Protein AF-0000000085131152 (afdb_homodimer)

Structure (mmCIF, N/CA/C/O backbone):
data_AF-0000000085131152-model_v1
#
loop_
_entity.id
_entity.type
_entity.pdbx_description
1 polymer '3-phosphoshikimate 1-carboxyvinyltransferase'
#
loop_
_atom_site.group_PDB
_atom_site.id
_atom_site.type_symbol
_atom_site.label_atom_id
_atom_site.label_alt_id
_atom_site.label_comp_id
_atom_site.label_asym_id
_atom_site.label_entity_id
_atom_site.label_seq_id
_atom_site.pdbx_PDB_ins_code
_atom_site.Cartn_x
_atom_site.Cartn_y
_atom_site.Cartn_z
_atom_site.occupancy
_atom_site.B_iso_or_equiv
_atom_site.auth_seq_id
_atom_site.auth_comp_id
_atom_site.auth_asym_id
_atom_site.auth_atom_id
_atom_site.pdbx_PDB_model_num
ATOM 1 N N . MET A 1 1 ? 19.672 11.367 6.215 1 89.12 1 MET A N 1
ATOM 2 C CA . MET A 1 1 ? 20.594 12.43 5.832 1 89.12 1 MET A CA 1
ATOM 3 C C . MET A 1 1 ? 20.703 13.477 6.934 1 89.12 1 MET A C 1
ATOM 5 O O . MET A 1 1 ? 19.703 13.859 7.535 1 89.12 1 MET A O 1
ATOM 9 N N . ASP A 1 2 ? 21.938 13.938 7.211 1 95.75 2 ASP A N 1
ATOM 10 C CA . ASP A 1 2 ? 22.172 14.938 8.25 1 95.75 2 ASP A CA 1
ATOM 11 C C . ASP A 1 2 ? 22.453 16.312 7.637 1 95.75 2 ASP A C 1
ATOM 13 O O . ASP A 1 2 ? 23 16.406 6.539 1 95.75 2 ASP A O 1
ATOM 17 N N . LEU A 1 3 ? 21.969 17.328 8.336 1 96.38 3 LEU A N 1
ATOM 18 C CA . LEU A 1 3 ? 22.312 18.719 8.008 1 96.38 3 LEU A CA 1
ATOM 19 C C . LEU A 1 3 ? 23.391 19.234 8.945 1 96.38 3 LEU A C 1
ATOM 21 O O . LEU A 1 3 ? 23.188 19.312 10.156 1 96.38 3 LEU A O 1
ATOM 25 N N . VAL A 1 4 ? 24.531 19.625 8.445 1 97.56 4 VAL A N 1
ATOM 26 C CA . VAL A 1 4 ? 25.656 20.141 9.234 1 97.56 4 VAL A CA 1
ATOM 27 C C . VAL A 1 4 ? 25.828 21.625 8.969 1 97.56 4 VAL A C 1
ATOM 29 O O . VAL A 1 4 ? 26.078 22.047 7.836 1 97.56 4 VAL A O 1
ATOM 32 N N . ILE A 1 5 ? 25.688 22.422 10.016 1 96.94 5 ILE A N 1
ATOM 33 C CA . ILE A 1 5 ? 25.797 23.875 9.953 1 96.94 5 ILE A CA 1
ATOM 34 C C . ILE A 1 5 ? 27.109 24.312 10.578 1 96.94 5 ILE A C 1
ATOM 36 O O . ILE A 1 5 ? 27.406 23.969 11.719 1 96.94 5 ILE A O 1
ATOM 40 N N . ARG A 1 6 ? 27.891 25.109 9.898 1 96.38 6 ARG A N 1
ATOM 41 C CA . ARG A 1 6 ? 29.125 25.672 10.438 1 96.38 6 ARG A CA 1
ATOM 42 C C . ARG A 1 6 ? 28.844 26.922 11.258 1 96.38 6 ARG A C 1
ATOM 44 O O . ARG A 1 6 ? 27.859 27.625 11.023 1 96.38 6 ARG A O 1
ATOM 51 N N . PRO A 1 7 ? 29.734 27.203 12.219 1 96 7 PRO A N 1
ATOM 52 C CA . PRO A 1 7 ? 29.562 28.453 12.969 1 96 7 PRO A CA 1
ATOM 53 C C . PRO A 1 7 ? 29.641 29.688 12.078 1 96 7 PRO A C 1
ATOM 55 O O . PRO A 1 7 ? 30.297 29.656 11.031 1 96 7 PRO A O 1
ATOM 58 N N . GLY A 1 8 ? 28.906 30.641 12.539 1 93.38 8 GLY A N 1
ATOM 59 C CA . GLY A 1 8 ? 29.078 31.922 11.859 1 93.38 8 GLY A CA 1
ATOM 60 C C . GLY A 1 8 ? 27.812 32.375 11.156 1 93.38 8 GLY A C 1
ATOM 61 O O . GLY A 1 8 ? 27.75 33.531 10.672 1 93.38 8 GLY A O 1
ATOM 62 N N . ALA A 1 9 ? 26.859 31.578 11.109 1 90.06 9 ALA A N 1
ATOM 63 C CA . ALA A 1 9 ? 25.594 32.031 10.547 1 90.06 9 ALA A CA 1
ATOM 64 C C . ALA A 1 9 ? 24.969 33.125 11.406 1 90.06 9 ALA A C 1
ATOM 66 O O . ALA A 1 9 ? 25.359 33.312 12.562 1 90.06 9 ALA A O 1
ATOM 67 N N . HIS A 1 10 ? 24.078 33.875 10.742 1 92.88 10 HIS A N 1
ATOM 68 C CA . HIS A 1 10 ? 23.438 35 11.438 1 92.88 10 HIS A CA 1
ATOM 69 C C . HIS A 1 10 ? 21.922 34.875 11.344 1 92.88 10 HIS A C 1
ATOM 71 O O . HIS A 1 10 ? 21.391 34 10.672 1 92.88 10 HIS A O 1
ATOM 77 N N . ALA A 1 11 ? 21.297 35.75 12.062 1 93.5 11 ALA A N 1
ATOM 78 C CA . ALA A 1 11 ? 19.844 35.875 11.93 1 93.5 11 ALA A CA 1
ATOM 79 C C . ALA A 1 11 ? 19.438 36.188 10.492 1 93.5 11 ALA A C 1
ATOM 81 O O . ALA A 1 11 ? 20.156 36.906 9.781 1 93.5 11 ALA A O 1
ATOM 82 N N . PRO A 1 12 ? 18.281 35.594 10.133 1 96.62 12 PRO A N 1
ATOM 83 C CA . PRO A 1 12 ? 17.859 35.844 8.75 1 96.62 12 PRO A CA 1
ATOM 84 C C . PRO A 1 12 ? 17.656 37.312 8.438 1 96.62 12 PRO A C 1
ATOM 86 O O . PRO A 1 12 ? 17.094 38.031 9.266 1 96.62 12 PRO A O 1
ATOM 89 N N . SER A 1 13 ? 18.094 37.688 7.348 1 96.38 13 SER A N 1
ATOM 90 C CA . SER A 1 13 ? 17.922 39.062 6.895 1 96.38 13 SER A CA 1
ATOM 91 C C . SER A 1 13 ? 17.547 39.125 5.418 1 96.38 13 SER A C 1
ATOM 93 O O . SER A 1 13 ? 17.844 38.188 4.66 1 96.38 13 SER A O 1
ATOM 95 N N . GLY A 1 14 ? 16.844 40.219 5.051 1 96.81 14 GLY A N 1
ATOM 96 C CA . GLY A 1 14 ? 16.422 40.406 3.668 1 96.81 14 GLY A CA 1
ATOM 97 C C . GLY A 1 14 ? 14.969 40.062 3.426 1 96.81 14 GLY A C 1
ATOM 98 O O . GLY A 1 14 ? 14.109 40.406 4.242 1 96.81 14 GLY A O 1
ATOM 99 N N . VAL A 1 15 ? 14.703 39.531 2.195 1 98.31 15 VAL A N 1
ATOM 100 C CA . VAL A 1 15 ? 13.328 39.281 1.775 1 98.31 15 VAL A CA 1
ATOM 101 C C . VAL A 1 15 ? 13.109 37.781 1.596 1 98.31 15 VAL A C 1
ATOM 103 O O . VAL A 1 15 ? 13.891 37.125 0.917 1 98.31 15 VAL A O 1
ATOM 106 N N . LEU A 1 16 ? 12.141 37.25 2.289 1 98.44 16 LEU A N 1
ATOM 107 C CA . LEU A 1 16 ? 11.727 35.875 2.131 1 98.44 16 LEU A CA 1
ATOM 108 C C . LEU A 1 16 ? 10.391 35.781 1.4 1 98.44 16 LEU A C 1
ATOM 110 O O . LEU A 1 16 ? 9.422 36.438 1.788 1 98.44 16 LEU A O 1
ATOM 114 N N . GLU A 1 17 ? 10.336 35.125 0.389 1 97.69 17 GLU A N 1
ATOM 115 C CA . GLU A 1 17 ? 9.109 34.594 -0.198 1 97.69 17 GLU A CA 1
ATOM 116 C C . GLU A 1 17 ? 8.914 33.125 0.131 1 97.69 17 GLU A C 1
ATOM 118 O O . GLU A 1 17 ? 9.5 32.25 -0.521 1 97.69 17 GLU A O 1
ATOM 123 N N . PRO A 1 18 ? 8.109 32.875 1.185 1 97.19 18 PRO A N 1
ATOM 124 C CA . PRO A 1 18 ? 7.957 31.484 1.568 1 97.19 18 PRO A CA 1
ATOM 125 C C . PRO A 1 18 ? 7.375 30.625 0.447 1 97.19 18 PRO A C 1
ATOM 127 O O . PRO A 1 18 ? 6.859 31.156 -0.54 1 97.19 18 PRO A O 1
ATOM 130 N N . PRO A 1 19 ? 7.582 29.297 0.584 1 97 19 PRO A N 1
ATOM 131 C CA . PRO A 1 19 ? 6.914 28.438 -0.396 1 97 19 PRO A CA 1
ATOM 132 C C . PRO A 1 19 ? 5.391 28.531 -0.326 1 97 19 PRO A C 1
ATOM 134 O O . PRO A 1 19 ? 4.848 29.062 0.648 1 97 19 PRO A O 1
ATOM 137 N N . PRO A 1 20 ? 4.73 28.016 -1.4 1 96.75 20 PRO A N 1
ATOM 138 C CA . PRO A 1 20 ? 3.268 27.984 -1.347 1 96.75 20 PRO A CA 1
ATOM 139 C C . PRO A 1 20 ? 2.74 27.203 -0.142 1 96.75 20 PRO A C 1
ATOM 141 O O . PRO A 1 20 ? 3.371 26.25 0.3 1 96.75 20 PRO A O 1
ATOM 144 N N . ASP A 1 21 ? 1.625 27.656 0.368 1 96.69 21 ASP A N 1
ATOM 145 C CA . ASP A 1 21 ? 1.025 27.078 1.565 1 96.69 21 ASP A CA 1
ATOM 146 C C . ASP A 1 21 ? 0.631 25.625 1.329 1 96.69 21 ASP A C 1
ATOM 148 O O . ASP A 1 21 ? -0.14 25.312 0.416 1 96.69 21 ASP A O 1
ATOM 152 N N . LYS A 1 22 ? 1.16 24.781 2.141 1 96 22 LYS A N 1
ATOM 153 C CA . LYS A 1 22 ? 0.923 23.344 2.018 1 96 22 LYS A CA 1
ATOM 154 C C . LYS A 1 22 ? -0.546 23 2.256 1 96 22 LYS A C 1
ATOM 156 O O . LYS A 1 22 ? -1.146 22.25 1.492 1 96 22 LYS A O 1
ATOM 161 N N . SER A 1 23 ? -1.147 23.531 3.318 1 96.25 23 SER A N 1
ATOM 162 C CA . SER A 1 23 ? -2.533 23.25 3.682 1 96.25 23 SER A CA 1
ATOM 163 C C . SER A 1 23 ? -3.496 23.719 2.596 1 96.25 23 SER A C 1
ATOM 165 O O . SER A 1 23 ? -4.469 23.031 2.283 1 96.25 23 SER A O 1
ATOM 167 N N . ILE A 1 24 ? -3.246 24.875 2.059 1 97.38 24 ILE A N 1
ATOM 168 C CA . ILE A 1 24 ? -4.082 25.422 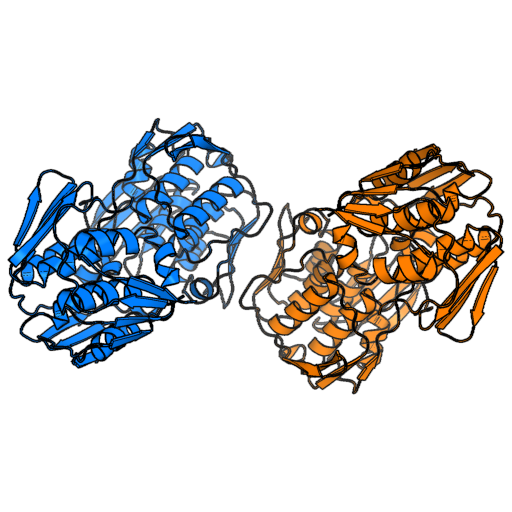0.992 1 97.38 24 ILE A CA 1
ATOM 169 C C . ILE A 1 24 ? -3.875 24.609 -0.287 1 97.38 24 ILE A C 1
ATOM 171 O O . ILE A 1 24 ? -4.82 24.391 -1.049 1 97.38 24 ILE A O 1
ATOM 175 N N . SER A 1 25 ? -2.664 24.156 -0.518 1 98.12 25 SER A N 1
ATOM 176 C CA . SER A 1 25 ? -2.359 23.328 -1.681 1 98.12 25 SER A CA 1
ATOM 177 C C . SER A 1 25 ? -3.191 22.062 -1.681 1 98.12 25 SER A C 1
ATOM 179 O O . SER A 1 25 ? -3.766 21.688 -2.705 1 98.12 25 SER A O 1
ATOM 181 N N . HIS A 1 26 ? -3.242 21.391 -0.548 1 98.38 26 HIS A N 1
ATOM 182 C CA . HIS A 1 26 ? -4.082 20.203 -0.433 1 98.38 26 HIS A CA 1
ATOM 183 C C . HIS A 1 26 ? -5.516 20.5 -0.854 1 98.38 26 HIS A C 1
ATOM 185 O O . HIS A 1 26 ? -6.105 19.75 -1.644 1 98.38 26 HIS A O 1
ATOM 191 N N . ARG A 1 27 ? -6.035 21.594 -0.318 1 98.25 27 ARG A N 1
ATOM 192 C CA . ARG A 1 27 ? -7.434 21.953 -0.545 1 98.25 27 ARG A CA 1
ATOM 193 C C . ARG A 1 27 ? -7.664 22.359 -1.997 1 98.25 27 ARG A C 1
ATOM 195 O O . ARG A 1 27 ? -8.703 22.031 -2.58 1 98.25 27 ARG A O 1
ATOM 202 N N . ALA A 1 28 ? -6.719 23.062 -2.531 1 98.38 28 ALA A N 1
ATOM 203 C CA . ALA A 1 28 ? -6.836 23.453 -3.936 1 98.38 28 ALA A CA 1
ATOM 204 C C . ALA A 1 28 ? -6.965 22.219 -4.832 1 98.38 28 ALA A C 1
ATOM 206 O O . ALA A 1 28 ? -7.809 22.188 -5.73 1 98.38 28 ALA A O 1
ATOM 207 N N . LEU A 1 29 ? -6.191 21.203 -4.574 1 98.62 29 LEU A N 1
ATOM 208 C CA . LEU A 1 29 ? -6.215 19.969 -5.352 1 98.62 29 LEU A CA 1
ATOM 209 C C . LEU A 1 29 ? -7.531 19.234 -5.152 1 98.62 29 LEU A C 1
ATOM 211 O O . LEU A 1 29 ? -8.164 18.812 -6.125 1 98.62 29 LEU A O 1
ATOM 215 N N . LEU A 1 30 ? -7.973 19.125 -3.93 1 98.69 30 LEU A N 1
ATOM 216 C CA . LEU A 1 30 ? -9.219 18.422 -3.627 1 98.69 30 LEU A CA 1
ATOM 217 C C . LEU A 1 30 ? -10.414 19.188 -4.191 1 98.69 30 LEU A C 1
ATOM 219 O O . LEU A 1 30 ? -11.367 18.562 -4.668 1 98.69 30 LEU A O 1
ATOM 223 N N . GLY A 1 31 ? -10.305 20.531 -4.098 1 98.5 31 GLY A N 1
ATOM 224 C CA . GLY A 1 31 ? -11.367 21.328 -4.699 1 98.5 31 GLY A CA 1
ATOM 225 C C . GLY A 1 31 ? -11.484 21.125 -6.199 1 98.5 31 GLY A C 1
ATOM 226 O O . GLY A 1 31 ? -12.594 20.938 -6.719 1 98.5 31 GLY A O 1
ATOM 227 N N . ALA A 1 32 ? -10.328 21.109 -6.871 1 98.56 32 ALA A N 1
ATOM 228 C CA . ALA A 1 32 ? -10.305 20.891 -8.312 1 98.56 32 ALA A CA 1
ATOM 229 C C . ALA A 1 32 ? -10.836 19.5 -8.656 1 98.56 32 ALA A C 1
ATOM 231 O O . ALA A 1 32 ? -11.484 19.312 -9.688 1 98.56 32 ALA A O 1
ATOM 232 N N . LEU A 1 33 ? -10.562 18.531 -7.828 1 98.75 33 LEU A N 1
ATOM 233 C CA . LEU A 1 33 ? -11.062 17.172 -7.992 1 98.75 33 LEU A CA 1
ATOM 234 C C . LEU A 1 33 ? -12.586 17.141 -7.945 1 98.75 33 LEU A C 1
ATOM 236 O O . LEU A 1 33 ? -13.219 16.5 -8.789 1 98.75 33 LEU A O 1
ATOM 240 N N . LEU A 1 34 ? -13.203 17.844 -6.973 1 98.62 34 LEU A N 1
ATOM 241 C CA . LEU A 1 34 ? -14.617 17.703 -6.637 1 98.62 34 LEU A CA 1
ATOM 242 C C . LEU A 1 34 ? -15.477 18.594 -7.539 1 98.62 34 LEU A C 1
ATOM 244 O O . LEU A 1 34 ? -16.703 18.422 -7.586 1 98.62 34 LEU A O 1
ATOM 248 N N . ALA A 1 35 ? -14.828 19.516 -8.227 1 98.38 35 ALA A N 1
ATOM 249 C CA . ALA A 1 35 ? -15.539 20.375 -9.18 1 98.38 35 ALA A CA 1
ATOM 250 C C . ALA A 1 35 ? -15.438 19.812 -10.594 1 98.38 35 ALA A C 1
ATOM 252 O O . ALA A 1 35 ? -14.336 19.625 -11.125 1 98.38 35 ALA A O 1
ATOM 253 N N . ARG A 1 36 ? -16.594 19.547 -11.281 1 97.62 36 ARG A N 1
ATOM 254 C CA . ARG A 1 36 ? -16.578 19.016 -12.641 1 97.62 36 ARG A CA 1
ATOM 255 C C . ARG A 1 36 ? -16.109 20.078 -13.633 1 97.62 36 ARG A C 1
ATOM 257 O O . ARG A 1 36 ? -16.734 21.141 -13.75 1 97.62 36 ARG A O 1
ATOM 264 N N . GLY A 1 37 ? -15.078 19.766 -14.273 1 97.88 37 GLY A N 1
ATOM 265 C CA . GLY A 1 37 ? -14.523 20.719 -15.234 1 97.88 37 GLY A CA 1
ATOM 266 C C . GLY A 1 37 ? -13.078 21.078 -14.938 1 97.88 37 GLY A C 1
ATOM 267 O O . GLY A 1 37 ? -12.461 20.516 -14.039 1 97.88 37 GLY A O 1
ATOM 268 N N . THR A 1 38 ? -12.531 22.031 -15.703 1 98 38 THR A N 1
ATOM 269 C CA . THR A 1 38 ? -11.102 22.344 -15.648 1 98 38 THR A CA 1
ATOM 270 C C . THR A 1 38 ? -10.836 23.516 -14.703 1 98 38 THR A C 1
ATOM 272 O O . THR A 1 38 ? -11.516 24.547 -14.781 1 98 38 THR A O 1
ATOM 275 N N . THR A 1 39 ? -9.961 23.359 -13.773 1 98 39 THR A N 1
ATOM 276 C CA . THR A 1 39 ? -9.453 24.391 -12.875 1 98 39 THR A CA 1
ATOM 277 C C . THR A 1 39 ? -7.941 24.516 -13.008 1 98 39 THR A C 1
ATOM 279 O O . THR A 1 39 ? -7.223 23.516 -13.016 1 98 39 THR A O 1
ATOM 282 N N . ILE A 1 40 ? -7.492 25.688 -13.203 1 97.88 40 ILE A N 1
ATOM 283 C CA . ILE A 1 40 ? -6.059 25.969 -13.203 1 97.88 40 ILE A CA 1
ATOM 284 C C . ILE A 1 40 ? -5.59 26.266 -11.781 1 97.88 40 ILE A C 1
ATOM 286 O O . ILE A 1 40 ? -6.168 27.125 -11.094 1 97.88 40 ILE A O 1
ATOM 290 N N . VAL A 1 41 ? -4.641 25.562 -11.266 1 97.62 41 VAL A N 1
ATOM 291 C CA . VAL A 1 41 ? -4.07 25.797 -9.945 1 97.62 41 VAL A CA 1
ATOM 292 C C . VAL A 1 41 ? -2.658 26.359 -10.094 1 97.62 41 VAL A C 1
ATOM 294 O O . VAL A 1 41 ? -1.786 25.719 -10.688 1 97.62 41 VAL A O 1
ATOM 297 N N . GLU A 1 42 ? -2.436 27.531 -9.531 1 96.75 42 GLU A N 1
ATOM 298 C CA . GLU A 1 42 ? -1.152 28.219 -9.609 1 96.75 42 GLU A CA 1
ATOM 299 C C . GLU A 1 42 ? -0.488 28.312 -8.234 1 96.75 42 GLU A C 1
ATOM 301 O O . GLU A 1 42 ? -1.16 28.531 -7.227 1 96.75 42 GLU A O 1
ATOM 306 N N . GLY A 1 43 ? 0.824 28.109 -8.219 1 95.5 43 GLY A N 1
ATOM 307 C CA . GLY A 1 43 ? 1.575 28.25 -6.988 1 95.5 43 GLY A CA 1
ATOM 308 C C . GLY A 1 43 ? 1.418 27.078 -6.047 1 95.5 43 GLY A C 1
ATOM 309 O O . GLY A 1 43 ? 1.307 27.25 -4.832 1 95.5 43 GLY A O 1
ATOM 310 N N . LEU A 1 44 ? 1.368 25.891 -6.59 1 96.06 44 LEU A N 1
ATOM 311 C CA . LEU A 1 44 ? 1.216 24.688 -5.773 1 96.06 44 LEU A CA 1
ATOM 312 C C . LEU A 1 44 ? 2.512 24.359 -5.043 1 96.06 44 LEU A C 1
ATOM 314 O O . LEU A 1 44 ? 3.598 24.453 -5.621 1 96.06 44 LEU A O 1
ATOM 318 N N . SER A 1 45 ? 2.326 24 -3.781 1 96 45 SER A N 1
ATOM 319 C CA . SER A 1 45 ? 3.482 23.547 -3.012 1 96 45 SER A CA 1
ATOM 320 C C . SER A 1 45 ? 4.113 22.312 -3.635 1 96 45 SER A C 1
ATOM 322 O O . SER A 1 45 ? 3.406 21.406 -4.105 1 96 45 SER A O 1
ATOM 324 N N . ARG A 1 46 ? 5.457 22.203 -3.564 1 92.25 46 ARG A N 1
ATOM 325 C CA . ARG A 1 46 ? 6.18 21.062 -4.098 1 92.25 46 ARG A CA 1
ATOM 326 C C . ARG A 1 46 ? 6.57 20.094 -2.982 1 92.25 46 ARG A C 1
ATOM 328 O O . ARG A 1 46 ? 7.406 19.219 -3.182 1 92.25 46 ARG A O 1
ATOM 335 N N . ALA A 1 47 ? 5.91 20.359 -1.859 1 95.44 47 ALA A N 1
ATOM 336 C CA . ALA A 1 47 ? 6.164 19.469 -0.726 1 95.44 47 ALA A CA 1
ATOM 337 C C . ALA A 1 47 ? 5.719 18.047 -1.037 1 95.44 47 ALA A C 1
ATOM 339 O O . ALA A 1 47 ? 4.742 17.844 -1.762 1 95.44 47 ALA A O 1
ATOM 340 N N . LEU A 1 48 ? 6.414 17.078 -0.396 1 95.75 48 LEU A N 1
ATOM 341 C CA . LEU A 1 48 ? 6.082 15.664 -0.615 1 95.75 48 LEU A CA 1
ATOM 342 C C . LEU A 1 48 ? 4.656 15.367 -0.159 1 95.75 48 LEU A C 1
ATOM 344 O O . LEU A 1 48 ? 3.969 14.547 -0.761 1 95.75 48 LEU A O 1
ATOM 348 N N . ASP A 1 49 ? 4.211 16.016 0.881 1 96.81 49 ASP A N 1
ATOM 349 C CA . ASP A 1 49 ? 2.842 15.859 1.355 1 96.81 49 ASP A CA 1
ATOM 350 C C . ASP A 1 49 ? 1.837 16.203 0.26 1 96.81 49 ASP A C 1
ATOM 352 O O . ASP A 1 49 ? 0.838 15.508 0.08 1 96.81 49 ASP A O 1
ATOM 356 N N . VAL A 1 50 ? 2.088 17.266 -0.456 1 97.81 50 VAL A N 1
ATOM 357 C CA . VAL A 1 50 ? 1.173 17.75 -1.486 1 97.81 50 VAL A CA 1
ATOM 358 C C . VAL A 1 50 ? 1.272 16.859 -2.723 1 97.81 50 VAL A C 1
ATOM 360 O O . VAL A 1 50 ? 0.273 16.609 -3.402 1 97.81 50 VAL A O 1
ATOM 363 N N . THR A 1 51 ? 2.467 16.328 -2.98 1 97.56 51 THR A N 1
ATOM 364 C CA . THR A 1 51 ? 2.646 15.383 -4.07 1 97.56 51 THR A CA 1
ATOM 365 C C . THR A 1 51 ? 1.767 14.148 -3.861 1 97.56 51 THR A C 1
ATOM 367 O O . THR A 1 51 ? 1.203 13.617 -4.82 1 97.56 51 THR A O 1
ATOM 370 N N . ALA A 1 52 ? 1.653 13.719 -2.645 1 98.31 52 ALA A N 1
ATOM 371 C CA . ALA A 1 52 ? 0.764 12.602 -2.326 1 98.31 52 ALA A CA 1
ATOM 372 C C . ALA A 1 52 ? -0.686 12.945 -2.654 1 98.31 52 ALA A C 1
ATOM 374 O O . ALA A 1 52 ? -1.435 12.102 -3.148 1 98.31 52 ALA A O 1
ATOM 375 N N . THR A 1 53 ? -1.067 14.156 -2.398 1 98.75 53 THR A N 1
ATOM 376 C CA . THR A 1 53 ? -2.424 14.586 -2.717 1 98.75 53 THR A CA 1
ATOM 377 C C . THR A 1 53 ? -2.643 14.617 -4.227 1 98.75 53 THR A C 1
ATOM 379 O O . THR A 1 53 ? -3.717 14.25 -4.711 1 98.75 53 THR A O 1
ATOM 382 N N . LEU A 1 54 ? -1.636 15.07 -4.918 1 98.5 54 LEU A N 1
ATOM 383 C CA . LEU A 1 54 ? -1.703 15.086 -6.375 1 98.5 54 LEU A CA 1
ATOM 384 C C . LEU A 1 54 ? -1.945 13.68 -6.918 1 98.5 54 LEU A C 1
ATOM 386 O O . LEU A 1 54 ? -2.797 13.484 -7.789 1 98.5 54 LEU A O 1
ATOM 390 N N . GLU A 1 55 ? -1.257 12.719 -6.398 1 98.56 55 GLU A N 1
ATOM 391 C CA . GLU A 1 55 ? -1.435 11.336 -6.828 1 98.56 55 GLU A CA 1
ATOM 392 C C . GLU A 1 55 ? -2.809 10.805 -6.434 1 98.56 55 GLU A C 1
ATOM 394 O O . GLU A 1 55 ? -3.42 10.031 -7.172 1 98.56 55 GLU A O 1
ATOM 399 N N . ALA A 1 56 ? -3.27 11.203 -5.297 1 98.81 56 ALA A N 1
ATOM 400 C CA . ALA A 1 56 ? -4.582 10.766 -4.828 1 98.81 56 ALA A CA 1
ATOM 401 C C . ALA A 1 56 ? -5.688 11.258 -5.758 1 98.81 56 ALA A C 1
ATOM 403 O O . ALA A 1 56 ? -6.602 10.5 -6.105 1 98.81 56 ALA A O 1
ATOM 404 N N . ILE A 1 57 ? -5.609 12.523 -6.18 1 98.81 57 ILE A N 1
ATOM 405 C CA . ILE A 1 57 ? -6.703 13.039 -7 1 98.81 57 ILE A CA 1
ATOM 406 C C . ILE A 1 57 ? -6.68 12.367 -8.375 1 98.81 57 ILE A C 1
ATOM 408 O O . ILE A 1 57 ? -7.73 12.141 -8.977 1 98.81 57 ILE A O 1
ATOM 412 N N . ARG A 1 58 ? -5.477 12.055 -8.891 1 98.75 58 ARG A N 1
ATOM 413 C CA . ARG A 1 58 ? -5.395 11.258 -10.117 1 98.75 58 ARG A CA 1
ATOM 414 C C . ARG A 1 58 ? -6.09 9.914 -9.945 1 98.75 58 ARG A C 1
ATOM 416 O O . ARG A 1 58 ? -6.852 9.484 -10.812 1 98.75 58 ARG A O 1
ATOM 423 N N . ALA A 1 59 ? -5.848 9.297 -8.828 1 98.75 59 ALA A N 1
ATOM 424 C CA . ALA A 1 59 ? -6.426 7.984 -8.539 1 98.75 59 ALA A CA 1
ATOM 425 C C . ALA A 1 59 ? -7.949 8.062 -8.445 1 98.75 59 ALA A C 1
ATOM 427 O O . ALA A 1 59 ? -8.648 7.102 -8.758 1 98.75 59 ALA A O 1
ATOM 428 N N . PHE A 1 60 ? -8.445 9.242 -8.047 1 98.81 60 PHE A N 1
ATOM 429 C CA . PHE A 1 60 ? -9.883 9.43 -7.887 1 98.81 60 PHE A CA 1
ATOM 430 C C . PHE A 1 60 ? -10.523 9.859 -9.195 1 98.81 60 PHE A C 1
ATOM 432 O O . PHE A 1 60 ? -11.734 10.078 -9.258 1 98.81 60 PHE A O 1
ATOM 439 N N . GLY A 1 61 ? -9.703 10.07 -10.297 1 98.69 61 GLY A N 1
ATOM 440 C CA . GLY A 1 61 ? -10.289 10.242 -11.617 1 98.69 61 GLY A CA 1
ATOM 441 C C . GLY A 1 61 ? -9.945 11.578 -12.25 1 98.69 61 GLY A C 1
ATOM 442 O O . GLY A 1 61 ? -10.344 11.852 -13.383 1 98.69 61 GLY A O 1
ATOM 443 N N . ALA A 1 62 ? -9.18 12.422 -11.539 1 98.81 62 ALA A N 1
ATOM 444 C CA . ALA A 1 62 ? -8.797 13.711 -12.133 1 98.81 62 ALA A CA 1
ATOM 445 C C . ALA A 1 62 ? -7.723 13.523 -13.195 1 98.81 62 ALA A C 1
ATOM 447 O O . ALA A 1 62 ? -6.824 12.695 -13.047 1 98.81 62 ALA A O 1
ATOM 448 N N . VAL A 1 63 ? -7.82 14.273 -14.227 1 98.62 63 VAL A N 1
ATOM 449 C CA . VAL A 1 63 ? -6.766 14.352 -15.234 1 98.62 63 VAL A CA 1
ATOM 450 C C . VAL A 1 63 ? -5.922 15.602 -15 1 98.62 63 VAL A C 1
ATOM 452 O O . VAL A 1 63 ? -6.445 16.719 -15.008 1 98.62 63 VAL A O 1
ATOM 455 N N . VAL A 1 64 ? -4.645 15.43 -14.727 1 98.25 64 VAL A N 1
ATOM 456 C CA . VAL A 1 64 ? -3.771 16.547 -14.352 1 98.25 64 VAL A CA 1
ATOM 457 C C . VAL A 1 64 ? -2.701 16.734 -15.422 1 98.25 64 VAL A C 1
ATOM 459 O O . VAL A 1 64 ? -2.031 15.789 -15.828 1 98.25 64 VAL A O 1
ATOM 462 N N . SER A 1 65 ? -2.615 17.844 -15.906 1 97.06 65 SER A N 1
ATOM 463 C CA . SER A 1 65 ? -1.542 18.25 -16.812 1 97.06 65 SER A CA 1
ATOM 464 C C . SER A 1 65 ? -0.75 19.422 -16.25 1 97.06 65 SER A C 1
ATOM 466 O O . SER A 1 65 ? -1.31 20.297 -15.578 1 97.06 65 SER A O 1
ATOM 468 N N . GLU A 1 66 ? 0.479 19.359 -16.406 1 93.44 66 GLU A N 1
ATOM 469 C CA . GLU A 1 66 ? 1.347 20.438 -15.93 1 93.44 66 GLU A CA 1
ATOM 470 C C . GLU A 1 66 ? 1.861 21.281 -17.094 1 93.44 66 GLU A C 1
ATOM 472 O O . GLU A 1 66 ? 2.385 20.75 -18.078 1 93.44 66 GLU A O 1
ATOM 477 N N . ARG A 1 67 ? 1.729 22.516 -16.922 1 91 67 ARG A N 1
ATOM 478 C CA . ARG A 1 67 ? 2.252 23.469 -17.906 1 91 67 ARG A CA 1
ATOM 479 C C . ARG A 1 67 ? 3.729 23.75 -17.656 1 91 67 ARG A C 1
ATOM 481 O O . ARG A 1 67 ? 4.258 23.422 -16.594 1 91 67 ARG A O 1
ATOM 488 N N . ALA A 1 68 ? 4.348 24.375 -18.609 1 86.5 68 ALA A N 1
ATOM 489 C CA . ALA A 1 68 ? 5.781 24.641 -18.578 1 86.5 68 ALA A CA 1
ATOM 490 C C . ALA A 1 68 ? 6.141 25.516 -17.375 1 86.5 68 ALA A C 1
ATOM 492 O O . ALA A 1 68 ? 7.227 25.391 -16.812 1 86.5 68 ALA A O 1
ATOM 493 N N . ASN A 1 69 ? 5.219 26.375 -16.922 1 86.12 69 ASN A N 1
ATOM 494 C CA . ASN A 1 69 ? 5.516 27.297 -15.828 1 86.12 69 ASN A CA 1
ATOM 495 C C . ASN A 1 69 ? 5.195 26.688 -14.469 1 86.12 69 ASN A C 1
ATOM 497 O O . ASN A 1 69 ? 5.23 27.375 -13.445 1 86.12 69 ASN A O 1
ATOM 501 N N . GLY A 1 70 ? 4.793 25.469 -14.453 1 85.94 70 GLY A N 1
ATOM 502 C CA . GLY A 1 70 ? 4.531 24.781 -13.203 1 85.94 70 GLY A CA 1
ATOM 503 C C . GLY A 1 70 ? 3.074 24.828 -12.789 1 85.94 70 GLY A C 1
ATOM 504 O O . GLY A 1 70 ? 2.686 24.203 -11.797 1 85.94 70 GLY A O 1
ATOM 505 N N . THR A 1 71 ? 2.371 25.578 -13.562 1 93.69 71 THR A N 1
ATOM 506 C CA . THR A 1 71 ? 0.934 25.641 -13.32 1 93.69 71 THR A CA 1
ATOM 507 C C . THR A 1 71 ? 0.262 24.312 -13.703 1 93.69 71 THR A C 1
ATOM 509 O O . THR A 1 71 ? 0.619 23.703 -14.711 1 93.69 71 THR A O 1
ATOM 512 N N . LEU A 1 72 ? -0.742 23.922 -12.82 1 97.31 72 LEU A N 1
ATOM 513 C CA . LEU A 1 72 ? -1.44 22.672 -13.094 1 97.31 72 LEU A CA 1
ATOM 514 C C . LEU A 1 72 ? -2.82 22.938 -13.688 1 97.31 72 LEU A C 1
ATOM 516 O O . LEU A 1 72 ? -3.52 23.859 -13.258 1 97.31 72 LEU A O 1
ATOM 520 N N . GLU A 1 73 ? -3.1 22.266 -14.734 1 98.06 73 GLU A N 1
ATOM 521 C CA . GLU A 1 73 ? -4.465 22.156 -15.25 1 98.06 73 GLU A CA 1
ATOM 522 C C . GLU A 1 73 ? -5.109 20.844 -14.805 1 98.06 73 GLU A C 1
ATOM 524 O O . GLU A 1 73 ? -4.633 19.766 -15.148 1 98.06 73 GLU A O 1
ATOM 529 N N . ILE A 1 74 ? -6.172 20.953 -14.031 1 98.44 74 ILE A N 1
ATOM 530 C CA . ILE A 1 74 ? -6.812 19.781 -13.461 1 98.44 74 ILE A CA 1
ATOM 531 C C . ILE A 1 74 ? -8.25 19.672 -13.977 1 98.44 74 ILE A C 1
ATOM 533 O O . ILE A 1 74 ? -9.062 20.562 -13.766 1 98.44 74 ILE A O 1
ATOM 537 N N . ASP A 1 75 ? -8.492 18.656 -14.734 1 98.62 75 ASP A N 1
ATOM 538 C CA . ASP A 1 75 ? -9.859 18.297 -15.102 1 98.62 75 ASP A CA 1
ATOM 539 C C . ASP A 1 75 ? -10.484 17.359 -14.086 1 98.62 75 ASP A C 1
ATOM 541 O O . ASP A 1 75 ? -10.211 16.156 -14.102 1 98.62 75 ASP A O 1
ATOM 545 N N . GLY A 1 76 ? -11.297 17.953 -13.227 1 98.5 76 GLY A N 1
ATOM 546 C CA . GLY A 1 76 ? -11.945 17.156 -12.195 1 98.5 76 GLY A CA 1
ATOM 547 C C . GLY A 1 76 ? -13.211 16.469 -12.68 1 98.5 76 GLY A C 1
ATOM 548 O O . GLY A 1 76 ? -13.969 17.047 -13.469 1 98.5 76 GLY A O 1
ATOM 549 N N . PRO A 1 77 ? -13.445 15.281 -12.242 1 98.5 77 PRO A N 1
ATOM 550 C CA . PRO A 1 77 ? -14.664 14.562 -12.633 1 98.5 77 PRO A CA 1
ATOM 551 C C . PRO A 1 77 ? -15.898 15.031 -11.859 1 98.5 77 PRO A C 1
ATOM 553 O O . PRO A 1 77 ? -17.016 14.688 -12.227 1 98.5 77 PRO A O 1
ATOM 556 N N . GLY A 1 78 ? -15.742 15.82 -10.789 1 98.38 78 GLY A N 1
ATOM 557 C CA . GLY A 1 78 ? -16.844 16.125 -9.891 1 98.38 78 GLY A CA 1
ATOM 558 C C . GLY A 1 78 ? -17.203 14.984 -8.969 1 98.38 78 GLY A C 1
ATOM 559 O O . GLY A 1 78 ? -16.75 13.852 -9.164 1 98.38 78 GLY A O 1
ATOM 560 N N . ILE A 1 79 ? -18.031 15.297 -8.023 1 98.19 79 ILE A N 1
ATOM 561 C CA . ILE A 1 79 ? -18.406 14.32 -7 1 98.19 79 ILE A CA 1
ATOM 562 C C . ILE A 1 79 ? -19.031 13.094 -7.656 1 98.19 79 ILE A C 1
ATOM 564 O O . ILE A 1 79 ? -18.656 11.961 -7.344 1 98.19 79 ILE A O 1
ATOM 568 N N . GLU A 1 80 ? -19.891 13.305 -8.594 1 96.81 80 GLU A N 1
ATOM 569 C CA . GLU A 1 80 ? -20.625 12.203 -9.234 1 96.81 80 GLU A CA 1
ATOM 570 C C . GLU A 1 80 ? -19.703 11.406 -10.156 1 96.81 80 GLU A C 1
ATOM 572 O O . GLU A 1 80 ? -20.047 10.297 -10.57 1 96.81 80 GLU A O 1
ATOM 577 N N . GLY A 1 81 ? -18.547 12.008 -10.508 1 98.25 81 GLY A N 1
ATOM 578 C CA . GLY A 1 81 ? -17.656 11.367 -11.453 1 98.25 81 GLY A CA 1
ATOM 579 C C . GLY A 1 81 ? -16.438 10.742 -10.789 1 98.25 81 GLY A C 1
ATOM 580 O O . GLY A 1 81 ? -15.539 10.25 -11.469 1 98.25 81 GLY A O 1
ATOM 581 N N . LEU A 1 82 ? -16.375 10.75 -9.445 1 98.69 82 LEU A N 1
ATOM 582 C CA . LEU A 1 82 ? -15.258 10.133 -8.742 1 98.69 82 LEU A CA 1
ATOM 583 C C . LEU A 1 82 ? -15.188 8.641 -9.055 1 98.69 82 LEU A C 1
ATOM 585 O O . LEU A 1 82 ? -16.219 7.98 -9.211 1 98.69 82 LEU A O 1
ATOM 589 N N . VAL A 1 83 ? -13.961 8.141 -9.102 1 98.44 83 VAL A N 1
ATOM 590 C CA . VAL A 1 83 ? -13.781 6.746 -9.484 1 98.44 83 VAL A CA 1
ATOM 591 C C . VAL A 1 83 ? -13.102 5.98 -8.352 1 98.44 83 VAL A C 1
ATOM 593 O O . VAL A 1 83 ? -12.32 6.551 -7.59 1 98.44 83 VAL A O 1
ATOM 596 N N . GLU A 1 84 ? -13.461 4.707 -8.188 1 98.69 84 GLU A N 1
ATOM 597 C CA . GLU A 1 84 ? -12.781 3.803 -7.266 1 98.69 84 GLU A CA 1
ATOM 598 C C . GLU A 1 84 ? -11.312 3.629 -7.645 1 98.69 84 GLU A C 1
ATOM 600 O O . GLU A 1 84 ? -11 3.26 -8.781 1 98.69 84 GLU A O 1
ATOM 605 N N . PRO A 1 85 ? -10.383 3.939 -6.707 1 98.69 85 PRO A N 1
ATOM 606 C CA . PRO A 1 85 ? -8.969 3.781 -7.035 1 98.69 85 PRO A CA 1
ATOM 607 C C . PRO A 1 85 ? -8.586 2.33 -7.316 1 98.69 85 PRO A C 1
ATOM 609 O O . PRO A 1 85 ? -9.125 1.413 -6.688 1 98.69 85 PRO A O 1
ATOM 612 N N . GLU A 1 86 ? -7.582 2.117 -8.195 1 98.06 86 GLU A N 1
ATOM 613 C CA . GLU A 1 86 ? -7.121 0.776 -8.547 1 98.06 86 GLU A CA 1
ATOM 614 C C . GLU A 1 86 ? -6.293 0.166 -7.422 1 98.06 86 GLU A C 1
ATOM 616 O O . GLU A 1 86 ? -6.172 -1.057 -7.32 1 98.06 86 GLU A O 1
ATOM 621 N N . GLY A 1 87 ? -5.66 0.991 -6.66 1 98.38 87 GLY A N 1
ATOM 622 C CA . GLY A 1 87 ? -4.816 0.548 -5.562 1 98.38 87 GLY A CA 1
ATOM 623 C C . GLY A 1 87 ? -5.02 1.354 -4.293 1 98.38 87 GLY A C 1
ATOM 624 O O . GLY A 1 87 ? -5.918 2.197 -4.223 1 98.38 87 GLY A O 1
ATOM 625 N N . VAL A 1 88 ? -4.227 1.08 -3.277 1 98.69 88 VAL A N 1
ATOM 626 C CA . VAL A 1 88 ? -4.238 1.795 -2.006 1 98.69 88 VAL A CA 1
ATOM 627 C C . VAL A 1 88 ? -3.805 3.242 -2.223 1 98.69 88 VAL A C 1
ATOM 629 O O . VAL A 1 88 ? -2.869 3.51 -2.979 1 98.69 88 VAL A O 1
ATOM 632 N N . ILE A 1 89 ? -4.566 4.184 -1.685 1 98.88 89 ILE A N 1
ATOM 633 C CA . ILE A 1 89 ? -4.117 5.57 -1.648 1 98.88 89 ILE A CA 1
ATOM 634 C C . ILE A 1 89 ? -3.016 5.73 -0.603 1 98.88 89 ILE A C 1
ATOM 636 O O . ILE A 1 89 ? -3.279 5.676 0.601 1 98.88 89 ILE A O 1
ATOM 640 N N . ASP A 1 90 ? -1.781 5.914 -1.065 1 98.62 90 ASP A N 1
ATOM 641 C CA . ASP A 1 90 ? -0.642 6.129 -0.179 1 98.62 90 ASP A CA 1
ATOM 642 C C . ASP A 1 90 ? -0.483 7.609 0.161 1 98.62 90 ASP A C 1
ATOM 644 O O . ASP A 1 90 ? -0.092 8.406 -0.691 1 98.62 90 ASP A O 1
ATOM 648 N N . VAL A 1 91 ? -0.65 7.922 1.385 1 98.69 91 VAL A N 1
ATOM 649 C CA . VAL A 1 91 ? -0.632 9.328 1.771 1 98.69 91 VAL A CA 1
ATOM 650 C C . VAL A 1 91 ? 0.778 9.734 2.195 1 98.69 91 VAL A C 1
ATOM 652 O O . VAL A 1 91 ? 1.025 10.891 2.527 1 98.69 91 VAL A O 1
ATOM 655 N N . GLY A 1 92 ? 1.734 8.758 2.131 1 97.38 92 GLY A N 1
ATOM 656 C CA . GLY A 1 92 ? 3.068 9.031 2.641 1 97.38 92 GLY A CA 1
ATOM 657 C C . GLY A 1 92 ? 3.076 9.438 4.102 1 97.38 92 GLY A C 1
ATOM 658 O O . GLY A 1 92 ? 2.523 8.742 4.949 1 97.38 92 GLY A O 1
ATOM 659 N N . ASN A 1 93 ? 3.555 10.586 4.344 1 96.19 93 ASN A N 1
ATOM 660 C CA . ASN A 1 93 ? 3.629 11.125 5.699 1 96.19 93 ASN A CA 1
ATOM 661 C C . ASN A 1 93 ? 2.531 12.156 5.957 1 96.19 93 ASN A C 1
ATOM 663 O O . ASN A 1 93 ? 2.459 12.734 7.043 1 96.19 93 ASN A O 1
ATOM 667 N N . SER A 1 94 ? 1.644 12.352 5.016 1 97.25 94 SER A N 1
ATOM 668 C CA . SER A 1 94 ? 0.726 13.484 5.07 1 97.25 94 SER A CA 1
ATOM 669 C C . SER A 1 94 ? -0.476 13.18 5.957 1 97.25 94 SER A C 1
ATOM 671 O O . SER A 1 94 ? -1.455 12.586 5.504 1 97.25 94 SER A O 1
ATOM 673 N N . GLY A 1 95 ? -0.435 13.734 7.133 1 96.94 95 GLY A N 1
ATOM 674 C CA . GLY A 1 95 ? -1.592 13.633 8.008 1 96.94 95 GLY A CA 1
ATOM 675 C C . GLY A 1 95 ? -2.814 14.344 7.465 1 96.94 95 GLY A C 1
ATOM 676 O O . GLY A 1 95 ? -3.941 13.867 7.617 1 96.94 95 GLY A O 1
ATOM 677 N N . THR A 1 96 ? -2.549 15.453 6.797 1 97.5 96 THR A N 1
ATOM 678 C CA . THR A 1 96 ? -3.637 16.234 6.219 1 97.5 96 THR A CA 1
ATOM 679 C C . THR A 1 96 ? -4.375 15.43 5.152 1 97.5 96 THR A C 1
ATOM 681 O O . THR A 1 96 ? -5.602 15.305 5.195 1 97.5 96 THR A O 1
ATOM 684 N N . LEU A 1 97 ? -3.652 14.844 4.227 1 98.56 97 LEU A N 1
ATOM 685 C CA . LEU A 1 97 ? -4.297 14.047 3.193 1 98.56 97 LEU A CA 1
ATOM 686 C C . LEU A 1 97 ? -5 12.836 3.803 1 98.56 97 LEU A C 1
ATOM 688 O O . LEU A 1 97 ? -6.09 12.461 3.369 1 98.56 97 LEU A O 1
ATOM 692 N N . ALA A 1 98 ? -4.355 12.211 4.809 1 98.69 98 ALA A N 1
ATOM 693 C CA . ALA A 1 98 ? -4.98 11.055 5.449 1 98.69 98 ALA A CA 1
ATOM 694 C C . ALA A 1 98 ? -6.371 11.406 5.973 1 98.69 98 ALA A C 1
ATOM 696 O O . ALA A 1 98 ? -7.344 10.711 5.672 1 98.69 98 ALA A O 1
ATOM 697 N N . ARG A 1 99 ? -6.473 12.484 6.672 1 98.62 99 ARG A N 1
ATOM 698 C CA . ARG A 1 99 ? -7.719 12.836 7.348 1 98.62 99 ARG A CA 1
ATOM 699 C C . ARG A 1 99 ? -8.734 13.414 6.367 1 98.62 99 ARG A C 1
ATOM 701 O O . ARG A 1 99 ? -9.891 12.984 6.348 1 98.62 99 ARG A O 1
ATOM 708 N N . LEU A 1 100 ? -8.328 14.391 5.516 1 98.75 100 LEU A N 1
ATOM 709 C CA . LEU A 1 100 ? -9.234 14.914 4.504 1 98.75 100 LEU A CA 1
ATOM 710 C C . LEU A 1 100 ? -9.648 13.828 3.52 1 98.75 100 LEU A C 1
ATOM 712 O O . LEU A 1 100 ? -10.789 13.797 3.062 1 98.75 100 LEU A O 1
ATOM 716 N N . GLY A 1 101 ? -8.664 12.961 3.225 1 98.75 101 GLY A N 1
ATOM 717 C CA . GLY A 1 101 ? -8.922 11.859 2.316 1 98.75 101 GLY A CA 1
ATOM 718 C C . GLY A 1 101 ? -10.008 10.922 2.809 1 98.75 101 GLY A C 1
ATOM 719 O O . GLY A 1 101 ? -10.773 10.375 2.012 1 98.75 101 GLY A O 1
ATOM 720 N N . LEU A 1 102 ? -10.062 10.664 4.133 1 98.81 102 LEU A N 1
ATOM 721 C CA . LEU A 1 102 ? -11.125 9.844 4.707 1 98.81 102 LEU A CA 1
ATOM 722 C C . LEU A 1 102 ? -12.492 10.453 4.426 1 98.81 102 LEU A C 1
ATOM 724 O O . LEU A 1 102 ? -13.445 9.742 4.129 1 98.81 102 LEU A O 1
ATOM 728 N N . GLY A 1 103 ? -12.586 11.766 4.52 1 98.81 103 GLY A N 1
ATOM 729 C CA . GLY A 1 103 ? -13.828 12.438 4.176 1 98.81 103 GLY A CA 1
ATOM 730 C C . GLY A 1 103 ? -14.195 12.297 2.713 1 98.81 103 GLY A C 1
ATOM 731 O O . GLY A 1 103 ? -15.328 11.938 2.389 1 98.81 103 GLY A O 1
ATOM 732 N N . VAL A 1 104 ? -13.203 12.57 1.82 1 98.88 104 VAL A N 1
ATOM 733 C CA . VAL A 1 104 ? -13.414 12.5 0.378 1 98.88 104 VAL A CA 1
ATOM 734 C C . VAL A 1 104 ? -13.766 11.07 -0.026 1 98.88 104 VAL A C 1
ATOM 736 O O . VAL A 1 104 ? -14.602 10.859 -0.901 1 98.88 104 VAL A O 1
ATOM 739 N N . ALA A 1 105 ? -13.141 10.094 0.623 1 98.88 105 ALA A N 1
ATOM 740 C CA . ALA A 1 105 ? -13.328 8.68 0.302 1 98.88 105 ALA A CA 1
ATOM 741 C C . ALA A 1 105 ? -14.789 8.273 0.471 1 98.88 105 ALA A C 1
ATOM 743 O O . ALA A 1 105 ? -15.273 7.379 -0.229 1 98.88 105 ALA A O 1
ATOM 744 N N . THR A 1 106 ? -15.531 8.898 1.423 1 98.75 106 THR A N 1
ATOM 745 C CA . THR A 1 106 ? -16.938 8.562 1.644 1 98.75 106 THR A CA 1
ATOM 746 C C . THR A 1 106 ? -17.766 8.898 0.412 1 98.75 106 THR A C 1
ATOM 748 O O . THR A 1 106 ? -18.875 8.375 0.243 1 98.75 106 THR A O 1
ATOM 751 N N . LEU A 1 107 ? -17.234 9.773 -0.447 1 98.69 107 LEU A N 1
ATOM 752 C CA . LEU A 1 107 ? -17.969 10.242 -1.62 1 98.69 107 LEU A CA 1
ATOM 753 C C . LEU A 1 107 ? -17.734 9.32 -2.811 1 98.69 107 LEU A C 1
ATOM 755 O O . LEU A 1 107 ? -18.422 9.422 -3.824 1 98.69 107 LEU A O 1
ATOM 759 N N . VAL A 1 108 ? -16.75 8.453 -2.771 1 98.56 108 VAL A N 1
ATOM 760 C CA . VAL A 1 108 ? -16.312 7.633 -3.896 1 98.56 108 VAL A CA 1
ATOM 761 C C . VAL A 1 108 ? -17.172 6.379 -3.992 1 98.56 108 VAL A C 1
ATOM 763 O O . VAL A 1 108 ? -17.281 5.621 -3.025 1 98.56 108 VAL A O 1
ATOM 766 N N . PRO A 1 109 ? -17.844 6.18 -5.152 1 97.56 109 PRO A N 1
ATOM 767 C CA . PRO A 1 109 ? -18.531 4.895 -5.312 1 97.56 109 PRO A CA 1
ATOM 768 C C . PRO A 1 109 ? -17.562 3.707 -5.305 1 97.56 109 PRO A C 1
ATOM 770 O O . PRO A 1 109 ? -16.656 3.643 -6.133 1 97.56 109 PRO A O 1
ATOM 773 N N . GLY A 1 110 ? -17.734 2.832 -4.305 1 98 110 GLY A N 1
ATOM 774 C CA . GLY A 1 110 ? -16.859 1.684 -4.207 1 98 110 GLY A CA 1
ATOM 775 C C . GLY A 1 110 ? -15.992 1.697 -2.957 1 98 110 GLY A C 1
ATOM 776 O O . GLY A 1 110 ? -16.406 2.217 -1.919 1 98 110 GLY A O 1
ATOM 777 N N . LEU A 1 111 ? -14.773 1.046 -3.014 1 98.69 111 LEU A N 1
ATOM 778 C CA . LEU A 1 111 ? -13.883 0.905 -1.869 1 98.69 111 LEU A CA 1
ATOM 779 C C . LEU A 1 111 ? -12.641 1.777 -2.037 1 98.69 111 LEU A C 1
ATOM 781 O O . LEU A 1 111 ? -12.016 1.782 -3.102 1 98.69 111 LEU A O 1
ATOM 785 N N . VAL A 1 112 ? -12.344 2.539 -1.067 1 98.88 112 VAL A N 1
ATOM 786 C CA . VAL A 1 112 ? -11.094 3.285 -0.996 1 98.88 112 VAL A CA 1
ATOM 787 C C . VAL A 1 112 ? -10.281 2.812 0.206 1 98.88 112 VAL A C 1
ATOM 789 O O . VAL A 1 112 ? -10.781 2.795 1.334 1 98.88 112 VAL A O 1
ATOM 792 N N . VAL A 1 113 ? -9.102 2.377 -0.027 1 98.94 113 VAL A N 1
ATOM 793 C CA . VAL A 1 113 ? -8.188 2.031 1.057 1 98.94 113 VAL A CA 1
ATOM 794 C C . VAL A 1 113 ? -7.102 3.098 1.177 1 98.94 113 VAL A C 1
ATOM 796 O O . VAL A 1 113 ? -6.469 3.467 0.183 1 98.94 113 VAL A O 1
ATOM 799 N N . ILE A 1 114 ? -6.945 3.617 2.334 1 98.94 114 ILE A N 1
ATOM 800 C CA . ILE A 1 114 ? -5.957 4.656 2.607 1 98.94 114 ILE A CA 1
ATOM 801 C C . ILE A 1 114 ? -4.891 4.117 3.559 1 98.94 114 ILE A C 1
ATOM 803 O O . ILE A 1 114 ? -5.215 3.467 4.555 1 98.94 114 ILE A O 1
ATOM 807 N N . ASP A 1 115 ? -3.635 4.281 3.262 1 98.81 115 ASP A N 1
ATOM 808 C CA . ASP A 1 115 ? -2.494 3.934 4.105 1 98.81 115 ASP A CA 1
ATOM 809 C C . ASP A 1 115 ? -1.391 4.98 3.998 1 98.81 115 ASP A C 1
ATOM 811 O O . ASP A 1 115 ? -1.557 6 3.322 1 98.81 115 ASP A O 1
ATOM 815 N N . GLY A 1 116 ? -0.369 4.852 4.793 1 98.31 116 GLY A N 1
ATOM 816 C CA . GLY A 1 116 ? 0.768 5.758 4.785 1 98.31 116 GLY A CA 1
ATOM 817 C C . GLY A 1 116 ? 2.037 5.129 5.328 1 98.31 116 GLY A C 1
ATOM 818 O O . GLY A 1 116 ? 2.133 3.902 5.426 1 98.31 116 GLY A O 1
ATOM 819 N N . ASP A 1 117 ? 3.025 5.957 5.547 1 96.44 117 ASP A N 1
ATOM 820 C CA . ASP A 1 117 ? 4.297 5.434 6.039 1 96.44 117 ASP A CA 1
ATOM 821 C C . ASP A 1 117 ? 4.215 5.113 7.531 1 96.44 117 ASP A C 1
ATOM 823 O O . ASP A 1 117 ? 3.146 5.219 8.141 1 96.44 117 ASP A O 1
ATOM 827 N N . ALA A 1 118 ? 5.305 4.711 8.141 1 95.56 118 ALA A N 1
ATOM 828 C CA . ALA A 1 118 ? 5.332 4.262 9.531 1 95.56 118 ALA A CA 1
ATOM 829 C C . ALA A 1 118 ? 4.906 5.383 10.477 1 95.56 118 ALA A C 1
ATOM 831 O O . ALA A 1 118 ? 4.234 5.133 11.484 1 95.56 118 ALA A O 1
ATOM 832 N N . SER A 1 119 ? 5.234 6.629 10.148 1 94.5 119 SER A N 1
ATOM 833 C CA . SER A 1 119 ? 4.922 7.773 10.992 1 94.5 119 SER A CA 1
ATOM 834 C C . SER A 1 119 ? 3.422 8.047 11.031 1 94.5 119 SER A C 1
ATOM 836 O O . SER A 1 119 ? 2.83 8.141 12.109 1 94.5 119 SER A O 1
ATOM 838 N N . VAL A 1 120 ? 2.799 8.078 9.875 1 96.81 120 VAL A N 1
ATOM 839 C CA . VAL A 1 120 ? 1.383 8.422 9.82 1 96.81 120 VAL A CA 1
ATOM 840 C C . VAL A 1 120 ? 0.547 7.262 10.367 1 96.81 120 VAL A C 1
ATOM 842 O O . VAL A 1 120 ? -0.528 7.477 10.93 1 96.81 120 VAL A O 1
ATOM 845 N N . ARG A 1 121 ? 1.049 6.039 10.344 1 98 121 ARG A N 1
ATOM 846 C CA . ARG A 1 121 ? 0.34 4.867 10.836 1 98 121 ARG A CA 1
ATOM 847 C C . ARG A 1 121 ? 0.241 4.891 12.359 1 98 121 ARG A C 1
ATOM 849 O O . ARG A 1 121 ? -0.551 4.152 12.953 1 98 121 ARG A O 1
ATOM 856 N N . ARG A 1 122 ? 1.023 5.707 12.984 1 95.56 122 ARG A N 1
ATOM 857 C CA . ARG A 1 122 ? 1.02 5.793 14.445 1 95.56 122 ARG A CA 1
ATOM 858 C C . ARG A 1 122 ? 0.227 7.004 14.922 1 95.56 122 ARG A C 1
ATOM 860 O O . ARG A 1 122 ? 0.043 7.199 16.125 1 95.56 122 ARG A O 1
ATOM 867 N N . ARG A 1 123 ? -0.25 7.762 14.023 1 96.19 123 ARG A N 1
ATOM 868 C CA . ARG A 1 123 ? -1.038 8.938 14.375 1 96.19 123 ARG A CA 1
ATOM 869 C C . ARG A 1 123 ? -2.518 8.586 14.5 1 96.19 123 ARG A C 1
ATOM 871 O O . ARG A 1 123 ? -3.041 7.805 13.703 1 96.19 123 ARG A O 1
ATOM 878 N N . PRO A 1 124 ? -3.17 9.188 15.422 1 95.81 124 PRO A N 1
ATOM 879 C CA . PRO A 1 124 ? -4.562 8.797 15.672 1 95.81 124 PRO A CA 1
ATOM 880 C C . PRO A 1 124 ? -5.508 9.234 14.555 1 95.81 124 PRO A C 1
ATOM 882 O O . PRO A 1 124 ? -5.426 10.367 14.078 1 95.81 124 PRO A O 1
ATOM 885 N N . MET A 1 125 ? -6.383 8.312 14.18 1 98.19 125 MET A N 1
ATOM 886 C CA . MET A 1 125 ? -7.367 8.586 13.141 1 98.19 125 MET A CA 1
ATOM 887 C C . MET A 1 125 ? -8.781 8.531 13.695 1 98.19 125 MET A C 1
ATOM 889 O O . MET A 1 125 ? -9.742 8.922 13.023 1 98.19 125 MET A O 1
ATOM 893 N N . ALA A 1 126 ? -8.938 8.141 14.953 1 97.88 126 ALA A N 1
ATOM 894 C CA . ALA A 1 126 ? -10.258 7.957 15.555 1 97.88 126 ALA A CA 1
ATOM 895 C C . ALA A 1 126 ? -11.039 9.266 15.578 1 97.88 126 ALA A C 1
ATOM 897 O O . ALA A 1 126 ? -12.258 9.266 15.406 1 97.88 126 ALA A O 1
ATOM 898 N N . ARG A 1 127 ? -10.359 10.32 15.766 1 96.56 127 ARG A N 1
ATOM 899 C CA . ARG A 1 127 ? -11 11.625 15.891 1 96.56 127 ARG A CA 1
ATOM 900 C C . ARG A 1 127 ? -11.688 12.031 14.586 1 96.56 127 ARG A C 1
ATOM 902 O O . ARG A 1 127 ? -12.578 12.875 14.586 1 96.56 127 ARG A O 1
ATOM 909 N N . VAL A 1 128 ? -11.266 11.453 13.5 1 98.25 128 VAL A N 1
ATOM 910 C CA . VAL A 1 128 ? -11.898 11.742 12.211 1 98.25 128 VAL A CA 1
ATOM 911 C C . VAL A 1 128 ? -12.867 10.617 11.852 1 98.25 128 VAL A C 1
ATOM 913 O O . VAL A 1 128 ? -13.969 10.867 11.367 1 98.25 128 VAL A O 1
ATOM 916 N N . ILE A 1 129 ? -12.5 9.352 12.141 1 98.69 129 ILE A N 1
ATOM 917 C CA . ILE A 1 129 ? -13.273 8.188 11.734 1 98.69 129 ILE A CA 1
ATOM 918 C C . ILE A 1 129 ? -14.57 8.117 12.531 1 98.69 129 ILE A C 1
ATOM 920 O O . ILE A 1 129 ? -15.641 7.879 11.961 1 98.69 129 ILE A O 1
ATOM 924 N N . GLU A 1 130 ? -14.492 8.375 13.828 1 98.44 130 GLU A N 1
ATOM 925 C CA . GLU A 1 130 ? -15.664 8.242 14.688 1 98.44 130 GLU A CA 1
ATOM 926 C C . GLU A 1 130 ? -16.766 9.219 14.281 1 98.44 130 GLU A C 1
ATOM 928 O O . GLU A 1 130 ? -17.922 8.82 14.094 1 98.44 130 GLU A O 1
ATOM 933 N N . PRO A 1 131 ? -16.406 10.516 14.117 1 98.5 131 PRO A N 1
ATOM 934 C CA . PRO A 1 131 ? -17.453 11.43 13.664 1 98.5 131 PRO A CA 1
ATOM 935 C C . PRO A 1 131 ? -18.016 11.047 12.297 1 98.5 131 PRO A C 1
ATOM 937 O O . PRO A 1 131 ? -19.234 11.148 12.07 1 98.5 131 PRO A O 1
ATOM 940 N N . LEU A 1 132 ? -17.234 10.625 11.359 1 98.69 132 LEU A N 1
ATOM 941 C CA . LEU A 1 132 ? -17.719 10.203 10.055 1 98.69 132 LEU A CA 1
ATOM 942 C C . LEU A 1 132 ? -18.672 9.016 10.18 1 98.69 132 LEU A C 1
ATOM 944 O O . LEU A 1 132 ? -19.734 8.992 9.547 1 98.69 132 LEU A O 1
ATOM 948 N N . ARG A 1 133 ? -18.281 8.039 10.984 1 98.56 133 ARG A N 1
ATOM 949 C CA . ARG A 1 133 ? -19.125 6.875 11.219 1 98.56 133 ARG A CA 1
ATOM 950 C C . ARG A 1 133 ? -20.469 7.285 11.828 1 98.56 133 ARG A C 1
ATOM 952 O O . ARG A 1 133 ? -21.516 6.73 11.477 1 98.56 133 ARG A O 1
ATOM 959 N N . SER A 1 134 ? -20.406 8.234 12.75 1 98.44 134 SER A N 1
ATOM 960 C CA . SER A 1 134 ? -21.625 8.68 13.414 1 98.44 134 SER A CA 1
ATOM 961 C C . SER A 1 134 ? -22.594 9.312 12.422 1 98.44 134 SER A C 1
ATOM 963 O O . SER A 1 134 ? -23.797 9.367 12.68 1 98.44 134 SER A O 1
ATOM 965 N N . LEU A 1 135 ? -22.094 9.758 11.328 1 98.44 135 LEU A N 1
ATOM 966 C CA . LEU A 1 135 ? -22.938 10.344 10.289 1 98.44 135 LEU A CA 1
ATOM 967 C C . LEU A 1 135 ? -23.359 9.281 9.273 1 98.44 135 LEU A C 1
ATOM 969 O O . LEU A 1 135 ? -24.094 9.578 8.32 1 98.44 135 LEU A O 1
ATOM 973 N N . GLY A 1 136 ? -22.812 8.07 9.406 1 98.44 136 GLY A N 1
ATOM 974 C CA . GLY A 1 136 ? -23.25 6.984 8.547 1 98.44 136 GLY A CA 1
ATOM 975 C C . GLY A 1 136 ? -22.156 6.449 7.648 1 98.44 136 GLY A C 1
ATOM 976 O O . GLY A 1 136 ? -22.406 5.594 6.797 1 98.44 136 GLY A O 1
ATOM 977 N N . ALA A 1 137 ? -20.938 6.914 7.785 1 98.56 137 ALA A N 1
ATOM 978 C CA . ALA A 1 137 ? -19.844 6.418 6.961 1 98.56 137 ALA A CA 1
ATOM 979 C C . ALA A 1 137 ? -19.5 4.969 7.305 1 98.56 137 ALA A C 1
ATOM 981 O O . ALA A 1 137 ? -19.656 4.551 8.453 1 98.56 137 ALA A O 1
ATOM 982 N N . VAL A 1 138 ? -19.125 4.227 6.348 1 98.25 138 VAL A N 1
ATOM 983 C CA . VAL A 1 138 ? -18.688 2.846 6.512 1 98.25 138 VAL A CA 1
ATOM 984 C C . VAL A 1 138 ? -17.156 2.781 6.414 1 98.25 138 VAL A C 1
ATOM 986 O O . VAL A 1 138 ? -16.609 2.74 5.312 1 98.25 138 VAL A O 1
ATOM 989 N N . ILE A 1 139 ? -16.484 2.803 7.551 1 98.56 139 ILE A N 1
ATOM 990 C CA . ILE A 1 139 ? -15.031 2.846 7.613 1 98.56 139 ILE A CA 1
ATOM 991 C C . ILE A 1 139 ? -14.523 1.765 8.562 1 98.56 139 ILE A C 1
ATOM 993 O O . ILE A 1 139 ? -14.992 1.658 9.703 1 98.56 139 ILE A O 1
ATOM 997 N N . ASP A 1 140 ? -13.695 0.889 8.125 1 98.12 140 ASP A N 1
ATOM 998 C CA . ASP A 1 140 ? -12.93 -0.034 8.961 1 98.12 140 ASP A CA 1
ATOM 999 C C . ASP A 1 140 ? -11.445 0.323 8.953 1 98.12 140 ASP A C 1
ATOM 1001 O O . ASP A 1 140 ? -10.906 0.737 7.922 1 98.12 140 ASP A O 1
ATOM 1005 N N . ALA A 1 141 ? -10.812 0.29 10.133 1 98.62 141 ALA A N 1
ATOM 1006 C CA . ALA A 1 141 ? -9.414 0.7 10.219 1 98.62 141 ALA A CA 1
ATOM 1007 C C . ALA A 1 141 ? -8.68 -0.097 11.297 1 98.62 141 ALA A C 1
ATOM 1009 O O . ALA A 1 141 ? -9.297 -0.82 12.078 1 98.62 141 ALA A O 1
ATOM 1010 N N . ARG A 1 142 ? -7.406 -0.013 11.25 1 98.44 142 ARG A N 1
ATOM 1011 C CA . ARG A 1 142 ? -6.52 -0.758 12.133 1 98.44 142 ARG A CA 1
ATOM 1012 C C . ARG A 1 142 ? -6.688 -0.309 13.586 1 98.44 142 ARG A C 1
ATOM 1014 O O . ARG A 1 142 ? -7.043 0.843 13.844 1 98.44 142 ARG A O 1
ATOM 1021 N N . GLY A 1 143 ? -6.465 -1.179 14.523 1 97.69 143 GLY A N 1
ATOM 1022 C CA . GLY A 1 143 ? -6.441 -0.854 15.945 1 97.69 143 GLY A CA 1
ATOM 1023 C C . GLY A 1 143 ? -7.789 -0.395 16.469 1 97.69 143 GLY A C 1
ATOM 1024 O O . GLY A 1 143 ? -7.867 0.58 17.219 1 97.69 143 GLY A O 1
ATOM 1025 N N . GLY A 1 144 ? -8.867 -1.022 16 1 95.12 144 GLY A N 1
ATOM 1026 C CA . GLY A 1 144 ? -10.195 -0.584 16.406 1 95.12 144 GLY A CA 1
ATOM 1027 C C . GLY A 1 144 ? -10.562 0.788 15.875 1 95.12 144 GLY A C 1
ATOM 1028 O O . GLY A 1 144 ? -11.156 1.598 16.594 1 95.12 144 GLY A O 1
ATOM 1029 N N . ALA A 1 145 ? -10.039 1.168 14.711 1 95.5 145 ALA A N 1
ATOM 1030 C CA . ALA A 1 145 ? -10.312 2.402 13.977 1 95.5 145 ALA A CA 1
ATOM 1031 C C . ALA A 1 145 ? -9.477 3.557 14.516 1 95.5 145 ALA A C 1
ATOM 1033 O O . ALA A 1 145 ? -9.875 4.719 14.414 1 95.5 145 ALA A O 1
ATOM 1034 N N . ARG A 1 146 ? -8.352 3.217 15.062 1 97.25 146 ARG A N 1
ATOM 1035 C CA . ARG A 1 146 ? -7.508 4.242 15.664 1 97.25 146 ARG A CA 1
ATOM 1036 C C . ARG A 1 146 ? -6.391 4.656 14.711 1 97.25 146 ARG A C 1
ATOM 1038 O O . ARG A 1 146 ? -5.836 5.75 14.836 1 97.25 146 ARG A O 1
ATOM 1045 N N . TRP A 1 147 ? -6.043 3.721 13.82 1 98.38 147 TRP A N 1
ATOM 1046 C CA . TRP A 1 147 ? -4.852 3.943 13.016 1 98.38 147 TRP A CA 1
ATOM 1047 C C . TRP A 1 147 ? -5.098 3.547 11.562 1 98.38 147 TRP A C 1
ATOM 1049 O O . TRP A 1 147 ? -6.086 2.879 11.25 1 98.38 147 TRP A O 1
ATOM 1059 N N . LEU A 1 148 ? -4.258 4.047 10.664 1 98.69 148 LEU A N 1
ATOM 1060 C CA . LEU A 1 148 ? -4.191 3.523 9.305 1 98.69 148 LEU A CA 1
ATOM 1061 C C . LEU A 1 148 ? -3.508 2.16 9.281 1 98.69 148 LEU A C 1
ATOM 1063 O O . LEU A 1 148 ? -2.693 1.853 10.156 1 98.69 148 LEU A O 1
ATOM 1067 N N . PRO A 1 149 ? -3.807 1.365 8.305 1 98.81 149 PRO A N 1
ATOM 1068 C CA . PRO A 1 149 ? -4.668 1.577 7.137 1 98.81 149 PRO A CA 1
ATOM 1069 C C . PRO A 1 149 ? -6.152 1.6 7.496 1 98.81 149 PRO A C 1
ATOM 1071 O O . PRO A 1 149 ? -6.543 1.099 8.555 1 98.81 149 PRO A O 1
ATOM 1074 N N . ALA A 1 150 ? -6.934 2.26 6.605 1 98.88 150 ALA A N 1
ATOM 1075 C CA . ALA A 1 150 ? -8.383 2.336 6.727 1 98.88 150 ALA A CA 1
ATOM 1076 C C . ALA A 1 150 ? -9.062 2.023 5.395 1 98.88 150 ALA A C 1
ATOM 1078 O O . ALA A 1 150 ? -8.586 2.434 4.336 1 98.88 150 ALA A O 1
ATOM 1079 N N . ALA A 1 151 ? -10.117 1.266 5.434 1 98.81 151 ALA A N 1
ATOM 1080 C CA . ALA A 1 151 ? -10.961 0.956 4.289 1 98.81 151 ALA A CA 1
ATOM 1081 C C . ALA A 1 151 ? -12.297 1.688 4.383 1 98.81 151 ALA A C 1
ATOM 1083 O O . ALA A 1 151 ? -13.016 1.564 5.379 1 98.81 151 ALA A O 1
ATOM 1084 N N . VAL A 1 152 ? -12.602 2.488 3.346 1 98.75 152 VAL A N 1
ATOM 1085 C CA . VAL A 1 152 ? -13.812 3.297 3.322 1 98.75 152 VAL A CA 1
ATOM 1086 C C . VAL A 1 152 ? -14.719 2.844 2.176 1 98.75 152 VAL A C 1
ATOM 1088 O O . VAL A 1 152 ? -14.281 2.785 1.023 1 98.75 152 VAL A O 1
ATOM 1091 N N . ARG A 1 153 ? -15.898 2.457 2.428 1 98.06 153 ARG A N 1
ATOM 1092 C CA . ARG A 1 153 ? -16.906 2.207 1.401 1 98.06 153 ARG A CA 1
ATOM 1093 C C . ARG A 1 153 ? -17.797 3.43 1.197 1 98.06 153 ARG A C 1
ATOM 1095 O O . ARG A 1 153 ? -18.359 3.957 2.156 1 98.06 153 ARG A O 1
ATOM 1102 N N . GLY A 1 154 ? -17.906 3.846 -0.048 1 97.06 154 GLY A N 1
ATOM 1103 C CA . GLY A 1 154 ? -18.75 4.988 -0.336 1 97.06 154 GLY A CA 1
ATOM 1104 C C . GLY A 1 154 ? -20.156 4.844 0.222 1 97.06 154 GLY A C 1
ATOM 1105 O O . GLY A 1 154 ? -20.75 3.758 0.166 1 97.06 154 GLY A O 1
ATOM 1106 N N . ALA A 1 155 ? -20.609 5.914 0.845 1 95.56 155 ALA A N 1
ATOM 1107 C CA . ALA A 1 155 ? -21.938 5.922 1.437 1 95.56 155 ALA A CA 1
ATOM 1108 C C . ALA A 1 155 ? -22.516 7.332 1.463 1 95.56 155 ALA A C 1
ATOM 1110 O O . ALA A 1 155 ? -21.781 8.312 1.562 1 95.56 155 ALA A O 1
ATOM 1111 N N . ARG A 1 156 ? -23.797 7.473 1.333 1 96.31 156 ARG A N 1
ATOM 1112 C CA . ARG A 1 156 ? -24.469 8.75 1.552 1 96.31 156 ARG A CA 1
ATOM 1113 C C . ARG A 1 156 ? -24.672 9.008 3.039 1 96.31 156 ARG A C 1
ATOM 1115 O O . ARG A 1 156 ? -25.484 8.344 3.682 1 96.31 156 ARG A O 1
ATOM 1122 N N . LEU A 1 157 ? -23.984 9.992 3.562 1 98.06 157 LEU A N 1
ATOM 1123 C CA . LEU A 1 157 ? -24.078 10.305 4.984 1 98.06 157 LEU A CA 1
ATOM 1124 C C . LEU A 1 157 ? -25.422 10.953 5.312 1 98.06 157 LEU A C 1
ATOM 1126 O O . LEU A 1 157 ? -26.047 11.547 4.438 1 98.06 157 LEU A O 1
ATOM 1130 N N . ALA A 1 158 ? -25.922 10.828 6.469 1 98 158 ALA A N 1
ATOM 1131 C CA . ALA A 1 158 ? -27.234 11.32 6.867 1 98 158 ALA A CA 1
ATOM 1132 C C . ALA A 1 158 ? -27.219 12.836 7.039 1 98 158 ALA A C 1
ATOM 1134 O O . ALA A 1 158 ? -28.219 13.516 6.75 1 98 158 ALA A O 1
ATOM 1135 N N . GLY A 1 159 ? -26.203 13.469 7.395 1 97.44 159 GLY A N 1
ATOM 1136 C CA . GLY A 1 159 ? -26.141 14.828 7.91 1 97.44 159 GLY A CA 1
ATOM 1137 C C . GLY A 1 159 ? -26.219 14.898 9.422 1 97.44 159 GLY A C 1
ATOM 1138 O O . GLY A 1 159 ? -26.328 13.867 10.094 1 97.44 159 GLY A O 1
ATOM 1139 N N . GLY A 1 160 ? -26.078 16.062 9.891 1 98.19 160 GLY A N 1
ATOM 1140 C CA . GLY A 1 160 ? -26.125 16.219 11.336 1 98.19 160 GLY A CA 1
ATOM 1141 C C . GLY A 1 160 ? -25.062 17.156 11.867 1 98.19 160 GLY A C 1
ATOM 1142 O O . GLY A 1 160 ? -24.406 17.844 11.102 1 98.19 160 GLY A O 1
ATOM 1143 N N . THR A 1 161 ? -25.078 17.25 13.211 1 98.56 161 THR A N 1
ATOM 1144 C CA . THR A 1 161 ? -24.141 18.125 13.891 1 98.56 161 THR A CA 1
ATOM 1145 C C . THR A 1 161 ? -23.125 17.328 14.688 1 98.56 161 THR A C 1
ATOM 1147 O O . THR A 1 161 ? -23.484 16.438 15.453 1 98.56 161 THR A O 1
ATOM 1150 N N . ILE A 1 162 ? -21.906 17.594 14.398 1 98.75 162 ILE A N 1
ATOM 1151 C CA . ILE A 1 162 ? -20.812 16.969 15.141 1 98.75 162 ILE A CA 1
ATOM 1152 C C . ILE A 1 162 ? -20.125 18.016 16.016 1 98.75 162 ILE A C 1
ATOM 1154 O O . ILE A 1 162 ? -19.734 19.078 15.539 1 98.75 162 ILE A O 1
ATOM 1158 N N . GLU A 1 163 ? -19.969 17.719 17.266 1 98.31 163 GLU A N 1
ATOM 1159 C CA . GLU A 1 163 ? -19.203 18.562 18.188 1 98.31 163 GLU A CA 1
ATOM 1160 C C . GLU A 1 163 ? -17.812 18 18.438 1 98.31 163 GLU A C 1
ATOM 1162 O O . GLU A 1 163 ? -17.688 16.859 18.922 1 98.31 163 GLU A O 1
ATOM 1167 N N . LEU A 1 164 ? -16.859 18.766 18.078 1 96.81 164 LEU A N 1
ATOM 1168 C CA . LEU A 1 164 ? -15.477 18.328 18.297 1 96.81 164 LEU A CA 1
ATOM 1169 C C . LEU A 1 164 ? -15.016 18.656 19.703 1 96.81 164 LEU A C 1
ATOM 1171 O O . LEU A 1 164 ? -15.242 19.766 20.188 1 96.81 164 LEU A O 1
ATOM 1175 N N . ARG A 1 165 ? -14.391 17.719 20.391 1 91.06 165 ARG A N 1
ATOM 1176 C CA . ARG A 1 165 ? -13.828 17.922 21.719 1 91.06 165 ARG A CA 1
ATOM 1177 C C . ARG A 1 165 ? -12.555 18.766 21.641 1 91.06 165 ARG A C 1
ATOM 1179 O O . ARG A 1 165 ? -12.266 19.547 22.562 1 91.06 165 ARG A O 1
ATOM 1186 N N . VAL A 1 166 ? -11.82 18.547 20.562 1 90.88 166 VAL A N 1
ATOM 1187 C CA . VAL A 1 166 ? -10.586 19.281 20.297 1 90.88 166 VAL A CA 1
ATOM 1188 C C . VAL A 1 166 ? -10.68 20 18.953 1 90.88 166 VAL A C 1
ATOM 1190 O O . VAL A 1 166 ? -11.094 19.406 17.953 1 90.88 166 VAL A O 1
ATOM 1193 N N . ALA A 1 167 ? -10.336 21.281 19.047 1 93.5 167 ALA A N 1
ATOM 1194 C CA . ALA A 1 167 ? -10.367 22.047 17.812 1 93.5 167 ALA A CA 1
ATOM 1195 C C . ALA A 1 167 ? -9.383 21.469 16.781 1 93.5 167 ALA A C 1
ATOM 1197 O O . ALA A 1 167 ? -8.219 21.234 17.109 1 93.5 167 ALA A O 1
ATOM 1198 N N . SER A 1 168 ? -9.906 21.203 15.57 1 94.31 168 SER A N 1
ATOM 1199 C CA . SER A 1 168 ? -9.055 20.656 14.523 1 94.31 168 SER A CA 1
ATOM 1200 C C . SER A 1 168 ? -9.562 21.047 13.141 1 94.31 168 SER A C 1
ATOM 1202 O O . SER A 1 168 ? -10.625 20.594 12.703 1 94.31 168 SER A O 1
ATOM 1204 N N . ALA A 1 169 ? -8.703 21.797 12.445 1 96 169 ALA A N 1
ATOM 1205 C CA . ALA A 1 169 ? -9.055 22.203 11.086 1 96 169 ALA A CA 1
ATOM 1206 C C . ALA A 1 169 ? -9.141 21 10.156 1 96 169 ALA A C 1
ATOM 1208 O O . ALA A 1 169 ? -9.953 20.984 9.227 1 96 169 ALA A O 1
ATOM 1209 N N . GLN A 1 170 ? -8.344 19.984 10.43 1 96.75 170 GLN A N 1
ATOM 1210 C CA . GLN A 1 170 ? -8.305 18.812 9.57 1 96.75 170 GLN A CA 1
ATOM 1211 C C . GLN A 1 170 ? -9.562 17.953 9.742 1 96.75 170 GLN A C 1
ATOM 1213 O O . GLN A 1 170 ? -10.133 17.484 8.758 1 96.75 170 GLN A O 1
ATOM 1218 N N . VAL A 1 171 ? -10.047 17.766 10.961 1 97.75 171 VAL A N 1
ATOM 1219 C CA . VAL A 1 171 ? -11.266 17 11.211 1 97.75 171 VAL A CA 1
ATOM 1220 C C . VAL A 1 171 ? -12.469 17.75 10.656 1 97.75 171 VAL A C 1
ATOM 1222 O O . VAL A 1 171 ? -13.312 17.172 9.977 1 97.75 171 VAL A O 1
ATOM 1225 N N . LYS A 1 172 ? -12.484 19.031 10.914 1 98.38 172 LYS A N 1
ATOM 1226 C CA . LYS A 1 172 ? -13.547 19.875 10.359 1 98.38 172 LYS A CA 1
ATOM 1227 C C . LYS A 1 172 ? -13.602 19.75 8.836 1 98.38 172 LYS A C 1
ATOM 1229 O O . LYS A 1 172 ? -14.68 19.562 8.258 1 98.38 172 LYS A O 1
ATOM 1234 N N . SER A 1 173 ? -12.469 19.797 8.227 1 98.56 173 SER A N 1
ATOM 1235 C CA . SER A 1 173 ? -12.375 19.719 6.77 1 98.56 173 SER A CA 1
ATOM 1236 C C . SER A 1 173 ? -12.898 18.391 6.254 1 98.56 173 SER A C 1
ATOM 1238 O O . SER A 1 173 ? -13.641 18.344 5.27 1 98.56 173 SER A O 1
ATOM 1240 N N . ALA A 1 174 ? -12.5 17.312 6.902 1 98.75 174 ALA A N 1
ATOM 1241 C CA . ALA A 1 174 ? -12.945 15.984 6.504 1 98.75 174 ALA A CA 1
ATOM 1242 C C . ALA A 1 174 ? -14.469 15.891 6.523 1 98.75 174 ALA A C 1
ATOM 1244 O O . ALA A 1 174 ? -15.078 15.383 5.582 1 98.75 174 ALA A O 1
ATOM 1245 N N . LEU A 1 175 ? -15.055 16.406 7.57 1 98.81 175 LEU A N 1
ATOM 1246 C CA . LEU A 1 175 ? -16.5 16.344 7.762 1 98.81 175 LEU A CA 1
ATOM 1247 C C . LEU A 1 175 ? -17.219 17.234 6.758 1 98.81 175 LEU A C 1
ATOM 1249 O O . LEU A 1 175 ? -18.25 16.828 6.195 1 98.81 175 LEU A O 1
ATOM 1253 N N . LEU A 1 176 ? -16.672 18.391 6.527 1 98.75 176 LEU A N 1
ATOM 1254 C CA . LEU A 1 176 ? -17.297 19.312 5.578 1 98.75 176 LEU A CA 1
ATOM 1255 C C . LEU A 1 176 ? -17.234 18.75 4.16 1 98.75 176 LEU A C 1
ATOM 1257 O O . LEU A 1 176 ? -18.219 18.812 3.424 1 98.75 176 LEU A O 1
ATOM 1261 N N . LEU A 1 177 ? -16.109 18.219 3.791 1 98.62 177 LEU A N 1
ATOM 1262 C CA . LEU A 1 177 ? -15.977 17.625 2.463 1 98.62 177 LEU A CA 1
ATOM 1263 C C . LEU A 1 177 ? -16.922 16.453 2.287 1 98.62 177 LEU A C 1
ATOM 1265 O O . LEU A 1 177 ? -17.609 16.344 1.264 1 98.62 177 LEU A O 1
ATOM 1269 N N . ALA A 1 178 ? -16.984 15.555 3.295 1 98.62 178 ALA A N 1
ATOM 1270 C CA . ALA A 1 178 ? -17.922 14.438 3.26 1 98.62 178 ALA A CA 1
ATOM 1271 C C . ALA A 1 178 ? -19.359 14.938 3.164 1 98.62 178 ALA A C 1
ATOM 1273 O O . ALA A 1 178 ? -20.188 14.32 2.496 1 98.62 178 ALA A O 1
ATOM 1274 N N . GLY A 1 179 ? -19.609 16.047 3.795 1 98.38 179 GLY A N 1
ATOM 1275 C CA . GLY A 1 179 ? -20.938 16.625 3.871 1 98.38 179 GLY A CA 1
ATOM 1276 C C . GLY A 1 179 ? -21.484 17.047 2.52 1 98.38 179 GLY A C 1
ATOM 1277 O O . GLY A 1 179 ? -22.703 17.203 2.357 1 98.38 179 GLY A O 1
ATOM 1278 N N . LEU A 1 180 ? -20.656 17.234 1.569 1 98.31 180 LEU A N 1
ATOM 1279 C CA . LEU A 1 180 ? -21.078 17.641 0.239 1 98.31 180 LEU A CA 1
ATOM 1280 C C . LEU A 1 180 ? -21.969 16.594 -0.402 1 98.31 180 LEU A C 1
ATOM 1282 O O . LEU A 1 180 ? -22.797 16.906 -1.26 1 98.31 180 LEU A O 1
ATOM 1286 N N . GLY A 1 181 ? -21.734 15.344 -0.012 1 97.56 181 GLY A N 1
ATOM 1287 C CA . GLY A 1 181 ? -22.531 14.258 -0.565 1 97.56 181 GLY A CA 1
ATOM 1288 C C . GLY A 1 181 ? -23.562 13.719 0.406 1 97.56 181 GLY A C 1
ATOM 1289 O O . GLY A 1 181 ? -24.156 12.672 0.165 1 97.56 181 GLY A O 1
ATOM 1290 N N . ALA A 1 182 ? -23.828 14.383 1.534 1 98.12 182 ALA A N 1
ATOM 1291 C CA . ALA A 1 182 ? -24.734 13.906 2.572 1 98.12 182 ALA A CA 1
ATOM 1292 C C . ALA A 1 182 ? -26.188 14.148 2.184 1 98.12 182 ALA A C 1
ATOM 1294 O O . ALA A 1 182 ? -26.469 14.828 1.195 1 98.12 182 ALA A O 1
ATOM 1295 N N . ALA A 1 183 ? -27.078 13.516 2.893 1 98.12 183 ALA A N 1
ATOM 1296 C CA . ALA A 1 183 ? -28.5 13.656 2.645 1 98.12 183 ALA A CA 1
ATOM 1297 C C . ALA A 1 183 ? -29.016 15.016 3.107 1 98.12 183 ALA A C 1
ATOM 1299 O O . ALA A 1 183 ? -29.969 15.555 2.537 1 98.12 183 ALA A O 1
ATOM 1300 N N . SER A 1 184 ? -28.422 15.539 4.16 1 98.19 184 SER A N 1
ATOM 1301 C CA . SER A 1 184 ? -28.75 16.859 4.691 1 98.19 184 SER A CA 1
ATOM 1302 C C . SER A 1 184 ? -27.5 17.562 5.199 1 98.19 184 SER A C 1
ATOM 1304 O O . SER A 1 184 ? -26.391 17.031 5.105 1 98.19 184 SER A O 1
ATOM 1306 N N . ALA A 1 185 ? -27.672 18.703 5.727 1 98.19 185 ALA A N 1
ATOM 1307 C CA . ALA A 1 185 ? -26.562 19.562 6.105 1 98.19 185 ALA A CA 1
ATOM 1308 C C . ALA A 1 185 ? -25.688 18.906 7.164 1 98.19 185 ALA A C 1
ATOM 1310 O O . ALA A 1 185 ? -26.188 18.156 8.016 1 98.19 185 ALA A O 1
ATOM 1311 N N . VAL A 1 186 ? -24.422 19.078 7.066 1 98.56 186 VAL A N 1
ATOM 1312 C CA . VAL A 1 186 ? -23.469 18.688 8.086 1 98.56 186 VAL A CA 1
ATOM 1313 C C . VAL A 1 186 ? -22.906 19.922 8.789 1 98.56 186 VAL A C 1
ATOM 1315 O O . VAL A 1 186 ? -22.438 20.859 8.141 1 98.56 186 VAL A O 1
ATOM 1318 N N . SER A 1 187 ? -22.984 19.938 10.117 1 98.75 187 SER A N 1
ATOM 1319 C CA . SER A 1 187 ? -22.453 21.016 10.938 1 98.75 187 SER A CA 1
ATOM 1320 C C . SER A 1 187 ? -21.359 20.531 11.875 1 98.75 187 SER A C 1
ATOM 1322 O O . SER A 1 187 ? -21.484 19.453 12.461 1 98.75 187 SER A O 1
ATOM 1324 N N . VAL A 1 188 ? -20.328 21.281 11.922 1 98.81 188 VAL A N 1
ATOM 1325 C CA . VAL A 1 188 ? -19.234 20.984 12.836 1 98.81 188 VAL A CA 1
ATOM 1326 C C . VAL A 1 188 ? -19.109 22.109 13.867 1 98.81 188 VAL A C 1
ATOM 1328 O O . VAL A 1 188 ? -18.984 23.281 13.516 1 98.81 188 VAL A O 1
ATOM 1331 N N . VAL A 1 189 ? -19.188 21.75 15.117 1 98.75 189 VAL A N 1
ATOM 1332 C CA . VAL A 1 189 ? -19 22.703 16.203 1 98.75 189 VAL A CA 1
ATOM 1333 C C . VAL A 1 189 ? -17.609 22.516 16.828 1 98.75 189 VAL A C 1
ATOM 1335 O O . VAL A 1 189 ? -17.297 21.422 17.328 1 98.75 189 VAL A O 1
ATOM 1338 N N . GLU A 1 190 ? -16.812 23.562 16.703 1 97.31 190 GLU A N 1
ATOM 1339 C CA . GLU A 1 190 ? -15.469 23.578 17.281 1 97.31 190 GLU A CA 1
ATOM 1340 C C . GLU A 1 190 ? -15.445 24.391 18.562 1 97.31 190 GLU A C 1
ATOM 1342 O O . GLU A 1 190 ? -16.141 25.406 18.688 1 97.31 190 GLU A O 1
ATOM 1347 N N . PRO A 1 191 ? -14.602 23.969 19.562 1 95.81 191 PRO A N 1
ATOM 1348 C CA . PRO A 1 191 ? -14.484 24.781 20.781 1 95.81 191 PRO A CA 1
ATOM 1349 C C . PRO A 1 191 ? -13.961 26.188 20.5 1 95.81 191 PRO A C 1
ATOM 1351 O O . PRO A 1 191 ? -14.328 27.141 21.203 1 95.81 191 PRO A O 1
ATOM 1354 N N . VAL A 1 192 ? -13.039 26.312 19.562 1 94.56 192 VAL A N 1
ATOM 1355 C CA . VAL A 1 192 ? -12.523 27.578 19.047 1 94.56 192 VAL A CA 1
ATOM 1356 C C . VAL A 1 192 ? -12.359 27.5 17.531 1 94.56 192 VAL A C 1
ATOM 1358 O O . VAL A 1 192 ? -12.102 26.422 16.984 1 94.56 192 VAL A O 1
ATOM 1361 N N . ALA A 1 193 ? -12.523 28.625 16.922 1 94.56 193 ALA A N 1
ATOM 1362 C CA . ALA A 1 193 ? -12.398 28.656 15.461 1 94.56 193 ALA A CA 1
ATOM 1363 C C . ALA A 1 193 ? -11 28.219 15.023 1 94.56 193 ALA A C 1
ATOM 1365 O O . ALA A 1 193 ? -10 28.578 15.656 1 94.56 193 ALA A O 1
ATOM 1366 N N . THR A 1 194 ? -10.93 27.391 14.008 1 95.25 194 THR A N 1
ATOM 1367 C CA . THR A 1 194 ? -9.664 26.984 13.406 1 95.25 194 THR A CA 1
ATOM 1368 C C . THR A 1 194 ? -9.523 27.562 12 1 95.25 194 THR A C 1
ATOM 1370 O O . THR A 1 194 ? -10.375 28.328 11.555 1 95.25 194 THR A O 1
ATOM 1373 N N . ARG A 1 195 ? -8.391 27.25 11.367 1 94.38 195 ARG A N 1
ATOM 1374 C CA . ARG A 1 195 ? -8.109 27.781 10.039 1 94.38 195 ARG A CA 1
ATOM 1375 C C . ARG A 1 195 ? -9.25 27.469 9.078 1 94.38 195 ARG A C 1
ATOM 1377 O O . ARG A 1 195 ? -9.734 26.344 9.016 1 94.38 195 ARG A O 1
ATOM 1384 N N . PRO A 1 196 ? -9.703 28.453 8.328 1 96 196 PRO A N 1
ATOM 1385 C CA . PRO A 1 196 ? -10.914 28.312 7.516 1 96 196 PRO A CA 1
ATOM 1386 C C . PRO A 1 196 ? -10.609 27.969 6.059 1 96 196 PRO A C 1
ATOM 1388 O O . PRO A 1 196 ? -11.359 28.359 5.16 1 96 196 PRO A O 1
ATOM 1391 N N . HIS A 1 197 ? -9.523 27.281 5.734 1 96.5 197 HIS A N 1
ATOM 1392 C CA . HIS A 1 197 ? -9.094 27.031 4.363 1 96.5 197 HIS A CA 1
ATOM 1393 C C . HIS A 1 197 ? -10.172 26.281 3.574 1 96.5 197 HIS A C 1
ATOM 1395 O O . HIS A 1 197 ? -10.414 26.594 2.404 1 96.5 197 HIS A O 1
ATOM 1401 N N . THR A 1 198 ? -10.836 25.312 4.203 1 97.94 198 THR A N 1
ATOM 1402 C CA . THR A 1 198 ? -11.867 24.547 3.506 1 97.94 198 THR A CA 1
ATOM 1403 C C . THR A 1 198 ? -13.117 25.391 3.281 1 97.94 198 THR A C 1
ATOM 1405 O O . THR A 1 198 ? -13.727 25.344 2.215 1 97.94 198 THR A O 1
ATOM 1408 N N . GLU A 1 199 ? -13.484 26.172 4.273 1 97.56 199 GLU A N 1
ATOM 1409 C CA . GLU A 1 199 ? -14.602 27.094 4.133 1 97.56 199 GLU A CA 1
ATOM 1410 C C . GLU A 1 199 ? -14.383 28.062 2.969 1 97.56 199 GLU A C 1
ATOM 1412 O O . GLU A 1 199 ? -15.266 28.234 2.131 1 97.56 199 GLU A O 1
ATOM 1417 N N . GLU A 1 200 ? -13.219 28.625 2.945 1 96.62 200 GLU A N 1
ATOM 1418 C CA . GLU A 1 200 ? -12.875 29.562 1.879 1 96.62 200 GLU A CA 1
ATOM 1419 C C . GLU A 1 200 ? -12.891 28.875 0.517 1 96.62 200 GLU A C 1
ATOM 1421 O O . GLU A 1 200 ? -13.383 29.422 -0.462 1 96.62 200 GLU A O 1
ATOM 1426 N N . LEU A 1 201 ? -12.344 27.688 0.45 1 97.19 201 LEU A N 1
ATOM 1427 C CA . LEU A 1 201 ? -12.328 26.906 -0.783 1 97.19 201 LEU A CA 1
ATOM 1428 C C . LEU A 1 201 ? -13.75 26.641 -1.271 1 97.19 201 LEU A C 1
ATOM 1430 O O . LEU A 1 201 ? -14.062 26.844 -2.445 1 97.19 201 LEU A O 1
ATOM 1434 N N . LEU A 1 202 ? -14.609 26.141 -0.38 1 97.88 202 LEU A N 1
ATOM 1435 C CA . LEU A 1 202 ? -15.977 25.797 -0.752 1 97.88 202 LEU A CA 1
ATOM 1436 C C . LEU A 1 202 ? -16.734 27.031 -1.225 1 97.88 202 LEU A C 1
ATOM 1438 O O . LEU A 1 202 ? -17.5 26.969 -2.189 1 97.88 202 LEU A O 1
ATOM 1442 N N . GLY A 1 203 ? -16.484 28.141 -0.565 1 96.88 203 GLY A N 1
ATOM 1443 C CA . GLY A 1 203 ? -17.047 29.391 -1.041 1 96.88 203 GLY A CA 1
ATOM 1444 C C . GLY A 1 203 ? -16.609 29.734 -2.449 1 96.88 203 GLY A C 1
ATOM 1445 O O . GLY A 1 203 ? -17.422 30.141 -3.279 1 96.88 203 GLY A O 1
ATOM 1446 N N . LEU A 1 204 ? -15.344 29.594 -2.656 1 96.62 204 LEU A N 1
ATOM 1447 C CA . LEU A 1 204 ? -14.773 29.875 -3.971 1 96.62 204 LEU A CA 1
ATOM 1448 C C . LEU A 1 204 ? -15.43 29.016 -5.043 1 96.62 204 LEU A C 1
ATOM 1450 O O . LEU A 1 204 ? -15.586 29.438 -6.184 1 96.62 204 LEU A O 1
ATOM 1454 N N . LEU A 1 205 ? -15.844 27.812 -4.668 1 97.38 205 LEU A N 1
ATOM 1455 C CA . LEU A 1 205 ? -16.406 26.844 -5.613 1 97.38 205 LEU A CA 1
ATOM 1456 C C . LEU A 1 205 ? -17.922 26.984 -5.691 1 97.38 205 LEU A C 1
ATOM 1458 O O . LEU A 1 205 ? -18.594 26.141 -6.285 1 97.38 205 LEU A O 1
ATOM 1462 N N . GLY A 1 206 ? -18.484 27.938 -5.055 1 96.44 206 GLY A N 1
ATOM 1463 C CA . GLY A 1 206 ? -19.891 28.297 -5.227 1 96.44 206 GLY A CA 1
ATOM 1464 C C . GLY A 1 206 ? -20.812 27.625 -4.23 1 96.44 206 GLY A C 1
ATOM 1465 O O . GLY A 1 206 ? -22.016 27.562 -4.445 1 96.44 206 GLY A O 1
ATOM 1466 N N . LEU A 1 207 ? -20.25 27.094 -3.186 1 96.88 207 LEU A N 1
ATOM 1467 C CA . LEU A 1 207 ? -21.062 26.422 -2.186 1 96.88 207 LEU A CA 1
ATOM 1468 C C . LEU A 1 207 ? -21.359 27.344 -1.008 1 96.88 207 LEU A C 1
ATOM 1470 O O . LEU A 1 207 ? -20.562 28.234 -0.7 1 96.88 207 LEU A O 1
ATOM 1474 N N . GLU A 1 208 ? -22.422 27.109 -0.424 1 92.56 208 GLU A N 1
ATOM 1475 C CA . GLU A 1 208 ? -22.812 27.875 0.762 1 92.56 208 GLU A CA 1
ATOM 1476 C C . GLU A 1 208 ? -22.203 27.266 2.025 1 92.56 208 GLU A C 1
ATOM 1478 O O . GLU A 1 208 ? -22.406 26.078 2.309 1 92.56 208 GLU A O 1
ATOM 1483 N N . VAL A 1 209 ? -21.438 28.031 2.729 1 97.06 209 VAL A N 1
ATOM 1484 C CA . VAL A 1 209 ? -20.906 27.656 4.027 1 97.06 209 VAL A CA 1
ATOM 1485 C C . VAL A 1 209 ? -21.359 28.656 5.09 1 97.06 209 VAL A C 1
ATOM 1487 O O . VAL A 1 209 ? -21.062 29.844 4.988 1 97.06 209 VAL A O 1
ATOM 1490 N N . ASP A 1 210 ? -22.094 28.156 6.027 1 97.5 210 ASP A N 1
ATOM 1491 C CA . ASP A 1 210 ? -22.547 29 7.117 1 97.5 210 ASP A CA 1
ATOM 1492 C C . ASP A 1 210 ? -21.609 28.938 8.312 1 97.5 210 ASP A C 1
ATOM 1494 O O . ASP A 1 210 ? -21.234 27.844 8.75 1 97.5 210 ASP A O 1
ATOM 1498 N N . GLU A 1 211 ? -21.203 30.047 8.734 1 96.5 211 GLU A N 1
ATOM 1499 C CA . GLU A 1 211 ? -20.359 30.156 9.93 1 96.5 211 GLU A CA 1
ATOM 1500 C C . GLU A 1 211 ? -21.031 31 11 1 96.5 211 GLU A C 1
ATOM 1502 O O . GLU A 1 211 ? -21.625 32.031 10.703 1 96.5 211 GLU A O 1
ATOM 1507 N N . GLU A 1 212 ? -20.969 30.453 12.227 1 95.88 212 GLU A N 1
ATOM 1508 C CA . GLU A 1 212 ? -21.609 31.156 13.328 1 95.88 212 GLU A CA 1
ATOM 1509 C C . GLU A 1 212 ? -20.812 31.016 14.625 1 95.88 212 GLU A C 1
ATOM 1511 O O . GLU A 1 212 ? -20.328 29.922 14.93 1 95.88 212 GLU A O 1
ATOM 1516 N N . GLU A 1 213 ? -20.672 32.125 15.219 1 95.94 213 GLU A N 1
ATOM 1517 C CA . GLU A 1 213 ? -20.203 32.062 16.594 1 95.94 213 GLU A CA 1
ATOM 1518 C C . GLU A 1 213 ? -21.359 31.828 17.562 1 95.94 213 GLU A C 1
ATOM 1520 O O . GLU A 1 213 ? -22.297 32.625 17.625 1 95.94 213 GLU A O 1
ATOM 1525 N N . LEU A 1 214 ? -21.281 30.812 18.266 1 96.69 214 LEU A N 1
ATOM 1526 C CA . LEU A 1 214 ? -22.344 30.484 19.203 1 96.69 214 LEU A CA 1
ATOM 1527 C C . LEU A 1 214 ? -22.219 31.312 20.484 1 96.69 214 LEU A C 1
ATOM 1529 O O . LEU A 1 214 ? -21.172 31.891 20.75 1 96.69 214 LEU A O 1
ATOM 1533 N N . ALA A 1 215 ? -23.234 31.344 21.297 1 95.75 215 ALA A N 1
ATOM 1534 C CA . ALA A 1 215 ? -23.328 32.188 22.484 1 95.75 215 ALA A CA 1
ATOM 1535 C C . ALA A 1 215 ? -22.266 31.812 23.5 1 95.75 215 ALA A C 1
ATOM 1537 O O . ALA A 1 215 ? -21.781 32.656 24.25 1 95.75 215 ALA A O 1
ATOM 1538 N N . ASP A 1 216 ? -21.859 30.625 23.422 1 95.31 216 ASP A N 1
ATOM 1539 C CA . ASP A 1 216 ? -20.906 30.156 24.422 1 95.31 216 ASP A CA 1
ATOM 1540 C C . ASP A 1 216 ? -19.469 30.25 23.906 1 95.31 216 ASP A C 1
ATOM 1542 O O . ASP A 1 216 ? -18.547 29.719 24.531 1 95.31 216 ASP A O 1
ATOM 1546 N N . GLY A 1 217 ? -19.312 30.828 22.75 1 93.31 217 GLY A N 1
ATOM 1547 C CA . GLY A 1 217 ? -17.969 31.078 22.25 1 93.31 217 GLY A CA 1
ATOM 1548 C C . GLY A 1 217 ? -17.5 30.031 21.266 1 93.31 217 GLY A C 1
ATOM 1549 O O . GLY A 1 217 ? -16.469 30.219 20.594 1 93.31 217 GLY A O 1
ATOM 1550 N N . ARG A 1 218 ? -18.266 28.906 21.219 1 95.94 218 ARG A N 1
ATOM 1551 C CA . ARG A 1 218 ? -17.922 27.891 20.234 1 95.94 218 ARG A CA 1
ATOM 1552 C C . ARG A 1 218 ? -18.234 28.375 18.828 1 95.94 218 ARG A C 1
ATOM 1554 O O . ARG A 1 218 ? -18.953 29.359 18.641 1 95.94 218 ARG A O 1
ATOM 1561 N N . HIS A 1 219 ? -17.562 27.766 17.875 1 97.06 219 HIS A N 1
ATOM 1562 C CA . HIS A 1 219 ? -17.688 28.141 16.469 1 97.06 219 HIS A CA 1
ATOM 1563 C C . HIS A 1 219 ? -18.359 27.031 15.664 1 97.06 219 HIS A C 1
ATOM 1565 O O . HIS A 1 219 ? -17.938 25.875 15.734 1 97.06 219 HIS A O 1
ATOM 1571 N N . ARG A 1 220 ? -19.438 27.328 14.953 1 98.56 220 ARG A N 1
ATOM 1572 C CA . ARG A 1 220 ? -20.141 26.344 14.133 1 98.56 220 ARG A CA 1
ATOM 1573 C C . ARG A 1 220 ? -19.953 26.625 12.648 1 98.56 220 ARG A C 1
ATOM 1575 O O . ARG A 1 220 ? -20.109 27.766 12.203 1 98.56 220 ARG A O 1
ATOM 1582 N N . VAL A 1 221 ? -19.578 25.641 11.906 1 98.62 221 VAL A N 1
ATOM 1583 C CA . VAL A 1 221 ? -19.469 25.703 10.453 1 98.62 221 VAL A CA 1
ATOM 1584 C C . VAL A 1 221 ? -20.406 24.672 9.828 1 98.62 221 VAL A C 1
ATOM 1586 O O . VAL A 1 221 ? -20.375 23.5 10.211 1 98.62 221 VAL A O 1
ATOM 1589 N N . SER A 1 222 ? -21.266 25.094 8.875 1 98.5 222 SER A N 1
ATOM 1590 C CA . SER A 1 222 ? -22.234 24.203 8.258 1 98.5 222 SER A CA 1
ATOM 1591 C C . SER A 1 222 ? -22.156 24.25 6.734 1 98.5 222 SER A C 1
ATOM 1593 O O . SER A 1 222 ? -21.969 25.328 6.156 1 98.5 222 SER A O 1
ATOM 1595 N N . VAL A 1 223 ? -22.234 23.078 6.16 1 98 223 VAL A N 1
ATOM 1596 C CA . VAL A 1 223 ? -22.328 23 4.707 1 98 223 VAL A CA 1
ATOM 1597 C C . VAL A 1 223 ? -23.594 22.266 4.309 1 98 223 VAL A C 1
ATOM 1599 O O . VAL A 1 223 ? -24.016 21.328 4.984 1 98 223 VAL A O 1
ATOM 1602 N N . VAL A 1 224 ? -24.266 22.75 3.309 1 96.75 224 VAL A N 1
ATOM 1603 C CA . VAL A 1 224 ? -25.359 22.031 2.68 1 96.75 224 VAL A CA 1
ATOM 1604 C C . VAL A 1 224 ? -24.844 21.203 1.511 1 96.75 224 VAL A C 1
ATOM 1606 O O . VAL A 1 224 ? -23.922 21.625 0.804 1 96.75 224 VAL A O 1
ATOM 1609 N N . PRO A 1 225 ? -25.438 19.969 1.426 1 96.5 225 PRO A N 1
ATOM 1610 C CA . PRO A 1 225 ? -25.016 19.172 0.271 1 96.5 225 PRO A CA 1
ATOM 1611 C C . PRO A 1 225 ? -25.109 19.938 -1.043 1 96.5 225 PRO A C 1
ATOM 1613 O O . PRO A 1 225 ? -26.016 20.734 -1.237 1 96.5 225 PRO A O 1
ATOM 1616 N N . GLY A 1 226 ? -24.109 19.719 -1.857 1 94.56 226 GLY A N 1
ATOM 1617 C CA . GLY A 1 226 ? -24.094 20.438 -3.117 1 94.56 226 GLY A CA 1
ATOM 1618 C C . GLY A 1 226 ? -22.953 20.047 -4.027 1 94.56 226 GLY A C 1
ATOM 1619 O O . GLY A 1 226 ? -22.078 19.266 -3.635 1 94.56 226 GLY A O 1
ATOM 1620 N N . THR A 1 227 ? -23 20.578 -5.227 1 95.06 227 THR A N 1
ATOM 1621 C CA . THR A 1 227 ? -22.016 20.266 -6.254 1 95.06 227 THR A CA 1
ATOM 1622 C C . THR A 1 227 ? -21.078 21.453 -6.461 1 95.06 227 THR A C 1
ATOM 1624 O O . THR A 1 227 ? -21.516 22.531 -6.883 1 95.06 227 THR A O 1
ATOM 1627 N N . PRO A 1 228 ? -19.766 21.234 -6.188 1 97.56 228 PRO A N 1
ATOM 1628 C CA . PRO A 1 228 ? -18.828 22.328 -6.445 1 97.56 228 PRO A CA 1
ATOM 1629 C C . PRO A 1 228 ? -18.75 22.719 -7.922 1 97.56 228 PRO A C 1
ATOM 1631 O O . PRO A 1 228 ? -18.828 21.844 -8.789 1 97.56 228 PRO A O 1
ATOM 1634 N N . ARG A 1 229 ? -18.625 23.969 -8.18 1 96.44 229 ARG A N 1
ATOM 1635 C CA . ARG A 1 229 ? -18.422 24.484 -9.523 1 96.44 229 ARG A CA 1
ATOM 1636 C C . ARG A 1 229 ? -16.953 24.844 -9.75 1 96.44 229 ARG A C 1
ATOM 1638 O O . ARG A 1 229 ? -16.281 25.375 -8.859 1 96.44 229 ARG A O 1
ATOM 1645 N N . PRO A 1 230 ? -16.531 24.469 -10.977 1 95.25 230 PRO A N 1
ATOM 1646 C CA . PRO A 1 230 ? -15.133 24.828 -11.227 1 95.25 230 PRO A CA 1
ATOM 1647 C C . PRO A 1 230 ? -14.922 26.328 -11.352 1 95.25 230 PRO A C 1
ATOM 1649 O O . PRO A 1 230 ? -15.82 27.047 -11.805 1 95.25 230 PRO A O 1
ATOM 1652 N N . VAL A 1 231 ? -13.82 26.781 -10.828 1 95.94 231 VAL A N 1
ATOM 1653 C CA . VAL A 1 231 ? -13.383 28.156 -11.078 1 95.94 231 VAL A CA 1
ATOM 1654 C C . VAL A 1 231 ? -12.25 28.156 -12.102 1 95.94 231 VAL A C 1
ATOM 1656 O O . VAL A 1 231 ? -11.609 27.125 -12.328 1 95.94 231 VAL A O 1
ATOM 1659 N N . GLU A 1 232 ? -12.031 29.234 -12.719 1 95.81 232 GLU A N 1
ATOM 1660 C CA . GLU A 1 232 ? -11.008 29.328 -13.75 1 95.81 232 GLU A CA 1
ATOM 1661 C C . GLU A 1 232 ? -9.617 29.078 -13.164 1 95.81 232 GLU A C 1
ATOM 1663 O O . GLU A 1 232 ? -8.805 28.375 -13.773 1 95.81 232 GLU A O 1
ATOM 1668 N N . ARG A 1 233 ? -9.453 29.688 -12 1 96.38 233 ARG A N 1
ATOM 1669 C CA . ARG A 1 233 ? -8.094 29.656 -11.461 1 96.38 233 ARG A CA 1
ATOM 1670 C C . ARG A 1 233 ? -8.109 29.703 -9.938 1 96.38 233 ARG A C 1
ATOM 1672 O O . ARG A 1 233 ? -8.906 30.438 -9.336 1 96.38 233 ARG A O 1
ATOM 1679 N N . ILE A 1 234 ? -7.359 28.844 -9.266 1 96.94 234 ILE A N 1
ATOM 1680 C CA . ILE A 1 234 ? -7.043 28.922 -7.848 1 96.94 234 ILE A CA 1
ATOM 1681 C C . ILE A 1 234 ? -5.566 29.281 -7.668 1 96.94 234 ILE A C 1
ATOM 1683 O O . ILE A 1 234 ? -4.688 28.578 -8.156 1 96.94 234 ILE A O 1
ATOM 1687 N N . VAL A 1 235 ? -5.285 30.406 -7.016 1 96.19 235 VAL A N 1
ATOM 1688 C CA . VAL A 1 235 ? -3.918 30.812 -6.703 1 96.19 235 VAL A CA 1
ATOM 1689 C C . VAL A 1 235 ? -3.611 30.516 -5.238 1 96.19 235 VAL A C 1
ATOM 1691 O O . VAL A 1 235 ? -4.281 31.031 -4.34 1 96.19 235 VAL A O 1
ATOM 1694 N N . VAL A 1 236 ? -2.602 29.688 -5.039 1 97.19 236 VAL A N 1
ATOM 1695 C CA . VAL A 1 236 ? -2.229 29.297 -3.686 1 97.19 236 VAL A CA 1
ATOM 1696 C C . VAL A 1 236 ? -1.358 30.375 -3.053 1 97.19 236 VAL A C 1
ATOM 1698 O O . VAL A 1 236 ? -0.324 30.75 -3.607 1 97.19 236 VAL A O 1
ATOM 1701 N N . ALA A 1 237 ? -1.785 30.875 -1.907 1 96.44 237 ALA A N 1
ATOM 1702 C CA . ALA A 1 237 ? -0.988 31.844 -1.151 1 96.44 237 ALA A CA 1
ATOM 1703 C C . ALA A 1 237 ? 0.26 31.188 -0.57 1 96.44 237 ALA A C 1
ATOM 1705 O O . ALA A 1 237 ? 0.385 29.953 -0.583 1 96.44 237 ALA A O 1
ATOM 1706 N N . ARG A 1 238 ? 1.141 32 -0.13 1 97 238 ARG A N 1
ATOM 1707 C CA . ARG A 1 238 ? 2.369 31.484 0.457 1 97 238 ARG A CA 1
ATOM 1708 C C . ARG A 1 238 ? 2.174 31.156 1.932 1 97 238 ARG A C 1
ATOM 1710 O O . ARG A 1 238 ? 1.244 31.656 2.568 1 97 238 ARG A O 1
ATOM 1717 N N . ASP A 1 239 ? 3.016 30.312 2.459 1 96.94 239 ASP A N 1
ATOM 1718 C CA . ASP A 1 239 ? 2.787 29.625 3.721 1 96.94 239 ASP A CA 1
ATOM 1719 C C . ASP A 1 239 ? 3.363 30.406 4.895 1 96.94 239 ASP A C 1
ATOM 1721 O O . ASP A 1 239 ? 4.578 30.422 5.102 1 96.94 239 ASP A O 1
ATOM 1725 N N . PRO A 1 240 ? 2.506 30.969 5.742 1 96.69 240 PRO A N 1
ATOM 1726 C CA . PRO A 1 240 ? 3.045 31.672 6.906 1 96.69 240 PRO A CA 1
ATOM 1727 C C . PRO A 1 240 ? 3.732 30.734 7.898 1 96.69 240 PRO A C 1
ATOM 1729 O O . PRO A 1 240 ? 4.633 31.156 8.625 1 96.69 240 PRO A O 1
ATOM 1732 N N . SER A 1 241 ? 3.303 29.469 7.918 1 96.38 241 SER A N 1
ATOM 1733 C CA . SER A 1 241 ? 3.934 28.5 8.812 1 96.38 241 SER A CA 1
ATOM 1734 C C . SER A 1 241 ? 5.363 28.203 8.383 1 96.38 241 SER A C 1
ATOM 1736 O O . SER A 1 241 ? 6.242 28 9.227 1 96.38 241 SER A O 1
ATOM 1738 N N . ALA A 1 242 ? 5.574 28.109 7.086 1 97.12 242 ALA A N 1
ATOM 1739 C CA . ALA A 1 242 ? 6.934 27.938 6.578 1 97.12 242 ALA A CA 1
ATOM 1740 C C . ALA A 1 242 ? 7.789 29.156 6.891 1 97.12 242 ALA A C 1
ATOM 1742 O O . ALA A 1 242 ? 8.977 29.031 7.195 1 97.12 242 ALA A O 1
ATOM 1743 N N . ALA A 1 243 ? 7.207 30.328 6.824 1 97.88 243 ALA A N 1
ATOM 1744 C CA . ALA A 1 243 ? 7.926 31.562 7.098 1 97.88 243 ALA A CA 1
ATOM 1745 C C . ALA A 1 243 ? 8.297 31.672 8.578 1 97.88 243 ALA A C 1
ATOM 1747 O O . ALA A 1 243 ? 9.234 32.375 8.938 1 97.88 243 ALA A O 1
ATOM 1748 N N . ALA A 1 244 ? 7.543 31 9.43 1 98.38 244 ALA A N 1
ATOM 1749 C CA . ALA A 1 244 ? 7.625 31.156 10.875 1 98.38 244 ALA A CA 1
ATOM 1750 C C . ALA A 1 244 ? 9.039 30.891 11.375 1 98.38 244 ALA A C 1
ATOM 1752 O O . ALA A 1 244 ? 9.5 31.531 12.328 1 98.38 244 ALA A O 1
ATOM 1753 N N . PHE A 1 245 ? 9.75 29.953 10.75 1 98.56 245 PHE A N 1
ATOM 1754 C CA . PHE A 1 245 ? 11.086 29.578 11.211 1 98.56 245 PHE A CA 1
ATOM 1755 C C . PHE A 1 245 ? 12.039 30.766 11.102 1 98.56 245 PHE A C 1
ATOM 1757 O O . PHE A 1 245 ? 12.742 31.094 12.055 1 98.56 245 PHE A O 1
ATOM 1764 N N . PHE A 1 246 ? 11.984 31.453 10.016 1 98.69 246 PHE A N 1
ATOM 1765 C CA . PHE A 1 246 ? 12.852 32.594 9.805 1 98.69 246 PHE A CA 1
ATOM 1766 C C . PHE A 1 246 ? 12.336 33.812 10.562 1 98.69 246 PHE A C 1
ATOM 1768 O O . PHE A 1 246 ? 13.117 34.625 11.07 1 98.69 246 PHE A O 1
ATOM 1775 N N . VAL A 1 247 ? 11.031 33.938 10.648 1 98.62 247 VAL A N 1
ATOM 1776 C CA . VAL A 1 247 ? 10.414 35.062 11.352 1 98.62 247 VAL A CA 1
ATOM 1777 C C . VAL A 1 247 ? 10.789 35 12.836 1 98.62 247 VAL A C 1
ATOM 1779 O O . VAL A 1 247 ? 11.195 36.031 13.414 1 98.62 247 VAL A O 1
ATOM 1782 N N . VAL A 1 248 ? 10.688 33.844 13.406 1 98.56 248 VAL A N 1
ATOM 1783 C CA . VAL A 1 248 ? 11 33.688 14.828 1 98.56 248 VAL A CA 1
ATOM 1784 C C . VAL A 1 248 ? 12.484 33.969 15.055 1 98.56 248 VAL A C 1
ATOM 1786 O O . VAL A 1 248 ? 12.852 34.625 16.016 1 98.56 248 VAL A O 1
ATOM 1789 N N . ALA A 1 249 ? 13.328 33.406 14.188 1 98.19 249 ALA A N 1
ATOM 1790 C CA . ALA A 1 249 ? 14.766 33.656 14.312 1 98.19 249 ALA A CA 1
ATOM 1791 C C . ALA A 1 249 ? 15.094 35.125 14.25 1 98.19 249 ALA A C 1
ATOM 1793 O O . ALA A 1 249 ? 15.875 35.625 15.055 1 98.19 249 ALA A O 1
ATOM 1794 N N . ALA A 1 250 ? 14.5 35.844 13.305 1 98.56 250 ALA A N 1
ATOM 1795 C CA . ALA A 1 250 ? 14.711 37.281 13.18 1 98.56 250 ALA A CA 1
ATOM 1796 C C . ALA A 1 250 ? 14.195 38.031 14.406 1 98.56 250 ALA A C 1
ATOM 1798 O O . ALA A 1 250 ? 14.883 38.875 14.953 1 98.56 250 ALA A O 1
ATOM 1799 N N . ALA A 1 251 ? 13.031 37.688 14.852 1 98.44 251 ALA A N 1
ATOM 1800 C CA . ALA A 1 251 ? 12.398 38.344 16 1 98.44 251 ALA A CA 1
ATOM 1801 C C . ALA A 1 251 ? 13.25 38.188 17.25 1 98.44 251 ALA A C 1
ATOM 1803 O O . ALA A 1 251 ? 13.32 39.094 18.078 1 98.44 251 ALA A O 1
ATOM 1804 N N . ALA A 1 252 ? 13.922 37.031 17.359 1 97.12 252 ALA A N 1
ATOM 1805 C CA . ALA A 1 252 ? 14.664 36.688 18.562 1 97.12 252 ALA A CA 1
ATOM 1806 C C . ALA A 1 252 ? 16.062 37.281 18.547 1 97.12 252 ALA A C 1
ATOM 1808 O O . ALA A 1 252 ? 16.859 37.062 19.469 1 97.12 252 ALA A O 1
ATOM 1809 N N . THR A 1 253 ? 16.406 38.062 17.578 1 96.88 253 THR A N 1
ATOM 1810 C CA . THR A 1 253 ? 17.75 38.594 17.453 1 96.88 253 THR A CA 1
ATOM 1811 C C . THR A 1 253 ? 17.719 40.125 17.359 1 96.88 253 THR A C 1
ATOM 1813 O O . THR A 1 253 ? 17.406 40.656 16.297 1 96.88 253 THR A O 1
ATOM 1816 N N . PRO A 1 254 ? 18.141 40.75 18.422 1 95.75 254 PRO A N 1
ATOM 1817 C CA . PRO A 1 254 ? 18.141 42.219 18.375 1 95.75 254 PRO A CA 1
ATOM 1818 C C . PRO A 1 254 ? 18.891 42.75 17.156 1 95.75 254 PRO A C 1
ATOM 1820 O O . PRO A 1 254 ? 20 42.312 16.859 1 95.75 254 PRO A O 1
ATOM 1823 N N . GLY A 1 255 ? 18.234 43.656 16.453 1 94.75 255 GLY A N 1
ATOM 1824 C CA . GLY A 1 255 ? 18.859 44.312 15.305 1 94.75 255 GLY A CA 1
ATOM 1825 C C . GLY A 1 255 ? 18.531 43.625 13.984 1 94.75 255 GLY A C 1
ATOM 1826 O O . GLY A 1 255 ? 18.75 44.219 12.922 1 94.75 255 GLY A O 1
ATOM 1827 N N . ALA A 1 256 ? 18.047 42.438 13.984 1 97 256 ALA A N 1
ATOM 1828 C CA . ALA A 1 256 ? 17.688 41.719 12.766 1 97 256 ALA A CA 1
ATOM 1829 C C . ALA A 1 256 ? 16.469 42.375 12.094 1 97 256 ALA A C 1
ATOM 1831 O O . ALA A 1 256 ? 15.641 43 12.766 1 97 256 ALA A O 1
ATOM 1832 N N . ARG A 1 257 ? 16.359 42.219 10.758 1 97.75 257 ARG A N 1
ATOM 1833 C CA . ARG A 1 257 ? 15.219 42.688 9.977 1 97.75 257 ARG A CA 1
ATOM 1834 C C . ARG A 1 257 ? 14.898 41.688 8.852 1 97.75 257 ARG A C 1
ATOM 1836 O O . ARG A 1 257 ? 15.781 41.344 8.062 1 97.75 257 ARG A O 1
ATOM 1843 N N . LEU A 1 258 ? 13.711 41.281 8.773 1 98.56 258 LEU A N 1
ATOM 1844 C CA . LEU A 1 258 ? 13.25 40.344 7.758 1 98.56 258 LEU A CA 1
ATOM 1845 C C . LEU A 1 258 ? 11.922 40.812 7.164 1 98.56 258 LEU A C 1
ATOM 1847 O O . LEU A 1 258 ? 11.031 41.25 7.891 1 98.56 258 LEU A O 1
ATOM 1851 N N . GLU A 1 259 ? 11.844 40.75 5.898 1 98.69 259 GLU A N 1
ATOM 1852 C CA . GLU A 1 259 ? 10.594 41 5.184 1 98.69 259 GLU A CA 1
ATOM 1853 C C . GLU A 1 259 ? 10.055 39.719 4.555 1 98.69 259 GLU A C 1
ATOM 1855 O O . GLU A 1 259 ? 10.789 39 3.861 1 98.69 259 GLU A O 1
ATOM 1860 N N . VAL A 1 260 ? 8.828 39.344 4.898 1 98.44 260 VAL A N 1
ATOM 1861 C CA . VAL A 1 260 ? 8.148 38.188 4.324 1 98.44 260 VAL A CA 1
ATOM 1862 C C . VAL A 1 260 ? 7.059 38.656 3.357 1 98.44 260 VAL A C 1
ATOM 1864 O O . VAL A 1 260 ? 6.18 39.438 3.734 1 98.44 260 VAL A O 1
ATOM 1867 N N . ARG A 1 261 ? 7.078 38.156 2.139 1 98.25 261 ARG A N 1
ATOM 1868 C CA . ARG A 1 261 ? 6.137 38.625 1.124 1 98.25 261 ARG A CA 1
ATOM 1869 C C . ARG A 1 261 ? 5.234 37.469 0.661 1 98.25 261 ARG A C 1
ATOM 1871 O O . ARG A 1 261 ? 5.68 36.344 0.539 1 98.25 261 ARG A O 1
ATOM 1878 N N . GLY A 1 262 ? 3.936 37.781 0.487 1 96.75 262 GLY A N 1
ATOM 1879 C CA . GLY A 1 262 ? 3.002 36.906 -0.202 1 96.75 262 GLY A CA 1
ATOM 1880 C C . GLY A 1 262 ? 2.33 35.906 0.721 1 96.75 262 GLY A C 1
ATOM 1881 O O . GLY A 1 262 ? 1.542 35.094 0.271 1 96.75 262 GLY A O 1
ATOM 1882 N N . ALA A 1 263 ? 2.553 35.969 2.029 1 96.19 263 ALA A N 1
ATOM 1883 C CA . ALA A 1 263 ? 2.053 34.969 2.969 1 96.19 263 ALA A CA 1
ATOM 1884 C C . ALA A 1 263 ? 0.562 35.156 3.23 1 96.19 263 ALA A C 1
ATOM 1886 O O . ALA A 1 263 ? 0.067 36.281 3.252 1 96.19 263 ALA A O 1
ATOM 1887 N N . TYR A 1 264 ? -0.115 34.062 3.363 1 95.94 264 TYR A N 1
ATOM 1888 C CA . TYR A 1 264 ? -1.501 34.125 3.814 1 95.94 264 TYR A CA 1
ATOM 1889 C C . TYR A 1 264 ? -1.586 34.625 5.254 1 95.94 264 TYR A C 1
ATOM 1891 O O . TYR A 1 264 ? -1.066 33.969 6.168 1 95.94 264 TYR A O 1
ATOM 1899 N N . LEU A 1 265 ? -2.227 35.75 5.473 1 94.62 265 LEU A N 1
ATOM 1900 C CA . LEU A 1 265 ? -2.291 36.312 6.812 1 94.62 265 LEU A CA 1
ATOM 1901 C C . LEU A 1 265 ? -3.723 36.312 7.34 1 94.62 265 LEU A C 1
ATOM 1903 O O . LEU A 1 265 ? -4.102 37.188 8.141 1 94.62 265 LEU A O 1
ATOM 1907 N N . GLY A 1 266 ? -4.5 35.312 6.859 1 89.06 266 GLY A N 1
ATOM 1908 C CA . GLY A 1 266 ? -5.883 35.219 7.301 1 89.06 266 GLY A CA 1
ATOM 1909 C C . GLY A 1 266 ? -6.012 34.75 8.734 1 89.06 266 GLY A C 1
ATOM 1910 O O . GLY A 1 266 ? -5.008 34.531 9.422 1 89.06 266 GLY A O 1
ATOM 1911 N N . PRO A 1 267 ? -7.234 34.656 9.148 1 86.75 267 PRO A N 1
ATOM 1912 C CA . PRO A 1 267 ? -7.5 34.312 10.547 1 86.75 267 PRO A CA 1
ATOM 1913 C C . PRO A 1 267 ? -6.957 32.969 10.93 1 86.75 267 PRO A C 1
ATOM 1915 O O . PRO A 1 267 ? -7 32.031 10.125 1 86.75 267 PRO A O 1
ATOM 1918 N N . THR A 1 268 ? -6.453 32.844 12.18 1 89.44 268 THR A N 1
ATOM 1919 C CA . THR A 1 268 ? -6.047 31.594 12.836 1 89.44 268 THR A CA 1
ATOM 1920 C C . THR A 1 268 ? -4.758 31.062 12.219 1 89.44 268 THR A C 1
ATOM 1922 O O . THR A 1 268 ? -4.375 29.922 12.477 1 89.44 268 THR A O 1
ATOM 1925 N N . ARG A 1 269 ? -4.055 31.859 11.344 1 91.38 269 ARG A N 1
ATOM 1926 C CA . ARG A 1 269 ? -2.799 31.406 10.758 1 91.38 269 ARG A CA 1
ATOM 1927 C C . ARG A 1 269 ? -1.624 32.219 11.281 1 91.38 269 ARG A C 1
ATOM 1929 O O . ARG A 1 269 ? -0.465 31.875 11.062 1 91.38 269 ARG A O 1
ATOM 1936 N N . THR A 1 270 ? -1.9 33.25 12.016 1 91.12 270 THR A N 1
ATOM 1937 C CA . THR A 1 270 ? -0.842 34.219 12.359 1 91.12 270 THR A CA 1
ATOM 1938 C C . THR A 1 270 ? -0.689 34.312 13.875 1 91.12 270 THR A C 1
ATOM 1940 O O . THR A 1 270 ? -0.174 35.312 14.391 1 91.12 270 THR A O 1
ATOM 1943 N N . GLY A 1 271 ? -1.21 33.312 14.594 1 95.44 271 GLY A N 1
ATOM 1944 C CA . GLY A 1 271 ? -1.122 33.344 16.047 1 95.44 271 GLY A CA 1
ATOM 1945 C C . GLY A 1 271 ? 0.294 33.531 16.547 1 95.44 271 GLY A C 1
ATOM 1946 O O . GLY A 1 271 ? 0.512 34.219 17.562 1 95.44 271 GLY A O 1
ATOM 1947 N N . TYR A 1 272 ? 1.25 32.969 15.828 1 97.56 272 TYR A N 1
ATOM 1948 C CA . TYR A 1 272 ? 2.633 33.062 16.281 1 97.56 272 TYR A CA 1
ATOM 1949 C C . TYR A 1 272 ? 3.158 34.5 16.188 1 97.56 272 TYR A C 1
ATOM 1951 O O . TYR A 1 272 ? 4.031 34.875 16.953 1 97.56 272 TYR A O 1
ATOM 1959 N N . LEU A 1 273 ? 2.641 35.312 15.281 1 97.69 273 LEU A N 1
ATOM 1960 C CA . LEU A 1 273 ? 3.029 36.719 15.188 1 97.69 273 LEU A CA 1
ATOM 1961 C C . LEU A 1 273 ? 2.566 37.5 16.406 1 97.69 273 LEU A C 1
ATOM 1963 O O . LEU A 1 273 ? 3.297 38.344 16.922 1 97.69 273 LEU A O 1
ATOM 1967 N N . ASP A 1 274 ? 1.355 37.156 16.859 1 97.25 274 ASP A N 1
ATOM 1968 C CA . ASP A 1 274 ? 0.822 37.812 18.062 1 97.25 274 ASP A CA 1
ATOM 1969 C C . ASP A 1 274 ? 1.676 37.5 19.281 1 97.25 274 ASP A C 1
ATOM 1971 O O . ASP A 1 274 ? 1.94 38.375 20.109 1 97.25 274 ASP A O 1
ATOM 1975 N N . VAL A 1 275 ? 2.025 36.281 19.375 1 98.25 275 VAL A N 1
ATOM 1976 C CA . VAL A 1 275 ? 2.869 35.844 20.484 1 98.25 275 VAL A CA 1
ATOM 1977 C C . VAL A 1 275 ? 4.191 36.625 20.453 1 98.25 275 VAL A C 1
ATOM 1979 O O . VAL A 1 275 ? 4.641 37.125 21.469 1 98.25 275 VAL A O 1
ATOM 1982 N N . LEU A 1 276 ? 4.82 36.719 19.297 1 98.62 276 LEU A N 1
ATOM 1983 C CA . LEU A 1 276 ? 6.102 37.406 19.156 1 98.62 276 LEU A CA 1
ATOM 1984 C C . LEU A 1 276 ? 5.969 38.875 19.5 1 98.62 276 LEU A C 1
ATOM 1986 O O . LEU A 1 276 ? 6.848 39.469 20.141 1 98.62 276 LEU A O 1
ATOM 1990 N N . ARG A 1 277 ? 4.875 39.469 19.047 1 98.06 277 ARG A N 1
ATOM 1991 C CA . ARG A 1 277 ? 4.609 40.875 19.406 1 98.06 277 ARG A CA 1
ATOM 1992 C C . ARG A 1 277 ? 4.52 41.031 20.906 1 98.06 277 ARG A C 1
ATOM 1994 O O . ARG A 1 277 ? 5.117 41.969 21.469 1 98.06 277 ARG A O 1
ATOM 2001 N N . ARG A 1 278 ? 3.793 40.156 21.5 1 98.19 278 ARG A N 1
ATOM 2002 C CA . ARG A 1 278 ? 3.635 40.188 22.953 1 98.19 278 ARG A CA 1
ATOM 2003 C C . ARG A 1 278 ? 4.98 40.031 23.656 1 98.19 278 ARG A C 1
ATOM 2005 O O . ARG A 1 278 ? 5.191 40.625 24.719 1 98.19 278 ARG A O 1
ATOM 2012 N N . MET A 1 279 ? 5.898 39.406 23.047 1 98.62 279 MET A N 1
ATOM 2013 C CA . MET A 1 279 ? 7.219 39.156 23.625 1 98.62 279 MET A CA 1
ATOM 2014 C C . MET A 1 279 ? 8.133 40.344 23.406 1 98.62 279 MET A C 1
ATOM 2016 O O . MET A 1 279 ? 9.211 40.438 24 1 98.62 279 MET A O 1
ATOM 2020 N N . GLY A 1 280 ? 7.75 41.25 22.453 1 98.19 280 GLY A N 1
ATOM 2021 C CA . GLY A 1 280 ? 8.508 42.469 22.328 1 98.19 280 GLY A CA 1
ATOM 2022 C C . GLY A 1 280 ? 9.047 42.719 20.922 1 98.19 280 GLY A C 1
ATOM 2023 O O . GLY A 1 280 ? 9.602 43.781 20.641 1 98.19 280 GLY A O 1
ATOM 2024 N N . ALA A 1 281 ? 8.875 41.75 20.047 1 98.12 281 ALA A N 1
ATOM 2025 C CA . ALA A 1 281 ? 9.328 41.938 18.672 1 98.12 281 ALA A CA 1
ATOM 2026 C C . ALA A 1 281 ? 8.492 43 17.953 1 98.12 281 ALA A C 1
ATOM 2028 O O . ALA A 1 281 ? 7.301 43.156 18.25 1 98.12 281 ALA A O 1
ATOM 2029 N N . GLU A 1 282 ? 9.125 43.75 17.078 1 98 282 GLU A N 1
ATOM 2030 C CA . GLU A 1 282 ? 8.391 44.688 16.234 1 98 282 GLU A CA 1
ATOM 2031 C C . GLU A 1 282 ? 7.949 44 14.93 1 98 282 GLU A C 1
ATOM 2033 O O . GLU A 1 282 ? 8.781 43.656 14.086 1 98 282 GLU A O 1
ATOM 2038 N N . ILE A 1 283 ? 6.699 43.844 14.805 1 97.88 283 ILE A N 1
ATOM 2039 C CA . ILE A 1 283 ? 6.137 43.188 13.641 1 97.88 283 ILE A CA 1
ATOM 2040 C C . ILE A 1 283 ? 5.082 44.062 12.992 1 97.88 283 ILE A C 1
ATOM 2042 O O . ILE A 1 283 ? 4.102 44.438 13.633 1 97.88 283 ILE A O 1
ATOM 2046 N N . GLU A 1 284 ? 5.348 44.406 11.742 1 97.06 284 GLU A N 1
ATOM 2047 C CA . GLU A 1 284 ? 4.438 45.219 10.961 1 97.06 284 GLU A CA 1
ATOM 2048 C C . GLU A 1 284 ? 3.871 44.438 9.773 1 97.06 284 GLU A C 1
ATOM 2050 O O . GLU A 1 284 ? 4.594 43.688 9.117 1 97.06 284 GLU A O 1
ATOM 2055 N N . VAL A 1 285 ? 2.607 44.531 9.648 1 95.12 285 VAL A N 1
ATOM 2056 C CA . VAL A 1 285 ? 1.967 43.938 8.469 1 95.12 285 VAL A CA 1
ATOM 2057 C C . VAL A 1 285 ? 1.715 45.031 7.43 1 95.12 285 VAL A C 1
ATOM 2059 O O . VAL A 1 285 ? 1.06 46.031 7.723 1 95.12 285 VAL A O 1
ATOM 2062 N N . LEU A 1 286 ? 2.293 44.844 6.285 1 94.44 286 LEU A N 1
ATOM 2063 C CA . LEU A 1 286 ? 2.102 45.781 5.176 1 94.44 286 LEU A CA 1
ATOM 2064 C C . LEU A 1 286 ? 1.149 45.188 4.137 1 94.44 286 LEU A C 1
ATOM 2066 O O . LEU A 1 286 ? 1.395 44.094 3.605 1 94.44 286 LEU A O 1
ATOM 2070 N N . GLY A 1 287 ? 0.077 45.906 3.914 1 92.44 287 GLY A N 1
ATOM 2071 C CA . GLY A 1 287 ? -0.904 45.375 2.979 1 92.44 287 GLY A CA 1
ATOM 2072 C C . GLY A 1 287 ? -1.616 44.156 3.494 1 92.44 287 GLY A C 1
ATOM 2073 O O . GLY A 1 287 ? -2.092 44.125 4.629 1 92.44 287 GLY A O 1
ATOM 2074 N N . ARG A 1 288 ? -1.722 43.156 2.537 1 92.81 288 ARG A N 1
ATOM 2075 C CA . ARG A 1 288 ? -2.527 42 2.912 1 92.81 288 ARG A CA 1
ATOM 2076 C C . ARG A 1 288 ? -1.656 40.75 3.082 1 92.81 288 ARG A C 1
ATOM 2078 O O . ARG A 1 288 ? -2.105 39.75 3.629 1 92.81 288 ARG A O 1
ATOM 2085 N N . ASP A 1 289 ? -0.414 40.906 2.686 1 95.81 289 ASP A N 1
ATOM 2086 C CA . ASP A 1 289 ? 0.299 39.625 2.607 1 95.81 289 ASP A CA 1
ATOM 2087 C C . ASP A 1 289 ? 1.786 39.812 2.904 1 95.81 289 ASP A C 1
ATOM 2089 O O . ASP A 1 289 ? 2.598 38.938 2.609 1 95.81 289 ASP A O 1
ATOM 2093 N N . THR A 1 290 ? 2.188 41.031 3.475 1 97.31 290 THR A N 1
ATOM 2094 C CA . THR A 1 290 ? 3.594 41.312 3.746 1 97.31 290 THR A CA 1
ATOM 2095 C C . THR A 1 290 ? 3.816 41.562 5.234 1 97.31 290 THR A C 1
ATOM 2097 O O . THR A 1 290 ? 3.051 42.281 5.867 1 97.31 290 THR A O 1
ATOM 2100 N N . VAL A 1 291 ? 4.848 40.969 5.777 1 97.94 291 VAL A N 1
ATOM 2101 C CA . VAL A 1 291 ? 5.191 41.125 7.184 1 97.94 291 VAL A CA 1
ATOM 2102 C C . VAL A 1 291 ? 6.633 41.594 7.312 1 97.94 291 VAL A C 1
ATOM 2104 O O . VAL A 1 291 ? 7.539 41.062 6.688 1 97.94 291 VAL A O 1
ATOM 2107 N N . ILE A 1 292 ? 6.848 42.656 8.023 1 98.44 292 ILE A N 1
ATOM 2108 C CA . ILE A 1 292 ? 8.188 43.125 8.375 1 98.44 292 ILE A CA 1
ATOM 2109 C C . ILE A 1 292 ? 8.469 42.812 9.844 1 98.44 292 ILE A C 1
ATOM 2111 O O . ILE A 1 292 ? 7.676 43.188 10.719 1 98.44 292 ILE A O 1
ATOM 2115 N N . VAL A 1 293 ? 9.547 42.156 10.062 1 98.25 293 VAL A N 1
ATOM 2116 C CA . VAL A 1 293 ? 9.938 41.75 11.414 1 98.25 293 VAL A CA 1
ATOM 2117 C C . VAL A 1 293 ? 11.234 42.469 11.805 1 98.25 293 VAL A C 1
ATOM 2119 O O . VAL A 1 293 ? 12.203 42.438 11.039 1 98.25 293 VAL A O 1
ATOM 2122 N N . ARG A 1 294 ? 11.25 43.094 12.898 1 97.75 294 ARG A N 1
ATOM 2123 C CA . ARG A 1 294 ? 12.453 43.656 13.516 1 97.75 294 ARG A CA 1
ATOM 2124 C C . ARG A 1 294 ? 12.719 43.031 14.875 1 97.75 294 ARG A C 1
ATOM 2126 O O . ARG A 1 294 ? 11.844 43.031 15.75 1 97.75 294 ARG A O 1
ATOM 2133 N N . GLY A 1 295 ? 13.883 42.5 14.977 1 96.75 295 GLY A N 1
ATOM 2134 C CA . GLY A 1 295 ? 14.266 41.781 16.172 1 96.75 295 GLY A CA 1
ATOM 2135 C C . GLY A 1 295 ? 14.406 42.688 17.391 1 96.75 295 GLY A C 1
ATOM 2136 O O . GLY A 1 295 ? 14.688 43.875 17.266 1 96.75 295 GLY A O 1
ATOM 2137 N N . ALA A 1 296 ? 14.188 42.031 18.578 1 96.56 296 ALA A N 1
ATOM 2138 C CA . ALA A 1 296 ? 14.305 42.719 19.859 1 96.56 296 ALA A CA 1
ATOM 2139 C C . ALA A 1 296 ? 14.758 41.75 20.953 1 96.56 296 ALA A C 1
ATOM 2141 O O . ALA A 1 296 ? 14.945 40.562 20.703 1 96.56 296 ALA A O 1
ATOM 2142 N N . ALA A 1 297 ? 15.117 42.406 22.109 1 97.31 297 ALA A N 1
ATOM 2143 C CA . ALA A 1 297 ? 15.266 41.594 23.297 1 97.31 297 ALA A CA 1
ATOM 2144 C C . ALA A 1 297 ? 13.914 41.125 23.812 1 97.31 297 ALA A C 1
ATOM 2146 O O . ALA A 1 297 ? 13.172 41.875 24.438 1 97.31 297 ALA A O 1
ATOM 2147 N N . LEU A 1 298 ? 13.641 39.875 23.609 1 98.38 298 LEU A N 1
ATOM 2148 C CA . LEU A 1 298 ? 12.297 39.344 23.859 1 98.38 298 LEU A CA 1
ATOM 2149 C C . LEU A 1 298 ? 12.086 39.125 25.359 1 98.38 298 LEU A C 1
ATOM 2151 O O . LEU A 1 298 ? 13.023 38.781 26.078 1 98.38 298 LEU A O 1
ATOM 2155 N N . GLY A 1 299 ? 10.875 39.375 25.766 1 98.56 299 GLY A N 1
ATOM 2156 C CA . GLY A 1 299 ? 10.445 38.969 27.094 1 98.56 299 GLY A CA 1
ATOM 2157 C C . GLY A 1 299 ? 9.641 37.688 27.109 1 98.56 299 GLY A C 1
ATOM 2158 O O . GLY A 1 299 ? 9.125 37.25 26.078 1 98.56 299 GLY A O 1
ATOM 2159 N N . ALA A 1 300 ? 9.547 37.094 28.266 1 98.5 300 ALA A N 1
ATOM 2160 C CA . ALA A 1 300 ? 8.828 35.844 28.438 1 98.5 300 ALA A CA 1
ATOM 2161 C C . ALA A 1 300 ? 7.332 36 28.219 1 98.5 300 ALA A C 1
ATOM 2163 O O . ALA A 1 300 ? 6.824 37.125 28.266 1 98.5 300 ALA A O 1
ATOM 2164 N N . THR A 1 301 ? 6.641 34.969 27.922 1 98.5 301 THR A N 1
ATOM 2165 C CA . THR A 1 301 ? 5.195 34.969 27.719 1 98.5 301 THR A CA 1
ATOM 2166 C C . THR A 1 301 ? 4.57 33.625 28.078 1 98.5 301 THR A C 1
ATOM 2168 O O . THR A 1 301 ? 5.281 32.688 28.422 1 98.5 301 THR A O 1
ATOM 2171 N N . THR A 1 302 ? 3.273 33.562 28.156 1 98.5 302 THR A N 1
ATOM 2172 C CA . THR A 1 302 ? 2.494 32.344 28.344 1 98.5 302 THR A CA 1
ATOM 2173 C C . THR A 1 302 ? 1.494 32.188 27.203 1 98.5 302 THR A C 1
ATOM 2175 O O . THR A 1 302 ? 0.751 33.094 26.875 1 98.5 302 THR A O 1
ATOM 2178 N N . ILE A 1 303 ? 1.591 31.047 26.562 1 98.25 303 ILE A N 1
ATOM 2179 C CA . ILE A 1 303 ? 0.589 30.672 25.562 1 98.25 303 ILE A CA 1
ATOM 2180 C C . ILE A 1 303 ? -0.465 29.781 26.219 1 98.25 303 ILE A C 1
ATOM 2182 O O . ILE A 1 303 ? -0.137 28.734 26.781 1 98.25 303 ILE A O 1
ATOM 2186 N N . VAL A 1 304 ? -1.708 30.172 26.094 1 96.75 304 VAL A N 1
ATOM 2187 C CA . VAL A 1 304 ? -2.797 29.438 26.734 1 96.75 304 VAL A CA 1
ATOM 2188 C C . VAL A 1 304 ? -3.51 28.562 25.703 1 96.75 304 VAL A C 1
ATOM 2190 O O . VAL A 1 304 ? -3.303 28.719 24.5 1 96.75 304 VAL A O 1
ATOM 2193 N N . ALA A 1 305 ? -4.402 27.719 26.125 1 95.12 305 ALA A N 1
ATOM 2194 C CA . ALA A 1 305 ? -5.043 26.672 25.328 1 95.12 305 ALA A CA 1
ATOM 2195 C C . ALA A 1 305 ? -5.812 27.266 24.156 1 95.12 305 ALA A C 1
ATOM 2197 O O . ALA A 1 305 ? -5.781 26.719 23.047 1 95.12 305 ALA A O 1
ATOM 2198 N N . ASP A 1 306 ? -6.43 28.359 24.359 1 93.62 306 ASP A N 1
ATOM 2199 C CA . ASP A 1 306 ? -7.301 28.953 23.344 1 93.62 306 ASP A CA 1
ATOM 2200 C C . ASP A 1 306 ? -6.492 29.5 22.172 1 93.62 306 ASP A C 1
ATOM 2202 O O . ASP A 1 306 ? -7.027 29.688 21.078 1 93.62 306 ASP A O 1
ATOM 2206 N N . GLU A 1 307 ? -5.184 29.688 22.391 1 95.44 307 GLU A N 1
ATOM 2207 C CA . GLU A 1 307 ? -4.316 30.234 21.359 1 95.44 307 GLU A CA 1
ATOM 2208 C C . GLU A 1 307 ? -3.699 29.125 20.5 1 95.44 307 GLU A C 1
ATOM 2210 O O . GLU A 1 307 ? -3.279 29.359 19.375 1 95.44 307 GLU A O 1
ATOM 2215 N N . VAL A 1 308 ? -3.705 27.938 21.047 1 95.88 308 VAL A N 1
ATOM 2216 C CA . VAL A 1 308 ? -2.9 26.828 20.516 1 95.88 308 VAL A CA 1
ATOM 2217 C C . VAL A 1 308 ? -3.354 26.484 19.109 1 95.88 308 VAL A C 1
ATOM 2219 O O . VAL A 1 308 ? -2.527 26.328 18.203 1 95.88 308 VAL A O 1
ATOM 2222 N N . PRO A 1 309 ? -4.668 26.469 18.781 1 93.5 309 PRO A N 1
ATOM 2223 C CA . PRO A 1 309 ? -5.094 26.062 17.438 1 93.5 309 PRO A CA 1
ATOM 2224 C C . PRO A 1 309 ? -4.566 27 16.359 1 93.5 309 PRO A C 1
ATOM 2226 O O . PRO A 1 309 ? -4.371 26.578 15.211 1 93.5 309 PRO A O 1
ATOM 2229 N N . SER A 1 310 ? -4.227 28.219 16.688 1 95 310 SER A N 1
ATOM 2230 C CA . SER A 1 310 ? -3.801 29.203 15.703 1 95 310 SER A CA 1
ATOM 2231 C C . SER A 1 310 ? -2.287 29.172 15.508 1 95 310 SER A C 1
ATOM 2233 O O . SER A 1 310 ? -1.748 29.891 14.664 1 95 310 SER A O 1
ATOM 2235 N N . LEU A 1 311 ? -1.604 28.312 16.344 1 96.94 311 LEU A N 1
ATOM 2236 C CA . LEU A 1 311 ? -0.149 28.359 16.266 1 96.94 311 LEU A CA 1
ATOM 2237 C C . LEU A 1 311 ? 0.459 27 16.562 1 96.94 311 LEU A C 1
ATOM 2239 O O . LEU A 1 311 ? 1.66 26.891 16.828 1 96.94 311 LEU A O 1
ATOM 2243 N N . ILE A 1 312 ? -0.375 25.922 16.531 1 95.25 312 ILE A N 1
ATOM 2244 C CA . ILE A 1 312 ? 0.034 24.609 17.031 1 95.25 312 ILE A CA 1
ATOM 2245 C C . ILE A 1 312 ? 1.256 24.125 16.25 1 95.25 312 ILE A C 1
ATOM 2247 O O . ILE A 1 312 ? 2.164 23.516 16.812 1 95.25 312 ILE A O 1
ATOM 2251 N N . ASP A 1 313 ? 1.341 24.406 14.969 1 95.5 313 ASP A N 1
ATOM 2252 C CA . ASP A 1 313 ? 2.42 23.922 14.117 1 95.5 313 ASP A CA 1
ATOM 2253 C C . ASP A 1 313 ? 3.693 24.734 14.32 1 95.5 313 ASP A C 1
ATOM 2255 O O . ASP A 1 313 ? 4.785 24.297 13.961 1 95.5 313 ASP A O 1
ATOM 2259 N N . GLU A 1 314 ? 3.574 25.891 14.891 1 98.06 314 GLU A N 1
ATOM 2260 C CA . GLU A 1 314 ? 4.715 26.781 15.078 1 98.06 314 GLU A CA 1
ATOM 2261 C C . GLU A 1 314 ? 5.293 26.656 16.484 1 98.06 314 GLU A C 1
ATOM 2263 O O . GLU A 1 314 ? 6.285 27.312 16.812 1 98.06 314 GLU A O 1
ATOM 2268 N N . VAL A 1 315 ? 4.758 25.75 17.25 1 98.44 315 VAL A N 1
ATOM 2269 C CA . VAL A 1 315 ? 5.16 25.656 18.656 1 98.44 315 VAL A CA 1
ATOM 2270 C C . VAL A 1 315 ? 6.637 25.297 18.75 1 98.44 315 VAL A C 1
ATOM 2272 O O . VAL A 1 315 ? 7.387 25.891 19.516 1 98.44 315 VAL A O 1
ATOM 2275 N N . PRO A 1 316 ? 7.145 24.359 17.906 1 98.5 316 PRO A N 1
ATOM 2276 C CA . PRO A 1 316 ? 8.57 24.047 18.016 1 98.5 316 PRO A CA 1
ATOM 2277 C C . PRO A 1 316 ? 9.469 25.25 17.781 1 98.5 316 PRO A C 1
ATOM 2279 O O . PRO A 1 316 ? 10.422 25.484 18.531 1 98.5 316 PRO A O 1
ATOM 2282 N N . VAL A 1 317 ? 9.141 26.062 16.812 1 98.62 317 VAL A N 1
ATOM 2283 C CA . VAL A 1 317 ? 10.016 27.188 16.531 1 98.62 317 VAL A CA 1
ATOM 2284 C C . VAL A 1 317 ? 9.727 28.328 17.516 1 98.62 317 VAL A C 1
ATOM 2286 O O . VAL A 1 317 ? 10.625 29.109 17.844 1 98.62 317 VAL A O 1
ATOM 2289 N N . LEU A 1 318 ? 8.492 28.422 18.016 1 98.69 318 LEU A N 1
ATOM 2290 C CA . LEU A 1 318 ? 8.203 29.406 19.062 1 98.69 318 LEU A CA 1
ATOM 2291 C C . LEU A 1 318 ? 9.008 29.109 20.328 1 98.69 318 LEU A C 1
ATOM 2293 O O . LEU A 1 318 ? 9.383 30.031 21.062 1 98.69 318 LEU A O 1
ATOM 2297 N N . ALA A 1 319 ? 9.281 27.844 20.547 1 98.62 319 ALA A N 1
ATOM 2298 C CA . ALA A 1 319 ? 10.094 27.438 21.688 1 98.62 319 ALA A CA 1
ATOM 2299 C C . ALA A 1 319 ? 11.5 28.047 21.594 1 98.62 319 ALA A C 1
ATOM 2301 O O . ALA A 1 319 ? 12.125 28.328 22.625 1 98.62 319 ALA A O 1
ATOM 2302 N N . VAL A 1 320 ? 11.992 28.234 20.438 1 97.94 320 VAL A N 1
ATOM 2303 C CA . VAL A 1 320 ? 13.258 28.922 20.234 1 97.94 320 VAL A CA 1
ATOM 2304 C C . VAL A 1 320 ? 13.172 30.359 20.766 1 97.94 320 VAL A C 1
ATOM 2306 O O . VAL A 1 320 ? 14.078 30.828 21.453 1 97.94 320 VAL A O 1
ATOM 2309 N N . ALA A 1 321 ? 12.07 31.047 20.453 1 98.5 321 ALA A N 1
ATOM 2310 C CA . ALA A 1 321 ? 11.836 32.375 21 1 98.5 321 ALA A CA 1
ATOM 2311 C C . ALA A 1 321 ? 11.789 32.344 22.516 1 98.5 321 ALA A C 1
ATOM 2313 O O . ALA A 1 321 ? 12.297 33.25 23.188 1 98.5 321 ALA A O 1
ATOM 2314 N N . PHE A 1 322 ? 11.18 31.312 23.094 1 98.69 322 PHE A N 1
ATOM 2315 C CA . PHE A 1 322 ? 11.141 31.156 24.547 1 98.69 322 PHE A CA 1
ATOM 2316 C C . PHE A 1 322 ? 12.547 31.078 25.125 1 98.69 322 PHE A C 1
ATOM 2318 O O . PHE A 1 322 ? 12.852 31.734 26.125 1 98.69 322 PHE A O 1
ATOM 2325 N N . ALA A 1 323 ? 13.367 30.297 24.5 1 98.12 323 ALA A N 1
ATOM 2326 C CA . ALA A 1 323 ? 14.734 30.094 24.984 1 98.12 323 ALA A CA 1
ATOM 2327 C C . ALA A 1 323 ? 15.555 31.375 24.891 1 98.12 323 ALA A C 1
ATOM 2329 O O . ALA A 1 323 ? 16.484 31.578 25.672 1 98.12 323 ALA A O 1
ATOM 2330 N N . ALA A 1 324 ? 15.227 32.219 23.938 1 97.5 324 ALA A N 1
ATOM 2331 C CA . ALA A 1 324 ? 15.953 33.469 23.734 1 97.5 324 ALA A CA 1
ATOM 2332 C C . ALA A 1 324 ? 15.445 34.562 24.688 1 97.5 324 ALA A C 1
ATOM 2334 O O . ALA A 1 324 ? 16.125 35.531 24.906 1 97.5 324 ALA A O 1
ATOM 2335 N N . ALA A 1 325 ? 14.297 34.438 25.172 1 98.38 325 ALA A N 1
ATOM 2336 C CA . ALA A 1 325 ? 13.602 35.5 25.906 1 98.38 325 ALA A CA 1
ATOM 2337 C C . ALA A 1 325 ? 14.086 35.562 27.359 1 98.38 325 ALA A C 1
ATOM 2339 O O . ALA A 1 325 ? 14.422 34.531 27.953 1 98.38 325 ALA A O 1
ATOM 2340 N N . ARG A 1 326 ? 14.039 36.75 27.859 1 98.25 326 ARG A N 1
ATOM 2341 C CA . ARG A 1 326 ? 14.32 36.938 29.281 1 98.25 326 ARG A CA 1
ATOM 2342 C C . ARG A 1 326 ? 13.117 36.531 30.125 1 98.25 326 ARG A C 1
ATOM 2344 O O . ARG A 1 326 ? 12.039 37.125 30 1 98.25 326 ARG A O 1
ATOM 2351 N N . GLY A 1 327 ? 13.344 35.594 30.984 1 98.38 327 GLY A N 1
ATOM 2352 C CA . GLY A 1 327 ? 12.281 35.156 31.875 1 98.38 327 GLY A CA 1
ATOM 2353 C C . GLY A 1 327 ? 11.766 33.75 31.547 1 98.38 327 GLY A C 1
ATOM 2354 O O . GLY A 1 327 ? 12.375 33.031 30.766 1 98.38 327 GLY A O 1
ATOM 2355 N N . THR A 1 328 ? 10.719 33.375 32.219 1 98.62 328 THR A N 1
ATOM 2356 C CA . THR A 1 328 ? 10.148 32.031 32.094 1 98.62 328 THR A CA 1
ATOM 2357 C C . THR A 1 328 ? 8.93 32.062 31.156 1 98.62 328 THR A C 1
ATOM 2359 O O . THR A 1 328 ? 7.93 32.719 31.453 1 98.62 328 THR A O 1
ATOM 2362 N N . SER A 1 329 ? 9.023 31.438 30.031 1 98.69 329 SER A N 1
ATOM 2363 C CA . SER A 1 329 ? 7.914 31.281 29.094 1 98.69 329 SER A CA 1
ATOM 2364 C C . SER A 1 329 ? 7.227 29.938 29.266 1 98.69 329 SER A C 1
ATOM 2366 O O . SER A 1 329 ? 7.855 28.953 29.672 1 98.69 329 SER A O 1
ATOM 2368 N N . ARG A 1 330 ? 5.906 29.891 28.938 1 98.62 330 ARG A N 1
ATOM 2369 C CA . ARG A 1 330 ? 5.117 28.688 29.156 1 98.62 330 ARG A CA 1
ATOM 2370 C C . ARG A 1 330 ? 4.113 28.484 28.031 1 98.62 330 ARG A C 1
ATOM 2372 O O . ARG A 1 330 ? 3.629 29.453 27.438 1 98.62 330 ARG A O 1
ATOM 2379 N N . ILE A 1 331 ? 3.85 27.234 27.734 1 98.56 331 ILE A N 1
ATOM 2380 C CA . ILE A 1 331 ? 2.717 26.859 26.891 1 98.56 331 ILE A CA 1
ATOM 2381 C C . ILE A 1 331 ? 1.903 25.766 27.562 1 98.56 331 ILE A C 1
ATOM 2383 O O . ILE A 1 331 ? 2.467 24.859 28.172 1 98.56 331 ILE A O 1
ATOM 2387 N N . GLU A 1 332 ? 0.615 25.875 27.531 1 97.56 332 GLU A N 1
ATOM 2388 C CA . GLU A 1 332 ? -0.323 24.906 28.062 1 97.56 332 GLU A CA 1
ATOM 2389 C C . GLU A 1 332 ? -1.436 24.594 27.062 1 97.56 332 GLU A C 1
ATOM 2391 O O . GLU A 1 332 ? -1.677 25.375 26.141 1 97.56 332 GLU A O 1
ATOM 2396 N N . GLY A 1 333 ? -2.018 23.453 27.219 1 96.12 333 GLY A N 1
ATOM 2397 C CA . GLY A 1 333 ? -3.141 23.094 26.375 1 96.12 333 GLY A CA 1
ATOM 2398 C C . GLY A 1 333 ? -2.719 22.594 25 1 96.12 333 GLY A C 1
ATOM 2399 O O . GLY A 1 333 ? -3.482 22.688 24.031 1 96.12 333 GLY A O 1
ATOM 2400 N N . ALA A 1 334 ? -1.509 22.047 24.875 1 97.19 334 ALA A N 1
ATOM 2401 C CA . ALA A 1 334 ? -0.98 21.656 23.578 1 97.19 334 ALA A CA 1
ATOM 2402 C C . ALA A 1 334 ? -0.728 20.156 23.516 1 97.19 334 ALA A C 1
ATOM 2404 O O . ALA A 1 334 ? 0.26 19.719 22.922 1 97.19 334 ALA A O 1
ATOM 2405 N N . ALA A 1 335 ? -1.633 19.359 24.094 1 96.12 335 ALA A N 1
ATOM 2406 C CA . ALA A 1 335 ? -1.456 17.922 24.172 1 96.12 335 ALA A CA 1
ATOM 2407 C C . ALA A 1 335 ? -1.402 17.312 22.766 1 96.12 335 ALA A C 1
ATOM 2409 O O . ALA A 1 335 ? -0.777 16.266 22.562 1 96.12 335 ALA A O 1
ATOM 2410 N N . GLU A 1 336 ? -1.998 18.031 21.797 1 94.12 336 GLU A N 1
ATOM 2411 C CA . GLU A 1 336 ? -2.014 17.547 20.422 1 94.12 336 GLU A CA 1
ATOM 2412 C C . GLU A 1 336 ? -0.599 17.422 19.859 1 94.12 336 GLU A C 1
ATOM 2414 O O . GLU A 1 336 ? -0.361 16.672 18.922 1 94.12 336 GLU A O 1
ATOM 2419 N N . LEU A 1 337 ? 0.339 18.094 20.422 1 96.56 337 LEU A N 1
ATOM 2420 C CA . LEU A 1 337 ? 1.728 18.078 19.969 1 96.56 337 LEU A CA 1
ATOM 2421 C C . LEU A 1 337 ? 2.357 16.703 20.172 1 96.56 337 LEU A C 1
ATOM 2423 O O . LEU A 1 337 ? 3.346 16.375 19.516 1 96.56 337 LEU A O 1
ATOM 2427 N N . ARG A 1 338 ? 1.761 15.891 21.047 1 96.19 338 ARG A N 1
ATOM 2428 C CA . ARG A 1 338 ? 2.363 14.602 21.375 1 96.19 338 ARG A CA 1
ATOM 2429 C C . ARG A 1 338 ? 2.102 13.578 20.281 1 96.19 338 ARG A C 1
ATOM 2431 O O . ARG A 1 338 ? 2.762 12.539 20.219 1 96.19 338 ARG A O 1
ATOM 2438 N N . VAL A 1 339 ? 1.154 13.867 19.359 1 93.81 339 VAL A N 1
ATOM 2439 C CA . VAL A 1 339 ? 0.732 12.844 18.422 1 93.81 339 VAL A CA 1
ATOM 2440 C C . VAL A 1 339 ? 0.917 13.344 16.984 1 93.81 339 VAL A C 1
ATOM 2442 O O . VAL A 1 339 ? 0.121 13.031 16.094 1 93.81 339 VAL A O 1
ATOM 2445 N N . LYS A 1 340 ? 1.86 14.195 16.797 1 94.81 340 LYS A N 1
ATOM 2446 C CA . LYS A 1 340 ? 2.252 14.664 15.469 1 94.81 340 LYS A CA 1
ATOM 2447 C C . LYS A 1 340 ? 3.248 13.711 14.828 1 94.81 340 LYS A C 1
ATOM 2449 O O . LYS A 1 340 ? 3.123 12.484 14.961 1 94.81 340 LYS A O 1
ATOM 2454 N N . GLU A 1 341 ? 4.191 14.133 13.953 1 93.56 341 GLU A N 1
ATOM 2455 C CA . GLU A 1 341 ? 5.23 13.289 13.375 1 93.56 341 GLU A CA 1
ATOM 2456 C C . GLU A 1 341 ? 6.105 12.664 14.453 1 93.56 341 GLU A C 1
ATOM 2458 O O . GLU A 1 341 ? 6.652 11.578 14.266 1 93.56 341 GLU A O 1
ATOM 2463 N N . SER A 1 342 ? 6.246 13.383 15.562 1 95.88 342 SER A N 1
ATOM 2464 C CA . SER A 1 342 ? 6.902 12.961 16.797 1 95.88 342 SER A CA 1
ATOM 2465 C C . SER A 1 342 ? 6.172 13.484 18.016 1 95.88 342 SER A C 1
ATOM 2467 O O . SER A 1 342 ? 5.176 14.203 17.891 1 95.88 342 SER A O 1
ATOM 2469 N N . ASP A 1 343 ? 6.543 13.008 19.188 1 97.56 343 ASP A N 1
ATOM 2470 C CA . ASP A 1 343 ? 6.102 13.703 20.391 1 97.56 343 ASP A CA 1
ATOM 2471 C C . ASP A 1 343 ? 6.762 15.078 20.5 1 97.56 343 ASP A C 1
ATOM 2473 O O . ASP A 1 343 ? 7.801 15.219 21.141 1 97.56 343 ASP A O 1
ATOM 2477 N N . ARG A 1 344 ? 6.109 16.062 19.953 1 98.12 344 ARG A N 1
ATOM 2478 C CA . ARG A 1 344 ? 6.738 17.359 19.766 1 98.12 344 ARG A CA 1
ATOM 2479 C C . ARG A 1 344 ? 6.871 18.094 21.094 1 98.12 344 ARG A C 1
ATOM 2481 O O . ARG A 1 344 ? 7.551 19.125 21.172 1 98.12 344 ARG A O 1
ATOM 2488 N N . ILE A 1 345 ? 6.191 17.672 22.141 1 98.5 345 ILE A N 1
ATOM 2489 C CA . ILE A 1 345 ? 6.48 18.234 23.453 1 98.5 345 ILE A CA 1
ATOM 2490 C C . ILE A 1 345 ? 7.867 17.797 23.922 1 98.5 345 ILE A C 1
ATOM 2492 O O . ILE A 1 345 ? 8.719 18.625 24.234 1 98.5 345 ILE A O 1
ATOM 2496 N N . GLU A 1 346 ? 8.102 16.5 23.781 1 98.38 346 GLU A N 1
ATOM 2497 C CA . GLU A 1 346 ? 9.367 15.945 24.234 1 98.38 346 GLU A CA 1
ATOM 2498 C C . GLU A 1 346 ? 10.5 16.297 23.266 1 98.38 346 GLU A C 1
ATOM 2500 O O . GLU A 1 346 ? 11.609 16.609 23.703 1 98.38 346 GLU A O 1
ATOM 2505 N N . THR A 1 347 ? 10.219 16.203 22 1 98.25 347 THR A N 1
ATOM 2506 C CA . THR A 1 347 ? 11.281 16.406 21.031 1 98.25 347 THR A CA 1
ATOM 2507 C C . THR A 1 347 ? 11.703 17.875 20.969 1 98.25 347 THR A C 1
ATOM 2509 O O . THR A 1 347 ? 12.875 18.172 20.734 1 98.25 347 THR A O 1
ATOM 2512 N N . THR A 1 348 ? 10.727 18.766 21.172 1 98.62 348 THR A N 1
ATOM 2513 C CA . THR A 1 348 ? 11.07 20.188 21.266 1 98.62 348 THR A CA 1
ATOM 2514 C C . THR A 1 348 ? 11.938 20.453 22.484 1 98.62 348 THR A C 1
ATOM 2516 O O . THR A 1 348 ? 12.945 21.156 22.406 1 98.62 348 THR A O 1
ATOM 2519 N N . ALA A 1 349 ? 11.539 19.875 23.609 1 98.56 349 ALA A N 1
ATOM 2520 C CA . ALA A 1 349 ? 12.32 20.016 24.844 1 98.56 349 ALA A CA 1
ATOM 2521 C C . ALA A 1 349 ? 13.75 19.531 24.641 1 98.56 349 ALA A C 1
ATOM 2523 O O . ALA A 1 349 ? 14.711 20.219 24.984 1 98.56 349 ALA A O 1
ATOM 2524 N N . ARG A 1 350 ? 13.898 18.344 24.062 1 98.38 350 ARG A N 1
ATOM 2525 C CA . ARG A 1 350 ? 15.219 17.75 23.844 1 98.38 350 ARG A CA 1
ATOM 2526 C C . ARG A 1 350 ? 16.047 18.625 22.906 1 98.38 350 ARG A C 1
ATOM 2528 O O . ARG A 1 350 ? 17.266 18.766 23.094 1 98.38 350 ARG A O 1
ATOM 2535 N N . MET A 1 351 ? 15.375 19.109 21.906 1 98.19 351 MET A N 1
ATOM 2536 C CA . MET A 1 351 ? 16.062 20 20.969 1 98.19 351 MET A CA 1
ATOM 2537 C C . MET A 1 351 ? 16.625 21.219 21.703 1 98.19 351 MET A C 1
ATOM 2539 O O . MET A 1 351 ? 17.797 21.562 21.531 1 98.19 351 MET A O 1
ATOM 2543 N N . LEU A 1 352 ? 15.844 21.906 22.531 1 98.25 352 LEU A N 1
ATOM 2544 C CA . LEU A 1 352 ? 16.281 23.094 23.266 1 98.25 352 LEU A CA 1
ATOM 2545 C C . LEU A 1 352 ? 17.375 22.734 24.266 1 98.25 352 LEU A C 1
ATOM 2547 O O . LEU A 1 352 ? 18.328 23.5 24.453 1 98.25 352 LEU A O 1
ATOM 2551 N N . GLU A 1 353 ? 17.219 21.594 24.906 1 98.06 353 GLU A N 1
ATOM 2552 C CA . GLU A 1 353 ? 18.203 21.141 25.891 1 98.06 353 GLU A CA 1
ATOM 2553 C C . GLU A 1 353 ? 19.562 20.891 25.234 1 98.06 353 GLU A C 1
ATOM 2555 O O . GLU A 1 353 ? 20.609 21.109 25.844 1 98.06 353 GLU A O 1
ATOM 2560 N N . ALA A 1 354 ? 19.484 20.391 24.031 1 97.81 354 ALA A N 1
ATOM 2561 C CA . ALA A 1 354 ? 20.734 20.188 23.297 1 97.81 354 ALA A CA 1
ATOM 2562 C C . ALA A 1 354 ? 21.5 21.5 23.156 1 97.81 354 ALA A C 1
ATOM 2564 O O . ALA A 1 354 ? 22.734 21.516 23.078 1 97.81 354 ALA A O 1
ATOM 2565 N N . PHE A 1 355 ? 20.766 22.656 23.203 1 97.31 355 PHE A N 1
ATOM 2566 C CA . PHE A 1 355 ? 21.375 23.984 23.109 1 97.31 355 PHE A CA 1
ATOM 2567 C C . PHE A 1 355 ? 21.625 24.562 24.5 1 97.31 355 PHE A C 1
ATOM 2569 O O . PHE A 1 355 ? 22.031 25.719 24.625 1 97.31 355 PHE A O 1
ATOM 2576 N N . GLY A 1 356 ? 21.312 23.812 25.516 1 96.62 356 GLY A N 1
ATOM 2577 C CA . GLY A 1 356 ? 21.656 24.219 26.875 1 96.62 356 GLY A CA 1
ATOM 2578 C C . GLY A 1 356 ? 20.5 24.844 27.625 1 96.62 356 GLY A C 1
ATOM 2579 O O . GLY A 1 356 ? 20.672 25.344 28.734 1 96.62 356 GLY A O 1
ATOM 2580 N N . ALA A 1 357 ? 19.328 24.797 27.078 1 97.5 357 ALA A N 1
ATOM 2581 C CA . ALA A 1 357 ? 18.172 25.406 27.734 1 97.5 357 ALA A CA 1
ATOM 2582 C C . ALA A 1 357 ? 17.641 24.5 28.828 1 97.5 357 ALA A C 1
ATOM 2584 O O . ALA A 1 357 ? 17.828 23.281 28.797 1 97.5 357 ALA A O 1
ATOM 2585 N N . THR A 1 358 ? 17.047 25.109 29.781 1 97.44 358 THR A N 1
ATOM 2586 C CA . THR A 1 358 ? 16.297 24.391 30.812 1 97.44 358 THR A CA 1
ATOM 2587 C C . THR A 1 358 ? 14.82 24.328 30.438 1 97.44 358 THR A C 1
ATOM 2589 O O . THR A 1 358 ? 14.156 25.359 30.328 1 97.44 358 THR A O 1
ATOM 2592 N N . VAL A 1 359 ? 14.344 23.125 30.297 1 98.38 359 VAL A N 1
ATOM 2593 C CA . VAL A 1 359 ? 12.969 22.922 29.875 1 98.38 359 VAL A CA 1
ATOM 2594 C C . VAL A 1 359 ? 12.281 21.922 30.812 1 98.38 359 VAL A C 1
ATOM 2596 O O . VAL A 1 359 ? 12.859 20.891 31.172 1 98.38 359 VAL A O 1
ATOM 2599 N N . GLU A 1 360 ? 11.125 22.234 31.281 1 98.62 360 GLU A N 1
ATOM 2600 C CA . GLU A 1 360 ? 10.266 21.312 32.031 1 98.62 360 GLU A CA 1
ATOM 2601 C C . GLU A 1 360 ? 9.008 20.969 31.234 1 98.62 360 GLU A C 1
ATOM 2603 O O . GLU A 1 360 ? 8.234 21.859 30.859 1 98.62 360 GLU A O 1
ATOM 2608 N N . THR A 1 361 ? 8.805 19.656 30.969 1 98.56 361 THR A N 1
ATOM 2609 C CA . THR A 1 361 ? 7.684 19.234 30.125 1 98.56 361 THR A CA 1
ATOM 2610 C C . THR A 1 361 ? 6.504 18.797 31 1 98.56 361 THR A C 1
ATOM 2612 O O . THR A 1 361 ? 6.68 18.453 32.156 1 98.56 361 THR A O 1
ATOM 2615 N N . SER A 1 362 ? 5.371 19 30.547 1 98 362 SER A N 1
ATOM 2616 C CA . SER A 1 362 ? 4.125 18.438 31.062 1 98 362 SER A CA 1
ATOM 2617 C C . SER A 1 362 ? 3.379 17.672 29.984 1 98 362 SER A C 1
ATOM 2619 O O . SER A 1 362 ? 3.896 17.469 28.875 1 98 362 SER A O 1
ATOM 2621 N N . HIS A 1 363 ? 2.197 17.156 30.312 1 97.31 363 HIS A N 1
ATOM 2622 C CA . HIS A 1 363 ? 1.402 16.375 29.375 1 97.31 363 HIS A CA 1
ATOM 2623 C C . HIS A 1 363 ? 0.933 17.234 28.188 1 97.31 363 HIS A C 1
ATOM 2625 O O . HIS A 1 363 ? 0.813 16.734 27.078 1 97.31 363 HIS A O 1
ATOM 2631 N N . ASP A 1 364 ? 0.734 18.469 28.469 1 97.88 364 ASP A N 1
ATOM 2632 C CA . ASP A 1 364 ? 0.126 19.281 27.422 1 97.88 364 ASP A CA 1
ATOM 2633 C C . ASP A 1 364 ? 0.942 20.547 27.172 1 97.88 364 ASP A C 1
ATOM 2635 O O . ASP A 1 364 ? 0.397 21.578 26.766 1 97.88 364 ASP A O 1
ATOM 2639 N N . GLY A 1 365 ? 2.264 20.516 27.547 1 98.31 365 GLY A N 1
ATOM 2640 C CA . GLY A 1 365 ? 3.08 21.688 27.281 1 98.31 365 GLY A CA 1
ATOM 2641 C C . GLY A 1 365 ? 4.465 21.609 27.891 1 98.31 365 GLY A C 1
ATOM 2642 O O . GLY A 1 365 ? 4.984 20.516 28.125 1 98.31 365 GLY A O 1
ATOM 2643 N N . PHE A 1 366 ? 5.113 22.75 28.016 1 98.75 366 PHE A N 1
ATOM 2644 C CA . PHE A 1 366 ? 6.438 22.844 28.625 1 98.75 366 PHE A CA 1
ATOM 2645 C C . PHE A 1 366 ? 6.746 24.266 29.062 1 98.75 366 PHE A C 1
ATOM 2647 O O . PHE A 1 366 ? 6.039 25.203 28.688 1 98.75 366 PHE A O 1
ATOM 2654 N N . VAL A 1 367 ? 7.672 24.406 29.922 1 98.75 367 VAL A N 1
ATOM 2655 C CA . VAL A 1 367 ? 8.195 25.656 30.453 1 98.75 367 VAL A CA 1
ATOM 2656 C C . VAL A 1 367 ? 9.672 25.797 30.094 1 98.75 367 VAL A C 1
ATOM 2658 O O . VAL A 1 367 ? 10.438 24.844 30.188 1 98.75 367 VAL A O 1
ATOM 2661 N N . VAL A 1 368 ? 10.031 26.953 29.609 1 98.62 368 VAL A N 1
ATOM 2662 C CA . VAL A 1 368 ? 11.406 27.219 29.203 1 98.62 368 VAL A CA 1
ATOM 2663 C C . VAL A 1 368 ? 11.938 28.453 29.953 1 98.62 368 VAL A C 1
ATOM 2665 O O . VAL A 1 368 ? 11.289 29.484 30 1 98.62 368 VAL A O 1
ATOM 2668 N N . GLU A 1 369 ? 13.07 28.297 30.5 1 97.94 369 GLU A N 1
ATOM 2669 C CA . GLU A 1 369 ? 13.773 29.422 31.094 1 97.94 369 GLU A CA 1
ATOM 2670 C C . GLU A 1 369 ? 14.828 29.984 30.141 1 97.94 369 GLU A C 1
ATOM 2672 O O . GLU A 1 369 ? 15.641 29.234 29.594 1 97.94 369 GLU A O 1
ATOM 2677 N N . GLY A 1 370 ? 14.797 31.359 29.953 1 96.81 370 GLY A N 1
ATOM 2678 C CA . GLY A 1 370 ? 15.805 32 29.109 1 96.81 370 GLY A CA 1
ATOM 2679 C C . GLY A 1 370 ? 16.406 33.219 29.734 1 96.81 370 GLY A C 1
ATOM 2680 O O . GLY A 1 370 ? 16.062 33.594 30.859 1 96.81 370 GLY A O 1
ATOM 2681 N N . PRO A 1 371 ? 17.281 33.812 29.172 1 97.19 371 PRO A N 1
ATOM 2682 C CA . PRO A 1 371 ? 17.844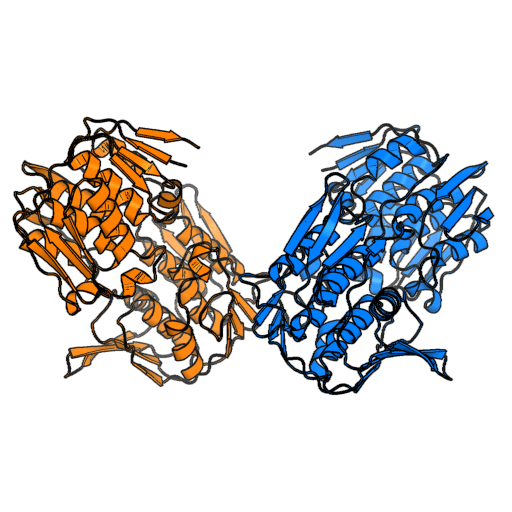 33.438 27.875 1 97.19 371 PRO A CA 1
ATOM 2683 C C . PRO A 1 371 ? 18.828 32.281 27.984 1 97.19 371 PRO A C 1
ATOM 2685 O O . PRO A 1 371 ? 19.484 32.125 29.016 1 97.19 371 PRO A O 1
ATOM 2688 N N . THR A 1 372 ? 18.922 31.531 26.891 1 95.62 372 THR A N 1
ATOM 2689 C CA . THR A 1 372 ? 19.875 30.438 26.766 1 95.62 372 THR A CA 1
ATOM 2690 C C . THR A 1 372 ? 21.109 30.891 26 1 95.62 372 THR A C 1
ATOM 2692 O O . THR A 1 372 ? 21.016 31.609 25 1 95.62 372 THR A O 1
ATOM 2695 N N . SER A 1 373 ? 22.266 30.547 26.453 1 90.69 373 SER A N 1
ATOM 2696 C CA . SER A 1 373 ? 23.531 30.812 25.781 1 90.69 373 SER A CA 1
ATOM 2697 C C . SER A 1 373 ? 24.266 29.516 25.453 1 90.69 373 SER A C 1
ATOM 2699 O O . SER A 1 373 ? 25.094 29.062 26.25 1 90.69 373 SER A O 1
ATOM 2701 N N . PRO A 1 374 ? 24.031 29.078 24.281 1 91.38 374 PRO A N 1
ATOM 2702 C CA . PRO A 1 374 ? 24.641 27.781 23.969 1 91.38 374 PRO A CA 1
ATOM 2703 C C . PRO A 1 374 ? 26.078 27.922 23.484 1 91.38 374 PRO A C 1
ATOM 2705 O O . PRO A 1 374 ? 26.469 28.984 23 1 91.38 374 PRO A O 1
ATOM 2708 N N . SER A 1 375 ? 26.906 26.844 23.812 1 88.38 375 SER A N 1
ATOM 2709 C CA . SER A 1 375 ? 28.219 26.688 23.203 1 88.38 375 SER A CA 1
ATOM 2710 C C . SER A 1 375 ? 28.234 25.516 22.234 1 88.38 375 SER A C 1
ATOM 2712 O O . SER A 1 375 ? 27.641 24.469 22.5 1 88.38 375 SER A O 1
ATOM 2714 N N . GLY A 1 376 ? 28.719 25.812 21 1 84.31 376 GLY A N 1
ATOM 2715 C CA . GLY A 1 376 ? 28.672 24.828 19.953 1 84.31 376 GLY A CA 1
ATOM 2716 C C . GLY A 1 376 ? 29.969 24.031 19.812 1 84.31 376 GLY A C 1
ATOM 2717 O O . GLY A 1 376 ? 30.953 24.312 20.516 1 84.31 376 GLY A O 1
ATOM 2718 N N . PRO A 1 377 ? 29.922 23.016 19.094 1 92.56 377 PRO A N 1
ATOM 2719 C CA . PRO A 1 377 ? 28.859 22.547 18.203 1 92.56 377 PRO A CA 1
ATOM 2720 C C . PRO A 1 377 ? 27.812 21.703 18.938 1 92.56 377 PRO A C 1
ATOM 2722 O O . PRO A 1 377 ? 28.141 20.984 19.891 1 92.56 377 PRO A O 1
ATOM 2725 N N . VAL A 1 378 ? 26.562 21.797 18.516 1 96.88 378 VAL A N 1
ATOM 2726 C CA . VAL A 1 378 ? 25.453 21.094 19.125 1 96.88 378 VAL A CA 1
ATOM 2727 C C . VAL A 1 378 ? 24.984 19.953 18.219 1 96.88 378 VAL A C 1
ATOM 2729 O O . VAL A 1 378 ? 25.062 20.062 17 1 96.88 378 VAL A O 1
ATOM 2732 N N . LEU A 1 379 ? 24.625 18.828 18.844 1 97.75 379 LEU A N 1
ATOM 2733 C CA . LEU A 1 379 ? 24.016 17.719 18.109 1 97.75 379 LEU A CA 1
ATOM 2734 C C . LEU A 1 379 ? 22.531 17.609 18.438 1 97.75 379 LEU A C 1
ATOM 2736 O O . LEU A 1 379 ? 22.156 17.531 19.609 1 97.75 379 LEU A O 1
ATOM 2740 N N . VAL A 1 380 ? 21.703 17.688 17.391 1 97.81 380 VAL A N 1
ATOM 2741 C CA . VAL A 1 380 ? 20.25 17.594 17.562 1 97.81 380 VAL A CA 1
ATOM 2742 C C . VAL A 1 380 ? 19.719 16.406 16.75 1 97.81 380 VAL A C 1
ATOM 2744 O O . VAL A 1 380 ? 20.078 16.234 15.586 1 97.81 380 VAL A O 1
ATOM 2747 N N . ASP A 1 381 ? 18.938 15.562 17.375 1 97.44 381 ASP A N 1
ATOM 2748 C CA . ASP A 1 381 ? 18.188 14.523 16.672 1 97.44 381 ASP A CA 1
ATOM 2749 C C . ASP A 1 381 ? 16.781 15.016 16.344 1 97.44 381 ASP A C 1
ATOM 2751 O O . ASP A 1 381 ? 15.945 15.188 17.234 1 97.44 381 ASP A O 1
ATOM 2755 N N . SER A 1 382 ? 16.578 15.227 15.086 1 97.06 382 SER A N 1
ATOM 2756 C CA . SER A 1 382 ? 15.266 15.734 14.695 1 97.06 382 SER A CA 1
ATOM 2757 C C . SER A 1 382 ? 14.195 14.648 14.789 1 97.06 382 SER A C 1
ATOM 2759 O O . SER A 1 382 ? 13 14.945 14.758 1 97.06 382 SER A O 1
ATOM 2761 N N . VAL A 1 383 ? 14.617 13.391 14.852 1 95.81 383 VAL A N 1
ATOM 2762 C CA . VAL A 1 383 ? 13.734 12.227 14.93 1 95.81 383 VAL A CA 1
ATOM 2763 C C . VAL A 1 383 ? 12.773 12.227 13.742 1 95.81 383 VAL A C 1
ATOM 2765 O O . VAL A 1 383 ? 11.586 11.961 13.906 1 95.81 383 VAL A O 1
ATOM 2768 N N . ARG A 1 384 ? 13.141 12.641 12.602 1 94.12 384 ARG A N 1
ATOM 2769 C CA . ARG A 1 384 ? 12.43 12.633 11.32 1 94.12 384 ARG A CA 1
ATOM 2770 C C . ARG A 1 384 ? 11.273 13.625 11.336 1 94.12 384 ARG A C 1
ATOM 2772 O O . ARG A 1 384 ? 10.305 13.469 10.586 1 94.12 384 ARG A O 1
ATOM 2779 N N . ASP A 1 385 ? 11.383 14.531 12.266 1 96.94 385 ASP A N 1
ATOM 2780 C CA . ASP A 1 385 ? 10.391 15.594 12.32 1 96.94 385 ASP A CA 1
ATOM 2781 C C . ASP A 1 385 ? 10.93 16.875 11.688 1 96.94 385 ASP A C 1
ATOM 2783 O O . ASP A 1 385 ? 11.836 17.516 12.234 1 96.94 385 ASP A O 1
ATOM 2787 N N . HIS A 1 386 ? 10.273 17.266 10.656 1 97 386 HIS A N 1
ATOM 2788 C CA . HIS A 1 386 ? 10.758 18.375 9.852 1 97 386 HIS A CA 1
ATOM 2789 C C . HIS A 1 386 ? 10.727 19.688 10.648 1 97 386 HIS A C 1
ATOM 2791 O O . HIS A 1 386 ? 11.586 20.547 10.461 1 97 386 HIS A O 1
ATOM 2797 N N . ARG A 1 387 ? 9.844 19.859 11.523 1 98.12 387 ARG A N 1
ATOM 2798 C CA . ARG A 1 387 ? 9.734 21.109 12.25 1 98.12 387 ARG A CA 1
ATOM 2799 C C . ARG A 1 387 ? 10.797 21.219 13.336 1 98.12 387 ARG A C 1
ATOM 2801 O O . ARG A 1 387 ? 11.281 22.297 13.641 1 98.12 387 ARG A O 1
ATOM 2808 N N . ILE A 1 388 ? 11.188 20.047 13.898 1 98.56 388 ILE A N 1
ATOM 2809 C CA . ILE A 1 388 ? 12.289 20.031 14.859 1 98.56 388 ILE A CA 1
ATOM 2810 C C . ILE A 1 388 ? 13.602 20.375 14.148 1 98.56 388 ILE A C 1
ATOM 2812 O O . ILE A 1 388 ? 14.383 21.188 14.641 1 98.56 388 ILE A O 1
ATOM 2816 N N . ALA A 1 389 ? 13.773 19.766 12.953 1 98.31 389 ALA A N 1
ATOM 2817 C CA . ALA A 1 389 ? 14.984 20 12.18 1 98.31 389 ALA A CA 1
ATOM 2818 C C . ALA A 1 389 ? 15.133 21.469 11.82 1 98.31 389 ALA A C 1
ATOM 2820 O O . ALA A 1 389 ? 16.203 22.062 12.031 1 98.31 389 ALA A O 1
ATOM 2821 N N . MET A 1 390 ? 14.102 22.062 11.328 1 98.5 390 MET A N 1
ATOM 2822 C CA . MET A 1 390 ? 14.156 23.453 10.883 1 98.5 390 MET A CA 1
ATOM 2823 C C . MET A 1 390 ? 14.297 24.391 12.07 1 98.5 390 MET A C 1
ATOM 2825 O O . MET A 1 390 ? 15.023 25.391 11.992 1 98.5 390 MET A O 1
ATOM 2829 N N . SER A 1 391 ? 13.633 24.109 13.195 1 98.62 391 SER A N 1
ATOM 2830 C CA . SER A 1 391 ? 13.758 24.922 14.398 1 98.62 391 SER A CA 1
ATOM 2831 C C . SER A 1 391 ? 15.188 24.922 14.922 1 98.62 391 SER A C 1
ATOM 2833 O O . SER A 1 391 ? 15.719 25.969 15.297 1 98.62 391 SER A O 1
ATOM 2835 N N . ALA A 1 392 ? 15.812 23.719 14.922 1 98.38 392 ALA A N 1
ATOM 2836 C CA . ALA A 1 392 ? 17.188 23.594 15.367 1 98.38 392 ALA A CA 1
ATOM 2837 C C . ALA A 1 392 ? 18.141 24.406 14.477 1 98.38 392 ALA A C 1
ATOM 2839 O O . ALA A 1 392 ? 19.062 25.062 14.977 1 98.38 392 ALA A O 1
ATOM 2840 N N . ALA A 1 393 ? 17.891 24.344 13.219 1 97.88 393 ALA A N 1
ATOM 2841 C CA . ALA A 1 393 ? 18.75 25.047 12.266 1 97.88 393 ALA A CA 1
ATOM 2842 C C . ALA A 1 393 ? 18.734 26.547 12.492 1 97.88 393 ALA A C 1
ATOM 2844 O O . ALA A 1 393 ? 19.781 27.188 12.633 1 97.88 393 ALA A O 1
ATOM 2845 N N . VAL A 1 394 ? 17.547 27.109 12.594 1 97.81 394 VAL A N 1
ATOM 2846 C CA . VAL A 1 394 ? 17.453 28.562 12.719 1 97.81 394 VAL A CA 1
ATOM 2847 C C . VAL A 1 394 ? 17.938 29 14.109 1 97.81 394 VAL A C 1
ATOM 2849 O O . VAL A 1 394 ? 18.484 30.078 14.266 1 97.81 394 VAL A O 1
ATOM 2852 N N . TRP A 1 395 ? 17.734 28.172 15.133 1 97.25 395 TRP A N 1
ATOM 2853 C CA . TRP A 1 395 ? 18.25 28.484 16.453 1 97.25 395 TRP A CA 1
ATOM 2854 C C . TRP A 1 395 ? 19.781 28.562 16.422 1 97.25 395 TRP A C 1
ATOM 2856 O O . TRP A 1 395 ? 20.375 29.5 16.953 1 97.25 395 TRP A O 1
ATOM 2866 N N . ALA A 1 396 ? 20.422 27.594 15.789 1 97.25 396 ALA A N 1
ATOM 2867 C CA . ALA A 1 396 ? 21.875 27.609 15.656 1 97.25 396 ALA A CA 1
ATOM 2868 C C . ALA A 1 396 ? 22.359 28.891 14.992 1 97.25 396 ALA A C 1
ATOM 2870 O O . ALA A 1 396 ? 23.359 29.484 15.43 1 97.25 396 ALA A O 1
ATOM 2871 N N . ALA A 1 397 ? 21.656 29.25 14 1 95.75 397 ALA A N 1
ATOM 2872 C CA . ALA A 1 397 ? 22.031 30.469 13.281 1 95.75 397 ALA A CA 1
ATOM 2873 C C . ALA A 1 397 ? 21.922 31.688 14.172 1 95.75 397 ALA A C 1
ATOM 2875 O O . ALA A 1 397 ? 22.797 32.562 14.148 1 95.75 397 ALA A O 1
ATOM 2876 N N . THR A 1 398 ? 20.844 31.797 14.93 1 94.19 398 THR A N 1
ATOM 2877 C CA . THR A 1 398 ? 20.625 32.938 15.836 1 94.19 398 THR A CA 1
ATOM 2878 C C . THR A 1 398 ? 21.766 33.031 16.844 1 94.19 398 THR A C 1
ATOM 2880 O O . THR A 1 398 ? 22.109 34.125 17.281 1 94.19 398 THR A O 1
ATOM 2883 N N . GLN A 1 399 ? 22.328 31.875 17.188 1 94.56 399 GLN A N 1
ATOM 2884 C CA . GLN A 1 399 ? 23.359 31.828 18.203 1 94.56 399 GLN A CA 1
ATOM 2885 C C . GLN A 1 399 ? 24.75 31.891 17.578 1 94.56 399 GLN A C 1
ATOM 2887 O O . GLN A 1 399 ? 25.75 32.031 18.281 1 94.56 399 GLN A O 1
ATOM 2892 N N . GLY A 1 400 ? 24.828 31.766 16.312 1 95.25 400 GLY A N 1
ATOM 2893 C CA . GLY A 1 400 ? 26.078 31.812 15.586 1 95.25 400 GLY A CA 1
ATOM 2894 C C . GLY A 1 400 ? 26.969 30.609 15.844 1 95.25 400 GLY A C 1
ATOM 2895 O O . GLY A 1 400 ? 28.203 30.719 15.789 1 95.25 400 GLY A O 1
ATOM 2896 N N . ILE A 1 401 ? 26.344 29.5 16.109 1 96.31 401 ILE A N 1
ATOM 2897 C CA . ILE A 1 401 ? 27.156 28.344 16.484 1 96.31 401 ILE A CA 1
ATOM 2898 C C . ILE A 1 401 ? 26.953 27.219 15.469 1 96.31 401 ILE A C 1
ATOM 2900 O O . ILE A 1 401 ? 26 27.25 14.688 1 96.31 401 ILE A O 1
ATOM 2904 N N . GLY A 1 402 ? 27.844 26.266 15.508 1 96.69 402 GLY A N 1
ATOM 2905 C CA . GLY A 1 402 ? 27.703 25.078 14.68 1 96.69 402 GLY A CA 1
ATOM 2906 C C . GLY A 1 402 ? 26.734 24.062 15.242 1 96.69 402 GLY A C 1
ATOM 2907 O O . GLY A 1 402 ? 26.562 23.969 16.469 1 96.69 402 GLY A O 1
ATOM 2908 N N . ALA A 1 403 ? 26.125 23.312 14.312 1 97.38 403 ALA A N 1
ATOM 2909 C CA . ALA A 1 403 ? 25.203 22.266 14.742 1 97.38 403 ALA A CA 1
ATOM 2910 C C . ALA A 1 403 ? 25.125 21.141 13.711 1 97.38 403 ALA A C 1
ATOM 2912 O O . ALA A 1 403 ? 25.344 21.375 12.523 1 97.38 403 ALA A O 1
ATOM 2913 N N . ARG A 1 404 ? 24.984 19.938 14.141 1 97.94 404 ARG A N 1
ATOM 2914 C CA . ARG A 1 404 ? 24.641 18.766 13.32 1 97.94 404 ARG A CA 1
ATOM 2915 C C . ARG A 1 404 ? 23.234 18.281 13.625 1 97.94 404 ARG A C 1
ATOM 2917 O O . ARG A 1 404 ? 22.922 17.922 14.758 1 97.94 404 ARG A O 1
ATOM 2924 N N . ILE A 1 405 ? 22.375 18.359 12.656 1 98.12 405 ILE A N 1
ATOM 2925 C CA . ILE A 1 405 ? 20.984 17.938 12.789 1 98.12 405 ILE A CA 1
ATOM 2926 C C . ILE A 1 405 ? 20.766 16.609 12.062 1 98.12 405 ILE A C 1
ATOM 2928 O O . ILE A 1 405 ? 20.859 16.562 10.828 1 98.12 405 ILE A O 1
ATOM 2932 N N . ARG A 1 406 ? 20.422 15.562 12.789 1 96.94 406 ARG A N 1
ATOM 2933 C CA . ARG A 1 406 ? 20.219 14.234 12.234 1 96.94 406 ARG A CA 1
ATOM 2934 C C . ARG A 1 406 ? 18.828 14.102 11.617 1 96.94 406 ARG A C 1
ATOM 2936 O O . ARG A 1 406 ? 17.891 14.742 12.078 1 96.94 406 ARG A O 1
ATOM 2943 N N . ASP A 1 407 ? 18.656 13.359 10.562 1 95.56 407 ASP A N 1
ATOM 2944 C CA . ASP A 1 407 ? 17.391 13.016 9.898 1 95.56 407 ASP A CA 1
ATOM 2945 C C . ASP A 1 407 ? 16.703 14.258 9.344 1 95.56 407 ASP A C 1
ATOM 2947 O O . ASP A 1 407 ? 15.5 14.43 9.508 1 95.56 407 ASP A O 1
ATOM 2951 N N . ALA A 1 408 ? 17.547 15.062 8.68 1 95.31 408 ALA A N 1
ATOM 2952 C CA . ALA A 1 408 ? 17.047 16.344 8.219 1 95.31 408 ALA A CA 1
ATOM 2953 C C . ALA A 1 408 ? 16.453 16.234 6.812 1 95.31 408 ALA A C 1
ATOM 2955 O O . ALA A 1 408 ? 15.867 17.188 6.301 1 95.31 408 ALA A O 1
ATOM 2956 N N . GLU A 1 409 ? 16.516 15.031 6.242 1 93.25 409 GLU A N 1
ATOM 2957 C CA . GLU A 1 409 ? 15.961 14.836 4.902 1 93.25 409 GLU A CA 1
ATOM 2958 C C . GLU A 1 409 ? 14.453 15.008 4.887 1 93.25 409 GLU A C 1
ATOM 2960 O O . GLU A 1 409 ? 13.867 15.344 3.852 1 93.25 409 GLU A O 1
ATOM 2965 N N . TRP A 1 410 ? 13.828 14.938 6.023 1 93.12 410 TRP A N 1
ATOM 2966 C CA . TRP A 1 410 ? 12.375 14.992 6.148 1 93.12 410 TRP A CA 1
ATOM 2967 C C . TRP A 1 410 ? 11.875 16.422 6.047 1 93.12 410 TRP A C 1
ATOM 2969 O O . TRP A 1 410 ? 10.672 16.656 5.895 1 93.12 410 TRP A O 1
ATOM 2979 N N . VAL A 1 411 ? 12.758 17.406 6.062 1 95.5 411 VAL A N 1
ATOM 2980 C CA . VAL A 1 411 ? 12.398 18.812 5.852 1 95.5 411 VAL A CA 1
ATOM 2981 C C . VAL A 1 411 ? 11.672 18.969 4.52 1 95.5 411 VAL A C 1
ATOM 2983 O O . VAL A 1 411 ? 10.75 19.781 4.398 1 95.5 411 VAL A O 1
ATOM 2986 N N . ALA A 1 412 ? 11.953 18.094 3.598 1 93.19 412 ALA A N 1
ATOM 2987 C CA . ALA A 1 412 ? 11.375 18.141 2.256 1 93.19 412 ALA A CA 1
ATOM 2988 C C . ALA A 1 412 ? 9.883 17.812 2.287 1 93.19 412 ALA A C 1
ATOM 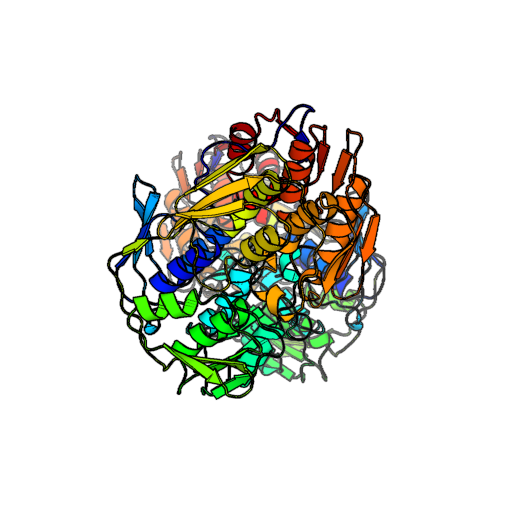2990 O O . ALA A 1 412 ? 9.148 18.172 1.366 1 93.19 412 ALA A O 1
ATOM 2991 N N . THR A 1 413 ? 9.398 17.188 3.33 1 92.38 413 THR A N 1
ATOM 2992 C CA . THR A 1 413 ? 7.98 16.844 3.43 1 92.38 413 THR A CA 1
ATOM 2993 C C . THR A 1 413 ? 7.121 18.094 3.529 1 92.38 413 THR A C 1
ATOM 2995 O O . THR A 1 413 ? 5.949 18.078 3.145 1 92.38 413 THR A O 1
ATOM 2998 N N . SER A 1 414 ? 7.824 19.188 3.951 1 93.62 414 SER A N 1
ATOM 2999 C CA . SER A 1 414 ? 7.016 20.391 4.164 1 93.62 414 SER A CA 1
ATOM 3000 C C . SER A 1 414 ? 7.641 21.609 3.492 1 93.62 414 SER A C 1
ATOM 3002 O O . SER A 1 414 ? 6.938 22.547 3.111 1 93.62 414 SER A O 1
ATOM 3004 N N . TYR A 1 415 ? 8.992 21.609 3.422 1 96.5 415 TYR A N 1
ATOM 3005 C CA . TYR A 1 415 ? 9.703 22.781 2.918 1 96.5 415 TYR A CA 1
ATOM 3006 C C . TYR A 1 415 ? 10.93 22.375 2.113 1 96.5 415 TYR A C 1
ATOM 3008 O O . TYR A 1 415 ? 12.062 22.609 2.537 1 96.5 415 TYR A O 1
ATOM 3016 N N . PRO A 1 416 ? 10.805 21.859 0.853 1 94 416 PRO A N 1
ATOM 3017 C CA . PRO A 1 416 ? 11.938 21.406 0.045 1 94 416 PRO A CA 1
ATOM 3018 C C . PRO A 1 416 ? 12.977 22.5 -0.191 1 94 416 PRO A C 1
ATOM 3020 O O . PRO A 1 416 ? 14.164 22.203 -0.334 1 94 416 PRO A O 1
ATOM 3023 N N . GLY A 1 417 ? 12.68 23.766 -0.2 1 95.12 417 GLY A N 1
ATOM 3024 C CA . GLY A 1 417 ? 13.594 24.859 -0.466 1 95.12 417 GLY A CA 1
ATOM 3025 C C . GLY A 1 417 ? 14.148 25.5 0.797 1 95.12 417 GLY A C 1
ATOM 3026 O O . GLY A 1 417 ? 14.773 26.562 0.742 1 95.12 417 GLY A O 1
ATOM 3027 N N . PHE A 1 418 ? 14.078 24.766 1.891 1 97.38 418 PHE A N 1
ATOM 3028 C CA . PHE A 1 418 ? 14.453 25.359 3.17 1 97.38 418 PHE A CA 1
ATOM 3029 C C . PHE A 1 418 ? 15.945 25.656 3.219 1 97.38 418 PHE A C 1
ATOM 3031 O O . PHE A 1 418 ? 16.359 26.75 3.588 1 97.38 418 PHE A O 1
ATOM 3038 N N . VAL A 1 419 ? 16.766 24.641 2.846 1 96.75 419 VAL A N 1
ATOM 3039 C CA . VAL A 1 419 ? 18.203 24.766 2.975 1 96.75 419 VAL A CA 1
ATOM 3040 C C . VAL A 1 419 ? 18.703 25.938 2.119 1 96.75 419 VAL A C 1
ATOM 3042 O O . VAL A 1 419 ? 19.562 26.719 2.551 1 96.75 419 VAL A O 1
ATOM 3045 N N . ASP A 1 420 ? 18.141 26.094 0.947 1 97.06 420 ASP A N 1
ATOM 3046 C CA . ASP A 1 420 ? 18.516 27.188 0.069 1 97.06 420 ASP A CA 1
ATOM 3047 C C . ASP A 1 420 ? 18.203 28.547 0.714 1 97.06 420 ASP A C 1
ATOM 3049 O O . ASP A 1 420 ? 19.031 29.453 0.7 1 97.06 420 ASP A O 1
ATOM 3053 N N . ASP A 1 421 ? 17.031 28.656 1.244 1 97.94 421 ASP A N 1
ATOM 3054 C CA . ASP A 1 421 ? 16.641 29.891 1.913 1 97.94 421 ASP A CA 1
ATOM 3055 C C . ASP A 1 421 ? 17.5 30.141 3.152 1 97.94 421 ASP A C 1
ATOM 3057 O O . ASP A 1 421 ? 17.891 31.281 3.424 1 97.94 421 ASP A O 1
ATOM 3061 N N . PHE A 1 422 ? 17.75 29.078 3.85 1 97.81 422 PHE A N 1
ATOM 3062 C CA . PHE A 1 422 ? 18.562 29.156 5.062 1 97.81 422 PHE A CA 1
ATOM 3063 C C . PHE A 1 422 ? 19.953 29.672 4.754 1 97.81 422 PHE A C 1
ATOM 3065 O O . PHE A 1 422 ? 20.453 30.578 5.43 1 97.81 422 PHE A O 1
ATOM 3072 N N . VAL A 1 423 ? 20.531 29.125 3.727 1 97.69 423 VAL A N 1
ATOM 3073 C CA . VAL A 1 423 ? 21.859 29.547 3.299 1 97.69 423 VAL A CA 1
ATOM 3074 C C . VAL A 1 423 ? 21.812 31.016 2.861 1 97.69 423 VAL A C 1
ATOM 3076 O O . VAL A 1 423 ? 22.672 31.812 3.264 1 97.69 423 VAL A O 1
ATOM 3079 N N . ARG A 1 424 ? 20.859 31.359 2.145 1 97.81 424 ARG A N 1
ATOM 3080 C CA . ARG A 1 424 ? 20.766 32.688 1.568 1 97.81 424 ARG A CA 1
ATOM 3081 C C . ARG A 1 424 ? 20.484 33.75 2.646 1 97.81 424 ARG A C 1
ATOM 3083 O O . ARG A 1 424 ? 21.156 34.781 2.719 1 97.81 424 ARG A O 1
ATOM 3090 N N . LEU A 1 425 ? 19.547 33.469 3.498 1 98.19 425 LEU A N 1
ATOM 3091 C CA . LEU A 1 425 ? 19.062 34.5 4.441 1 98.19 425 LEU A CA 1
ATOM 3092 C C . LEU A 1 425 ? 19.969 34.562 5.656 1 98.19 425 LEU A C 1
ATOM 3094 O O . LEU A 1 425 ? 20.094 35.625 6.273 1 98.19 425 LEU A O 1
ATOM 3098 N N . CYS A 1 426 ? 20.625 33.469 6.004 1 97.75 426 CYS A N 1
ATOM 3099 C CA . CYS A 1 426 ? 21.438 33.438 7.219 1 97.75 426 CYS A CA 1
ATOM 3100 C C . CYS A 1 426 ? 22.922 33.406 6.879 1 97.75 426 CYS A C 1
ATOM 3102 O O . CYS A 1 426 ? 23.766 33.312 7.773 1 97.75 426 CYS A O 1
ATOM 3104 N N . GLU A 1 427 ? 23.266 33.469 5.617 1 96.25 427 GLU A N 1
ATOM 3105 C CA . GLU A 1 427 ? 24.656 33.312 5.16 1 96.25 427 GLU A CA 1
ATOM 3106 C C . GLU 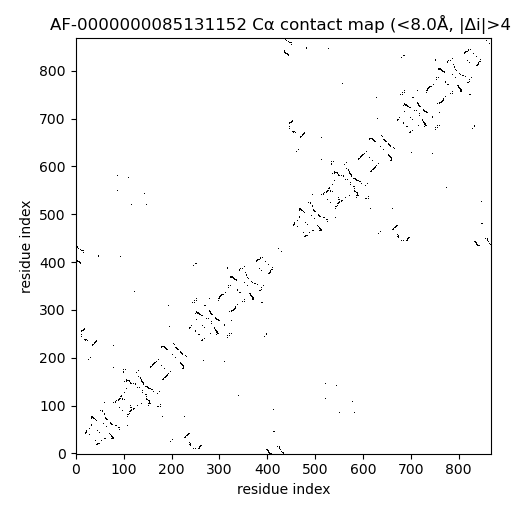A 1 427 ? 25.312 32.094 5.785 1 96.25 427 GLU A C 1
ATOM 3108 O O . GLU A 1 427 ? 26.438 32.188 6.301 1 96.25 427 GLU A O 1
ATOM 3113 N N . ALA A 1 428 ? 24.594 31.031 5.777 1 93.75 428 ALA A N 1
ATOM 3114 C CA . ALA A 1 428 ? 25.031 29.812 6.449 1 93.75 428 ALA A CA 1
ATOM 3115 C C . ALA A 1 428 ? 25.859 28.938 5.512 1 93.75 428 ALA A C 1
ATOM 3117 O O . ALA A 1 428 ? 25.594 28.906 4.305 1 93.75 428 ALA A O 1
ATOM 3118 N N . VAL A 1 429 ? 26.859 28.312 6.109 1 94.31 429 VAL A N 1
ATOM 3119 C CA . VAL A 1 429 ? 27.578 27.25 5.418 1 94.31 429 VAL A CA 1
ATOM 3120 C C . VAL A 1 429 ? 27.094 25.891 5.914 1 94.31 429 VAL A C 1
ATOM 3122 O O . VAL A 1 429 ? 27.219 25.578 7.105 1 94.31 429 VAL A O 1
ATOM 3125 N N . VAL A 1 430 ? 26.484 25.109 4.898 1 94.44 430 VAL A N 1
ATOM 3126 C CA . VAL A 1 430 ? 25.844 23.859 5.289 1 94.44 430 VAL A CA 1
ATOM 3127 C C . VAL A 1 430 ? 26.375 22.719 4.426 1 94.44 430 VAL A C 1
ATOM 3129 O O . VAL A 1 430 ? 26.766 22.922 3.277 1 94.44 430 VAL A O 1
ATOM 3132 N N . ARG A 1 431 ? 26.516 21.469 5.004 1 90.25 431 ARG A N 1
ATOM 3133 C CA . ARG A 1 431 ? 26.781 20.234 4.281 1 90.25 431 ARG A CA 1
ATOM 3134 C C . ARG A 1 431 ? 25.766 19.156 4.637 1 90.25 431 ARG A C 1
ATOM 3136 O O . ARG A 1 431 ? 25.234 19.141 5.75 1 90.25 431 ARG A O 1
ATOM 3143 N N . THR A 1 432 ? 25.375 18.422 3.574 1 88.31 432 THR A N 1
ATOM 3144 C CA . THR A 1 432 ? 24.516 17.281 3.828 1 88.31 432 THR A CA 1
ATOM 3145 C C . THR A 1 432 ? 25.328 15.984 3.82 1 88.31 432 THR A C 1
ATOM 3147 O O . THR A 1 432 ? 26.234 15.82 3.002 1 88.31 432 THR A O 1
ATOM 3150 N N . GLU A 1 433 ? 25.078 15.094 4.82 1 86.5 433 GLU A N 1
ATOM 3151 C CA . GLU A 1 433 ? 25.797 13.82 4.93 1 86.5 433 GLU A CA 1
ATOM 3152 C C . GLU A 1 433 ? 24.828 12.656 5.055 1 86.5 433 GLU A C 1
ATOM 3154 O O . GLU A 1 433 ? 23.812 12.75 5.758 1 86.5 433 GLU A O 1
ATOM 3159 N N . ASP A 1 434 ? 25.047 11.523 4.199 1 78.62 434 ASP A N 1
ATOM 3160 C CA . ASP A 1 434 ? 24.188 10.336 4.219 1 78.62 434 ASP A CA 1
ATOM 3161 C C . ASP A 1 434 ? 24.562 9.414 5.379 1 78.62 434 ASP A C 1
ATOM 3163 O O . ASP A 1 434 ? 25.734 9.32 5.75 1 78.62 434 ASP A O 1
ATOM 3167 N N . MET B 1 1 ? 13.336 -5.207 -18.859 1 89.06 1 MET B N 1
ATOM 3168 C CA . MET B 1 1 ? 14.57 -5.848 -19.297 1 89.06 1 MET B CA 1
ATOM 3169 C C . MET B 1 1 ? 14.281 -6.934 -20.328 1 89.06 1 MET B C 1
ATOM 3171 O O . MET B 1 1 ? 13.336 -7.703 -20.172 1 89.06 1 MET B O 1
ATOM 3175 N N . ASP B 1 2 ? 15.109 -6.984 -21.406 1 95.75 2 ASP B N 1
ATOM 3176 C CA . ASP B 1 2 ? 14.93 -7.973 -22.453 1 95.75 2 ASP B CA 1
ATOM 3177 C C . ASP B 1 2 ? 15.969 -9.086 -22.344 1 95.75 2 ASP B C 1
ATOM 3179 O O . ASP B 1 2 ? 17.094 -8.852 -21.891 1 95.75 2 ASP B O 1
ATOM 3183 N N . LEU B 1 3 ? 15.531 -10.281 -22.703 1 96.31 3 LEU B N 1
ATOM 3184 C CA . LEU B 1 3 ? 16.438 -11.414 -22.844 1 96.31 3 LEU B CA 1
ATOM 3185 C C . LEU B 1 3 ? 16.75 -11.672 -24.312 1 96.31 3 LEU B C 1
ATOM 3187 O O . LEU B 1 3 ? 15.852 -11.953 -25.109 1 96.31 3 LEU B O 1
ATOM 3191 N N . VAL B 1 4 ? 18 -11.57 -24.719 1 97.56 4 VAL B N 1
ATOM 3192 C CA . VAL B 1 4 ? 18.422 -11.781 -26.109 1 97.56 4 VAL B CA 1
ATOM 3193 C C . VAL B 1 4 ? 19.203 -13.086 -26.203 1 97.56 4 VAL B C 1
ATOM 3195 O O . VAL B 1 4 ? 20.25 -13.234 -25.562 1 97.56 4 VAL B O 1
ATOM 3198 N N . ILE B 1 5 ? 18.703 -14.008 -27 1 96.94 5 ILE B N 1
ATOM 3199 C CA . ILE B 1 5 ? 19.312 -15.312 -27.219 1 96.94 5 ILE B CA 1
ATOM 3200 C C . ILE B 1 5 ? 19.953 -15.367 -28.594 1 96.94 5 ILE B C 1
ATOM 3202 O O . ILE B 1 5 ? 19.297 -15.094 -29.609 1 96.94 5 ILE B O 1
ATOM 3206 N N . ARG B 1 6 ? 21.188 -15.766 -28.688 1 96.31 6 ARG B N 1
ATOM 3207 C CA . ARG B 1 6 ? 21.875 -15.945 -29.953 1 96.31 6 ARG B CA 1
ATOM 3208 C C . ARG B 1 6 ? 21.578 -17.312 -30.562 1 96.31 6 ARG B C 1
ATOM 3210 O O . ARG B 1 6 ? 21.281 -18.266 -29.828 1 96.31 6 ARG B O 1
ATOM 3217 N N . PRO B 1 7 ? 21.656 -17.391 -31.891 1 96 7 PRO B N 1
ATOM 3218 C CA . PRO B 1 7 ? 21.469 -18.719 -32.5 1 96 7 PRO B CA 1
ATOM 3219 C C . PRO B 1 7 ? 22.531 -19.719 -32.031 1 96 7 PRO B C 1
ATOM 3221 O O . PRO B 1 7 ? 23.641 -19.344 -31.672 1 96 7 PRO B O 1
ATOM 3224 N N . GLY B 1 8 ? 22.047 -20.938 -32.031 1 93.38 8 GLY B N 1
ATOM 3225 C CA . GLY B 1 8 ? 23.031 -21.984 -31.797 1 93.38 8 GLY B CA 1
ATOM 3226 C C . GLY B 1 8 ? 22.781 -22.75 -30.516 1 93.38 8 GLY B C 1
ATOM 3227 O O . GLY B 1 8 ? 23.438 -23.766 -30.266 1 93.38 8 GLY B O 1
ATOM 3228 N N . ALA B 1 9 ? 21.891 -22.297 -29.75 1 90.06 9 ALA B N 1
ATOM 3229 C CA . ALA B 1 9 ? 21.531 -23.078 -28.578 1 90.06 9 ALA B CA 1
ATOM 3230 C C . ALA B 1 9 ? 20.922 -24.422 -28.953 1 90.06 9 ALA B C 1
ATOM 3232 O O . ALA B 1 9 ? 20.516 -24.609 -30.109 1 90.06 9 ALA B O 1
ATOM 3233 N N . HIS B 1 10 ? 20.984 -25.328 -27.984 1 92.88 10 HIS B N 1
ATOM 3234 C CA . HIS B 1 10 ? 20.469 -26.672 -28.234 1 92.88 10 HIS B CA 1
ATOM 3235 C C . HIS B 1 10 ? 19.453 -27.078 -27.172 1 92.88 10 HIS B C 1
ATOM 3237 O O . HIS B 1 10 ? 19.234 -26.328 -26.203 1 92.88 10 HIS B O 1
ATOM 3243 N N . ALA B 1 11 ? 18.844 -28.188 -27.422 1 93.5 11 ALA B N 1
ATOM 3244 C CA . ALA B 1 11 ? 17.969 -28.75 -26.391 1 93.5 11 ALA B CA 1
ATOM 3245 C C . ALA B 1 11 ? 18.719 -29 -25.094 1 93.5 11 ALA B C 1
ATOM 3247 O O . ALA B 1 11 ? 19.906 -29.328 -25.109 1 93.5 11 ALA B O 1
ATOM 3248 N N . PRO B 1 12 ? 17.969 -28.797 -24 1 96.56 12 PRO B N 1
ATOM 3249 C CA . PRO B 1 12 ? 18.656 -28.984 -22.719 1 96.56 12 PRO B CA 1
ATOM 3250 C C . PRO B 1 12 ? 19.203 -30.391 -22.531 1 96.56 12 PRO B C 1
ATOM 3252 O O . PRO B 1 12 ? 18.531 -31.375 -22.891 1 96.56 12 PRO B O 1
ATOM 3255 N N . SER B 1 13 ? 20.328 -30.453 -22.047 1 96.44 13 SER B N 1
ATOM 3256 C CA . SER B 1 13 ? 20.969 -31.734 -21.766 1 96.44 13 SER B CA 1
ATOM 3257 C C . SER B 1 13 ? 21.688 -31.719 -20.422 1 96.44 13 SER B C 1
ATOM 3259 O O . SER B 1 13 ? 22.062 -30.656 -19.938 1 96.44 13 SER B O 1
ATOM 3261 N N . GLY B 1 14 ? 21.781 -32.938 -19.812 1 96.88 14 GLY B N 1
ATOM 3262 C CA . GLY B 1 14 ? 22.469 -33.062 -18.547 1 96.88 14 GLY B CA 1
ATOM 3263 C C . GLY B 1 14 ? 21.516 -33.219 -17.375 1 96.88 14 GLY B C 1
ATOM 3264 O O . GLY B 1 14 ? 20.516 -33.906 -17.469 1 96.88 14 GLY B O 1
ATOM 3265 N N . VAL B 1 15 ? 21.953 -32.656 -16.203 1 98.31 15 VAL B N 1
ATOM 3266 C CA . VAL B 1 15 ? 21.203 -32.812 -14.969 1 98.31 15 VAL B CA 1
ATOM 3267 C C . VAL B 1 15 ? 20.672 -31.469 -14.492 1 98.31 15 VAL B C 1
ATOM 3269 O O . VAL B 1 15 ? 21.406 -30.5 -14.406 1 98.31 15 VAL B O 1
ATOM 3272 N N . LEU B 1 16 ? 19.375 -31.406 -14.328 1 98.44 16 LEU B N 1
ATOM 3273 C CA . LEU B 1 16 ? 18.734 -30.219 -13.766 1 98.44 16 LEU B CA 1
ATOM 3274 C C . LEU B 1 16 ? 18.25 -30.5 -12.336 1 98.44 16 LEU B C 1
ATOM 3276 O O . LEU B 1 16 ? 17.562 -31.484 -12.086 1 98.44 16 LEU B O 1
ATOM 3280 N N . GLU B 1 17 ? 18.656 -29.766 -11.453 1 97.62 17 GLU B N 1
ATOM 3281 C CA . GLU B 1 17 ? 18.016 -29.609 -10.141 1 97.62 17 GLU B CA 1
ATOM 3282 C C . GLU B 1 17 ? 17.188 -28.328 -10.078 1 97.62 17 GLU B C 1
ATOM 3284 O O . GLU B 1 17 ? 17.719 -27.25 -9.859 1 97.62 17 GLU B O 1
ATOM 3289 N N . PRO B 1 18 ? 15.875 -28.516 -10.328 1 97.19 18 PRO B N 1
ATOM 3290 C CA . PRO B 1 18 ? 15.047 -27.312 -10.344 1 97.19 18 PRO B CA 1
ATOM 3291 C C . PRO B 1 18 ? 15.094 -26.547 -9.016 1 97.19 18 PRO B C 1
ATOM 3293 O O . PRO B 1 18 ? 15.555 -27.094 -8.008 1 97.19 18 PRO B O 1
ATOM 3296 N N . PRO B 1 19 ? 14.703 -25.266 -9.07 1 96.94 19 PRO B N 1
ATOM 3297 C CA . PRO B 1 19 ? 14.586 -24.547 -7.793 1 96.94 19 PRO B CA 1
ATOM 3298 C C . PRO B 1 19 ? 13.531 -25.156 -6.875 1 96.94 19 PRO B C 1
ATOM 3300 O O . PRO B 1 19 ? 12.703 -25.953 -7.32 1 96.94 19 PRO B O 1
ATOM 3303 N N . PRO B 1 20 ? 13.602 -24.75 -5.574 1 96.69 20 PRO B N 1
ATOM 3304 C CA . PRO B 1 20 ? 12.547 -25.219 -4.664 1 96.69 20 PRO B CA 1
ATOM 3305 C C . PRO B 1 20 ? 11.148 -24.828 -5.133 1 96.69 20 PRO B C 1
ATOM 3307 O O . PRO B 1 20 ? 10.977 -23.766 -5.75 1 96.69 20 PRO B O 1
ATOM 3310 N N . ASP B 1 21 ? 10.203 -25.688 -4.848 1 96.62 21 ASP B N 1
ATOM 3311 C CA . ASP B 1 21 ? 8.828 -25.5 -5.285 1 96.62 21 ASP B CA 1
ATOM 3312 C C . ASP B 1 21 ? 8.219 -24.234 -4.668 1 96.62 21 ASP B C 1
ATOM 3314 O O . ASP B 1 21 ? 8.188 -24.094 -3.443 1 96.62 21 ASP B O 1
ATOM 3318 N N . LYS B 1 22 ? 7.777 -23.375 -5.512 1 95.88 22 LYS B N 1
ATOM 3319 C CA . LYS B 1 22 ? 7.215 -22.109 -5.082 1 95.88 22 LYS B CA 1
ATOM 3320 C C . LYS B 1 22 ? 5.938 -22.312 -4.27 1 95.88 22 LYS B C 1
ATOM 3322 O O . LYS B 1 22 ? 5.766 -21.703 -3.209 1 95.88 22 LYS B O 1
ATOM 3327 N N . SER B 1 23 ? 5.016 -23.141 -4.75 1 96.19 23 SER B N 1
ATOM 3328 C CA . SER B 1 23 ? 3.736 -23.391 -4.094 1 96.19 23 SER B CA 1
ATOM 3329 C C . SER B 1 23 ? 3.934 -24.016 -2.713 1 96.19 23 SER B C 1
ATOM 3331 O O . SER B 1 23 ? 3.236 -23.656 -1.761 1 96.19 23 SER B O 1
ATOM 3333 N N . ILE B 1 24 ? 4.844 -24.938 -2.615 1 97.31 24 ILE B N 1
ATOM 3334 C CA . ILE B 1 24 ? 5.141 -25.578 -1.344 1 97.31 24 ILE B CA 1
ATOM 3335 C C . ILE B 1 24 ? 5.836 -24.594 -0.41 1 97.31 24 ILE B C 1
ATOM 3337 O O . ILE B 1 24 ? 5.602 -24.609 0.802 1 97.31 24 ILE B O 1
ATOM 3341 N N . SER B 1 25 ? 6.672 -23.75 -0.963 1 98.06 25 SER B N 1
ATOM 3342 C CA . SER B 1 25 ? 7.352 -22.719 -0.178 1 98.06 25 SER B CA 1
ATOM 3343 C C . SER B 1 25 ? 6.352 -21.797 0.521 1 98.06 25 SER B C 1
ATOM 3345 O O . SER B 1 25 ? 6.492 -21.516 1.712 1 98.06 25 SER B O 1
ATOM 3347 N N . HIS B 1 26 ? 5.359 -21.344 -0.214 1 98.38 26 HIS B N 1
ATOM 3348 C CA . HIS B 1 26 ? 4.312 -20.531 0.393 1 98.38 26 HIS B CA 1
ATOM 3349 C C . HIS B 1 26 ? 3.697 -21.234 1.599 1 98.38 26 HIS B C 1
ATOM 3351 O O . HIS B 1 26 ? 3.559 -20.641 2.668 1 98.38 26 HIS B O 1
ATOM 3357 N N . ARG B 1 27 ? 3.369 -22.5 1.384 1 98.25 27 ARG B N 1
ATOM 3358 C CA . ARG B 1 27 ? 2.676 -23.281 2.412 1 98.25 27 ARG B CA 1
ATOM 3359 C C . ARG B 1 27 ? 3.59 -23.547 3.604 1 98.25 27 ARG B C 1
ATOM 3361 O O . ARG B 1 27 ? 3.146 -23.5 4.754 1 98.25 27 ARG B O 1
ATOM 3368 N N . ALA B 1 28 ? 4.816 -23.812 3.309 1 98.38 28 ALA B N 1
ATOM 3369 C CA . ALA B 1 28 ? 5.77 -24.031 4.395 1 98.38 28 ALA B CA 1
ATOM 3370 C C . ALA B 1 28 ? 5.852 -22.812 5.305 1 98.38 28 ALA B C 1
ATOM 3372 O O . ALA B 1 28 ? 5.836 -22.953 6.531 1 98.38 28 ALA B O 1
ATOM 3373 N N . LEU B 1 29 ? 5.883 -21.641 4.738 1 98.62 29 LEU B N 1
ATOM 3374 C CA . LEU B 1 29 ? 5.953 -20.406 5.496 1 98.62 29 LEU B CA 1
ATOM 3375 C C . LEU B 1 29 ? 4.672 -20.172 6.289 1 98.62 29 LEU B C 1
ATOM 3377 O O . LEU B 1 29 ? 4.723 -19.859 7.48 1 98.62 29 LEU B O 1
ATOM 3381 N N . LEU B 1 30 ? 3.539 -20.391 5.668 1 98.69 30 LEU B N 1
ATOM 3382 C CA . LEU B 1 30 ? 2.256 -20.188 6.332 1 98.69 30 LEU B CA 1
ATOM 3383 C C . LEU B 1 30 ? 2.049 -21.234 7.438 1 98.69 30 LEU B C 1
ATOM 3385 O O . LEU B 1 30 ? 1.497 -20.906 8.492 1 98.69 30 LEU B O 1
ATOM 3389 N N . GLY B 1 31 ? 2.521 -22.453 7.129 1 98.5 31 GLY B N 1
ATOM 3390 C CA . GLY B 1 31 ? 2.451 -23.469 8.164 1 98.5 31 GLY B CA 1
ATOM 3391 C C . GLY B 1 31 ? 3.264 -23.125 9.398 1 98.5 31 GLY B C 1
ATOM 3392 O O . GLY B 1 31 ? 2.781 -23.266 10.523 1 98.5 31 GLY B O 1
ATOM 3393 N N . ALA B 1 32 ? 4.496 -22.641 9.156 1 98.56 32 ALA B N 1
ATOM 3394 C CA . ALA B 1 32 ? 5.363 -22.234 10.258 1 98.56 32 ALA B CA 1
ATOM 3395 C C . ALA B 1 32 ? 4.754 -21.078 11.031 1 98.56 32 ALA B C 1
ATOM 3397 O O . ALA B 1 32 ? 4.906 -20.984 12.258 1 98.56 32 ALA B O 1
ATOM 3398 N N . LEU B 1 33 ? 4.074 -20.188 10.359 1 98.75 33 LEU B N 1
ATOM 3399 C CA . LEU B 1 33 ? 3.385 -19.062 10.969 1 98.75 33 LEU B CA 1
ATOM 3400 C C . LEU B 1 33 ? 2.297 -19.547 11.922 1 98.75 33 LEU B C 1
ATOM 3402 O O . LEU B 1 33 ? 2.191 -19.062 13.055 1 98.75 33 LEU B O 1
ATOM 3406 N N . LEU B 1 34 ? 1.483 -20.547 11.492 1 98.62 34 LEU B N 1
ATOM 3407 C CA . LEU B 1 34 ? 0.251 -20.938 12.172 1 98.62 34 LEU B CA 1
ATOM 3408 C C . LEU B 1 34 ? 0.536 -21.922 13.297 1 98.62 34 LEU B C 1
ATOM 3410 O O . LEU B 1 34 ? -0.327 -22.188 14.141 1 98.62 34 LEU B O 1
ATOM 3414 N N . ALA B 1 35 ? 1.742 -22.484 13.289 1 98.38 35 ALA B N 1
ATOM 3415 C CA . ALA B 1 35 ? 2.154 -23.391 14.359 1 98.38 35 ALA B CA 1
ATOM 3416 C C . ALA B 1 35 ? 2.945 -22.656 15.438 1 98.38 35 ALA B C 1
ATOM 3418 O O . ALA B 1 35 ? 3.975 -22.031 15.141 1 98.38 35 ALA B O 1
ATOM 3419 N N . ARG B 1 36 ? 2.504 -22.703 16.719 1 97.56 36 ARG B N 1
ATOM 3420 C CA . ARG B 1 36 ? 3.217 -22.031 17.797 1 97.56 36 ARG B CA 1
ATOM 3421 C C . ARG B 1 36 ? 4.531 -22.734 18.109 1 97.56 36 ARG B C 1
ATOM 3423 O O . ARG B 1 36 ? 4.535 -23.906 18.484 1 97.56 36 ARG B O 1
ATOM 3430 N N . GLY B 1 37 ? 5.559 -22.016 17.969 1 97.88 37 GLY B N 1
ATOM 3431 C CA . GLY B 1 37 ? 6.875 -22.594 18.219 1 97.88 37 GLY B CA 1
ATOM 3432 C C . GLY B 1 37 ? 7.797 -22.5 17.016 1 97.88 37 GLY B C 1
ATOM 3433 O O . GLY B 1 37 ? 7.449 -21.875 16 1 97.88 37 GLY B O 1
ATOM 3434 N N . THR B 1 38 ? 8.992 -23.094 17.109 1 98 38 THR B N 1
ATOM 3435 C CA . THR B 1 38 ? 10.031 -22.922 16.109 1 98 38 THR B CA 1
ATOM 3436 C C . THR B 1 38 ? 10 -24.047 15.078 1 98 38 THR B C 1
ATOM 3438 O O . THR B 1 38 ? 9.922 -25.219 15.438 1 98 38 THR B O 1
ATOM 3441 N N . THR B 1 39 ? 9.945 -23.734 13.82 1 98.06 39 THR B N 1
ATOM 3442 C CA . THR B 1 39 ? 10.055 -24.641 12.688 1 98.06 39 THR B CA 1
ATOM 3443 C C . THR B 1 39 ? 11.227 -24.234 11.789 1 98.06 39 THR B C 1
ATOM 3445 O O . THR B 1 39 ? 11.383 -23.062 11.453 1 98.06 39 THR B O 1
ATOM 3448 N N . ILE B 1 40 ? 12.062 -25.156 11.516 1 97.88 40 ILE B N 1
ATOM 3449 C CA . ILE B 1 40 ? 13.141 -24.938 10.555 1 97.88 40 ILE B CA 1
ATOM 3450 C C . ILE B 1 40 ? 12.641 -25.234 9.141 1 97.88 40 ILE B C 1
ATOM 3452 O O . ILE B 1 40 ? 12.086 -26.312 8.891 1 97.88 40 ILE B O 1
ATOM 3456 N N . VAL B 1 41 ? 12.727 -24.328 8.234 1 97.69 41 VAL B N 1
ATOM 3457 C CA . VAL B 1 41 ? 12.344 -24.531 6.84 1 97.69 41 VAL B CA 1
ATOM 3458 C C . VAL B 1 41 ? 13.594 -24.562 5.961 1 97.69 41 VAL B C 1
ATOM 3460 O O . VAL B 1 41 ? 14.359 -23.594 5.926 1 97.69 41 VAL B O 1
ATOM 3463 N N . GLU B 1 42 ? 13.773 -25.641 5.242 1 96.75 42 GLU B N 1
ATOM 3464 C CA . GLU B 1 42 ? 14.938 -25.844 4.379 1 96.75 42 GLU B CA 1
ATOM 3465 C C . GLU B 1 42 ? 14.531 -25.891 2.908 1 96.75 42 GLU B C 1
ATOM 3467 O O . GLU B 1 42 ? 13.492 -26.453 2.559 1 96.75 42 GLU B O 1
ATOM 3472 N N . GLY B 1 43 ? 15.352 -25.25 2.08 1 95.5 43 GLY B N 1
ATOM 3473 C CA . GLY B 1 43 ? 15.117 -25.312 0.646 1 95.5 43 GLY B CA 1
ATOM 3474 C C . GLY B 1 43 ? 14 -24.391 0.188 1 95.5 43 GLY B C 1
ATOM 3475 O O . GLY B 1 43 ? 13.203 -24.75 -0.675 1 95.5 43 GLY B O 1
ATOM 3476 N N . LEU B 1 44 ? 13.914 -23.219 0.769 1 96 44 LEU B N 1
ATOM 3477 C CA . LEU B 1 44 ? 12.883 -22.266 0.402 1 96 44 LEU B CA 1
ATOM 3478 C C . LEU B 1 44 ? 13.195 -21.625 -0.946 1 96 44 LEU B C 1
ATOM 3480 O O . LEU B 1 44 ? 14.344 -21.266 -1.223 1 96 44 LEU B O 1
ATOM 3484 N N . SER B 1 45 ? 12.141 -21.5 -1.727 1 96 45 SER B N 1
ATOM 3485 C CA . SER B 1 45 ? 12.289 -20.797 -2.994 1 96 45 SER B CA 1
ATOM 3486 C C . SER B 1 45 ? 12.711 -19.344 -2.773 1 96 45 SER B C 1
ATOM 3488 O O . SER B 1 45 ? 12.234 -18.688 -1.849 1 96 45 SER B O 1
ATOM 3490 N N . ARG B 1 46 ? 13.562 -18.812 -3.684 1 92.06 46 ARG B N 1
ATOM 3491 C CA . ARG B 1 46 ? 14.016 -17.438 -3.604 1 92.06 46 ARG B CA 1
ATOM 3492 C C . ARG B 1 46 ? 13.242 -16.547 -4.57 1 92.06 46 ARG B C 1
ATOM 3494 O O . ARG B 1 46 ? 13.656 -15.422 -4.852 1 92.06 46 ARG B O 1
ATOM 3501 N N . ALA B 1 47 ? 12.156 -17.156 -5.02 1 95.38 47 ALA B N 1
ATOM 3502 C CA . ALA B 1 47 ? 11.297 -16.391 -5.922 1 95.38 47 ALA B CA 1
ATOM 3503 C C . ALA B 1 47 ? 10.719 -15.164 -5.219 1 95.38 47 ALA B C 1
ATOM 3505 O O . ALA B 1 47 ? 10.445 -15.203 -4.016 1 95.38 47 ALA B O 1
ATOM 3506 N N . LEU B 1 48 ? 10.453 -14.102 -6.027 1 95.62 48 LEU B N 1
ATOM 3507 C CA . LEU B 1 48 ? 9.891 -12.875 -5.469 1 95.62 48 LEU B CA 1
ATOM 3508 C C . LEU B 1 48 ? 8.523 -13.133 -4.852 1 95.62 48 LEU B C 1
ATOM 3510 O O . LEU B 1 48 ? 8.164 -12.516 -3.846 1 95.62 48 LEU B O 1
ATOM 3514 N N . ASP B 1 49 ? 7.762 -14.023 -5.422 1 96.69 49 ASP B N 1
ATOM 3515 C CA . ASP B 1 49 ? 6.461 -14.391 -4.875 1 96.69 49 ASP B CA 1
ATOM 3516 C C . ASP B 1 49 ? 6.594 -14.914 -3.447 1 96.69 49 ASP B C 1
ATOM 3518 O O . ASP B 1 49 ? 5.793 -14.57 -2.576 1 96.69 49 ASP B O 1
ATOM 3522 N N . VAL B 1 50 ? 7.586 -15.719 -3.205 1 97.75 50 VAL B N 1
ATOM 3523 C CA . VAL B 1 50 ? 7.781 -16.344 -1.901 1 97.75 50 VAL B CA 1
ATOM 3524 C C . VAL B 1 50 ? 8.344 -15.32 -0.918 1 97.75 50 VAL B C 1
ATOM 3526 O O . VAL B 1 50 ? 8.016 -15.344 0.269 1 97.75 50 VAL B O 1
ATOM 3529 N N . THR B 1 51 ? 9.164 -14.398 -1.427 1 97.44 51 THR B N 1
ATOM 3530 C CA . THR B 1 51 ? 9.664 -13.312 -0.6 1 97.44 51 THR B CA 1
ATOM 3531 C C . THR B 1 51 ? 8.508 -12.484 -0.029 1 97.44 51 THR B C 1
ATOM 3533 O O . THR B 1 51 ? 8.562 -12.055 1.125 1 97.44 51 THR B O 1
ATOM 3536 N N . ALA B 1 52 ? 7.5 -12.273 -0.819 1 98.31 52 ALA B N 1
ATOM 3537 C CA . ALA B 1 52 ? 6.309 -11.578 -0.343 1 98.31 52 ALA B CA 1
ATOM 3538 C C . ALA B 1 52 ? 5.641 -12.344 0.794 1 98.31 52 ALA B C 1
ATOM 3540 O O . ALA B 1 52 ? 5.16 -11.742 1.758 1 98.31 52 ALA B O 1
ATOM 3541 N N . THR B 1 53 ? 5.625 -13.633 0.693 1 98.75 53 THR B N 1
ATOM 3542 C CA . THR B 1 53 ? 5.043 -14.445 1.754 1 98.75 53 THR B CA 1
ATOM 3543 C C . THR B 1 53 ? 5.879 -14.352 3.027 1 98.75 53 THR B C 1
ATOM 3545 O O . THR B 1 53 ? 5.332 -14.312 4.133 1 98.75 53 THR B O 1
ATOM 3548 N N . LEU B 1 54 ? 7.168 -14.352 2.838 1 98.5 54 LEU B N 1
ATOM 3549 C CA . LEU B 1 54 ? 8.062 -14.203 3.977 1 98.5 54 LEU B CA 1
ATOM 3550 C C . LEU B 1 54 ? 7.781 -12.898 4.723 1 98.5 54 LEU B C 1
ATOM 3552 O O . LEU B 1 54 ? 7.691 -12.891 5.953 1 98.5 54 LEU B O 1
ATOM 3556 N N . GLU B 1 55 ? 7.594 -11.844 4.012 1 98.56 55 GLU B N 1
ATOM 3557 C CA . GLU B 1 55 ? 7.285 -10.555 4.625 1 98.56 55 GLU B CA 1
ATOM 3558 C C . GLU B 1 55 ? 5.906 -10.578 5.281 1 98.56 55 GLU B C 1
ATOM 3560 O O . GLU B 1 55 ? 5.707 -9.961 6.332 1 98.56 55 GLU B O 1
ATOM 3565 N N . ALA B 1 56 ? 4.992 -11.25 4.676 1 98.81 56 ALA B N 1
ATOM 3566 C CA . ALA B 1 56 ? 3.641 -11.344 5.227 1 98.81 56 ALA B CA 1
ATOM 3567 C C . ALA B 1 56 ? 3.646 -12.055 6.578 1 98.81 56 ALA B C 1
ATOM 3569 O O . ALA B 1 56 ? 2.988 -11.609 7.52 1 98.81 56 ALA B O 1
ATOM 3570 N N . ILE B 1 57 ? 4.402 -13.148 6.684 1 98.81 57 ILE B N 1
ATOM 3571 C CA . ILE B 1 57 ? 4.352 -13.883 7.938 1 98.81 57 ILE B CA 1
ATOM 3572 C C . ILE B 1 57 ? 5.027 -13.078 9.039 1 98.81 57 ILE B C 1
ATOM 3574 O O . ILE B 1 57 ? 4.613 -13.133 10.203 1 98.81 57 ILE B O 1
ATOM 3578 N N . ARG B 1 58 ? 6.082 -12.312 8.703 1 98.75 58 ARG B N 1
ATOM 3579 C CA . ARG B 1 58 ? 6.66 -11.391 9.672 1 98.75 58 ARG B CA 1
ATOM 3580 C C . ARG B 1 58 ? 5.621 -10.383 10.156 1 98.75 58 ARG B C 1
ATOM 3582 O O . ARG B 1 58 ? 5.512 -10.133 11.359 1 98.75 58 ARG B O 1
ATOM 3589 N N . ALA B 1 59 ? 4.859 -9.875 9.234 1 98.75 59 ALA B N 1
ATOM 3590 C CA . ALA B 1 59 ? 3.836 -8.883 9.555 1 98.75 59 ALA B CA 1
ATOM 3591 C C . ALA B 1 59 ? 2.756 -9.477 10.461 1 98.75 59 ALA B C 1
ATOM 3593 O O . ALA B 1 59 ? 2.158 -8.766 11.273 1 98.75 59 ALA B O 1
ATOM 3594 N N . PHE B 1 60 ? 2.561 -10.789 10.336 1 98.81 60 PHE B N 1
ATOM 3595 C CA . PHE B 1 60 ? 1.532 -11.469 11.117 1 98.81 60 PHE B CA 1
ATOM 3596 C C . PHE B 1 60 ? 2.08 -11.914 12.461 1 98.81 60 PHE B C 1
ATOM 3598 O O . PHE B 1 60 ? 1.359 -12.508 13.266 1 98.81 60 PHE B O 1
ATOM 3605 N N . GLY B 1 61 ? 3.422 -11.703 12.734 1 98.62 61 GLY B N 1
ATOM 3606 C CA . GLY B 1 61 ? 3.928 -11.883 14.086 1 98.62 61 GLY B CA 1
ATOM 3607 C C . GLY B 1 61 ? 5.023 -12.938 14.172 1 98.62 61 GLY B C 1
ATOM 3608 O O . GLY B 1 61 ? 5.578 -13.172 15.25 1 98.62 61 GLY B O 1
ATOM 3609 N N . ALA B 1 62 ? 5.383 -13.555 13.031 1 98.81 62 ALA B N 1
ATOM 3610 C CA . ALA B 1 62 ? 6.453 -14.547 13.062 1 98.81 62 ALA B CA 1
ATOM 3611 C C . ALA B 1 62 ? 7.82 -13.883 13.195 1 98.81 62 ALA B C 1
ATOM 3613 O O . ALA B 1 62 ? 8.062 -12.82 12.609 1 98.81 62 ALA B O 1
ATOM 3614 N N . VAL B 1 63 ? 8.664 -14.477 13.945 1 98.62 63 VAL B N 1
ATOM 3615 C CA . VAL B 1 63 ? 10.062 -14.062 14.008 1 98.62 63 VAL B CA 1
ATOM 3616 C C . VAL B 1 63 ? 10.914 -14.984 13.133 1 98.62 63 VAL B C 1
ATOM 3618 O O . VAL B 1 63 ? 10.938 -16.203 13.328 1 98.62 63 VAL B O 1
ATOM 3621 N N . VAL B 1 64 ? 11.562 -14.43 12.109 1 98.25 64 VAL B N 1
ATOM 3622 C CA . VAL B 1 64 ? 12.289 -15.219 11.125 1 98.25 64 VAL B CA 1
ATOM 3623 C C . VAL B 1 64 ? 13.781 -14.914 11.219 1 98.25 64 VAL B C 1
ATOM 3625 O O . VAL B 1 64 ? 14.18 -13.742 11.203 1 98.25 64 VAL B O 1
ATOM 3628 N N . SER B 1 65 ? 14.523 -15.859 11.398 1 97.06 65 SER B N 1
ATOM 3629 C CA . SER B 1 65 ? 15.977 -15.75 11.336 1 97.06 65 SER B CA 1
ATOM 3630 C C . SER B 1 65 ? 16.547 -16.656 10.258 1 97.06 65 SER B C 1
ATOM 3632 O O . SER B 1 65 ? 16.031 -17.734 10 1 97.06 65 SER B O 1
ATOM 3634 N N . GLU B 1 66 ? 17.469 -16.172 9.586 1 93.5 66 GLU B N 1
ATOM 3635 C CA . GLU B 1 66 ? 18.125 -16.938 8.531 1 93.5 66 GLU B CA 1
ATOM 3636 C C . GLU B 1 66 ? 19.516 -17.406 8.961 1 93.5 66 GLU B C 1
ATOM 3638 O O . GLU B 1 66 ? 20.328 -16.609 9.43 1 93.5 66 GLU B O 1
ATOM 3643 N N . ARG B 1 67 ? 19.734 -18.625 8.758 1 90.94 67 ARG B N 1
ATOM 3644 C CA . ARG B 1 67 ? 21.047 -19.203 9.039 1 90.94 67 ARG B CA 1
ATOM 3645 C C . ARG B 1 67 ? 21.984 -19 7.859 1 90.94 67 ARG B C 1
ATOM 3647 O O . ARG B 1 67 ? 21.562 -18.641 6.766 1 90.94 67 ARG B O 1
ATOM 3654 N N . ALA B 1 68 ? 23.25 -19.25 8.117 1 86.5 68 ALA B N 1
ATOM 3655 C CA . ALA B 1 68 ? 24.297 -19.031 7.121 1 86.5 68 ALA B CA 1
ATOM 3656 C C . ALA B 1 68 ? 24.062 -19.875 5.871 1 86.5 68 ALA B C 1
ATOM 3658 O O . ALA B 1 68 ? 24.391 -19.453 4.758 1 86.5 68 ALA B O 1
ATOM 3659 N N . ASN B 1 69 ? 23.422 -21.047 6.008 1 86.31 69 ASN B N 1
ATOM 3660 C CA . ASN B 1 69 ? 23.234 -21.953 4.875 1 86.31 69 ASN B CA 1
ATOM 3661 C C . ASN B 1 69 ? 21.922 -21.656 4.141 1 86.31 69 ASN B C 1
ATOM 3663 O O . ASN B 1 69 ? 21.516 -22.422 3.262 1 86.31 69 ASN B O 1
ATOM 3667 N N . GLY B 1 70 ? 21.234 -20.656 4.551 1 86.12 70 GLY B N 1
ATOM 3668 C CA . GLY B 1 70 ? 20.016 -20.25 3.871 1 86.12 70 GLY B CA 1
ATOM 3669 C C . GLY B 1 70 ? 18.766 -20.844 4.492 1 86.12 70 GLY B C 1
ATOM 3670 O O . GLY B 1 70 ? 17.656 -20.516 4.078 1 86.12 70 GLY B O 1
ATOM 3671 N N . THR B 1 71 ? 19.016 -21.672 5.438 1 93.81 71 THR B N 1
ATOM 3672 C CA . THR B 1 71 ? 17.906 -22.25 6.172 1 93.81 71 THR B CA 1
ATOM 3673 C C . THR B 1 71 ? 17.25 -21.203 7.066 1 93.81 71 THR B C 1
ATOM 3675 O O . THR B 1 71 ? 17.938 -20.375 7.672 1 93.81 71 THR B O 1
ATOM 3678 N N . LEU B 1 72 ? 15.859 -21.281 7.105 1 97.31 72 LEU B N 1
ATOM 3679 C CA . LEU B 1 72 ? 15.133 -20.312 7.922 1 97.31 72 LEU B CA 1
ATOM 3680 C C . LEU B 1 72 ? 14.656 -20.953 9.227 1 97.31 72 LEU B C 1
ATOM 3682 O O . LEU B 1 72 ? 14.211 -22.109 9.227 1 97.31 72 LEU B O 1
ATOM 3686 N N . GLU B 1 73 ? 14.914 -20.281 10.273 1 98.06 73 GLU B N 1
ATOM 3687 C CA . GLU B 1 73 ? 14.266 -20.578 11.555 1 98.06 73 GLU B CA 1
ATOM 3688 C C . GLU B 1 73 ? 13.102 -19.625 11.805 1 98.06 73 GLU B C 1
ATOM 3690 O O . GLU B 1 73 ? 13.289 -18.406 11.898 1 98.06 73 GLU B O 1
ATOM 3695 N N . ILE B 1 74 ? 11.906 -20.188 11.883 1 98.44 74 ILE B N 1
ATOM 3696 C CA . ILE B 1 74 ? 10.703 -19.375 12.016 1 98.44 74 ILE B CA 1
ATOM 3697 C C . ILE B 1 74 ? 10.008 -19.688 13.344 1 98.44 74 ILE B C 1
ATOM 3699 O O . ILE B 1 74 ? 9.617 -20.828 13.594 1 98.44 74 ILE B O 1
ATOM 3703 N N . ASP B 1 75 ? 10 -18.719 14.195 1 98.62 75 ASP B N 1
ATOM 3704 C CA . ASP B 1 75 ? 9.188 -18.797 15.406 1 98.62 75 ASP B CA 1
ATOM 3705 C C . ASP B 1 75 ? 7.785 -18.25 15.164 1 98.62 75 ASP B C 1
ATOM 3707 O O . ASP B 1 75 ? 7.578 -17.047 15.148 1 98.62 75 ASP B O 1
ATOM 3711 N N . GLY B 1 76 ? 6.867 -19.203 14.969 1 98.5 76 GLY B N 1
ATOM 3712 C CA . GLY B 1 76 ? 5.492 -18.812 14.711 1 98.5 76 GLY B CA 1
ATOM 3713 C C . GLY B 1 76 ? 4.707 -18.531 15.984 1 98.5 76 GLY B C 1
ATOM 3714 O O . GLY B 1 76 ? 4.883 -19.219 16.984 1 98.5 76 GLY B O 1
ATOM 3715 N N . PRO B 1 77 ? 3.865 -17.547 15.961 1 98.5 77 PRO B N 1
ATOM 3716 C CA . PRO B 1 77 ? 3.041 -17.234 17.125 1 98.5 77 PRO B CA 1
ATOM 3717 C C . PRO B 1 77 ? 1.857 -18.188 17.297 1 98.5 77 PRO B C 1
ATOM 3719 O O . PRO B 1 77 ? 1.208 -18.203 18.344 1 98.5 77 PRO B O 1
ATOM 3722 N N . GLY B 1 78 ? 1.534 -19 16.281 1 98.38 78 GLY B N 1
ATOM 3723 C CA . GLY B 1 78 ? 0.305 -19.781 16.266 1 98.38 78 GLY B CA 1
ATOM 3724 C C . GLY B 1 78 ? -0.925 -18.953 15.961 1 98.38 78 GLY B C 1
ATOM 3725 O O . GLY B 1 78 ? -0.862 -17.719 15.953 1 98.38 78 GLY B O 1
ATOM 3726 N N . ILE B 1 79 ? -2.01 -19.641 15.734 1 98.19 79 ILE B N 1
ATOM 3727 C CA . ILE B 1 79 ? -3.246 -19 15.32 1 98.19 79 ILE B CA 1
ATOM 3728 C C . ILE B 1 79 ? -3.664 -17.969 16.375 1 98.19 79 ILE B C 1
ATOM 3730 O O . ILE B 1 79 ? -3.994 -16.828 16.047 1 98.19 79 ILE B O 1
ATOM 3734 N N . GLU B 1 80 ? -3.586 -18.344 17.625 1 96.75 80 GLU B N 1
ATOM 3735 C CA . GLU B 1 80 ? -4.039 -17.469 18.703 1 96.75 80 GLU B CA 1
ATOM 3736 C C . GLU B 1 80 ? -3.08 -16.297 18.922 1 96.75 80 GLU B C 1
ATOM 3738 O O . GLU B 1 80 ? -3.418 -15.328 19.594 1 96.75 80 GLU B O 1
ATOM 3743 N N . GLY B 1 81 ? -1.855 -16.438 18.359 1 98.25 81 GLY B N 1
ATOM 3744 C CA . GLY B 1 81 ? -0.845 -15.414 18.578 1 98.25 81 GLY B CA 1
ATOM 3745 C C . GLY B 1 81 ? -0.655 -14.508 17.375 1 98.25 81 GLY B C 1
ATOM 3746 O O . GLY B 1 81 ? 0.235 -13.656 17.375 1 98.25 81 GLY B O 1
ATOM 3747 N N . LEU B 1 82 ? -1.475 -14.68 16.312 1 98.69 82 LEU B N 1
ATOM 3748 C CA . LEU B 1 82 ? -1.365 -13.812 15.148 1 98.69 82 LEU B CA 1
ATOM 3749 C C . LEU B 1 82 ? -1.621 -12.352 15.523 1 98.69 82 LEU B C 1
ATOM 3751 O O . LEU B 1 82 ? -2.447 -12.07 16.391 1 98.69 82 LEU B O 1
ATOM 3755 N N . VAL B 1 83 ? -0.92 -11.469 14.844 1 98.44 83 VAL B N 1
ATOM 3756 C CA . VAL B 1 83 ? -1.028 -10.055 15.195 1 98.44 83 VAL B CA 1
ATOM 3757 C C . VAL B 1 83 ? -1.55 -9.258 14 1 98.44 83 VAL B C 1
ATOM 3759 O O . VAL B 1 83 ? -1.311 -9.633 12.852 1 98.44 83 VAL B O 1
ATOM 3762 N N . GLU B 1 84 ? -2.314 -8.219 14.266 1 98.69 84 GLU B N 1
ATOM 3763 C CA . GLU B 1 84 ? -2.746 -7.266 13.242 1 98.69 84 GLU B CA 1
ATOM 3764 C C . GLU B 1 84 ? -1.553 -6.562 12.602 1 98.69 84 GLU B C 1
ATOM 3766 O O . GLU B 1 84 ? -0.729 -5.965 13.297 1 98.69 84 GLU B O 1
ATOM 3771 N N . PRO B 1 85 ? -1.419 -6.664 11.25 1 98.69 85 PRO B N 1
ATOM 3772 C CA . PRO B 1 85 ? -0.288 -6 10.602 1 98.69 85 PRO B CA 1
ATOM 3773 C C . PRO B 1 85 ? -0.328 -4.48 10.758 1 98.69 85 PRO B C 1
ATOM 3775 O O . PRO B 1 85 ? -1.407 -3.885 10.75 1 98.69 85 PRO B O 1
ATOM 3778 N N . GLU B 1 86 ? 0.856 -3.84 10.805 1 98.06 86 GLU B N 1
ATOM 3779 C CA . GLU B 1 86 ? 0.952 -2.391 10.945 1 98.06 86 GLU B CA 1
ATOM 3780 C C . GLU B 1 86 ? 0.592 -1.684 9.641 1 98.06 86 GLU B C 1
ATOM 3782 O O . GLU B 1 86 ? 0.209 -0.512 9.648 1 98.06 86 GLU B O 1
ATOM 3787 N N . GLY B 1 87 ? 0.81 -2.332 8.555 1 98.38 87 GLY B N 1
ATOM 3788 C CA . GLY B 1 87 ? 0.529 -1.777 7.242 1 98.38 87 GLY B CA 1
ATOM 3789 C C . GLY B 1 87 ? -0.155 -2.762 6.312 1 98.38 87 GLY B C 1
ATOM 3790 O O . GLY B 1 87 ? -0.539 -3.855 6.734 1 98.38 87 GLY B O 1
ATOM 3791 N N . VAL B 1 88 ? -0.357 -2.371 5.07 1 98.69 88 VAL B N 1
ATOM 3792 C CA . VAL B 1 88 ? -0.945 -3.205 4.027 1 98.69 88 VAL B CA 1
ATOM 3793 C C . VAL B 1 88 ? -0.023 -4.383 3.725 1 98.69 88 VAL B C 1
ATOM 3795 O O . VAL B 1 88 ? 1.198 -4.223 3.658 1 98.69 88 VAL B O 1
ATOM 3798 N N . ILE B 1 89 ? -0.576 -5.586 3.684 1 98.88 89 ILE B N 1
ATOM 3799 C CA . ILE B 1 89 ? 0.173 -6.734 3.189 1 98.88 89 ILE B CA 1
ATOM 3800 C C . ILE B 1 89 ? 0.309 -6.648 1.671 1 98.88 89 ILE B C 1
ATOM 3802 O O . ILE B 1 89 ? -0.669 -6.836 0.942 1 98.88 89 ILE B O 1
ATOM 3806 N N . ASP B 1 90 ? 1.518 -6.355 1.202 1 98.62 90 ASP B N 1
ATOM 3807 C CA . ASP B 1 90 ? 1.8 -6.285 -0.228 1 98.62 90 ASP B CA 1
ATOM 3808 C C . ASP B 1 90 ? 2.18 -7.66 -0.778 1 98.62 90 ASP B C 1
ATOM 3810 O O . ASP B 1 90 ? 3.266 -8.172 -0.493 1 98.62 90 ASP B O 1
ATOM 3814 N N . VAL B 1 91 ? 1.378 -8.156 -1.633 1 98.69 91 VAL B N 1
ATOM 3815 C CA . VAL B 1 91 ? 1.608 -9.516 -2.115 1 98.69 91 VAL B CA 1
ATOM 3816 C C . VAL B 1 91 ? 2.434 -9.477 -3.4 1 98.69 91 VAL B C 1
ATOM 3818 O O . VAL B 1 91 ? 2.775 -10.516 -3.959 1 98.69 91 VAL B O 1
ATOM 3821 N N . GLY B 1 92 ? 2.801 -8.234 -3.846 1 97.31 92 GLY B N 1
ATOM 3822 C CA . GLY B 1 92 ? 3.479 -8.109 -5.125 1 97.31 92 GLY B CA 1
ATOM 3823 C C . GLY B 1 92 ? 2.68 -8.68 -6.281 1 97.31 92 GLY B C 1
ATOM 3824 O O . GLY B 1 92 ? 1.516 -8.32 -6.477 1 97.31 92 GLY B O 1
ATOM 3825 N N . ASN B 1 93 ? 3.244 -9.625 -6.914 1 96.12 93 ASN B N 1
ATOM 3826 C CA . ASN B 1 93 ? 2.604 -10.273 -8.047 1 96.12 93 ASN B CA 1
ATOM 3827 C C . ASN B 1 93 ? 2.029 -11.633 -7.668 1 96.12 93 ASN B C 1
ATOM 3829 O O . ASN B 1 93 ? 1.468 -12.336 -8.508 1 96.12 93 ASN B O 1
ATOM 3833 N N . SER B 1 94 ? 2.09 -11.992 -6.414 1 97.19 94 SER B N 1
ATOM 3834 C CA . SER B 1 94 ? 1.803 -13.359 -6.008 1 97.19 94 SER B CA 1
ATOM 3835 C C . SER B 1 94 ? 0.303 -13.594 -5.859 1 97.19 94 SER B C 1
ATOM 3837 O O . SER B 1 94 ? -0.275 -13.305 -4.809 1 97.19 94 SER B O 1
ATOM 3839 N N . GLY B 1 95 ? -0.244 -14.258 -6.836 1 96.94 95 GLY B N 1
ATOM 3840 C CA . GLY B 1 95 ? -1.638 -14.656 -6.73 1 96.94 95 GLY B CA 1
ATOM 3841 C C . GLY B 1 95 ? -1.887 -15.664 -5.625 1 96.94 95 GLY B C 1
ATOM 3842 O O . GLY B 1 95 ? -2.918 -15.617 -4.953 1 96.94 95 GLY B O 1
ATOM 3843 N N . THR B 1 96 ? -0.897 -16.516 -5.426 1 97.44 96 THR B N 1
ATOM 3844 C CA . THR B 1 96 ? -1.009 -17.531 -4.387 1 97.44 96 THR B CA 1
ATOM 3845 C C . THR B 1 96 ? -1.097 -16.891 -3.008 1 97.44 96 THR B C 1
ATOM 3847 O O . THR B 1 96 ? -2.01 -17.188 -2.234 1 97.44 96 THR B O 1
ATOM 3850 N N . LEU B 1 97 ? -0.191 -15.992 -2.705 1 98.56 97 LEU B N 1
ATOM 3851 C CA . LEU B 1 97 ? -0.234 -15.328 -1.409 1 98.56 97 LEU B CA 1
ATOM 3852 C C . LEU B 1 97 ? -1.516 -14.516 -1.26 1 98.56 97 LEU B C 1
ATOM 3854 O O . LEU B 1 97 ? -2.109 -14.477 -0.18 1 98.56 97 LEU B O 1
ATOM 3858 N N . ALA B 1 98 ? -1.938 -13.844 -2.355 1 98.69 98 ALA B N 1
ATOM 3859 C CA . ALA B 1 98 ? -3.168 -13.055 -2.285 1 98.69 98 ALA B CA 1
ATOM 3860 C C . ALA B 1 98 ? -4.344 -13.914 -1.825 1 98.69 98 ALA B C 1
ATOM 3862 O O . ALA B 1 98 ? -5.047 -13.555 -0.879 1 98.69 98 ALA B O 1
ATOM 3863 N N . ARG B 1 99 ? -4.5 -15.039 -2.422 1 98.62 99 ARG B N 1
ATOM 3864 C CA . ARG B 1 99 ? -5.672 -15.875 -2.176 1 98.62 99 ARG B CA 1
ATOM 3865 C C . ARG B 1 99 ? -5.547 -16.625 -0.854 1 98.62 99 ARG B C 1
ATOM 3867 O O . ARG B 1 99 ? -6.473 -16.609 -0.038 1 98.62 99 ARG B O 1
ATOM 3874 N N . LEU B 1 100 ? -4.395 -17.281 -0.593 1 98.75 100 LEU B N 1
ATOM 3875 C CA . LEU B 1 100 ? -4.191 -17.953 0.689 1 98.75 100 LEU B CA 1
ATOM 3876 C C . LEU B 1 100 ? -4.203 -16.938 1.833 1 98.75 100 LEU B C 1
ATOM 3878 O O . LEU B 1 100 ? -4.703 -17.234 2.92 1 98.75 100 LEU B O 1
ATOM 3882 N N . GLY B 1 101 ? -3.627 -15.773 1.53 1 98.75 101 GLY B N 1
ATOM 3883 C CA . GLY B 1 101 ? -3.59 -14.711 2.52 1 98.75 101 GLY B CA 1
ATOM 3884 C C . GLY B 1 101 ? -4.969 -14.258 2.965 1 98.75 101 GLY B C 1
ATOM 3885 O O . GLY B 1 101 ? -5.164 -13.906 4.129 1 98.75 101 GLY B O 1
ATOM 3886 N N . LEU B 1 102 ? -5.938 -14.211 2.031 1 98.81 102 LEU B N 1
ATOM 3887 C CA . LEU B 1 102 ? -7.312 -13.875 2.389 1 98.81 102 LEU B CA 1
ATOM 3888 C C . LEU B 1 102 ? -7.867 -14.875 3.404 1 98.81 102 LEU B C 1
ATOM 3890 O O . LEU B 1 102 ? -8.578 -14.484 4.336 1 98.81 102 LEU B O 1
ATOM 3894 N N . GLY B 1 103 ? -7.555 -16.125 3.232 1 98.81 103 GLY B N 1
ATOM 3895 C CA . GLY B 1 103 ? -7.957 -17.141 4.203 1 98.81 103 GLY B CA 1
ATOM 3896 C C . GLY B 1 103 ? -7.316 -16.938 5.566 1 98.81 103 GLY B C 1
ATOM 3897 O O . GLY B 1 103 ? -8.008 -16.938 6.586 1 98.81 103 GLY B O 1
ATOM 3898 N N . VAL B 1 104 ? -5.965 -16.75 5.559 1 98.81 104 VAL B N 1
ATOM 3899 C CA . VAL B 1 104 ? -5.203 -16.578 6.793 1 98.81 104 VAL B CA 1
ATOM 3900 C C . VAL B 1 104 ? -5.664 -15.305 7.508 1 98.81 104 VAL B C 1
ATOM 3902 O O . VAL B 1 104 ? -5.75 -15.273 8.734 1 98.81 104 VAL B O 1
ATOM 3905 N N . ALA B 1 105 ? -5.984 -14.266 6.742 1 98.88 105 ALA B N 1
ATOM 3906 C CA . ALA B 1 105 ? -6.383 -12.969 7.285 1 98.88 105 ALA B CA 1
ATOM 3907 C C . ALA B 1 105 ? -7.629 -13.102 8.156 1 98.88 105 ALA B C 1
ATOM 3909 O O . ALA B 1 105 ? -7.809 -12.336 9.109 1 98.88 105 ALA B O 1
ATOM 3910 N N . THR B 1 106 ? -8.539 -14.062 7.836 1 98.75 106 THR B N 1
ATOM 3911 C CA . THR B 1 106 ? -9.758 -14.242 8.617 1 98.75 106 THR B CA 1
ATOM 3912 C C . THR B 1 106 ? -9.422 -14.68 10.047 1 98.75 106 THR B C 1
ATOM 3914 O O . THR B 1 106 ? -10.25 -14.531 10.953 1 98.75 106 THR B O 1
ATOM 3917 N N . LEU B 1 107 ? -8.211 -15.195 10.234 1 98.69 107 LEU B N 1
ATOM 3918 C CA . LEU B 1 107 ? -7.793 -15.734 11.523 1 98.69 107 LEU B CA 1
ATOM 3919 C C . LEU B 1 107 ? -7.18 -14.641 12.391 1 98.69 107 LEU B C 1
ATOM 3921 O O . LEU B 1 107 ? -6.965 -14.836 13.586 1 98.69 107 LEU B O 1
ATOM 3925 N N . VAL B 1 108 ? -6.828 -13.508 11.844 1 98.56 108 VAL B N 1
ATOM 3926 C CA . VAL B 1 108 ? -6.074 -12.453 12.516 1 98.56 108 VAL B CA 1
ATOM 3927 C C . VAL B 1 108 ? -7.023 -11.555 13.305 1 98.56 108 VAL B C 1
ATOM 3929 O O . VAL B 1 108 ? -7.984 -11.016 12.75 1 98.56 108 VAL B O 1
ATOM 3932 N N . PRO B 1 109 ? -6.781 -11.445 14.633 1 97.56 109 PRO B N 1
ATOM 3933 C CA . PRO B 1 109 ? -7.582 -10.453 15.359 1 97.56 109 PRO B CA 1
ATOM 3934 C C . PRO B 1 109 ? -7.328 -9.023 14.891 1 97.56 109 PRO B C 1
ATOM 3936 O O . PRO B 1 109 ? -6.199 -8.539 14.969 1 97.56 109 PRO B O 1
ATOM 3939 N N . GLY B 1 110 ? -8.391 -8.398 14.344 1 98 110 GLY B N 1
ATOM 3940 C CA . GLY B 1 110 ? -8.234 -7.039 13.852 1 98 110 GLY B CA 1
ATOM 3941 C C . GLY B 1 110 ? -8.438 -6.926 12.352 1 98 110 GLY B C 1
ATOM 3942 O O . GLY B 1 110 ? -9.219 -7.684 11.766 1 98 110 GLY B O 1
ATOM 3943 N N . LEU B 1 111 ? -7.781 -5.898 11.688 1 98.69 111 LEU B N 1
ATOM 3944 C CA . LEU B 1 111 ? -7.953 -5.613 10.266 1 98.69 111 LEU B CA 1
ATOM 3945 C C . LEU B 1 111 ? -6.703 -5.988 9.484 1 98.69 111 LEU B C 1
ATOM 3947 O O . LEU B 1 111 ? -5.586 -5.648 9.883 1 98.69 111 LEU B O 1
ATOM 3951 N N . VAL B 1 112 ? -6.871 -6.73 8.461 1 98.88 112 VAL B N 1
ATOM 3952 C CA . VAL B 1 112 ? -5.809 -7.02 7.504 1 98.88 112 VAL B CA 1
ATOM 3953 C C . VAL B 1 112 ? -6.18 -6.457 6.133 1 98.88 112 VAL B C 1
ATOM 3955 O O . VAL B 1 112 ? -7.262 -6.746 5.613 1 98.88 112 VAL B O 1
ATOM 3958 N N . VAL B 1 113 ? -5.363 -5.637 5.602 1 98.94 113 VAL B N 1
ATOM 3959 C CA . VAL B 1 113 ? -5.551 -5.145 4.242 1 98.94 113 VAL B CA 1
ATOM 3960 C C . VAL B 1 113 ? -4.527 -5.789 3.311 1 98.94 113 VAL B C 1
ATOM 3962 O O . VAL B 1 113 ? -3.33 -5.793 3.604 1 98.94 113 VAL B O 1
ATOM 3965 N N . ILE B 1 114 ? -4.988 -6.367 2.271 1 98.94 114 ILE B N 1
ATOM 3966 C CA . ILE B 1 114 ? -4.141 -7.039 1.295 1 98.94 114 ILE B CA 1
ATOM 3967 C C . ILE B 1 114 ? -4.207 -6.301 -0.04 1 98.94 114 ILE B C 1
ATOM 3969 O O . ILE B 1 114 ? -5.289 -5.93 -0.5 1 98.94 114 ILE B O 1
ATOM 3973 N N . ASP B 1 115 ? -3.096 -6.008 -0.652 1 98.81 115 ASP B N 1
ATOM 3974 C CA . ASP B 1 115 ? -2.977 -5.406 -1.979 1 98.81 115 ASP B CA 1
ATOM 3975 C C . ASP B 1 115 ? -1.799 -6 -2.746 1 98.81 115 ASP B C 1
ATOM 3977 O O . ASP B 1 115 ? -1.133 -6.918 -2.26 1 98.81 115 ASP B O 1
ATOM 3981 N N . GLY B 1 116 ? -1.654 -5.641 -3.99 1 98.31 116 GLY B N 1
ATOM 3982 C CA . GLY B 1 116 ? -0.565 -6.102 -4.836 1 98.31 116 GLY B CA 1
ATOM 3983 C C . GLY B 1 116 ? -0.255 -5.156 -5.98 1 98.31 116 GLY B C 1
ATOM 3984 O O . GLY B 1 116 ? -0.661 -3.992 -5.957 1 98.31 116 GLY B O 1
ATOM 3985 N N . ASP B 1 117 ? 0.555 -5.625 -6.887 1 96.44 117 ASP B N 1
ATOM 3986 C CA . ASP B 1 117 ? 0.934 -4.773 -8.008 1 96.44 117 ASP B CA 1
ATOM 3987 C C . ASP B 1 117 ? -0.19 -4.695 -9.039 1 96.44 117 ASP B C 1
ATOM 3989 O O . ASP B 1 117 ? -1.278 -5.23 -8.82 1 96.44 117 ASP B O 1
ATOM 3993 N N . ALA B 1 118 ? 0.032 -4.039 -10.148 1 95.5 118 ALA B N 1
ATOM 3994 C CA . ALA B 1 118 ? -0.998 -3.791 -11.156 1 95.5 118 ALA B CA 1
ATOM 3995 C C . ALA B 1 118 ? -1.525 -5.102 -11.734 1 95.5 118 ALA B C 1
ATOM 3997 O O . ALA B 1 118 ? -2.719 -5.223 -12.023 1 95.5 118 ALA B O 1
ATOM 3998 N N . SER B 1 119 ? -0.666 -6.109 -11.852 1 94.31 119 SER B N 1
ATOM 3999 C CA . SER B 1 119 ? -1.044 -7.391 -12.438 1 94.31 119 SER B CA 1
ATOM 4000 C C . SER B 1 119 ? -2.01 -8.148 -11.531 1 94.31 119 SER B C 1
ATOM 4002 O O . SER B 1 119 ? -3.074 -8.578 -11.977 1 94.31 119 SER B O 1
ATOM 4004 N N . VAL B 1 120 ? -1.684 -8.234 -10.266 1 96.81 120 VAL B N 1
ATOM 4005 C CA . VAL B 1 120 ? -2.51 -9.016 -9.352 1 96.81 120 VAL B CA 1
ATOM 4006 C C . VAL B 1 120 ? -3.82 -8.289 -9.078 1 96.81 120 VAL B C 1
ATOM 4008 O O . VAL B 1 120 ? -4.852 -8.914 -8.836 1 96.81 120 VAL B O 1
ATOM 4011 N N . ARG B 1 121 ? -3.869 -6.977 -9.219 1 98 121 ARG B N 1
ATOM 4012 C CA . ARG B 1 121 ? -5.07 -6.18 -8.992 1 98 121 ARG B CA 1
ATOM 4013 C C . ARG B 1 121 ? -6.109 -6.434 -10.078 1 98 121 ARG B C 1
ATOM 4015 O O . ARG B 1 121 ? -7.281 -6.09 -9.914 1 98 121 ARG B O 1
ATOM 4022 N N . ARG B 1 122 ? -5.703 -7.02 -11.156 1 95.56 122 ARG B N 1
ATOM 4023 C CA . ARG B 1 122 ? -6.617 -7.285 -12.266 1 95.56 122 ARG B CA 1
ATOM 4024 C C . ARG B 1 122 ? -7.062 -8.742 -12.266 1 95.56 122 ARG B C 1
ATOM 4026 O O . ARG B 1 122 ? -7.898 -9.148 -13.078 1 95.56 122 ARG B O 1
ATOM 4033 N N . ARG B 1 123 ? -6.555 -9.492 -11.367 1 96.25 123 ARG B N 1
ATOM 4034 C CA . ARG B 1 123 ? -6.934 -10.898 -11.281 1 96.25 123 ARG B CA 1
ATOM 4035 C C . ARG B 1 123 ? -8.141 -11.086 -10.367 1 96.25 123 ARG B C 1
ATOM 4037 O O . ARG B 1 123 ? -8.25 -10.422 -9.336 1 96.25 123 ARG B O 1
ATOM 4044 N N . PRO B 1 124 ? -8.992 -11.977 -10.719 1 95.81 124 PRO B N 1
ATOM 4045 C CA . PRO B 1 124 ? -10.242 -12.117 -9.961 1 95.81 124 PRO B CA 1
ATOM 4046 C C . PRO B 1 124 ? -10.023 -12.688 -8.57 1 95.81 124 PRO B C 1
ATOM 4048 O O . PRO B 1 124 ? -9.273 -13.664 -8.406 1 95.81 124 PRO B O 1
ATOM 4051 N N . MET B 1 125 ? -10.695 -12.078 -7.602 1 98.25 125 MET B N 1
ATOM 4052 C CA . MET B 1 125 ? -10.602 -12.531 -6.219 1 98.25 125 MET B CA 1
ATOM 4053 C C . MET B 1 125 ? -11.961 -13.031 -5.719 1 98.25 125 MET B C 1
ATOM 4055 O O . MET B 1 125 ? -12.047 -13.633 -4.648 1 98.25 125 MET B O 1
ATOM 4059 N N . ALA B 1 126 ? -13 -12.875 -6.516 1 97.88 126 ALA B N 1
ATOM 4060 C CA . ALA B 1 126 ? -14.352 -13.211 -6.09 1 97.88 126 ALA B CA 1
ATOM 4061 C C . ALA B 1 126 ? -14.469 -14.703 -5.773 1 97.88 126 ALA B C 1
ATOM 4063 O O . ALA B 1 126 ? -15.195 -15.094 -4.859 1 97.88 126 ALA B O 1
ATOM 4064 N N . ARG B 1 127 ? -13.773 -15.484 -6.5 1 96.56 127 ARG B N 1
ATOM 4065 C CA . ARG B 1 127 ? -13.852 -16.938 -6.348 1 96.56 127 ARG B CA 1
ATOM 4066 C C . ARG B 1 127 ? -13.352 -17.375 -4.977 1 96.56 127 ARG B C 1
ATOM 4068 O O . ARG B 1 127 ? -13.672 -18.469 -4.508 1 96.56 127 ARG B O 1
ATOM 4075 N N . VAL B 1 128 ? -12.555 -16.562 -4.348 1 98.25 128 VAL B N 1
ATOM 4076 C CA . VAL B 1 128 ? -12.055 -16.875 -3.01 1 98.25 128 VAL B CA 1
ATOM 4077 C C . VAL B 1 128 ? -12.867 -16.109 -1.967 1 98.25 128 VAL B C 1
ATOM 4079 O O . VAL B 1 128 ? -13.227 -16.656 -0.921 1 98.25 128 VAL B O 1
ATOM 4082 N N . ILE B 1 129 ? -13.227 -14.836 -2.25 1 98.69 129 ILE B N 1
ATOM 4083 C CA . ILE B 1 129 ? -13.883 -13.953 -1.29 1 98.69 129 ILE B CA 1
ATOM 4084 C C . ILE B 1 129 ? -15.312 -14.43 -1.045 1 98.69 129 ILE B C 1
ATOM 4086 O O . ILE B 1 129 ? -15.766 -14.492 0.101 1 98.69 129 ILE B O 1
ATOM 4090 N N . GLU B 1 130 ? -16 -14.812 -2.107 1 98.44 130 GLU B N 1
ATOM 4091 C CA . GLU B 1 130 ? -17.406 -15.188 -1.986 1 98.44 130 GLU B CA 1
ATOM 4092 C C . GLU B 1 130 ? -17.578 -16.422 -1.096 1 98.44 130 GLU B C 1
ATOM 4094 O O . GLU B 1 130 ? -18.375 -16.406 -0.16 1 98.44 130 GLU B O 1
ATOM 4099 N N . PRO B 1 131 ? -16.781 -17.484 -1.365 1 98.5 131 PRO B N 1
ATOM 4100 C CA . PRO B 1 131 ? -16.906 -18.625 -0.463 1 98.5 131 PRO B CA 1
ATOM 4101 C C . PRO B 1 131 ? -16.547 -18.281 0.978 1 98.5 131 PRO B C 1
ATOM 4103 O O . PRO B 1 131 ? -17.188 -18.75 1.915 1 98.5 131 PRO B O 1
ATOM 4106 N N . LEU B 1 132 ? -15.555 -17.516 1.236 1 98.69 132 LEU B N 1
ATOM 4107 C CA . LEU B 1 132 ? -15.172 -17.109 2.586 1 98.69 132 LEU B CA 1
ATOM 4108 C C . LEU B 1 132 ? -16.312 -16.344 3.258 1 98.69 132 LEU B C 1
ATOM 4110 O O . LEU B 1 132 ? -16.641 -16.594 4.418 1 98.69 132 LEU B O 1
ATOM 4114 N N . ARG B 1 133 ? -16.891 -15.406 2.516 1 98.56 133 ARG B N 1
ATOM 4115 C CA . ARG B 1 133 ? -18.016 -14.633 3.037 1 98.56 133 ARG B CA 1
ATOM 4116 C C . ARG B 1 133 ? -19.188 -15.539 3.393 1 98.56 133 ARG B C 1
ATOM 4118 O O . ARG B 1 133 ? -19.859 -15.328 4.402 1 98.56 133 ARG B O 1
ATOM 4125 N N . SER B 1 134 ? -19.406 -16.531 2.539 1 98.44 134 SER B N 1
ATOM 4126 C CA . SER B 1 134 ? -20.531 -17.438 2.77 1 98.44 134 SER B CA 1
ATOM 4127 C C . SER B 1 134 ? -20.344 -18.219 4.066 1 98.44 134 SER B C 1
ATOM 4129 O O . SER B 1 134 ? -21.312 -18.719 4.641 1 98.44 134 SER B O 1
ATOM 4131 N N . LEU B 1 135 ? -19.141 -18.312 4.516 1 98.44 135 LEU B N 1
ATOM 4132 C CA . LEU B 1 135 ? -18.859 -19 5.77 1 98.44 135 LEU B CA 1
ATOM 4133 C C . LEU B 1 135 ? -18.844 -18.031 6.938 1 98.44 135 LEU B C 1
ATOM 4135 O O . LEU B 1 135 ? -18.641 -18.422 8.086 1 98.44 135 LEU B O 1
ATOM 4139 N N . GLY B 1 136 ? -18.969 -16.734 6.637 1 98.38 136 GLY B N 1
ATOM 4140 C CA . GLY B 1 136 ? -19.078 -15.758 7.707 1 98.38 136 GLY B CA 1
ATOM 4141 C C . GLY B 1 136 ? -17.922 -14.781 7.746 1 98.38 136 GLY B C 1
ATOM 4142 O O . GLY B 1 136 ? -17.844 -13.953 8.656 1 98.38 136 GLY B O 1
ATOM 4143 N N . ALA B 1 137 ? -17.016 -14.82 6.797 1 98.56 137 ALA B N 1
ATOM 4144 C CA . ALA B 1 137 ? -15.898 -13.883 6.77 1 98.56 137 ALA B CA 1
ATOM 4145 C C . ALA B 1 137 ? -16.375 -12.469 6.477 1 98.56 137 ALA B C 1
ATOM 4147 O O . ALA B 1 137 ? -17.359 -12.273 5.75 1 98.56 137 ALA B O 1
ATOM 4148 N N . VAL B 1 138 ? -15.75 -11.516 7.047 1 98.25 138 VAL B N 1
ATOM 4149 C CA . VAL B 1 138 ? -16.016 -10.102 6.805 1 98.25 138 VAL B CA 1
ATOM 4150 C C . VAL B 1 138 ? -14.922 -9.516 5.91 1 98.25 138 VAL B C 1
ATOM 4152 O O . VAL B 1 138 ? -13.852 -9.156 6.387 1 98.25 138 VAL B O 1
ATOM 4155 N N . ILE B 1 139 ? -15.195 -9.461 4.613 1 98.56 139 ILE B N 1
ATOM 4156 C CA . ILE B 1 139 ? -14.219 -9.023 3.621 1 98.56 139 ILE B CA 1
ATOM 4157 C C . ILE B 1 139 ? -14.836 -7.961 2.715 1 98.56 139 ILE B C 1
ATOM 4159 O O . ILE B 1 139 ? -15.93 -8.164 2.174 1 98.56 139 ILE B O 1
ATOM 4163 N N . ASP B 1 140 ? -14.281 -6.816 2.623 1 98.12 140 ASP B N 1
ATOM 4164 C CA . ASP B 1 140 ? -14.602 -5.801 1.622 1 98.12 140 ASP B CA 1
ATOM 4165 C C . ASP B 1 140 ? -13.461 -5.637 0.624 1 98.12 140 ASP B C 1
ATOM 4167 O O . ASP B 1 140 ? -12.289 -5.707 0.997 1 98.12 140 ASP B O 1
ATOM 4171 N N . ALA B 1 141 ? -13.789 -5.539 -0.672 1 98.62 141 ALA B N 1
ATOM 4172 C CA . ALA B 1 141 ? -12.75 -5.465 -1.694 1 98.62 141 ALA B CA 1
ATOM 4173 C C . ALA B 1 141 ? -13.203 -4.613 -2.875 1 98.62 141 ALA B C 1
ATOM 4175 O O . ALA B 1 141 ? -14.375 -4.246 -2.973 1 98.62 141 ALA B O 1
ATOM 4176 N N . ARG B 1 142 ? -12.273 -4.27 -3.678 1 98.44 142 ARG B N 1
ATOM 4177 C CA . ARG B 1 142 ? -12.484 -3.391 -4.824 1 98.44 142 ARG B CA 1
ATOM 4178 C C . ARG B 1 142 ? -13.383 -4.055 -5.863 1 98.44 142 ARG B C 1
ATOM 4180 O O . ARG B 1 142 ? -13.406 -5.281 -5.98 1 98.44 142 ARG B O 1
ATOM 4187 N N . GLY B 1 143 ? -14.133 -3.283 -6.609 1 97.69 143 GLY B N 1
ATOM 4188 C CA . GLY B 1 143 ? -14.922 -3.76 -7.734 1 97.69 143 GLY B CA 1
ATOM 4189 C C . GLY B 1 143 ? -16.031 -4.707 -7.32 1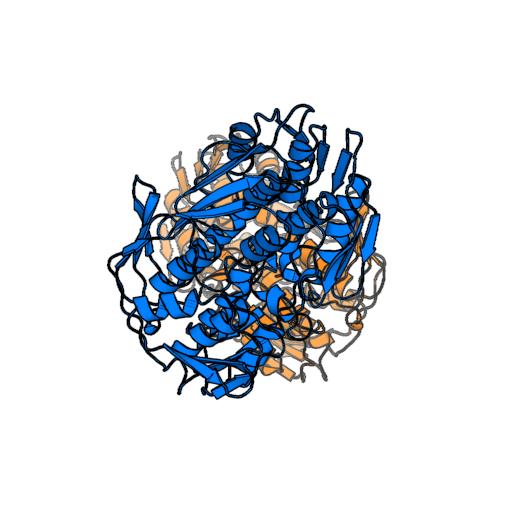 97.69 143 GLY B C 1
ATOM 4190 O O . GLY B 1 143 ? -16.25 -5.738 -7.961 1 97.69 143 GLY B O 1
ATOM 4191 N N . GLY B 1 144 ? -16.672 -4.434 -6.188 1 95.19 144 GLY B N 1
ATOM 4192 C CA . GLY B 1 144 ? -17.703 -5.34 -5.699 1 95.19 144 GLY B CA 1
ATOM 4193 C C . GLY B 1 144 ? -17.156 -6.676 -5.238 1 95.19 144 GLY B C 1
ATOM 4194 O O . GLY B 1 144 ? -17.75 -7.723 -5.496 1 95.19 144 GLY B O 1
ATOM 4195 N N . ALA B 1 145 ? -15.922 -6.695 -4.734 1 95.44 145 ALA B N 1
ATOM 4196 C CA . ALA B 1 145 ? -15.219 -7.84 -4.164 1 95.44 145 ALA B CA 1
ATOM 4197 C C . ALA B 1 145 ? -14.602 -8.711 -5.258 1 95.44 145 ALA B C 1
ATOM 4199 O O . ALA B 1 145 ? -14.422 -9.914 -5.074 1 95.44 145 ALA B O 1
ATOM 4200 N N . ARG B 1 146 ? -14.305 -8.094 -6.352 1 97.25 146 ARG B N 1
ATOM 4201 C CA . ARG B 1 146 ? -13.766 -8.844 -7.48 1 97.25 146 ARG B CA 1
ATOM 4202 C C . ARG B 1 146 ? -12.25 -8.734 -7.539 1 97.25 146 ARG B C 1
ATOM 4204 O O . ARG B 1 146 ? -11.578 -9.578 -8.141 1 97.25 146 ARG B O 1
ATOM 4211 N N . TRP B 1 147 ? -11.75 -7.629 -6.973 1 98.38 147 TRP B N 1
ATOM 4212 C CA . TRP B 1 147 ? -10.336 -7.332 -7.164 1 98.38 147 TRP B CA 1
ATOM 4213 C C . TRP B 1 147 ? -9.703 -6.855 -5.859 1 98.38 147 TRP B C 1
ATOM 4215 O O . TRP B 1 147 ? -10.406 -6.516 -4.906 1 98.38 147 TRP B O 1
ATOM 4225 N N . LEU B 1 148 ? -8.383 -6.93 -5.785 1 98.69 148 LEU B N 1
ATOM 4226 C CA . LEU B 1 148 ? -7.629 -6.246 -4.734 1 98.69 148 LEU B CA 1
ATOM 4227 C C . LEU B 1 148 ? -7.598 -4.742 -4.984 1 98.69 148 LEU B C 1
ATOM 4229 O O . LEU B 1 148 ? -7.703 -4.293 -6.129 1 98.69 148 LEU B O 1
ATOM 4233 N N . PRO B 1 149 ? -7.445 -3.977 -3.955 1 98.81 149 PRO B N 1
ATOM 4234 C CA . PRO B 1 149 ? -7.215 -4.312 -2.549 1 98.81 149 PRO B CA 1
ATOM 4235 C C . PRO B 1 149 ? -8.453 -4.875 -1.863 1 98.81 149 PRO B C 1
ATOM 4237 O O . PRO B 1 149 ? -9.578 -4.672 -2.344 1 98.81 149 PRO B O 1
ATOM 4240 N N . ALA B 1 150 ? -8.195 -5.637 -0.772 1 98.88 150 ALA B N 1
ATOM 4241 C CA . ALA B 1 150 ? -9.25 -6.211 0.065 1 98.88 150 ALA B CA 1
ATOM 4242 C C . ALA B 1 150 ? -8.961 -5.977 1.545 1 98.88 150 ALA B C 1
ATOM 4244 O O . ALA B 1 150 ? -7.809 -6.07 1.981 1 98.88 150 ALA B O 1
ATOM 4245 N N . ALA B 1 151 ? -9.953 -5.621 2.289 1 98.81 151 ALA B N 1
ATOM 4246 C CA . ALA B 1 151 ? -9.906 -5.469 3.742 1 98.81 151 ALA B CA 1
ATOM 4247 C C . ALA B 1 151 ? -10.641 -6.613 4.438 1 98.81 151 ALA B C 1
ATOM 4249 O O . ALA B 1 151 ? -11.812 -6.859 4.164 1 98.81 151 ALA B O 1
ATOM 4250 N N . VAL B 1 152 ? -9.914 -7.332 5.312 1 98.75 152 VAL B N 1
ATOM 4251 C CA . VAL B 1 152 ? -10.461 -8.492 6.008 1 98.75 152 VAL B CA 1
ATOM 4252 C C . VAL B 1 152 ? -10.492 -8.219 7.512 1 98.75 152 VAL B C 1
ATOM 4254 O O . VAL B 1 152 ? -9.469 -7.871 8.109 1 98.75 152 VAL B O 1
ATOM 4257 N N . ARG B 1 153 ? -11.602 -8.289 8.141 1 98.06 153 ARG B N 1
ATOM 4258 C CA . ARG B 1 153 ? -11.711 -8.258 9.594 1 98.06 153 ARG B CA 1
ATOM 4259 C C . ARG B 1 153 ? -11.781 -9.672 10.164 1 98.06 153 ARG B C 1
ATOM 4261 O O . ARG B 1 153 ? -12.609 -10.477 9.742 1 98.06 153 ARG B O 1
ATOM 4268 N N . GLY B 1 154 ? -10.914 -9.938 11.125 1 97 154 GLY B N 1
ATOM 4269 C CA . GLY B 1 154 ? -10.93 -11.25 11.742 1 97 154 GLY B CA 1
ATOM 4270 C C . GLY B 1 154 ? -12.305 -11.656 12.25 1 97 154 GLY B C 1
ATOM 4271 O O . GLY B 1 154 ? -13.031 -10.828 12.812 1 97 154 GLY B O 1
ATOM 4272 N N . ALA B 1 155 ? -12.656 -12.883 11.93 1 95.38 155 ALA B N 1
ATOM 4273 C CA . ALA B 1 155 ? -13.953 -13.414 12.352 1 95.38 155 ALA B CA 1
ATOM 4274 C C . ALA B 1 155 ? -13.898 -14.93 12.516 1 95.38 155 ALA B C 1
ATOM 4276 O O . ALA B 1 155 ? -13.133 -15.609 11.828 1 95.38 155 ALA B O 1
ATOM 4277 N N . ARG B 1 156 ? -14.641 -15.469 13.422 1 96.19 156 ARG B N 1
ATOM 4278 C CA . ARG B 1 156 ? -14.812 -16.906 13.523 1 96.19 156 ARG B CA 1
ATOM 4279 C C . ARG B 1 156 ? -15.828 -17.422 12.508 1 96.19 156 ARG B C 1
ATOM 4281 O O . ARG B 1 156 ? -17.031 -17.141 12.625 1 96.19 156 ARG B O 1
ATOM 4288 N N . LEU B 1 157 ? -15.352 -18.172 11.539 1 98 157 LEU B N 1
ATOM 4289 C CA . LEU B 1 157 ? -16.234 -18.672 10.484 1 98 157 LEU B CA 1
ATOM 4290 C C . LEU B 1 157 ? -17.141 -19.781 11.023 1 98 157 LEU B C 1
ATOM 4292 O O . LEU B 1 157 ? -16.812 -20.438 12.016 1 98 157 LEU B O 1
ATOM 4296 N N . ALA B 1 158 ? -18.281 -19.984 10.5 1 98 158 ALA B N 1
ATOM 4297 C CA . ALA B 1 158 ? -19.281 -20.938 10.984 1 98 158 ALA B CA 1
ATOM 4298 C C . ALA B 1 158 ? -18.859 -22.359 10.648 1 98 158 ALA B C 1
ATOM 4300 O O . ALA B 1 158 ? -19.141 -23.297 11.422 1 98 158 ALA B O 1
ATOM 4301 N N . GLY B 1 159 ? -18.188 -22.672 9.656 1 97.38 159 GLY B N 1
ATOM 4302 C CA . GLY B 1 159 ? -18.016 -23.984 9.047 1 97.38 159 GLY B CA 1
ATOM 4303 C C . GLY B 1 159 ? -19.031 -24.266 7.953 1 97.38 159 GLY B C 1
ATOM 4304 O O . GLY B 1 159 ? -19.875 -23.422 7.648 1 97.38 159 GLY B O 1
ATOM 4305 N N . GLY B 1 160 ? -18.844 -25.359 7.367 1 98.12 160 GLY B N 1
ATOM 4306 C CA . GLY B 1 160 ? -19.766 -25.703 6.293 1 98.12 160 GLY B CA 1
ATOM 4307 C C . GLY B 1 160 ? -19.062 -26.297 5.082 1 98.12 160 GLY B C 1
ATOM 4308 O O . GLY B 1 160 ? -17.875 -26.625 5.145 1 98.12 160 GLY B O 1
ATOM 4309 N N . THR B 1 161 ? -19.906 -26.562 4.07 1 98.56 161 THR B N 1
ATOM 4310 C CA . THR B 1 161 ? -19.406 -27.156 2.84 1 98.56 161 THR B CA 1
ATOM 4311 C C . THR B 1 161 ? -19.5 -26.172 1.684 1 98.56 161 THR B C 1
ATOM 4313 O O . THR B 1 161 ? -20.547 -25.547 1.461 1 98.56 161 THR B O 1
ATOM 4316 N N . ILE B 1 162 ? -18.391 -25.969 1.09 1 98.75 162 ILE B N 1
ATOM 4317 C CA . ILE B 1 162 ? -18.312 -25.109 -0.095 1 98.75 162 ILE B CA 1
ATOM 4318 C C . ILE B 1 162 ? -18.078 -25.969 -1.333 1 98.75 162 ILE B C 1
ATOM 4320 O O . ILE B 1 162 ? -17.141 -26.781 -1.362 1 98.75 162 ILE B O 1
ATOM 4324 N N . GLU B 1 163 ? -18.859 -25.812 -2.346 1 98.31 163 GLU B N 1
ATOM 4325 C CA . GLU B 1 163 ? -18.656 -26.469 -3.633 1 98.31 163 GLU B CA 1
ATOM 4326 C C . GLU B 1 163 ? -18.062 -25.5 -4.652 1 98.31 163 GLU B C 1
ATOM 4328 O O . GLU B 1 163 ? -18.656 -24.469 -4.961 1 98.31 163 GLU B O 1
ATOM 4333 N N . LEU B 1 164 ? -16.906 -25.859 -5.09 1 96.75 164 LEU B N 1
ATOM 4334 C CA . LEU B 1 164 ? -16.25 -25.016 -6.086 1 96.75 164 LEU B CA 1
ATOM 4335 C C . LEU B 1 164 ? -16.734 -25.359 -7.492 1 96.75 164 LEU B C 1
ATOM 4337 O O . LEU B 1 164 ? -16.828 -26.547 -7.852 1 96.75 164 LEU B O 1
ATOM 4341 N N . ARG B 1 165 ? -17.062 -24.375 -8.297 1 90.88 165 ARG B N 1
ATOM 4342 C CA . ARG B 1 165 ? -17.469 -24.547 -9.688 1 90.88 165 ARG B CA 1
ATOM 4343 C C . ARG B 1 165 ? -16.266 -24.906 -10.562 1 90.88 165 ARG B C 1
ATOM 4345 O O . ARG B 1 165 ? -16.391 -25.672 -11.516 1 90.88 165 ARG B O 1
ATOM 4352 N N . VAL B 1 166 ? -15.133 -24.312 -10.195 1 90.94 166 VAL B N 1
ATOM 4353 C CA . VAL B 1 166 ? -13.867 -24.531 -10.891 1 90.94 166 VAL B CA 1
ATOM 4354 C C . VAL B 1 166 ? -12.828 -25.062 -9.906 1 90.94 166 VAL B C 1
ATOM 4356 O O . VAL B 1 166 ? -12.664 -24.5 -8.812 1 90.94 166 VAL B O 1
ATOM 4359 N N . ALA B 1 167 ? -12.219 -26.156 -10.352 1 93.44 167 ALA B N 1
ATOM 4360 C CA . ALA B 1 167 ? -11.18 -26.703 -9.5 1 93.44 167 ALA B CA 1
ATOM 4361 C C . ALA B 1 167 ? -10.039 -25.703 -9.297 1 93.44 167 ALA B C 1
ATOM 4363 O O . ALA B 1 167 ? -9.523 -25.141 -10.258 1 93.44 167 ALA B O 1
ATOM 4364 N N . SER B 1 168 ? -9.703 -25.469 -8.023 1 94.19 168 SER B N 1
ATOM 4365 C CA . SER B 1 168 ? -8.633 -24.547 -7.707 1 94.19 168 SER B CA 1
ATOM 4366 C C . SER B 1 168 ? -7.949 -24.906 -6.391 1 94.19 168 SER B C 1
ATOM 4368 O O . SER B 1 168 ? -8.547 -24.781 -5.32 1 94.19 168 SER B O 1
ATOM 4370 N N . ALA B 1 169 ? -6.668 -25.219 -6.52 1 95.88 169 ALA B N 1
ATOM 4371 C CA . ALA B 1 169 ? -5.895 -25.547 -5.324 1 95.88 169 ALA B CA 1
ATOM 4372 C C . ALA B 1 169 ? -5.758 -24.328 -4.414 1 95.88 169 ALA B C 1
ATOM 4374 O O . ALA B 1 169 ? -5.715 -24.453 -3.188 1 95.88 169 ALA B O 1
ATOM 4375 N N . GLN B 1 170 ? -5.723 -23.141 -5.008 1 96.56 170 GLN B N 1
ATOM 4376 C CA . GLN B 1 170 ? -5.531 -21.922 -4.234 1 96.56 170 GLN B CA 1
ATOM 4377 C C . GLN B 1 170 ? -6.789 -21.578 -3.443 1 96.56 170 GLN B C 1
ATOM 4379 O O . GLN B 1 170 ? -6.707 -21.203 -2.271 1 96.56 170 GLN B O 1
ATOM 4384 N N . VAL B 1 171 ? -7.98 -21.719 -4.027 1 97.75 171 VAL B N 1
ATOM 4385 C CA . VAL B 1 171 ? -9.234 -21.453 -3.336 1 97.75 171 VAL B CA 1
ATOM 4386 C C . VAL B 1 171 ? -9.445 -22.484 -2.229 1 97.75 171 VAL B C 1
ATOM 4388 O O . VAL B 1 171 ? -9.781 -22.125 -1.096 1 97.75 171 VAL B O 1
ATOM 4391 N N . LYS B 1 172 ? -9.188 -23.719 -2.566 1 98.38 172 LYS B N 1
ATOM 4392 C CA . LYS B 1 172 ? -9.281 -24.781 -1.566 1 98.38 172 LYS B CA 1
ATOM 4393 C C . LYS B 1 172 ? -8.375 -24.484 -0.373 1 98.38 172 LYS B C 1
ATOM 4395 O O . LYS B 1 172 ? -8.805 -24.594 0.778 1 98.38 172 LYS B O 1
ATOM 4400 N N . SER B 1 173 ? -7.184 -24.078 -0.657 1 98.56 173 SER B N 1
ATOM 4401 C CA . SER B 1 173 ? -6.207 -23.797 0.388 1 98.56 173 SER B CA 1
ATOM 4402 C C . SER B 1 173 ? -6.676 -22.656 1.284 1 98.56 173 SER B C 1
ATOM 4404 O O . SER B 1 173 ? -6.566 -22.734 2.51 1 98.56 173 SER B O 1
ATOM 4406 N N . ALA B 1 174 ? -7.184 -21.609 0.672 1 98.75 174 ALA B N 1
ATOM 4407 C CA . ALA B 1 174 ? -7.68 -20.453 1.432 1 98.75 174 ALA B CA 1
ATOM 4408 C C . ALA B 1 174 ? -8.773 -20.875 2.412 1 98.75 174 ALA B C 1
ATOM 4410 O O . ALA B 1 174 ? -8.75 -20.484 3.582 1 98.75 174 ALA B O 1
ATOM 4411 N N . LEU B 1 175 ? -9.672 -21.688 1.94 1 98.75 175 LEU B N 1
ATOM 4412 C CA . LEU B 1 175 ? -10.812 -22.141 2.74 1 98.75 175 LEU B CA 1
ATOM 4413 C C . LEU B 1 175 ? -10.359 -23.078 3.85 1 98.75 175 LEU B C 1
ATOM 4415 O O . LEU B 1 175 ? -10.828 -22.969 4.984 1 98.75 175 LEU B O 1
ATOM 4419 N N . LEU B 1 176 ? -9.445 -23.953 3.52 1 98.75 176 LEU B N 1
ATOM 4420 C CA . LEU B 1 176 ? -8.953 -24.891 4.516 1 98.75 176 LEU B CA 1
ATOM 4421 C C . LEU B 1 176 ? -8.188 -24.172 5.617 1 98.75 176 LEU B C 1
ATOM 4423 O O . LEU B 1 176 ? -8.359 -24.469 6.801 1 98.75 176 LEU B O 1
ATOM 4427 N N . LEU B 1 177 ? -7.348 -23.25 5.234 1 98.56 177 LEU B N 1
ATOM 4428 C CA . LEU B 1 177 ? -6.59 -22.484 6.219 1 98.56 177 LEU B CA 1
ATOM 4429 C C . LEU B 1 177 ? -7.523 -21.688 7.117 1 98.56 177 LEU B C 1
ATOM 4431 O O . LEU B 1 177 ? -7.367 -21.672 8.344 1 98.56 177 LEU B O 1
ATOM 4435 N N . ALA B 1 178 ? -8.508 -20.984 6.508 1 98.62 178 ALA B N 1
ATOM 4436 C CA . ALA B 1 178 ? -9.508 -20.25 7.285 1 98.62 178 ALA B CA 1
ATOM 4437 C C . ALA B 1 178 ? -10.266 -21.188 8.227 1 98.62 178 ALA B C 1
ATOM 4439 O O . ALA B 1 178 ? -10.609 -20.812 9.344 1 98.62 178 ALA B O 1
ATOM 4440 N N . GLY B 1 179 ? -10.469 -22.391 7.77 1 98.38 179 GLY B N 1
ATOM 4441 C CA . GLY B 1 179 ? -11.242 -23.375 8.5 1 98.38 179 GLY B CA 1
ATOM 4442 C C . GLY B 1 179 ? -10.609 -23.781 9.82 1 98.38 179 GLY B C 1
ATOM 4443 O O . GLY B 1 179 ? -11.281 -24.312 10.703 1 98.38 179 GLY B O 1
ATOM 4444 N N . LEU B 1 180 ? -9.359 -23.547 9.969 1 98.25 180 LEU B N 1
ATOM 4445 C CA . LEU B 1 180 ? -8.648 -23.906 11.195 1 98.25 180 LEU B CA 1
ATOM 4446 C C . LEU B 1 180 ? -9.203 -23.141 12.383 1 98.25 180 LEU B C 1
ATOM 4448 O O . LEU B 1 180 ? -9.109 -23.609 13.523 1 98.25 180 LEU B O 1
ATOM 4452 N N . GLY B 1 181 ? -9.711 -21.953 12.102 1 97.5 181 GLY B N 1
ATOM 4453 C CA . GLY B 1 181 ? -10.266 -21.125 13.164 1 97.5 181 GLY B CA 1
ATOM 4454 C C . GLY B 1 181 ? -11.781 -21.094 13.164 1 97.5 181 GLY B C 1
ATOM 4455 O O . GLY B 1 181 ? -12.383 -20.281 13.867 1 97.5 181 GLY B O 1
ATOM 4456 N N . ALA B 1 182 ? -12.461 -21.953 12.406 1 98.12 182 ALA B N 1
ATOM 4457 C CA . ALA B 1 182 ? -13.914 -21.938 12.273 1 98.12 182 ALA B CA 1
ATOM 4458 C C . ALA B 1 182 ? -14.578 -22.609 13.469 1 98.12 182 ALA B C 1
ATOM 4460 O O . ALA B 1 182 ? -13.906 -23.203 14.312 1 98.12 182 ALA B O 1
ATOM 4461 N N . ALA B 1 183 ? -15.859 -22.406 13.586 1 98.12 183 ALA B N 1
ATOM 4462 C CA . ALA B 1 183 ? -16.641 -22.984 14.68 1 98.12 183 ALA B CA 1
ATOM 4463 C C . ALA B 1 183 ? -16.828 -24.484 14.484 1 98.12 183 ALA B C 1
ATOM 4465 O O . ALA B 1 183 ? -16.938 -25.234 15.461 1 98.12 183 ALA B O 1
ATOM 4466 N N . SER B 1 184 ? -16.938 -24.922 13.25 1 98.19 184 SER B N 1
ATOM 4467 C CA . SER B 1 184 ? -17.047 -26.328 12.891 1 98.19 184 SER B CA 1
ATOM 4468 C C . SER B 1 184 ? -16.281 -26.641 11.609 1 98.19 184 SER B C 1
ATOM 4470 O O . SER B 1 184 ? -15.641 -25.75 11.039 1 98.19 184 SER B O 1
ATOM 4472 N N . ALA B 1 185 ? -16.375 -27.828 11.188 1 98.19 185 ALA B N 1
ATOM 4473 C CA . ALA B 1 185 ? -15.562 -28.297 10.07 1 98.19 185 ALA B CA 1
ATOM 4474 C C . ALA B 1 185 ? -15.875 -27.531 8.797 1 98.19 185 ALA B C 1
ATOM 4476 O O . ALA B 1 185 ? -17.016 -27.109 8.578 1 98.19 185 ALA B O 1
ATOM 4477 N N . VAL B 1 186 ? -14.875 -27.266 8.031 1 98.56 186 VAL B N 1
ATOM 4478 C CA . VAL B 1 186 ? -15.008 -26.688 6.695 1 98.56 186 VAL B CA 1
ATOM 4479 C C . VAL B 1 186 ? -14.664 -27.75 5.648 1 98.56 186 VAL B C 1
ATOM 4481 O O . VAL B 1 186 ? -13.609 -28.391 5.723 1 98.56 186 VAL B O 1
ATOM 4484 N N . SER B 1 187 ? -15.57 -27.969 4.703 1 98.75 187 SER B N 1
ATOM 4485 C CA . SER B 1 187 ? -15.383 -28.906 3.607 1 98.75 187 SER B CA 1
ATOM 4486 C C . SER B 1 187 ? -15.398 -28.203 2.256 1 98.75 187 SER B C 1
ATOM 4488 O O . SER B 1 187 ? -16.219 -27.312 2.027 1 98.75 187 SER B O 1
ATOM 4490 N N . VAL B 1 188 ? -14.461 -28.578 1.455 1 98.81 188 VAL B N 1
ATOM 4491 C CA . VAL B 1 188 ? -14.398 -28.062 0.094 1 98.81 188 VAL B CA 1
ATOM 4492 C C . VAL B 1 188 ? -14.609 -29.188 -0.904 1 98.81 188 VAL B C 1
ATOM 4494 O O . VAL B 1 188 ? -13.906 -30.203 -0.864 1 98.81 188 VAL B O 1
ATOM 4497 N N . VAL B 1 189 ? -15.594 -29.047 -1.747 1 98.69 189 VAL B N 1
ATOM 4498 C CA . VAL B 1 189 ? -15.852 -30.016 -2.811 1 98.69 189 VAL B CA 1
ATOM 4499 C C . VAL B 1 189 ? -15.367 -29.453 -4.145 1 98.69 189 VAL B C 1
ATOM 4501 O O . VAL B 1 189 ? -15.836 -28.406 -4.594 1 98.69 189 VAL B O 1
ATOM 4504 N N . GLU B 1 190 ? -14.375 -30.156 -4.699 1 97.19 190 GLU B N 1
ATOM 4505 C CA . GLU B 1 190 ? -13.82 -29.797 -6 1 97.19 190 GLU B CA 1
ATOM 4506 C C . GLU B 1 190 ? -14.359 -30.719 -7.098 1 97.19 190 GLU B C 1
ATOM 4508 O O . GLU B 1 190 ? -14.57 -31.906 -6.871 1 97.19 190 GLU B O 1
ATOM 4513 N N . PRO B 1 191 ? -14.57 -30.156 -8.328 1 95.69 191 PRO B N 1
ATOM 4514 C CA . PRO B 1 191 ? -15.008 -31.031 -9.422 1 95.69 191 PRO B CA 1
ATOM 4515 C C . PRO B 1 191 ? -13.992 -32.125 -9.734 1 95.69 191 PRO B C 1
ATOM 4517 O O . PRO B 1 191 ? -14.383 -33.25 -10.141 1 95.69 191 PRO B O 1
ATOM 4520 N N . VAL B 1 192 ? -12.703 -31.828 -9.633 1 94.44 192 VAL B N 1
ATOM 4521 C CA . VAL B 1 192 ? -11.594 -32.781 -9.742 1 94.44 192 VAL B CA 1
ATOM 4522 C C . VAL B 1 192 ? -10.531 -32.438 -8.703 1 94.44 192 VAL B C 1
ATOM 4524 O O . VAL B 1 192 ? -10.367 -31.266 -8.312 1 94.44 192 VAL B O 1
ATOM 4527 N N . ALA B 1 193 ? -9.867 -33.469 -8.281 1 94.44 193 ALA B N 1
ATOM 4528 C CA . ALA B 1 193 ? -8.828 -33.25 -7.277 1 94.44 193 ALA B CA 1
ATOM 4529 C C . ALA B 1 193 ? -7.738 -32.312 -7.797 1 94.44 193 ALA B C 1
ATOM 4531 O O . ALA B 1 193 ? -7.34 -32.406 -8.961 1 94.44 193 ALA B O 1
ATOM 4532 N N . THR B 1 194 ? -7.32 -31.406 -6.969 1 95.12 194 THR B N 1
ATOM 4533 C CA . THR B 1 194 ? -6.207 -30.516 -7.277 1 95.12 194 THR B CA 1
ATOM 4534 C C . THR B 1 194 ? -5.008 -30.828 -6.387 1 95.12 194 THR B C 1
ATOM 4536 O O . THR B 1 194 ? -5.039 -31.766 -5.602 1 95.12 194 THR B O 1
ATOM 4539 N N . ARG B 1 195 ? -3.918 -30.078 -6.602 1 94.31 195 ARG B N 1
ATOM 4540 C CA . ARG B 1 195 ? -2.689 -30.297 -5.848 1 94.31 195 ARG B CA 1
ATOM 4541 C C . ARG B 1 195 ? -2.955 -30.281 -4.348 1 94.31 195 ARG B C 1
ATOM 4543 O O . ARG B 1 195 ? -3.623 -29.375 -3.844 1 94.31 195 ARG B O 1
ATOM 4550 N N . PRO B 1 196 ? -2.451 -31.25 -3.627 1 95.88 196 PRO B N 1
ATOM 4551 C CA . PRO B 1 196 ? -2.809 -31.406 -2.215 1 95.88 196 PRO B CA 1
ATOM 4552 C C . PRO B 1 196 ? -1.772 -30.797 -1.271 1 95.88 196 PRO B C 1
ATOM 4554 O O . PRO B 1 196 ? -1.563 -31.312 -0.168 1 95.88 196 PRO B O 1
ATOM 4557 N N . HIS B 1 197 ? -1.051 -29.75 -1.634 1 96.44 197 HIS B N 1
ATOM 4558 C CA . HIS B 1 197 ? 0.049 -29.203 -0.849 1 96.44 197 HIS B CA 1
ATOM 4559 C C . HIS B 1 197 ? -0.425 -28.766 0.533 1 96.44 197 HIS B C 1
ATOM 4561 O O . HIS B 1 197 ? 0.268 -28.984 1.529 1 96.44 197 HIS B O 1
ATOM 4567 N N . THR B 1 198 ? -1.614 -28.156 0.616 1 97.88 198 THR B N 1
ATOM 4568 C CA . THR B 1 198 ? -2.127 -27.703 1.9 1 97.88 198 THR B CA 1
ATOM 4569 C C . THR B 1 198 ? -2.557 -28.875 2.768 1 97.88 198 THR B C 1
ATOM 4571 O O . THR B 1 198 ? -2.311 -28.891 3.977 1 97.88 198 THR B O 1
ATOM 4574 N N . GLU B 1 199 ? -3.191 -29.844 2.158 1 97.5 199 GLU B N 1
ATOM 4575 C CA . GLU B 1 199 ? -3.562 -31.062 2.873 1 97.5 199 GLU B CA 1
ATOM 4576 C C . GLU B 1 199 ? -2.338 -31.734 3.484 1 97.5 199 GLU B C 1
ATOM 4578 O O . GLU B 1 199 ? -2.342 -32.094 4.664 1 97.5 199 GLU B O 1
ATOM 4583 N N . GLU B 1 200 ? -1.335 -31.875 2.682 1 96.56 200 GLU B N 1
ATOM 4584 C CA . GLU B 1 200 ? -0.097 -32.5 3.143 1 96.56 200 GLU B CA 1
ATOM 4585 C C . GLU B 1 200 ? 0.545 -31.688 4.262 1 96.56 200 GLU B C 1
ATOM 4587 O O . GLU B 1 200 ? 1.019 -32.25 5.254 1 96.56 200 GLU B O 1
ATOM 4592 N N . LEU B 1 201 ? 0.561 -30.391 4.109 1 97.19 201 LEU B N 1
ATOM 4593 C CA . LEU B 1 201 ? 1.104 -29.5 5.129 1 97.19 201 LEU B CA 1
ATOM 4594 C C . LEU B 1 201 ? 0.356 -29.672 6.445 1 97.19 201 LEU B C 1
ATOM 4596 O O . LEU B 1 201 ? 0.975 -29.812 7.5 1 97.19 201 LEU B O 1
ATOM 4600 N N . LEU B 1 202 ? -0.971 -29.594 6.391 1 97.88 202 LEU B N 1
ATOM 4601 C CA . LEU B 1 202 ? -1.783 -29.688 7.598 1 97.88 202 LEU B CA 1
ATOM 4602 C C . LEU B 1 202 ? -1.586 -31.031 8.289 1 97.88 202 LEU B C 1
ATOM 4604 O O . LEU B 1 202 ? -1.512 -31.109 9.516 1 97.88 202 LEU B O 1
ATOM 4608 N N . GLY B 1 203 ? -1.456 -32.062 7.48 1 96.88 203 GLY B N 1
ATOM 4609 C CA . GLY B 1 203 ? -1.115 -33.344 8.039 1 96.88 203 GLY B CA 1
ATOM 4610 C C . GLY B 1 203 ? 0.215 -33.375 8.773 1 96.88 203 GLY B C 1
ATOM 4611 O O . GLY B 1 203 ? 0.323 -33.906 9.875 1 96.88 203 GLY B O 1
ATOM 4612 N N . LEU B 1 204 ? 1.156 -32.781 8.125 1 96.69 204 LEU B N 1
ATOM 4613 C CA . LEU B 1 204 ? 2.488 -32.688 8.711 1 96.69 204 LEU B CA 1
ATOM 4614 C C . LEU B 1 204 ? 2.441 -31.953 10.055 1 96.69 204 LEU B C 1
ATOM 4616 O O . LEU B 1 204 ? 3.215 -32.281 10.961 1 96.69 204 LEU B O 1
ATOM 4620 N N . LEU B 1 205 ? 1.513 -31.016 10.203 1 97.38 205 LEU B N 1
ATOM 4621 C CA . LEU B 1 205 ? 1.419 -30.188 11.398 1 97.38 205 LEU B CA 1
ATOM 4622 C C . LEU B 1 205 ? 0.476 -30.812 12.422 1 97.38 205 LEU B C 1
ATOM 4624 O O . LEU B 1 205 ? 0.117 -30.172 13.414 1 97.38 205 LEU B O 1
ATOM 4628 N N . GLY B 1 206 ? -0.008 -31.969 12.18 1 96.5 206 GLY B N 1
ATOM 4629 C CA . GLY B 1 206 ? -0.73 -32.75 13.172 1 96.5 206 GLY B CA 1
ATOM 4630 C C . GLY B 1 206 ? -2.234 -32.562 13.102 1 96.5 206 GLY B C 1
ATOM 4631 O O . GLY B 1 206 ? -2.947 -32.875 14.062 1 96.5 206 GLY B O 1
ATOM 4632 N N . LEU B 1 207 ? -2.707 -32 12.016 1 96.81 207 LEU B N 1
ATOM 4633 C CA . LEU B 1 207 ? -4.141 -31.781 11.883 1 96.81 207 LEU B CA 1
ATOM 4634 C C . LEU B 1 207 ? -4.793 -32.906 11.062 1 96.81 207 LEU B C 1
ATOM 4636 O O . LEU B 1 207 ? -4.148 -33.5 10.188 1 96.81 207 LEU B O 1
ATOM 4640 N N . GLU B 1 208 ? -5.973 -33.125 11.344 1 92.62 208 GLU B N 1
ATOM 4641 C CA . GLU B 1 208 ? -6.75 -34.125 10.602 1 92.62 208 GLU B CA 1
ATOM 4642 C C . GLU B 1 208 ? -7.359 -33.5 9.344 1 92.62 208 GLU B C 1
ATOM 4644 O O . GLU B 1 208 ? -8.07 -32.5 9.414 1 92.62 208 GLU B O 1
ATOM 4649 N N . VAL B 1 209 ? -7.031 -34.062 8.219 1 97 209 VAL B N 1
ATOM 4650 C CA . VAL B 1 209 ? -7.629 -33.688 6.938 1 97 209 VAL B CA 1
ATOM 4651 C C . VAL B 1 209 ? -8.289 -34.906 6.301 1 97 209 VAL B C 1
ATOM 4653 O O . VAL B 1 209 ? -7.633 -35.906 6.035 1 97 209 VAL B O 1
ATOM 4656 N N . ASP B 1 210 ? -9.57 -34.812 6.156 1 97.5 210 ASP B N 1
ATOM 4657 C CA . ASP B 1 210 ? -10.312 -35.906 5.527 1 97.5 210 ASP B CA 1
ATOM 4658 C C . ASP B 1 210 ? -10.461 -35.656 4.023 1 97.5 210 ASP B C 1
ATOM 4660 O O . ASP B 1 210 ? -10.844 -34.562 3.596 1 97.5 210 ASP B O 1
ATOM 4664 N N . GLU B 1 211 ? -10.086 -36.625 3.287 1 96.5 211 GLU B N 1
ATOM 4665 C CA . GLU B 1 211 ? -10.25 -36.594 1.836 1 96.5 211 GLU B CA 1
ATOM 4666 C C . GLU B 1 211 ? -11.125 -37.75 1.355 1 96.5 211 GLU B C 1
ATOM 4668 O O . GLU B 1 211 ? -10.992 -38.875 1.836 1 96.5 211 GLU B O 1
ATOM 4673 N N . GLU B 1 212 ? -12.047 -37.375 0.466 1 95.88 212 GLU B N 1
ATOM 4674 C CA . GLU B 1 212 ? -12.977 -38.375 -0.029 1 95.88 212 GLU B CA 1
ATOM 4675 C C . GLU B 1 212 ? -13.32 -38.156 -1.496 1 95.88 212 GLU B C 1
ATOM 4677 O O . GLU B 1 212 ? -13.547 -37 -1.91 1 95.88 212 GLU B O 1
ATOM 4682 N N . GLU B 1 213 ? -13.234 -39.219 -2.172 1 95.81 213 GLU B N 1
ATOM 4683 C CA . GLU B 1 213 ? -13.82 -39.188 -3.506 1 95.81 213 GLU B CA 1
ATOM 4684 C C . GLU B 1 213 ? -15.32 -39.469 -3.455 1 95.81 213 GLU B C 1
ATOM 4686 O O . GLU B 1 213 ? -15.727 -40.531 -2.984 1 95.81 213 GLU B O 1
ATOM 4691 N N . LEU B 1 214 ? -16.062 -38.594 -3.914 1 96.69 214 LEU B N 1
ATOM 4692 C CA . LEU B 1 214 ? -17.516 -38.75 -3.885 1 96.69 214 LEU B CA 1
ATOM 4693 C C . LEU B 1 214 ? -17.984 -39.656 -5.027 1 96.69 214 LEU B C 1
ATOM 4695 O O . LEU B 1 214 ? -17.25 -39.875 -5.984 1 96.69 214 LEU B O 1
ATOM 4699 N N . ALA B 1 215 ? -19.188 -40.125 -4.98 1 95.81 215 ALA B N 1
ATOM 4700 C CA . ALA B 1 215 ? -19.734 -41.094 -5.922 1 95.81 215 ALA B CA 1
ATOM 4701 C C . ALA B 1 215 ? -19.797 -40.5 -7.332 1 95.81 215 ALA B C 1
ATOM 4703 O O . ALA B 1 215 ? -19.656 -41.25 -8.32 1 95.81 215 ALA B O 1
ATOM 4704 N N . ASP B 1 216 ? -19.875 -39.25 -7.395 1 95.25 216 ASP B N 1
ATOM 4705 C CA . ASP B 1 216 ? -20.031 -38.594 -8.695 1 95.25 216 ASP B CA 1
ATOM 4706 C C . ASP B 1 216 ? -18.672 -38.156 -9.258 1 95.25 216 ASP B C 1
ATOM 4708 O O . ASP B 1 216 ? -18.609 -37.438 -10.258 1 95.25 216 ASP B O 1
ATOM 4712 N N . GLY B 1 217 ? -17.641 -38.5 -8.609 1 93.25 217 GLY B N 1
ATOM 4713 C CA . GLY B 1 217 ? -16.312 -38.219 -9.125 1 93.25 217 GLY B CA 1
ATOM 4714 C C . GLY B 1 217 ? -15.695 -36.969 -8.539 1 93.25 217 GLY B C 1
ATOM 4715 O O . GLY B 1 217 ? -14.508 -36.688 -8.75 1 93.25 217 GLY B O 1
ATOM 4716 N N . ARG B 1 218 ? -16.594 -36.25 -7.879 1 95.12 218 ARG B N 1
ATOM 4717 C CA . ARG B 1 218 ? -16.062 -35.062 -7.227 1 95.12 218 ARG B CA 1
ATOM 4718 C C . ARG B 1 218 ? -15.203 -35.438 -6.023 1 95.12 218 ARG B C 1
ATOM 4720 O O . ARG B 1 218 ? -15.227 -36.562 -5.559 1 95.12 218 ARG B O 1
ATOM 4727 N N . HIS B 1 219 ? -14.273 -34.438 -5.605 1 97.25 219 HIS B N 1
ATOM 4728 C CA . HIS B 1 219 ? -13.328 -34.656 -4.516 1 97.25 219 HIS B CA 1
ATOM 4729 C C . HIS B 1 219 ? -13.625 -33.719 -3.34 1 97.25 219 HIS B C 1
ATOM 4731 O O . HIS B 1 219 ? -13.773 -32.531 -3.518 1 97.25 219 HIS B O 1
ATOM 4737 N N . ARG B 1 220 ? -13.789 -34.312 -2.135 1 98.5 220 ARG B N 1
ATOM 4738 C CA . ARG B 1 220 ? -14.07 -33.5 -0.945 1 98.5 220 ARG B CA 1
ATOM 4739 C C . ARG B 1 220 ? -12.891 -33.531 0.015 1 98.5 220 ARG B C 1
ATOM 4741 O O . ARG B 1 220 ? -12.32 -34.594 0.298 1 98.5 220 ARG B O 1
ATOM 4748 N N . VAL B 1 221 ? -12.477 -32.375 0.426 1 98.62 221 VAL B N 1
ATOM 4749 C CA . VAL B 1 221 ? -11.445 -32.219 1.444 1 98.62 221 VAL B CA 1
ATOM 4750 C C . VAL B 1 221 ? -12.023 -31.484 2.65 1 98.62 221 VAL B C 1
ATOM 4752 O O . VAL B 1 221 ? -12.648 -30.422 2.502 1 98.62 221 VAL B O 1
ATOM 4755 N N . SER B 1 222 ? -11.859 -32.031 3.871 1 98.5 222 SER B N 1
ATOM 4756 C CA . SER B 1 222 ? -12.43 -31.453 5.078 1 98.5 222 SER B CA 1
ATOM 4757 C C . SER B 1 222 ? -11.367 -31.266 6.164 1 98.5 222 SER B C 1
ATOM 4759 O O . SER B 1 222 ? -10.508 -32.125 6.344 1 98.5 222 SER B O 1
ATOM 4761 N N . VAL B 1 223 ? -11.438 -30.141 6.785 1 98 223 VAL B N 1
ATOM 4762 C CA . VAL B 1 223 ? -10.594 -29.922 7.953 1 98 223 VAL B CA 1
ATOM 4763 C C . VAL B 1 223 ? -11.469 -29.609 9.172 1 98 223 VAL B C 1
ATOM 4765 O O . VAL B 1 223 ? -12.5 -28.938 9.047 1 98 223 VAL B O 1
ATOM 4768 N N . VAL B 1 224 ? -11.109 -30.125 10.297 1 96.69 224 VAL B N 1
ATOM 4769 C CA . VAL B 1 224 ? -11.703 -29.75 11.57 1 96.69 224 VAL B CA 1
ATOM 4770 C C . VAL B 1 224 ? -10.867 -28.641 12.219 1 96.69 224 VAL B C 1
ATOM 4772 O O . VAL B 1 224 ? -9.633 -28.641 12.109 1 96.69 224 VAL B O 1
ATOM 4775 N N . PRO B 1 225 ? -11.633 -27.688 12.82 1 96.44 225 PRO B N 1
ATOM 4776 C CA . PRO B 1 225 ? -10.867 -26.656 13.516 1 96.44 225 PRO B CA 1
ATOM 4777 C C . PRO B 1 225 ? -9.812 -27.234 14.461 1 96.44 225 PRO B C 1
ATOM 4779 O O . PRO B 1 225 ? -10.047 -28.266 15.094 1 96.44 225 PRO B O 1
ATOM 4782 N N . GLY B 1 226 ? -8.68 -26.578 14.461 1 94.56 226 GLY B N 1
ATOM 4783 C CA . GLY B 1 226 ? -7.617 -27.094 15.312 1 94.56 226 GLY B CA 1
ATOM 4784 C C . GLY B 1 226 ? -6.371 -26.234 15.297 1 94.56 226 GLY B C 1
ATOM 4785 O O . GLY B 1 226 ? -6.289 -25.266 14.539 1 94.56 226 GLY B O 1
ATOM 4786 N N . THR B 1 227 ? -5.461 -26.562 16.188 1 94.88 227 THR B N 1
ATOM 4787 C CA . THR B 1 227 ? -4.215 -25.828 16.344 1 94.88 227 THR B CA 1
ATOM 4788 C C . THR B 1 227 ? -3.041 -26.594 15.758 1 94.88 227 THR B C 1
ATOM 4790 O O . THR B 1 227 ? -2.711 -27.688 16.219 1 94.88 227 THR B O 1
ATOM 4793 N N . PRO B 1 228 ? -2.398 -26 14.727 1 97.62 228 PRO B N 1
ATOM 4794 C CA . PRO B 1 228 ? -1.219 -26.656 14.172 1 97.62 228 PRO B CA 1
ATOM 4795 C C . PRO B 1 228 ? -0.088 -26.812 15.188 1 97.62 228 PRO B C 1
ATOM 4797 O O . PRO B 1 228 ? 0.132 -25.906 16 1 97.62 228 PRO B O 1
ATOM 4800 N N . ARG B 1 229 ? 0.601 -27.891 15.156 1 96.56 229 ARG B N 1
ATOM 4801 C CA . ARG B 1 229 ? 1.789 -28.141 15.969 1 96.56 229 ARG B CA 1
ATOM 4802 C C . ARG B 1 229 ? 3.061 -27.953 15.148 1 96.56 229 ARG B C 1
ATOM 4804 O O . ARG B 1 229 ? 3.111 -28.344 13.977 1 96.56 229 ARG B O 1
ATOM 4811 N N . PRO B 1 230 ? 4.012 -27.312 15.836 1 95.31 230 PRO B N 1
ATOM 4812 C CA . PRO B 1 230 ? 5.25 -27.156 15.07 1 95.31 230 PRO B CA 1
ATOM 4813 C C . PRO B 1 230 ? 5.977 -28.484 14.836 1 95.31 230 PRO B C 1
ATOM 4815 O O . PRO B 1 230 ? 5.891 -29.391 15.664 1 95.31 230 PRO B O 1
ATOM 4818 N N . VAL B 1 231 ? 6.551 -28.609 13.672 1 96.06 231 VAL B N 1
ATOM 4819 C CA . VAL B 1 231 ? 7.473 -29.703 13.406 1 96.06 231 VAL B CA 1
ATOM 4820 C C . VAL B 1 231 ? 8.914 -29.203 13.438 1 96.06 231 VAL B C 1
ATOM 4822 O O . VAL B 1 231 ? 9.156 -28 13.328 1 96.06 231 VAL B O 1
ATOM 4825 N N . GLU B 1 232 ? 9.812 -30.047 13.617 1 95.81 232 GLU B N 1
ATOM 4826 C CA . GLU B 1 232 ? 11.219 -29.672 13.719 1 95.81 232 GLU B CA 1
ATOM 4827 C C . GLU B 1 232 ? 11.711 -29.031 12.414 1 95.81 232 GLU B C 1
ATOM 4829 O O . GLU B 1 232 ? 12.422 -28.031 12.438 1 95.81 232 GLU B O 1
ATOM 4834 N N . ARG B 1 233 ? 11.266 -29.688 11.352 1 96.44 233 ARG B N 1
ATOM 4835 C CA . ARG B 1 233 ? 11.844 -29.281 10.078 1 96.44 233 ARG B CA 1
ATOM 4836 C C . ARG B 1 233 ? 10.859 -29.516 8.93 1 96.44 233 ARG B C 1
ATOM 4838 O O . ARG B 1 233 ? 10.18 -30.547 8.898 1 96.44 233 ARG B O 1
ATOM 4845 N N . ILE B 1 234 ? 10.664 -28.562 8.055 1 97 234 ILE B N 1
ATOM 4846 C CA . ILE B 1 234 ? 9.992 -28.703 6.77 1 97 234 ILE B CA 1
ATOM 4847 C C . ILE B 1 234 ? 11.008 -28.578 5.641 1 97 234 ILE B C 1
ATOM 4849 O O . ILE B 1 234 ? 11.695 -27.547 5.531 1 97 234 ILE B O 1
ATOM 4853 N N . VAL B 1 235 ? 11.164 -29.609 4.828 1 96.19 235 VAL B N 1
ATOM 4854 C CA . VAL B 1 235 ? 12.039 -29.578 3.658 1 96.19 235 VAL B CA 1
ATOM 4855 C C . VAL B 1 235 ? 11.203 -29.375 2.395 1 96.19 235 VAL B C 1
ATOM 4857 O O . VAL B 1 235 ? 10.328 -30.203 2.088 1 96.19 235 VAL B O 1
ATOM 4860 N N . VAL B 1 236 ? 11.477 -28.297 1.698 1 97.19 236 VAL B N 1
ATOM 4861 C CA . VAL B 1 236 ? 10.727 -27.984 0.49 1 97.19 236 VAL B CA 1
ATOM 4862 C C . VAL B 1 236 ? 11.273 -28.781 -0.688 1 97.19 236 VAL B C 1
ATOM 4864 O O . VAL B 1 236 ? 12.469 -28.734 -0.986 1 97.19 236 VAL B O 1
ATOM 4867 N N . ALA B 1 237 ? 10.398 -29.547 -1.337 1 96.38 237 ALA B N 1
ATOM 4868 C CA . ALA B 1 237 ? 10.781 -30.266 -2.543 1 96.38 237 ALA B CA 1
ATOM 4869 C C . ALA B 1 237 ? 11.039 -29.312 -3.703 1 96.38 237 ALA B C 1
ATOM 4871 O O . ALA B 1 237 ? 10.719 -28.125 -3.621 1 96.38 237 ALA B O 1
ATOM 4872 N N . ARG B 1 238 ? 11.641 -29.859 -4.715 1 96.94 238 ARG B N 1
ATOM 4873 C CA . ARG B 1 238 ? 11.93 -29.031 -5.887 1 96.94 238 ARG B CA 1
ATOM 4874 C C . ARG B 1 238 ? 10.727 -28.969 -6.828 1 96.94 238 ARG B C 1
ATOM 4876 O O . ARG B 1 238 ? 9.844 -29.828 -6.766 1 96.94 238 ARG B O 1
ATOM 4883 N N . ASP B 1 239 ? 10.688 -27.984 -7.66 1 96.88 239 ASP B N 1
ATOM 4884 C CA . ASP B 1 239 ? 9.484 -27.578 -8.375 1 96.88 239 ASP B CA 1
ATOM 4885 C C . ASP B 1 239 ? 9.383 -28.266 -9.727 1 96.88 239 ASP B C 1
ATOM 4887 O O . ASP B 1 239 ? 10.086 -27.906 -10.672 1 96.88 239 ASP B O 1
ATOM 4891 N N . PRO B 1 240 ? 8.438 -29.172 -9.883 1 96.62 240 PRO B N 1
ATOM 4892 C CA . PRO B 1 240 ? 8.289 -29.797 -11.195 1 96.62 240 PRO B CA 1
ATOM 4893 C C . PRO B 1 240 ? 7.805 -28.828 -12.273 1 96.62 240 PRO B C 1
ATOM 4895 O O . PRO B 1 240 ? 8.094 -29.016 -13.453 1 96.62 240 PRO B O 1
ATOM 4898 N N . SER B 1 241 ? 7.066 -27.797 -11.844 1 96.31 241 SER B N 1
ATOM 4899 C CA . SER B 1 241 ? 6.598 -26.797 -12.805 1 96.31 241 SER B CA 1
ATOM 4900 C C . SER B 1 241 ? 7.754 -25.984 -13.367 1 96.31 241 SER B C 1
ATOM 4902 O O . SER B 1 241 ? 7.75 -25.625 -14.547 1 96.31 241 SER B O 1
ATOM 4904 N N . ALA B 1 242 ? 8.703 -25.656 -12.516 1 97.06 242 ALA B N 1
ATOM 4905 C CA . ALA B 1 242 ? 9.898 -24.969 -12.992 1 97.06 242 ALA B CA 1
ATOM 4906 C C . ALA B 1 242 ? 10.703 -25.875 -13.938 1 97.06 242 ALA B C 1
ATOM 4908 O O . ALA B 1 242 ? 11.273 -25.391 -14.914 1 97.06 242 ALA B O 1
ATOM 4909 N N . ALA B 1 243 ? 10.734 -27.141 -13.664 1 97.81 243 ALA B N 1
ATOM 4910 C CA . ALA B 1 243 ? 11.461 -28.094 -14.492 1 97.81 243 ALA B CA 1
ATOM 4911 C C . ALA B 1 243 ? 10.797 -28.266 -15.852 1 97.81 243 ALA B C 1
ATOM 4913 O O . ALA B 1 243 ? 11.453 -28.656 -16.828 1 97.81 243 ALA B O 1
ATOM 4914 N N . ALA B 1 244 ? 9.516 -28.016 -15.914 1 98.31 244 ALA B N 1
ATOM 4915 C CA . ALA B 1 244 ? 8.688 -28.328 -17.078 1 98.31 244 ALA B CA 1
ATOM 4916 C C . ALA B 1 244 ? 9.25 -27.656 -18.344 1 98.31 244 ALA B C 1
ATOM 4918 O O . ALA B 1 244 ? 9.164 -28.234 -19.438 1 98.31 244 ALA B O 1
ATOM 4919 N N . PHE B 1 245 ? 9.82 -26.469 -18.203 1 98.56 245 PHE B N 1
ATOM 4920 C CA . PHE B 1 245 ? 10.312 -25.734 -19.375 1 98.56 245 PHE B CA 1
ATOM 4921 C C . PHE B 1 245 ? 11.438 -26.5 -20.047 1 98.56 245 PHE B C 1
ATOM 4923 O O . PHE B 1 245 ? 11.406 -26.703 -21.266 1 98.56 245 PHE B O 1
ATOM 4930 N N . PHE B 1 246 ? 12.328 -27.031 -19.297 1 98.69 246 PHE B N 1
ATOM 4931 C CA . PHE B 1 246 ? 13.445 -27.781 -19.844 1 98.69 246 PHE B CA 1
ATOM 4932 C C . PHE B 1 246 ? 13.008 -29.188 -20.234 1 98.69 246 PHE B C 1
ATOM 4934 O O . PHE B 1 246 ? 13.484 -29.75 -21.234 1 98.69 246 PHE B O 1
ATOM 4941 N N . VAL B 1 247 ? 12.102 -29.75 -19.469 1 98.62 247 VAL B N 1
ATOM 4942 C CA . VAL B 1 247 ? 11.586 -31.094 -19.734 1 98.62 247 VAL B CA 1
ATOM 4943 C C . VAL B 1 247 ? 10.875 -31.109 -21.094 1 98.62 247 VAL B C 1
ATOM 4945 O O . VAL B 1 247 ? 11.117 -31.984 -21.922 1 98.62 247 VAL B O 1
ATOM 4948 N N . VAL B 1 248 ? 10.039 -30.125 -21.312 1 98.56 248 VAL B N 1
ATOM 4949 C CA . VAL B 1 248 ? 9.289 -30.062 -22.547 1 98.56 248 VAL B CA 1
ATOM 4950 C C . VAL B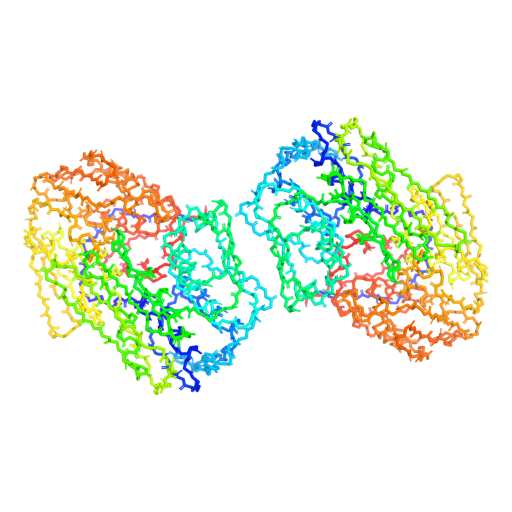 1 248 ? 10.25 -29.844 -23.719 1 98.56 248 VAL B C 1
ATOM 4952 O O . VAL B 1 248 ? 10.102 -30.484 -24.766 1 98.56 248 VAL B O 1
ATOM 4955 N N . ALA B 1 249 ? 11.211 -28.953 -23.547 1 98.19 249 ALA B N 1
ATOM 4956 C CA . ALA B 1 249 ? 12.195 -28.703 -24.594 1 98.19 249 ALA B CA 1
ATOM 4957 C C . ALA B 1 249 ? 12.953 -29.969 -24.953 1 98.19 249 ALA B C 1
ATOM 4959 O O . ALA B 1 249 ? 13.141 -30.281 -26.125 1 98.19 249 ALA B O 1
ATOM 4960 N N . ALA B 1 250 ? 13.398 -30.703 -23.953 1 98.56 250 ALA B N 1
ATOM 4961 C CA . ALA B 1 250 ? 14.109 -31.953 -24.172 1 98.56 250 ALA B CA 1
ATOM 4962 C C . ALA B 1 250 ? 13.211 -33 -24.859 1 98.56 250 ALA B C 1
ATOM 4964 O O . ALA B 1 250 ? 13.617 -33.625 -25.812 1 98.56 250 ALA B O 1
ATOM 4965 N N . ALA B 1 251 ? 12 -33.125 -24.391 1 98.44 251 ALA B N 1
ATOM 4966 C CA . ALA B 1 251 ? 11.047 -34.094 -24.922 1 98.44 251 ALA B CA 1
ATOM 4967 C C . ALA B 1 251 ? 10.766 -33.812 -26.391 1 98.44 251 ALA B C 1
ATOM 4969 O O . ALA B 1 251 ? 10.586 -34.75 -27.172 1 98.44 251 ALA B O 1
ATOM 4970 N N . ALA B 1 252 ? 10.789 -32.562 -26.766 1 97.19 252 ALA B N 1
ATOM 4971 C CA . ALA B 1 252 ? 10.391 -32.125 -28.109 1 97.19 252 ALA B CA 1
ATOM 4972 C C . ALA B 1 252 ? 11.57 -32.219 -29.078 1 97.19 252 ALA B C 1
ATOM 4974 O O . ALA B 1 252 ? 11.438 -31.875 -30.25 1 97.19 252 ALA B O 1
ATOM 4975 N N . THR B 1 253 ? 12.68 -32.688 -28.672 1 96.94 253 THR B N 1
ATOM 4976 C CA . THR B 1 253 ? 13.875 -32.719 -29.516 1 96.94 253 THR B CA 1
ATOM 4977 C C . THR B 1 253 ? 14.422 -34.156 -29.609 1 96.94 253 THR B C 1
ATOM 4979 O O . THR B 1 253 ? 15.078 -34.625 -28.688 1 96.94 253 THR B O 1
ATOM 4982 N N . PRO B 1 254 ? 14.242 -34.75 -30.766 1 95.81 254 PRO B N 1
ATOM 4983 C CA . PRO B 1 254 ? 14.773 -36.094 -30.922 1 95.81 254 PRO B CA 1
ATOM 4984 C C . PRO B 1 254 ? 16.25 -36.188 -30.562 1 95.81 254 PRO B C 1
ATOM 4986 O O . PRO B 1 254 ? 17.047 -35.375 -31 1 95.81 254 PRO B O 1
ATOM 4989 N N . GLY B 1 255 ? 16.578 -37.156 -29.719 1 94.81 255 GLY B N 1
ATOM 4990 C CA . GLY B 1 255 ? 17.953 -37.406 -29.344 1 94.81 255 GLY B CA 1
ATOM 4991 C C . GLY B 1 255 ? 18.359 -36.719 -28.062 1 94.81 255 GLY B C 1
ATOM 4992 O O . GLY B 1 255 ? 19.391 -37.062 -27.469 1 94.81 255 GLY B O 1
ATOM 4993 N N . ALA B 1 256 ? 17.609 -35.781 -27.594 1 97 256 ALA B N 1
ATOM 4994 C CA . ALA B 1 256 ? 17.922 -35.062 -26.359 1 97 256 ALA B CA 1
ATOM 4995 C C . ALA B 1 256 ? 17.719 -35.969 -25.141 1 97 256 ALA B C 1
ATOM 4997 O O . ALA B 1 256 ? 16.922 -36.938 -25.188 1 97 256 ALA B O 1
ATOM 4998 N N . ARG B 1 257 ? 18.469 -35.719 -24.047 1 97.75 257 ARG B N 1
ATOM 4999 C CA . ARG B 1 257 ? 18.344 -36.406 -22.781 1 97.75 257 ARG B CA 1
ATOM 5000 C C . ARG B 1 257 ? 18.531 -35.469 -21.609 1 97.75 257 ARG B C 1
ATOM 5002 O O . ARG B 1 257 ? 19.516 -34.719 -21.531 1 97.75 257 ARG B O 1
ATOM 5009 N N . LEU B 1 258 ? 17.609 -35.469 -20.719 1 98.56 258 LEU B N 1
ATOM 5010 C CA . LEU B 1 258 ? 17.641 -34.625 -19.547 1 98.56 258 LEU B CA 1
ATOM 5011 C C . LEU B 1 258 ? 17.266 -35.406 -18.297 1 98.56 258 LEU B C 1
ATOM 5013 O O . LEU B 1 258 ? 16.328 -36.219 -18.312 1 98.56 258 LEU B O 1
ATOM 5017 N N . GLU B 1 259 ? 18.016 -35.219 -17.281 1 98.69 259 GLU B N 1
ATOM 5018 C CA . GLU B 1 259 ? 17.703 -35.781 -15.969 1 98.69 259 GLU B CA 1
ATOM 5019 C C . GLU B 1 259 ? 17.312 -34.688 -14.984 1 98.69 259 GLU B C 1
ATOM 5021 O O . GLU B 1 259 ? 18.016 -33.688 -14.844 1 98.69 259 GLU B O 1
ATOM 5026 N N . VAL B 1 260 ? 16.125 -34.781 -14.406 1 98.44 260 VAL B N 1
ATOM 5027 C CA . VAL B 1 260 ? 15.641 -33.844 -13.383 1 98.44 260 VAL B CA 1
ATOM 5028 C C . VAL B 1 260 ? 15.672 -34.531 -12.016 1 98.44 260 VAL B C 1
ATOM 5030 O O . VAL B 1 260 ? 15.086 -35.594 -11.828 1 98.44 260 VAL B O 1
ATOM 5033 N N . ARG B 1 261 ? 16.312 -33.906 -11.055 1 98.19 261 ARG B N 1
ATOM 5034 C CA . ARG B 1 261 ? 16.469 -34.5 -9.734 1 98.19 261 ARG B CA 1
ATOM 5035 C C . ARG B 1 261 ? 15.773 -33.688 -8.656 1 98.19 261 ARG B C 1
ATOM 5037 O O . ARG B 1 261 ? 15.773 -32.469 -8.711 1 98.19 261 ARG B O 1
ATOM 5044 N N . GLY B 1 262 ? 15.102 -34.406 -7.73 1 96.62 262 GLY B N 1
ATOM 5045 C CA . GLY B 1 262 ? 14.609 -33.812 -6.496 1 96.62 262 GLY B CA 1
ATOM 5046 C C . GLY B 1 262 ? 13.219 -33.219 -6.625 1 96.62 262 GLY B C 1
ATOM 5047 O O . GLY B 1 262 ? 12.688 -32.656 -5.672 1 96.62 262 GLY B O 1
ATOM 5048 N N . ALA B 1 263 ? 12.547 -33.344 -7.762 1 96.12 263 ALA B N 1
ATOM 5049 C CA . ALA B 1 263 ? 11.258 -32.719 -8.016 1 96.12 263 ALA B CA 1
ATOM 5050 C C . ALA B 1 263 ? 10.133 -33.406 -7.273 1 96.12 263 ALA B C 1
ATOM 5052 O O . ALA B 1 263 ? 10.156 -34.656 -7.117 1 96.12 263 ALA B O 1
ATOM 5053 N N . TYR B 1 264 ? 9.219 -32.656 -6.797 1 95.81 264 TYR B N 1
ATOM 5054 C CA . TYR B 1 264 ? 7.996 -33.219 -6.254 1 95.81 264 TYR B CA 1
ATOM 5055 C C . TYR B 1 264 ? 7.172 -33.875 -7.348 1 95.81 264 TYR B C 1
ATOM 5057 O O . TYR B 1 264 ? 6.719 -33.219 -8.281 1 95.81 264 TYR B O 1
ATOM 5065 N N . LEU B 1 265 ? 6.977 -35.188 -7.254 1 94.56 265 LEU B N 1
ATOM 5066 C CA . LEU B 1 265 ? 6.262 -35.938 -8.297 1 94.56 265 LEU B CA 1
ATOM 5067 C C . LEU B 1 265 ? 4.934 -36.469 -7.773 1 94.56 265 LEU B C 1
ATOM 5069 O O . LEU B 1 265 ? 4.449 -37.5 -8.242 1 94.56 265 LEU B O 1
ATOM 5073 N N . GLY B 1 266 ? 4.375 -35.75 -6.785 1 88.81 266 GLY B N 1
ATOM 5074 C CA . GLY B 1 266 ? 3.102 -36.156 -6.219 1 88.81 266 GLY B CA 1
ATOM 5075 C C . GLY B 1 266 ? 1.93 -35.938 -7.156 1 88.81 266 GLY B C 1
ATOM 5076 O O . GLY B 1 266 ? 2.109 -35.5 -8.289 1 88.81 266 GLY B O 1
ATOM 5077 N N . PRO B 1 267 ? 0.812 -36.375 -6.676 1 86.19 267 PRO B N 1
ATOM 5078 C CA . PRO B 1 267 ? -0.384 -36.312 -7.516 1 86.19 267 PRO B CA 1
ATOM 5079 C C . PRO B 1 267 ? -0.72 -34.875 -7.961 1 86.19 267 PRO B C 1
ATOM 5081 O O . PRO B 1 267 ? -0.537 -33.938 -7.191 1 86.19 267 PRO B O 1
ATOM 5084 N N . THR B 1 268 ? -1.247 -34.75 -9.18 1 89.06 268 THR B N 1
ATOM 5085 C CA . THR B 1 268 ? -1.806 -33.531 -9.758 1 89.06 268 THR B CA 1
ATOM 5086 C C . THR B 1 268 ? -0.703 -32.531 -10.062 1 89.06 268 THR B C 1
ATOM 5088 O O . THR B 1 268 ? -0.984 -31.359 -10.352 1 89.06 268 THR B O 1
ATOM 5091 N N . ARG B 1 269 ? 0.618 -32.906 -9.961 1 91.19 269 ARG B N 1
ATOM 5092 C CA . ARG B 1 269 ? 1.713 -32 -10.281 1 91.19 269 ARG B CA 1
ATOM 5093 C C . ARG B 1 269 ? 2.447 -32.438 -11.539 1 91.19 269 ARG B C 1
ATOM 5095 O O . ARG B 1 269 ? 3.273 -31.703 -12.078 1 91.19 269 ARG B O 1
ATOM 5102 N N . THR B 1 270 ? 2.123 -33.594 -12.047 1 91 270 THR B N 1
ATOM 5103 C CA . THR B 1 270 ? 2.936 -34.188 -13.109 1 91 270 THR B CA 1
ATOM 5104 C C . THR B 1 270 ? 2.094 -34.438 -14.359 1 91 270 THR B C 1
ATOM 5106 O O . THR B 1 270 ? 2.449 -35.25 -15.203 1 91 270 THR B O 1
ATOM 5109 N N . GLY B 1 271 ? 0.947 -33.75 -14.438 1 95.38 271 GLY B N 1
ATOM 5110 C CA . GLY B 1 271 ? 0.081 -33.938 -15.586 1 95.38 271 GLY B CA 1
ATOM 5111 C C . GLY B 1 271 ? 0.789 -33.719 -16.906 1 95.38 271 GLY B C 1
ATOM 5112 O O . GLY B 1 271 ? 0.521 -34.406 -17.891 1 95.38 271 GLY B O 1
ATOM 5113 N N . TYR B 1 272 ? 1.727 -32.812 -16.922 1 97.5 272 TYR B N 1
ATOM 5114 C CA . TYR B 1 272 ? 2.408 -32.469 -18.156 1 97.5 272 TYR B CA 1
ATOM 5115 C C . TYR B 1 272 ? 3.312 -33.625 -18.609 1 97.5 272 TYR B C 1
ATOM 5117 O O . TYR B 1 272 ? 3.545 -33.812 -19.797 1 97.5 272 TYR B O 1
ATOM 5125 N N . LEU B 1 273 ? 3.811 -34.438 -17.703 1 97.69 273 LEU B N 1
ATOM 5126 C CA . LEU B 1 273 ? 4.609 -35.594 -18.062 1 97.69 273 LEU B CA 1
ATOM 5127 C C . LEU B 1 273 ? 3.762 -36.656 -18.781 1 97.69 273 LEU B C 1
ATOM 5129 O O . LEU B 1 273 ? 4.215 -37.25 -19.75 1 97.69 273 LEU B O 1
ATOM 5133 N N . ASP B 1 274 ? 2.537 -36.812 -18.297 1 97.25 274 ASP B N 1
ATOM 5134 C CA . ASP B 1 274 ? 1.617 -37.75 -18.922 1 97.25 274 ASP B CA 1
ATOM 5135 C C . ASP B 1 274 ? 1.304 -37.312 -20.359 1 97.25 274 ASP B C 1
ATOM 5137 O O . ASP B 1 274 ? 1.252 -38.156 -21.266 1 97.25 274 ASP B O 1
ATOM 5141 N N . VAL B 1 275 ? 1.079 -36.094 -20.5 1 98.25 275 VAL B N 1
ATOM 5142 C CA . VAL B 1 275 ? 0.795 -35.531 -21.828 1 98.25 275 VAL B CA 1
ATOM 5143 C C . VAL B 1 275 ? 1.979 -35.812 -22.75 1 98.25 275 VAL B C 1
ATOM 5145 O O . VAL B 1 275 ? 1.801 -36.281 -23.875 1 98.25 275 VAL B O 1
ATOM 5148 N N . LEU B 1 276 ? 3.189 -35.531 -22.297 1 98.62 276 LEU B N 1
ATOM 5149 C CA . LEU B 1 276 ? 4.383 -35.719 -23.109 1 98.62 276 LEU B CA 1
ATOM 5150 C C . LEU B 1 276 ? 4.57 -37.188 -23.469 1 98.62 276 LEU B C 1
ATOM 5152 O O . LEU B 1 276 ? 4.953 -37.531 -24.594 1 98.62 276 LEU B O 1
ATOM 5156 N N . ARG B 1 277 ? 4.309 -38.062 -22.516 1 98.12 277 ARG B N 1
ATOM 5157 C CA . ARG B 1 277 ? 4.371 -39.5 -22.781 1 98.12 277 ARG B CA 1
ATOM 5158 C C . ARG B 1 277 ? 3.393 -39.875 -23.891 1 98.12 277 ARG B C 1
ATOM 5160 O O . ARG B 1 277 ? 3.754 -40.625 -24.812 1 98.12 277 ARG B O 1
ATOM 5167 N N . ARG B 1 278 ? 2.209 -39.375 -23.75 1 98.19 278 ARG B N 1
ATOM 5168 C CA . ARG B 1 278 ? 1.174 -39.656 -24.734 1 98.19 278 ARG B CA 1
ATOM 5169 C C . ARG B 1 278 ? 1.597 -39.156 -26.109 1 98.19 278 ARG B C 1
ATOM 5171 O O . ARG B 1 278 ? 1.243 -39.75 -27.125 1 98.19 278 ARG B O 1
ATOM 5178 N N . MET B 1 279 ? 2.404 -38.156 -26.156 1 98.62 279 MET B N 1
ATOM 5179 C CA . MET B 1 279 ? 2.85 -37.562 -27.422 1 98.62 279 MET B CA 1
ATOM 5180 C C . MET B 1 279 ? 4.02 -38.344 -28 1 98.62 279 MET B C 1
ATOM 5182 O O . MET B 1 279 ? 4.406 -38.125 -29.156 1 98.62 279 MET B O 1
ATOM 5186 N N . GLY B 1 280 ? 4.68 -39.188 -27.141 1 98.25 280 GLY B N 1
ATOM 5187 C CA . GLY B 1 280 ? 5.691 -40.062 -27.703 1 98.25 280 GLY B CA 1
ATOM 5188 C C . GLY B 1 280 ? 7.043 -39.938 -27.031 1 98.25 280 GLY B C 1
ATOM 5189 O O . GLY B 1 280 ? 7.965 -40.688 -27.297 1 98.25 280 GLY B O 1
ATOM 5190 N N . ALA B 1 281 ? 7.18 -39 -26.125 1 98.19 281 ALA B N 1
ATOM 5191 C CA . ALA B 1 281 ? 8.445 -38.844 -25.422 1 98.19 281 ALA B CA 1
ATOM 5192 C C . ALA B 1 281 ? 8.68 -40.031 -24.469 1 98.19 281 ALA B C 1
ATOM 5194 O O . ALA B 1 281 ? 7.734 -40.594 -23.953 1 98.19 281 ALA B O 1
ATOM 5195 N N . GLU B 1 282 ? 9.93 -40.375 -24.297 1 98.06 282 GLU B N 1
ATOM 5196 C CA . GLU B 1 282 ? 10.289 -41.375 -23.312 1 98.06 282 GLU B CA 1
ATOM 5197 C C . GLU B 1 282 ? 10.602 -40.719 -21.969 1 98.06 282 GLU B C 1
ATOM 5199 O O . GLU B 1 282 ? 11.594 -40.031 -21.828 1 98.06 282 GLU B O 1
ATOM 5204 N N . ILE B 1 283 ? 9.758 -40.969 -21.047 1 97.88 283 ILE B N 1
ATOM 5205 C CA . ILE B 1 283 ? 9.906 -40.406 -19.719 1 97.88 283 ILE B CA 1
ATOM 5206 C C . ILE B 1 283 ? 9.906 -41.5 -18.656 1 97.88 283 ILE B C 1
ATOM 5208 O O . ILE B 1 283 ? 8.945 -42.25 -18.562 1 97.88 283 ILE B O 1
ATOM 5212 N N . GLU B 1 284 ? 11 -41.562 -17.938 1 97.06 284 GLU B N 1
ATOM 5213 C CA . GLU B 1 284 ? 11.164 -42.531 -16.859 1 97.06 284 GLU B CA 1
ATOM 5214 C C . GLU B 1 284 ? 11.281 -41.844 -15.508 1 97.06 284 GLU B C 1
ATOM 5216 O O . GLU B 1 284 ? 11.945 -40.812 -15.383 1 97.06 284 GLU B O 1
ATOM 5221 N N . VAL B 1 285 ? 10.523 -42.312 -14.609 1 95.12 285 VAL B N 1
ATOM 5222 C CA . VAL B 1 285 ? 10.648 -41.844 -13.234 1 95.12 285 VAL B CA 1
ATOM 5223 C C . VAL B 1 285 ? 11.516 -42.812 -12.43 1 95.12 285 VAL B C 1
ATOM 5225 O O . VAL B 1 285 ? 11.211 -44 -12.352 1 95.12 285 VAL B O 1
ATOM 5228 N N . LEU B 1 286 ? 12.594 -42.281 -11.906 1 94.5 286 LEU B N 1
ATOM 5229 C CA . LEU B 1 286 ? 13.492 -43.062 -11.07 1 94.5 286 LEU B CA 1
ATOM 5230 C C . LEU B 1 286 ? 13.312 -42.719 -9.594 1 94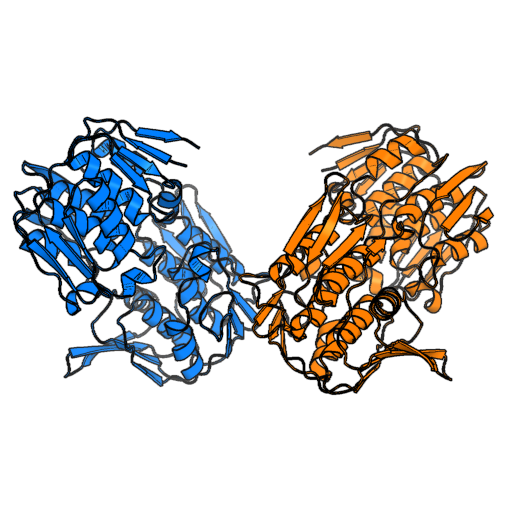.5 286 LEU B C 1
ATOM 5232 O O . LEU B 1 286 ? 13.461 -41.531 -9.219 1 94.5 286 LEU B O 1
ATOM 5236 N N . GLY B 1 287 ? 12.953 -43.688 -8.836 1 92.44 287 GLY B N 1
ATOM 5237 C CA . GLY B 1 287 ? 12.711 -43.406 -7.434 1 92.44 287 GLY B CA 1
ATOM 5238 C C . GLY B 1 287 ? 11.477 -42.562 -7.203 1 92.44 287 GLY B C 1
ATOM 5239 O O . GLY B 1 287 ? 10.414 -42.844 -7.754 1 92.44 287 GLY B O 1
ATOM 5240 N N . ARG B 1 288 ? 11.68 -41.531 -6.277 1 92.69 288 ARG B N 1
ATOM 5241 C CA . ARG B 1 288 ? 10.5 -40.781 -5.887 1 92.69 288 ARG B CA 1
ATOM 5242 C C . ARG B 1 288 ? 10.57 -39.344 -6.426 1 92.69 288 ARG B C 1
ATOM 5244 O O . ARG B 1 288 ? 9.57 -38.625 -6.418 1 92.69 288 ARG B O 1
ATOM 5251 N N . ASP B 1 289 ? 11.734 -39.031 -6.953 1 95.81 289 ASP B N 1
ATOM 5252 C CA . ASP B 1 289 ? 11.844 -37.594 -7.199 1 95.81 289 ASP B CA 1
ATOM 5253 C C . ASP B 1 289 ? 12.734 -37.312 -8.406 1 95.81 289 ASP B C 1
ATOM 5255 O O . ASP B 1 289 ? 13.188 -36.188 -8.602 1 95.81 289 ASP B O 1
ATOM 5259 N N . THR B 1 290 ? 13.055 -38.375 -9.258 1 97.31 290 THR B N 1
ATOM 5260 C CA . THR B 1 290 ? 13.938 -38.219 -10.406 1 97.31 290 THR B CA 1
ATOM 5261 C C . THR B 1 290 ? 13.219 -38.562 -11.703 1 97.31 290 THR B C 1
ATOM 5263 O O . THR B 1 290 ? 12.523 -39.594 -11.773 1 97.31 290 THR B O 1
ATOM 5266 N N . VAL B 1 291 ? 13.367 -37.75 -12.695 1 97.94 291 VAL B N 1
ATOM 5267 C CA . VAL B 1 291 ? 12.742 -37.969 -14 1 97.94 291 VAL B CA 1
ATOM 5268 C C . VAL B 1 291 ? 13.812 -37.938 -15.094 1 97.94 291 VAL B C 1
ATOM 5270 O O . VAL B 1 291 ? 14.648 -37.031 -15.141 1 97.94 291 VAL B O 1
ATOM 5273 N N . ILE B 1 292 ? 13.859 -38.938 -15.891 1 98.44 292 ILE B N 1
ATOM 5274 C CA . ILE B 1 292 ? 14.703 -38.969 -17.078 1 98.44 292 ILE B CA 1
ATOM 5275 C C . ILE B 1 292 ? 13.844 -38.781 -18.328 1 98.44 292 ILE B C 1
ATOM 5277 O O . ILE B 1 292 ? 12.859 -39.5 -18.516 1 98.44 292 ILE B O 1
ATOM 5281 N N . VAL B 1 293 ? 14.211 -37.844 -19.094 1 98.25 293 VAL B N 1
ATOM 5282 C CA . VAL B 1 293 ? 13.477 -37.5 -20.312 1 98.25 293 VAL B CA 1
ATOM 5283 C C . VAL B 1 293 ? 14.352 -37.781 -21.531 1 98.25 293 VAL B C 1
ATOM 5285 O O . VAL B 1 293 ? 15.5 -37.344 -21.594 1 98.25 293 VAL B O 1
ATOM 5288 N N . ARG B 1 294 ? 13.852 -38.5 -22.469 1 97.88 294 ARG B N 1
ATOM 5289 C CA . ARG B 1 294 ? 14.461 -38.719 -23.781 1 97.88 294 ARG B CA 1
ATOM 5290 C C . ARG B 1 294 ? 13.555 -38.219 -24.891 1 97.88 294 ARG B C 1
ATOM 5292 O O . ARG B 1 294 ? 12.391 -38.625 -24.984 1 97.88 294 ARG B O 1
ATOM 5299 N N . GLY B 1 295 ? 14.133 -37.375 -25.641 1 96.81 295 GLY B N 1
ATOM 5300 C CA . GLY B 1 295 ? 13.375 -36.719 -26.703 1 96.81 295 GLY B CA 1
ATOM 5301 C C . GLY B 1 295 ? 12.969 -37.656 -27.812 1 96.81 295 GLY B C 1
ATOM 5302 O O . GLY B 1 295 ? 13.641 -38.656 -28.062 1 96.81 295 GLY B O 1
ATOM 5303 N N . ALA B 1 296 ? 11.852 -37.25 -28.5 1 96.69 296 ALA B N 1
ATOM 5304 C CA . ALA B 1 296 ? 11.328 -38.031 -29.625 1 96.69 296 ALA B CA 1
ATOM 5305 C C . ALA B 1 296 ? 10.617 -37.125 -30.625 1 96.69 296 ALA B C 1
ATOM 5307 O O . ALA B 1 296 ? 10.5 -35.906 -30.406 1 96.69 296 ALA B O 1
ATOM 5308 N N . ALA B 1 297 ? 10.344 -37.75 -31.797 1 97.38 297 ALA B N 1
ATOM 5309 C CA . ALA B 1 297 ? 9.398 -37.094 -32.688 1 97.38 297 ALA B CA 1
ATOM 5310 C C . ALA B 1 297 ? 7.977 -37.188 -32.156 1 97.38 297 ALA B C 1
ATOM 5312 O O . ALA B 1 297 ? 7.328 -38.219 -32.25 1 97.38 297 ALA B O 1
ATOM 5313 N N . LEU B 1 298 ? 7.512 -36.062 -31.656 1 98.38 298 LEU B N 1
ATOM 5314 C CA . LEU B 1 298 ? 6.246 -36.062 -30.922 1 98.38 298 LEU B CA 1
ATOM 5315 C C . LEU B 1 298 ? 5.062 -36.125 -31.875 1 98.38 298 LEU B C 1
ATOM 5317 O O . LEU B 1 298 ? 5.129 -35.594 -33 1 98.38 298 LEU B O 1
ATOM 5321 N N . GLY B 1 299 ? 4.047 -36.812 -31.422 1 98.62 299 GLY B N 1
ATOM 5322 C CA . GLY B 1 299 ? 2.758 -36.781 -32.094 1 98.62 299 GLY B CA 1
ATOM 5323 C C . GLY B 1 299 ? 1.766 -35.844 -31.422 1 98.62 299 GLY B C 1
ATOM 5324 O O . GLY B 1 299 ? 1.94 -35.469 -30.266 1 98.62 299 GLY B O 1
ATOM 5325 N N . ALA B 1 300 ? 0.758 -35.469 -32.156 1 98.5 300 ALA B N 1
ATOM 5326 C CA . ALA B 1 300 ? -0.265 -34.531 -31.672 1 98.5 300 ALA B CA 1
ATOM 5327 C C . ALA B 1 300 ? -1.087 -35.188 -30.547 1 98.5 300 ALA B C 1
ATOM 5329 O O . ALA B 1 300 ? -1.089 -36.406 -30.406 1 98.5 300 ALA B O 1
ATOM 5330 N N . THR B 1 301 ? -1.726 -34.406 -29.75 1 98.56 301 THR B N 1
ATOM 5331 C CA . THR B 1 301 ? -2.566 -34.875 -28.656 1 98.56 301 THR B CA 1
ATOM 5332 C C . THR B 1 301 ? -3.686 -33.875 -28.359 1 98.56 301 THR B C 1
ATOM 5334 O O . THR B 1 301 ? -3.736 -32.781 -28.953 1 98.56 301 THR B O 1
ATOM 5337 N N . THR B 1 302 ? -4.648 -34.25 -27.578 1 98.5 302 THR B N 1
ATOM 5338 C CA . THR B 1 302 ? -5.711 -33.406 -27.047 1 98.5 302 THR B CA 1
ATOM 5339 C C . THR B 1 302 ? -5.719 -33.438 -25.531 1 98.5 302 THR B C 1
ATOM 5341 O O . THR B 1 302 ? -5.699 -34.5 -24.906 1 98.5 302 THR B O 1
ATOM 5344 N N . ILE B 1 303 ? -5.613 -32.25 -24.969 1 98.25 303 ILE B N 1
ATOM 5345 C CA . ILE B 1 303 ? -5.789 -32.094 -23.531 1 98.25 303 ILE B CA 1
ATOM 5346 C C . ILE B 1 303 ? -7.23 -31.719 -23.219 1 98.25 303 ILE B C 1
ATOM 5348 O O . ILE B 1 303 ? -7.727 -30.703 -23.734 1 98.25 303 ILE B O 1
ATOM 5352 N N . VAL B 1 304 ? -7.867 -32.469 -22.375 1 96.75 304 VAL B N 1
ATOM 5353 C CA . VAL B 1 304 ? -9.273 -32.25 -22.047 1 96.75 304 VAL B CA 1
ATOM 5354 C C . VAL B 1 304 ? -9.391 -31.531 -20.703 1 96.75 304 VAL B C 1
ATOM 5356 O O . VAL B 1 304 ? -8.422 -31.453 -19.953 1 96.75 304 VAL B O 1
ATOM 5359 N N . ALA B 1 305 ? -10.555 -31.094 -20.328 1 95.06 305 ALA B N 1
ATOM 5360 C CA . ALA B 1 305 ? -10.836 -30.234 -19.188 1 95.06 305 ALA B CA 1
ATOM 5361 C C . ALA B 1 305 ? -10.406 -30.891 -17.891 1 95.06 305 ALA B C 1
ATOM 5363 O O . ALA B 1 305 ? -9.852 -30.219 -17 1 95.06 305 ALA B O 1
ATOM 5364 N N . ASP B 1 306 ? -10.578 -32.156 -17.781 1 93.5 306 ASP B N 1
ATOM 5365 C CA . ASP B 1 306 ? -10.328 -32.875 -16.531 1 93.5 306 ASP B CA 1
ATOM 5366 C C . ASP B 1 306 ? -8.836 -32.938 -16.234 1 93.5 306 ASP B C 1
ATOM 5368 O O . ASP B 1 306 ? -8.43 -33.156 -15.086 1 93.5 306 ASP B O 1
ATOM 5372 N N . GLU B 1 307 ? -8.016 -32.719 -17.281 1 95.38 307 GLU B N 1
ATOM 5373 C CA . GLU B 1 307 ? -6.566 -32.812 -17.125 1 95.38 307 GLU B CA 1
ATOM 5374 C C . GLU B 1 307 ? -5.969 -31.453 -16.75 1 95.38 307 GLU B C 1
ATOM 5376 O O . GLU B 1 307 ? -4.871 -31.375 -16.203 1 95.38 307 GLU B O 1
ATOM 5381 N N . VAL B 1 308 ? -6.723 -30.406 -17 1 95.81 308 VAL B N 1
ATOM 5382 C CA . VAL B 1 308 ? -6.199 -29.047 -16.984 1 95.81 308 VAL B CA 1
ATOM 5383 C C . VAL B 1 308 ? -5.711 -28.703 -15.578 1 95.81 308 VAL B C 1
ATOM 5385 O O . VAL B 1 308 ? -4.617 -28.156 -15.414 1 95.81 308 VAL B O 1
ATOM 5388 N N . PRO B 1 309 ? -6.414 -29.078 -14.484 1 93.38 309 PRO B N 1
ATOM 5389 C CA . PRO B 1 309 ? -5.973 -28.672 -13.148 1 93.38 309 PRO B CA 1
ATOM 5390 C C . PRO B 1 309 ? -4.594 -29.219 -12.789 1 93.38 309 PRO B C 1
ATOM 5392 O O . PRO B 1 309 ? -3.865 -28.609 -12.008 1 93.38 309 PRO B O 1
ATOM 5395 N N . SER B 1 310 ? -4.176 -30.281 -13.422 1 94.94 310 SER B N 1
ATOM 5396 C CA . SER B 1 310 ? -2.912 -30.922 -13.07 1 94.94 310 SER B CA 1
ATOM 5397 C C . SER B 1 310 ? -1.762 -30.359 -13.906 1 94.94 310 SER B C 1
ATOM 5399 O O . SER B 1 310 ? -0.604 -30.734 -13.703 1 94.94 310 SER B O 1
ATOM 5401 N N . LEU B 1 311 ? -2.117 -29.453 -14.859 1 96.94 311 LEU B N 1
ATOM 5402 C CA . LEU B 1 311 ? -1.052 -29 -15.75 1 96.94 311 LEU B CA 1
ATOM 5403 C C . LEU B 1 311 ? -1.288 -27.562 -16.188 1 96.94 311 LEU B C 1
ATOM 5405 O O . LEU B 1 311 ? -0.663 -27.094 -17.156 1 96.94 311 LEU B O 1
ATOM 5409 N N . ILE B 1 312 ? -2.203 -26.844 -15.492 1 95.25 312 ILE B N 1
ATOM 5410 C CA . ILE B 1 312 ? -2.674 -25.531 -15.953 1 95.25 312 ILE B CA 1
ATOM 5411 C C . ILE B 1 312 ? -1.492 -24.578 -16.094 1 95.25 312 ILE B C 1
ATOM 5413 O O . ILE B 1 312 ? -1.438 -23.781 -17.031 1 95.25 312 ILE B O 1
ATOM 5417 N N . ASP B 1 313 ? -0.517 -24.656 -15.227 1 95.5 313 ASP B N 1
ATOM 5418 C CA . ASP B 1 313 ? 0.615 -23.734 -15.219 1 95.5 313 ASP B CA 1
ATOM 5419 C C . ASP B 1 313 ? 1.627 -24.094 -16.312 1 95.5 313 ASP B C 1
ATOM 5421 O O . ASP B 1 313 ? 2.461 -23.266 -16.688 1 95.5 313 ASP B O 1
ATOM 5425 N N . GLU B 1 314 ? 1.562 -25.281 -16.812 1 98.06 314 GLU B N 1
ATOM 5426 C CA . GLU B 1 314 ? 2.523 -25.75 -17.797 1 98.06 314 GLU B CA 1
ATOM 5427 C C . GLU B 1 314 ? 1.969 -25.625 -19.219 1 98.06 314 GLU B C 1
ATOM 5429 O O . GLU B 1 314 ? 2.656 -25.938 -20.188 1 98.06 314 GLU B O 1
ATOM 5434 N N . VAL B 1 315 ? 0.799 -25.062 -19.328 1 98.44 315 VAL B N 1
ATOM 5435 C CA . VAL B 1 315 ? 0.136 -25.016 -20.625 1 98.44 315 VAL B CA 1
ATOM 5436 C C . VAL B 1 315 ? 0.968 -24.188 -21.609 1 98.44 315 VAL B C 1
ATOM 5438 O O . VAL B 1 315 ? 1.179 -24.609 -22.75 1 98.44 315 VAL B O 1
ATOM 5441 N N . PRO B 1 316 ? 1.541 -23.047 -21.188 1 98.5 316 PRO B N 1
ATOM 5442 C CA . PRO B 1 316 ? 2.336 -22.281 -22.156 1 98.5 316 PRO B CA 1
ATOM 5443 C C . PRO B 1 316 ? 3.512 -23.094 -22.703 1 98.5 316 PRO B C 1
ATOM 5445 O O . PRO B 1 316 ? 3.758 -23.078 -23.922 1 98.5 316 PRO B O 1
ATOM 5448 N N . VAL B 1 317 ? 4.184 -23.828 -21.875 1 98.62 317 VAL B N 1
ATOM 5449 C CA . VAL B 1 317 ? 5.348 -24.547 -22.375 1 98.62 317 VAL B CA 1
ATOM 5450 C C . VAL B 1 317 ? 4.902 -25.844 -23.078 1 98.62 317 VAL B C 1
ATOM 5452 O O . VAL B 1 317 ? 5.555 -26.297 -24 1 98.62 317 VAL B O 1
ATOM 5455 N N . LEU B 1 318 ? 3.754 -26.406 -22.672 1 98.69 318 LEU B N 1
ATOM 5456 C CA . LEU B 1 318 ? 3.209 -27.562 -23.391 1 98.69 318 LEU B CA 1
ATOM 5457 C C . LEU B 1 318 ? 2.844 -27.172 -24.812 1 98.69 318 LEU B C 1
ATOM 5459 O O . LEU B 1 318 ? 2.938 -28 -25.734 1 98.69 318 LEU B O 1
ATOM 5463 N N . ALA B 1 319 ? 2.457 -25.922 -25 1 98.62 319 ALA B N 1
ATOM 5464 C CA . ALA B 1 319 ? 2.145 -25.422 -26.328 1 98.62 319 ALA B CA 1
ATOM 5465 C C . ALA B 1 319 ? 3.363 -25.5 -27.25 1 98.62 319 ALA B C 1
ATOM 5467 O O . ALA B 1 319 ? 3.227 -25.688 -28.453 1 98.62 319 ALA B O 1
ATOM 5468 N N . VAL B 1 320 ? 4.52 -25.375 -26.719 1 97.94 320 VAL B N 1
ATOM 5469 C CA . VAL B 1 320 ? 5.754 -25.562 -27.484 1 97.94 320 VAL B CA 1
ATOM 5470 C C . VAL B 1 320 ? 5.824 -27 -28 1 97.94 320 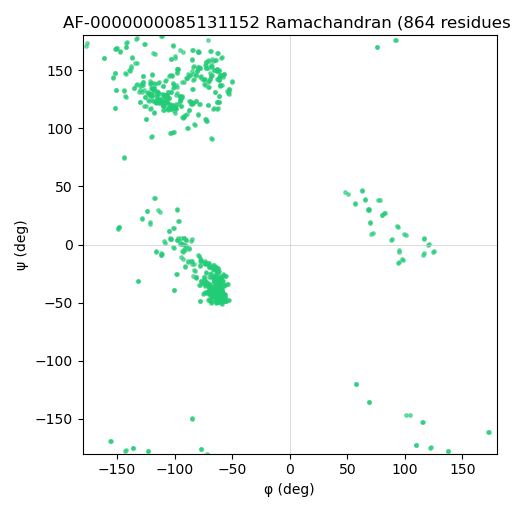VAL B C 1
ATOM 5472 O O . VAL B 1 320 ? 6.164 -27.219 -29.172 1 97.94 320 VAL B O 1
ATOM 5475 N N . ALA B 1 321 ? 5.508 -27.969 -27.141 1 98.5 321 ALA B N 1
ATOM 5476 C CA . ALA B 1 321 ? 5.445 -29.359 -27.562 1 98.5 321 ALA B CA 1
ATOM 5477 C C . ALA B 1 321 ? 4.414 -29.547 -28.688 1 98.5 321 ALA B C 1
ATOM 5479 O O . ALA B 1 321 ? 4.641 -30.312 -29.625 1 98.5 321 ALA B O 1
ATOM 5480 N N . PHE B 1 322 ? 3.277 -28.859 -28.578 1 98.69 322 PHE B N 1
ATOM 5481 C CA . PHE B 1 322 ? 2.258 -28.906 -29.625 1 98.69 322 PHE B CA 1
ATOM 5482 C C . PHE B 1 322 ? 2.826 -28.438 -30.969 1 98.69 322 PHE B C 1
ATOM 5484 O O . PHE B 1 322 ? 2.611 -29.094 -31.984 1 98.69 322 PHE B O 1
ATOM 5491 N N . ALA B 1 323 ? 3.529 -27.359 -30.922 1 98.12 323 ALA B N 1
ATOM 5492 C CA . ALA B 1 323 ? 4.078 -26.766 -32.156 1 98.12 323 ALA B CA 1
ATOM 5493 C C . ALA B 1 323 ? 5.137 -27.688 -32.781 1 98.12 323 ALA B C 1
ATOM 5495 O O . ALA B 1 323 ? 5.332 -27.672 -34 1 98.12 323 ALA B O 1
ATOM 5496 N N . ALA B 1 324 ? 5.801 -28.453 -31.953 1 97.5 324 ALA B N 1
ATOM 5497 C CA . ALA B 1 324 ? 6.852 -29.359 -32.406 1 97.5 324 ALA B CA 1
ATOM 5498 C C . ALA B 1 324 ? 6.258 -30.656 -32.938 1 97.5 324 ALA B C 1
ATOM 5500 O O . ALA B 1 324 ? 6.914 -31.391 -33.688 1 97.5 324 ALA B O 1
ATOM 5501 N N . ALA B 1 325 ? 5.113 -31 -32.562 1 98.38 325 ALA B N 1
ATOM 5502 C CA . ALA B 1 325 ? 4.516 -32.312 -32.812 1 98.38 325 ALA B CA 1
ATOM 5503 C C . ALA B 1 325 ? 3.936 -32.406 -34.219 1 98.38 325 ALA B C 1
ATOM 5505 O O . ALA B 1 325 ? 3.443 -31.406 -34.75 1 98.38 325 ALA B O 1
ATOM 5506 N N . ARG B 1 326 ? 3.98 -33.594 -34.719 1 98.31 326 ARG B N 1
ATOM 5507 C CA . ARG B 1 326 ? 3.314 -33.844 -36 1 98.31 326 ARG B CA 1
ATOM 5508 C C . ARG B 1 326 ? 1.809 -34 -35.812 1 98.31 326 ARG B C 1
ATOM 5510 O O . ARG B 1 326 ? 1.354 -34.875 -35.062 1 98.31 326 ARG B O 1
ATOM 5517 N N . GLY B 1 327 ? 1.108 -33.156 -36.469 1 98.38 327 GLY B N 1
ATOM 5518 C CA . GLY B 1 327 ? -0.342 -33.219 -36.406 1 98.38 327 GLY B CA 1
ATOM 5519 C C . GLY B 1 327 ? -0.95 -32.031 -35.625 1 98.38 327 GLY B C 1
ATOM 5520 O O . GLY B 1 327 ? -0.264 -31.062 -35.344 1 98.38 327 GLY B O 1
ATOM 5521 N N . THR B 1 328 ? -2.242 -32.125 -35.406 1 98.62 328 THR B N 1
ATOM 5522 C CA . THR B 1 328 ? -2.984 -31.047 -34.781 1 98.62 328 THR B CA 1
ATOM 5523 C C . THR B 1 328 ? -3.211 -31.359 -33.281 1 98.62 328 THR B C 1
ATOM 5525 O O . THR B 1 328 ? -3.869 -32.344 -32.969 1 98.62 328 THR B O 1
ATOM 5528 N N . SER B 1 329 ? -2.631 -30.578 -32.438 1 98.69 329 SER B N 1
ATOM 5529 C CA . SER B 1 329 ? -2.838 -30.688 -30.984 1 98.69 329 SER B CA 1
ATOM 5530 C C . SER B 1 329 ? -3.871 -29.688 -30.5 1 98.69 329 SER B C 1
ATOM 5532 O O . SER B 1 329 ? -4.027 -28.609 -31.078 1 98.69 329 SER B O 1
ATOM 5534 N N . ARG B 1 330 ? -4.586 -30.047 -29.391 1 98.62 330 ARG B N 1
ATOM 5535 C CA . ARG B 1 330 ? -5.672 -29.219 -28.891 1 98.62 330 ARG B CA 1
ATOM 5536 C C . ARG B 1 330 ? -5.699 -29.219 -27.359 1 98.62 330 ARG B C 1
ATOM 5538 O O . ARG B 1 330 ? -5.32 -30.203 -26.734 1 98.62 330 ARG B O 1
ATOM 5545 N N . ILE B 1 331 ? -6.105 -28.094 -26.812 1 98.56 331 ILE B N 1
ATOM 5546 C CA . ILE B 1 331 ? -6.457 -28.016 -25.406 1 98.56 331 ILE B CA 1
ATOM 5547 C C . ILE B 1 331 ? -7.82 -27.359 -25.25 1 98.56 331 ILE B C 1
ATOM 5549 O O . ILE B 1 331 ? -8.133 -26.391 -25.953 1 98.56 331 ILE B O 1
ATOM 5553 N N . GLU B 1 332 ? -8.641 -27.875 -24.391 1 97.56 332 GLU B N 1
ATOM 5554 C CA . GLU B 1 332 ? -9.961 -27.344 -24.062 1 97.56 332 GLU B CA 1
ATOM 5555 C C . GLU B 1 332 ? -10.18 -27.312 -22.547 1 97.56 332 GLU B C 1
ATOM 5557 O O . GLU B 1 332 ? -9.492 -28 -21.797 1 97.56 332 GLU B O 1
ATOM 5562 N N . GLY B 1 333 ? -11.055 -26.453 -22.141 1 96.06 333 GLY B N 1
ATOM 5563 C CA . GLY B 1 333 ? -11.398 -26.375 -20.734 1 96.06 333 GLY B CA 1
ATOM 5564 C C . GLY B 1 333 ? -10.391 -25.594 -19.906 1 96.06 333 GLY B C 1
ATOM 5565 O O . GLY B 1 333 ? -10.273 -25.812 -18.703 1 96.06 333 GLY B O 1
ATOM 5566 N N . ALA B 1 334 ? -9.664 -24.672 -20.547 1 97.19 334 ALA B N 1
ATOM 5567 C CA . ALA B 1 334 ? -8.586 -23.969 -19.844 1 97.19 334 ALA B CA 1
ATOM 5568 C C . ALA B 1 334 ? -8.875 -22.469 -19.766 1 97.19 334 ALA B C 1
ATOM 5570 O O . ALA B 1 334 ? -7.969 -21.656 -19.906 1 97.19 334 ALA B O 1
ATOM 5571 N N . ALA B 1 335 ? -10.148 -22.109 -19.516 1 96.06 335 ALA B N 1
ATOM 5572 C CA . ALA B 1 335 ? -10.562 -20.703 -19.5 1 96.06 335 ALA B CA 1
ATOM 5573 C C . ALA B 1 335 ? -9.828 -19.938 -18.406 1 96.06 335 ALA B C 1
ATOM 5575 O O . ALA B 1 335 ? -9.617 -18.734 -18.516 1 96.06 335 ALA B O 1
ATOM 5576 N N . GLU B 1 336 ? -9.359 -20.688 -17.375 1 94.06 336 GLU B N 1
ATOM 5577 C CA . GLU B 1 336 ? -8.641 -20.062 -16.281 1 94.06 336 GLU B CA 1
ATOM 5578 C C . GLU B 1 336 ? -7.348 -19.406 -16.75 1 94.06 336 GLU B C 1
ATOM 5580 O O . GLU B 1 336 ? -6.82 -18.5 -16.094 1 94.06 336 GLU B O 1
ATOM 5585 N N . LEU B 1 337 ? -6.852 -19.781 -17.859 1 96.56 337 LEU B N 1
ATOM 5586 C CA . LEU B 1 337 ? -5.609 -19.266 -18.422 1 96.56 337 LEU B CA 1
ATOM 5587 C C . LEU B 1 337 ? -5.766 -17.797 -18.797 1 96.56 337 LEU B C 1
ATOM 5589 O O . LEU B 1 337 ? -4.777 -17.062 -18.906 1 96.56 337 LEU B O 1
ATOM 5593 N N . ARG B 1 338 ? -7.004 -17.344 -18.984 1 96.12 338 ARG B N 1
ATOM 5594 C CA . ARG B 1 338 ? -7.234 -15.984 -19.453 1 96.12 338 ARG B CA 1
ATOM 5595 C C . ARG B 1 338 ? -7.043 -14.969 -18.328 1 96.12 338 ARG B C 1
ATOM 5597 O O . ARG B 1 338 ? -6.906 -13.773 -18.578 1 96.12 338 ARG B O 1
ATOM 5604 N N . VAL B 1 339 ? -7 -15.43 -17.047 1 93.69 339 VAL B N 1
ATOM 5605 C CA . VAL B 1 339 ? -7.023 -14.492 -15.938 1 93.69 339 VAL B CA 1
ATOM 5606 C C . VAL B 1 339 ? -5.801 -14.711 -15.047 1 93.69 339 VAL B C 1
ATOM 5608 O O . VAL B 1 339 ? -5.875 -14.539 -13.828 1 93.69 339 VAL B O 1
ATOM 5611 N N . LYS B 1 340 ? -4.758 -15.172 -15.633 1 94.81 340 LYS B N 1
ATOM 5612 C CA . LYS B 1 340 ? -3.473 -15.305 -14.953 1 94.81 340 LYS B CA 1
ATOM 5613 C C . LYS B 1 340 ? -2.691 -13.992 -14.992 1 94.81 340 LYS B C 1
ATOM 5615 O O . LYS B 1 340 ? -3.273 -12.914 -14.859 1 94.81 340 LYS B O 1
ATOM 5620 N N . GLU B 1 341 ? -1.346 -13.961 -15.008 1 93.5 341 GLU B N 1
ATOM 5621 C CA . GLU B 1 341 ? -0.541 -12.75 -15.133 1 93.5 341 GLU B CA 1
ATOM 5622 C C . GLU B 1 341 ? -0.85 -12.016 -16.438 1 93.5 341 GLU B C 1
ATOM 5624 O O . GLU B 1 341 ? -0.716 -10.789 -16.516 1 93.5 341 GLU B O 1
ATOM 5629 N N . SER B 1 342 ? -1.229 -12.789 -17.438 1 95.81 342 SER B N 1
ATOM 5630 C CA . SER B 1 342 ? -1.717 -12.336 -18.734 1 95.81 342 SER B CA 1
ATOM 5631 C C . SER B 1 342 ? -2.836 -13.234 -19.25 1 95.81 342 SER B C 1
ATOM 5633 O O . SER B 1 342 ? -3.199 -14.211 -18.609 1 95.81 342 SER B O 1
ATOM 5635 N N . ASP B 1 343 ? -3.494 -12.805 -20.312 1 97.5 343 ASP B N 1
ATOM 5636 C CA . ASP B 1 343 ? -4.34 -13.766 -21.016 1 97.5 343 ASP B CA 1
ATOM 5637 C C . ASP B 1 343 ? -3.498 -14.844 -21.703 1 97.5 343 ASP B C 1
ATOM 5639 O O . ASP B 1 343 ? -3.158 -14.719 -22.875 1 97.5 343 ASP B O 1
ATOM 5643 N N . ARG B 1 344 ? -3.268 -15.906 -21 1 98.12 344 ARG B N 1
ATOM 5644 C CA . ARG B 1 344 ? -2.281 -16.891 -21.422 1 98.12 344 ARG B CA 1
ATOM 5645 C C . ARG B 1 344 ? -2.801 -17.703 -22.609 1 98.12 344 ARG B C 1
ATOM 5647 O O . ARG B 1 344 ? -2.043 -18.438 -23.25 1 98.12 344 ARG B O 1
ATOM 5654 N N . ILE B 1 345 ? -4.09 -17.672 -22.891 1 98.5 345 ILE B N 1
ATOM 5655 C CA . ILE B 1 345 ? -4.551 -18.266 -24.141 1 98.5 345 ILE B CA 1
ATOM 5656 C C . ILE B 1 345 ? -4.055 -17.453 -25.328 1 98.5 345 ILE B C 1
ATOM 5658 O O . ILE B 1 345 ? -3.4 -17.984 -26.234 1 98.5 345 ILE B O 1
ATOM 5662 N N . GLU B 1 346 ? -4.246 -16.156 -25.219 1 98.38 346 GLU B N 1
ATOM 5663 C CA . GLU B 1 346 ? -3.854 -15.273 -26.312 1 98.38 346 GLU B CA 1
ATOM 5664 C C . GLU B 1 346 ? -2.338 -15.102 -26.359 1 98.38 346 GLU B C 1
ATOM 5666 O O . GLU B 1 346 ? -1.748 -15.078 -27.438 1 98.38 346 GLU B O 1
ATOM 5671 N N . THR B 1 347 ? -1.74 -14.945 -25.219 1 98.25 347 THR B N 1
ATOM 5672 C CA . THR B 1 347 ? -0.313 -14.648 -25.188 1 98.25 347 THR B CA 1
ATOM 5673 C C . THR B 1 347 ? 0.503 -15.867 -25.609 1 98.25 347 THR B C 1
ATOM 5675 O O . THR B 1 347 ? 1.556 -15.734 -26.234 1 98.25 347 THR B O 1
ATOM 5678 N N . THR B 1 348 ? 0.017 -17.062 -25.234 1 98.62 348 THR B N 1
ATOM 5679 C CA . THR B 1 348 ? 0.665 -18.266 -25.719 1 98.62 348 THR B CA 1
ATOM 5680 C C . THR B 1 348 ? 0.554 -18.391 -27.234 1 98.62 348 THR B C 1
ATOM 5682 O O . THR B 1 348 ? 1.535 -18.703 -27.906 1 98.62 348 THR B O 1
ATOM 5685 N N . ALA B 1 349 ? -0.643 -18.141 -27.734 1 98.56 349 ALA B N 1
ATOM 5686 C CA . ALA B 1 349 ? -0.854 -18.172 -29.188 1 98.56 349 ALA B CA 1
ATOM 5687 C C . ALA B 1 349 ? 0.086 -17.203 -29.906 1 98.56 349 ALA B C 1
ATOM 5689 O O . ALA B 1 349 ? 0.756 -17.578 -30.859 1 98.56 349 ALA B O 1
ATOM 5690 N N . ARG B 1 350 ? 0.157 -15.977 -29.422 1 98.38 350 ARG B N 1
ATOM 5691 C CA . ARG B 1 350 ? 1.008 -14.961 -30.031 1 98.38 350 ARG B CA 1
ATOM 5692 C C . ARG B 1 350 ? 2.477 -15.375 -29.969 1 98.38 350 ARG B C 1
ATOM 5694 O O . ARG B 1 350 ? 3.23 -15.125 -30.922 1 98.38 350 ARG B O 1
ATOM 5701 N N . MET B 1 351 ? 2.828 -15.922 -28.859 1 98.19 351 MET B N 1
ATOM 5702 C CA . MET B 1 351 ? 4.203 -16.406 -28.719 1 98.19 351 MET B CA 1
ATOM 5703 C C . MET B 1 351 ? 4.527 -17.453 -29.781 1 98.19 351 MET B C 1
ATOM 5705 O O . MET B 1 351 ? 5.547 -17.344 -30.453 1 98.19 351 MET B O 1
ATOM 5709 N N . LEU B 1 352 ? 3.682 -18.453 -29.984 1 98.25 352 LEU B N 1
ATOM 5710 C CA . LEU B 1 352 ? 3.902 -19.516 -30.969 1 98.25 352 LEU B CA 1
ATOM 5711 C C . LEU B 1 352 ? 3.893 -18.938 -32.375 1 98.25 352 LEU B C 1
ATOM 5713 O O . LEU B 1 352 ? 4.684 -19.359 -33.219 1 98.25 352 LEU B O 1
ATOM 5717 N N . GLU B 1 353 ? 2.992 -18 -32.625 1 98.06 353 GLU B N 1
ATOM 5718 C CA . GLU B 1 353 ? 2.877 -17.391 -33.938 1 98.06 353 GLU B CA 1
ATOM 5719 C C . GLU B 1 353 ? 4.145 -16.609 -34.281 1 98.06 353 GLU B C 1
ATOM 5721 O O . GLU B 1 353 ? 4.535 -16.547 -35.438 1 98.06 353 GLU B O 1
ATOM 5726 N N . ALA B 1 354 ? 4.703 -16.016 -33.281 1 97.81 354 ALA B N 1
ATOM 5727 C CA . ALA B 1 354 ? 5.969 -15.32 -33.5 1 97.81 354 ALA B CA 1
ATOM 5728 C C . ALA B 1 354 ? 7.02 -16.281 -34.062 1 97.81 354 ALA B C 1
ATOM 5730 O O . ALA B 1 354 ? 7.918 -15.859 -34.781 1 97.81 354 ALA B O 1
ATOM 5731 N N . PHE B 1 355 ? 6.891 -17.594 -33.781 1 97.31 355 PHE B N 1
ATOM 5732 C CA . PHE B 1 355 ? 7.812 -18.609 -34.25 1 97.31 355 PHE B CA 1
ATOM 5733 C C . PHE B 1 355 ? 7.285 -19.25 -35.531 1 97.31 355 PHE B C 1
ATOM 5735 O O . PHE B 1 355 ? 7.867 -20.219 -36.031 1 97.31 355 PHE B O 1
ATOM 5742 N N . GLY B 1 356 ? 6.145 -18.797 -36 1 96.69 356 GLY B N 1
ATOM 5743 C CA . GLY B 1 356 ? 5.648 -19.234 -37.281 1 96.69 356 GLY B CA 1
ATOM 5744 C C . GLY B 1 356 ? 4.574 -20.297 -37.188 1 96.69 356 GLY B C 1
ATOM 5745 O O . GLY B 1 356 ? 4.137 -20.844 -38.219 1 96.69 356 GLY B O 1
ATOM 5746 N N . ALA B 1 357 ? 4.117 -20.578 -36.031 1 97.5 357 ALA B N 1
ATOM 5747 C CA . ALA B 1 357 ? 3.102 -21.609 -35.844 1 97.5 357 ALA B CA 1
ATOM 5748 C C . ALA B 1 357 ? 1.715 -21.094 -36.219 1 97.5 357 ALA B C 1
ATOM 5750 O O . ALA B 1 357 ? 1.464 -19.875 -36.156 1 97.5 357 ALA B O 1
ATOM 5751 N N . THR B 1 358 ? 0.897 -21.969 -36.625 1 97.5 358 THR B N 1
ATOM 5752 C CA . THR B 1 358 ? -0.521 -21.688 -36.812 1 97.5 358 THR B CA 1
ATOM 5753 C C . THR B 1 358 ? -1.324 -22.078 -35.562 1 97.5 358 THR B C 1
ATOM 5755 O O . THR B 1 358 ? -1.349 -23.25 -35.188 1 97.5 358 THR B O 1
ATOM 5758 N N . VAL B 1 359 ? -1.953 -21.094 -35 1 98.38 359 VAL B N 1
ATOM 5759 C CA . VAL B 1 359 ? -2.693 -21.312 -33.781 1 98.38 359 VAL B CA 1
ATOM 5760 C C . VAL B 1 359 ? -4.098 -20.734 -33.906 1 98.38 359 VAL B C 1
ATOM 5762 O O . VAL B 1 359 ? -4.273 -19.625 -34.406 1 98.38 359 VAL B O 1
ATOM 5765 N N . GLU B 1 360 ? -5.102 -21.453 -33.531 1 98.69 360 GLU B N 1
ATOM 5766 C CA . GLU B 1 360 ? -6.477 -20.984 -33.438 1 98.69 360 GLU B CA 1
ATOM 5767 C C . GLU B 1 360 ? -6.934 -20.984 -31.969 1 98.69 360 GLU B C 1
ATOM 5769 O O . GLU B 1 360 ? -6.93 -22.016 -31.297 1 98.69 360 GLU B O 1
ATOM 5774 N N . THR B 1 361 ? -7.344 -19.797 -31.484 1 98.56 361 THR B N 1
ATOM 5775 C CA . THR B 1 361 ? -7.711 -19.672 -30.078 1 98.56 361 THR B CA 1
ATOM 5776 C C . THR B 1 361 ? -9.227 -19.766 -29.906 1 98.56 361 THR B C 1
ATOM 5778 O O . THR B 1 361 ? -9.977 -19.531 -30.844 1 98.56 361 THR B O 1
ATOM 5781 N N . SER B 1 362 ? -9.656 -20.266 -28.859 1 98.06 362 SER B N 1
ATOM 5782 C CA . SER B 1 362 ? -11.023 -20.234 -28.359 1 98.06 362 SER B CA 1
ATOM 5783 C C . SER B 1 362 ? -11.094 -19.625 -26.969 1 98.06 362 SER B C 1
ATOM 5785 O O . SER B 1 362 ? -10.094 -19.125 -26.453 1 98.06 362 SER B O 1
ATOM 5787 N N . HIS B 1 363 ? -12.273 -19.578 -26.375 1 97.31 363 HIS B N 1
ATOM 5788 C CA . HIS B 1 363 ? -12.477 -19 -25.062 1 97.31 363 HIS B CA 1
ATOM 5789 C C . HIS B 1 363 ? -11.75 -19.797 -23.984 1 97.31 363 HIS B C 1
ATOM 5791 O O . HIS B 1 363 ? -11.273 -19.219 -23 1 97.31 363 HIS B O 1
ATOM 5797 N N . ASP B 1 364 ? -11.656 -21.047 -24.219 1 97.88 364 ASP B N 1
ATOM 5798 C CA . ASP B 1 364 ? -11.125 -21.875 -23.156 1 97.88 364 ASP B CA 1
ATOM 5799 C C . ASP B 1 364 ? -9.977 -22.75 -23.656 1 97.88 364 ASP B C 1
ATOM 5801 O O . ASP B 1 364 ? -9.734 -23.844 -23.125 1 97.88 364 ASP B O 1
ATOM 5805 N N . GLY B 1 365 ? -9.328 -22.328 -24.781 1 98.31 365 GLY B N 1
ATOM 5806 C CA . GLY B 1 365 ? -8.203 -23.109 -25.25 1 98.31 365 GLY B CA 1
ATOM 5807 C C . GLY B 1 365 ? -7.68 -22.656 -26.594 1 98.31 365 GLY B C 1
ATOM 5808 O O . GLY B 1 365 ? -7.832 -21.484 -26.969 1 98.31 365 GLY B O 1
ATOM 5809 N N . PHE B 1 366 ? -6.926 -23.531 -27.266 1 98.75 366 PHE B N 1
ATOM 5810 C CA . PHE B 1 366 ? -6.383 -23.25 -28.594 1 98.75 366 PHE B CA 1
ATOM 5811 C C . PHE B 1 366 ? -5.98 -24.531 -29.297 1 98.75 366 PHE B C 1
ATOM 5813 O O . PHE B 1 366 ? -5.91 -25.594 -28.688 1 98.75 366 PHE B O 1
ATOM 5820 N N . VAL B 1 367 ? -5.852 -24.469 -30.578 1 98.75 367 VAL B N 1
ATOM 5821 C CA . VAL B 1 367 ? -5.426 -25.531 -31.484 1 98.75 367 VAL B CA 1
ATOM 5822 C C . VAL B 1 367 ? -4.129 -25.125 -32.188 1 98.75 367 VAL B C 1
ATOM 5824 O O . VAL B 1 367 ? -3.982 -23.984 -32.625 1 98.75 367 VAL B O 1
ATOM 5827 N N . VAL B 1 368 ? -3.195 -26.031 -32.188 1 98.62 368 VAL B N 1
ATOM 5828 C CA . VAL B 1 368 ? -1.898 -25.766 -32.812 1 98.62 368 VAL B CA 1
ATOM 5829 C C . VAL B 1 368 ? -1.603 -26.812 -33.875 1 98.62 368 VAL B C 1
ATOM 5831 O O . VAL B 1 368 ? -1.737 -28.016 -33.625 1 98.62 368 VAL B O 1
ATOM 5834 N N . GLU B 1 369 ? -1.224 -26.359 -34.969 1 98 369 GLU B N 1
ATOM 5835 C CA . GLU B 1 369 ? -0.745 -27.25 -36.031 1 98 369 GLU B CA 1
ATOM 5836 C C . GLU B 1 369 ? 0.78 -27.312 -36.062 1 98 369 GLU B C 1
ATOM 5838 O O . GLU B 1 369 ? 1.439 -26.266 -36.094 1 98 369 GLU B O 1
ATOM 5843 N N . GLY B 1 370 ? 1.348 -28.578 -36.062 1 96.81 370 GLY B N 1
ATOM 5844 C CA . GLY B 1 370 ? 2.791 -28.719 -36.156 1 96.81 370 GLY B CA 1
ATOM 5845 C C . GLY B 1 370 ? 3.221 -29.75 -37.188 1 96.81 370 GLY B C 1
ATOM 5846 O O . GLY B 1 370 ? 2.379 -30.359 -37.875 1 96.81 370 GLY B O 1
ATOM 5847 N N . PRO B 1 371 ? 4.379 -29.938 -37.406 1 97.19 371 PRO B N 1
ATOM 5848 C CA . PRO B 1 371 ? 5.469 -29.219 -36.75 1 97.19 371 PRO B CA 1
ATOM 5849 C C . PRO B 1 371 ? 5.684 -27.828 -37.344 1 97.19 371 PRO B C 1
ATOM 5851 O O . PRO B 1 371 ? 5.402 -27.578 -38.5 1 97.19 371 PRO B O 1
ATOM 5854 N N . THR B 1 372 ? 6.207 -26.969 -36.469 1 95.62 372 THR B N 1
ATOM 5855 C CA . THR B 1 372 ? 6.574 -25.609 -36.875 1 95.62 372 THR B CA 1
ATOM 5856 C C . THR B 1 372 ? 8.07 -25.516 -37.156 1 95.62 372 THR B C 1
ATOM 5858 O O . THR B 1 372 ? 8.883 -26.094 -36.438 1 95.62 372 THR B O 1
ATOM 5861 N N . SER B 1 373 ? 8.445 -24.875 -38.156 1 90.75 373 SER B N 1
ATOM 5862 C CA . SER B 1 373 ? 9.836 -24.609 -38.531 1 90.75 373 SER B CA 1
ATOM 5863 C C . SER B 1 373 ? 10.117 -23.109 -38.594 1 90.75 373 SER B C 1
ATOM 5865 O O . SER B 1 373 ? 10.023 -22.5 -39.656 1 90.75 373 SER B O 1
ATOM 5867 N N . PRO B 1 374 ? 10.562 -22.641 -37.5 1 91.38 374 PRO B N 1
ATOM 5868 C CA . PRO B 1 374 ? 10.758 -21.188 -37.469 1 91.38 374 PRO B CA 1
ATOM 5869 C C . PRO B 1 374 ? 12.102 -20.781 -38.062 1 91.38 374 PRO B C 1
ATOM 5871 O O . PRO B 1 374 ? 13.039 -21.578 -38.125 1 91.38 374 PRO B O 1
ATOM 5874 N N . SER B 1 375 ? 12.094 -19.547 -38.719 1 88.31 375 SER B N 1
ATOM 5875 C CA . SER B 1 375 ? 13.336 -18.891 -39.094 1 88.31 375 SER B CA 1
ATOM 5876 C C . SER B 1 375 ? 13.602 -17.656 -38.219 1 88.31 375 SER B C 1
ATOM 5878 O O . SER B 1 375 ? 12.68 -16.906 -37.906 1 88.31 375 SER B O 1
ATOM 5880 N N . GLY B 1 376 ? 14.828 -17.641 -37.656 1 84.12 376 GLY B N 1
ATOM 5881 C CA . GLY B 1 376 ? 15.172 -16.594 -36.719 1 84.12 376 GLY B CA 1
ATOM 5882 C C . GLY B 1 376 ? 15.852 -15.398 -37.375 1 84.12 376 GLY B C 1
ATOM 5883 O O . GLY B 1 376 ? 16.141 -15.422 -38.562 1 84.12 376 GLY B O 1
ATOM 5884 N N . PRO B 1 377 ? 15.906 -14.359 -36.656 1 92.56 377 PRO B N 1
ATOM 5885 C CA . PRO B 1 377 ? 15.594 -14.148 -35.219 1 92.56 377 PRO B CA 1
ATOM 5886 C C . PRO B 1 377 ? 14.117 -13.812 -35 1 92.56 377 PRO B C 1
ATOM 5888 O O . PRO B 1 377 ? 13.492 -13.172 -35.844 1 92.56 377 PRO B O 1
ATOM 5891 N N . VAL B 1 378 ? 13.586 -14.258 -33.875 1 96.94 378 VAL B N 1
ATOM 5892 C CA . VAL B 1 378 ? 12.188 -14.055 -33.531 1 96.94 378 VAL B CA 1
ATOM 5893 C C . VAL B 1 378 ? 12.07 -13.031 -32.406 1 96.94 378 VAL B C 1
ATOM 5895 O O . VAL B 1 378 ? 12.953 -12.953 -31.547 1 96.94 378 VAL B O 1
ATOM 5898 N N . LEU B 1 379 ? 11.062 -12.172 -32.5 1 97.75 379 LEU B N 1
ATOM 5899 C CA . LEU B 1 379 ? 10.742 -11.242 -31.438 1 97.75 379 LEU B CA 1
ATOM 5900 C C . LEU B 1 379 ? 9.477 -11.68 -30.688 1 97.75 379 LEU B C 1
ATOM 5902 O O . LEU B 1 379 ? 8.438 -11.898 -31.312 1 97.75 379 LEU B O 1
ATOM 5906 N N . VAL B 1 380 ? 9.609 -11.898 -29.375 1 97.81 380 VAL B N 1
ATOM 5907 C CA . VAL B 1 380 ? 8.484 -12.305 -28.547 1 97.81 380 VAL B CA 1
ATOM 5908 C C . VAL B 1 380 ? 8.25 -11.273 -27.453 1 97.81 380 VAL B C 1
ATOM 5910 O O . VAL B 1 380 ? 9.188 -10.836 -26.797 1 97.81 380 VAL B O 1
ATOM 5913 N N . ASP B 1 381 ? 7.035 -10.82 -27.297 1 97.38 381 ASP B N 1
ATOM 5914 C CA . ASP B 1 381 ? 6.617 -10.023 -26.156 1 97.38 381 ASP B CA 1
ATOM 5915 C C . ASP B 1 381 ? 6.035 -10.906 -25.047 1 97.38 381 ASP B C 1
ATOM 5917 O O . ASP B 1 381 ? 4.945 -11.453 -25.203 1 97.38 381 ASP B O 1
ATOM 5921 N N . SER B 1 382 ? 6.777 -11.008 -24 1 97 382 SER B N 1
ATOM 5922 C CA . SER B 1 382 ? 6.297 -11.875 -22.938 1 97 382 SER B CA 1
ATOM 5923 C C . SER B 1 382 ? 5.141 -11.234 -22.172 1 97 382 SER B C 1
ATOM 5925 O O . SER B 1 382 ? 4.441 -11.898 -21.406 1 97 382 SER B O 1
ATOM 5927 N N . VAL B 1 383 ? 4.965 -9.922 -22.328 1 95.75 383 VAL B N 1
ATOM 5928 C CA . VAL B 1 383 ? 3.926 -9.133 -21.672 1 95.75 383 VAL B CA 1
ATOM 5929 C C . VAL B 1 383 ? 4.035 -9.305 -20.156 1 95.75 383 VAL B C 1
ATOM 5931 O O . VAL B 1 383 ? 3.025 -9.484 -19.469 1 95.75 383 VAL B O 1
ATOM 5934 N N . ARG B 1 384 ? 5.164 -9.422 -19.594 1 94 384 ARG B N 1
ATOM 5935 C CA . ARG B 1 384 ? 5.496 -9.484 -18.172 1 94 384 ARG B CA 1
ATOM 5936 C C . ARG B 1 384 ? 5.027 -10.797 -17.562 1 94 384 ARG B C 1
ATOM 5938 O O . ARG B 1 384 ? 4.793 -10.875 -16.359 1 94 384 ARG B O 1
ATOM 5945 N N . ASP B 1 385 ? 4.801 -11.719 -18.453 1 96.88 385 ASP B N 1
ATOM 5946 C CA . ASP B 1 385 ? 4.441 -13.055 -17.984 1 96.88 385 ASP B CA 1
ATOM 5947 C C . ASP B 1 385 ? 5.648 -13.992 -18.016 1 96.88 385 ASP B C 1
ATOM 5949 O O . ASP B 1 385 ? 6.129 -14.344 -19.094 1 96.88 385 ASP B O 1
ATOM 5953 N N . HIS B 1 386 ? 5.996 -14.445 -16.859 1 96.94 386 HIS B N 1
ATOM 5954 C CA . HIS B 1 386 ? 7.219 -15.227 -16.719 1 96.94 386 HIS B CA 1
ATOM 5955 C C . HIS B 1 386 ? 7.121 -16.547 -17.453 1 96.94 386 HIS B C 1
ATOM 5957 O O . HIS B 1 386 ? 8.117 -17.047 -17.984 1 96.94 386 HIS B O 1
ATOM 5963 N N . ARG B 1 387 ? 6.016 -17.125 -17.562 1 98.12 387 ARG B N 1
ATOM 5964 C CA . ARG B 1 387 ? 5.887 -18.438 -18.203 1 98.12 387 ARG B CA 1
ATOM 5965 C C . ARG B 1 387 ? 5.949 -18.312 -19.719 1 98.12 387 ARG B C 1
ATOM 5967 O O . ARG B 1 387 ? 6.449 -19.203 -20.391 1 98.12 387 ARG B O 1
ATOM 5974 N N . ILE B 1 388 ? 5.465 -17.172 -20.234 1 98.5 388 ILE B N 1
ATOM 5975 C CA . ILE B 1 388 ? 5.59 -16.906 -21.672 1 98.5 388 ILE B CA 1
ATOM 5976 C C . ILE B 1 388 ? 7.059 -16.688 -22.031 1 98.5 388 ILE B C 1
ATOM 5978 O O . ILE B 1 388 ? 7.551 -17.266 -23 1 98.5 388 ILE B O 1
ATOM 5982 N N . ALA B 1 389 ? 7.75 -15.906 -21.172 1 98.31 389 ALA B N 1
ATOM 5983 C CA . ALA B 1 389 ? 9.164 -15.617 -21.406 1 98.31 389 ALA B CA 1
ATOM 5984 C C . ALA B 1 389 ? 9.992 -16.891 -21.422 1 98.31 389 ALA B C 1
ATOM 5986 O O . ALA B 1 389 ? 10.781 -17.125 -22.344 1 98.31 389 ALA B O 1
ATOM 5987 N N . MET B 1 390 ? 9.797 -17.734 -20.453 1 98.44 390 MET B N 1
ATOM 5988 C CA . MET B 1 390 ? 10.586 -18.953 -20.328 1 98.44 390 MET B CA 1
ATOM 5989 C C . MET B 1 390 ? 10.234 -19.938 -21.438 1 98.44 390 MET B C 1
ATOM 5991 O O . MET B 1 390 ? 11.117 -20.609 -21.969 1 98.44 390 MET B O 1
ATOM 5995 N N . SER B 1 391 ? 8.953 -20.031 -21.812 1 98.62 391 SER B N 1
ATOM 5996 C CA . SER B 1 391 ? 8.531 -20.922 -22.906 1 98.62 391 SER B CA 1
ATOM 5997 C C . SER B 1 391 ? 9.164 -20.5 -24.219 1 98.62 391 SER B C 1
ATOM 5999 O O . SER B 1 391 ? 9.648 -21.344 -24.984 1 98.62 391 SER B O 1
ATOM 6001 N N . ALA B 1 392 ? 9.203 -19.172 -24.469 1 98.38 392 ALA B N 1
ATOM 6002 C CA . ALA B 1 392 ? 9.812 -18.656 -25.688 1 98.38 392 ALA B CA 1
ATOM 6003 C C . ALA B 1 392 ? 11.305 -18.984 -25.734 1 98.38 392 ALA B C 1
ATOM 6005 O O . ALA B 1 392 ? 11.836 -19.344 -26.781 1 98.38 392 ALA B O 1
ATOM 6006 N N . ALA B 1 393 ? 11.938 -18.844 -24.625 1 97.81 393 ALA B N 1
ATOM 6007 C CA . ALA B 1 393 ? 13.383 -19.062 -24.547 1 97.81 393 ALA B CA 1
ATOM 6008 C C . ALA B 1 393 ? 13.727 -20.516 -24.891 1 97.81 393 ALA B C 1
ATOM 6010 O O . ALA B 1 393 ? 14.57 -20.766 -25.75 1 97.81 393 ALA B O 1
ATOM 6011 N N . VAL B 1 394 ? 13.039 -21.453 -24.281 1 97.75 394 VAL B N 1
ATOM 6012 C CA . VAL B 1 394 ? 13.391 -22.844 -24.484 1 97.75 394 VAL B CA 1
ATOM 6013 C C . VAL B 1 394 ? 12.977 -23.266 -25.906 1 97.75 394 VAL B C 1
ATOM 6015 O O . VAL B 1 394 ? 13.617 -24.125 -26.516 1 97.75 394 VAL B O 1
ATOM 6018 N N . TRP B 1 395 ? 11.883 -22.719 -26.422 1 97.25 395 TRP B N 1
ATOM 6019 C CA . TRP B 1 395 ? 11.5 -23 -27.812 1 97.25 395 TRP B CA 1
ATOM 6020 C C . TRP B 1 395 ? 12.586 -22.562 -28.781 1 97.25 395 TRP B C 1
ATOM 6022 O O . TRP B 1 395 ? 12.969 -23.312 -29.672 1 97.25 395 TRP B O 1
ATOM 6032 N N . ALA B 1 396 ? 13.102 -21.359 -28.609 1 97.25 396 ALA B N 1
ATOM 6033 C CA . ALA B 1 396 ? 14.188 -20.859 -29.453 1 97.25 396 ALA B CA 1
ATOM 6034 C C . ALA B 1 396 ? 15.383 -21.797 -29.422 1 97.25 396 ALA B C 1
ATOM 6036 O O . ALA B 1 396 ? 15.984 -22.078 -30.469 1 97.25 396 ALA B O 1
ATOM 6037 N N . ALA B 1 397 ? 15.672 -22.234 -28.266 1 95.69 397 ALA B N 1
ATOM 6038 C CA . ALA B 1 397 ? 16.812 -23.141 -28.125 1 95.69 397 ALA B CA 1
ATOM 6039 C C . ALA B 1 397 ? 16.578 -24.453 -28.875 1 95.69 397 ALA B C 1
ATOM 6041 O O . ALA B 1 397 ? 17.484 -24.953 -29.547 1 95.69 397 ALA B O 1
ATOM 6042 N N . THR B 1 398 ? 15.391 -25.016 -28.766 1 94.12 398 THR B N 1
ATOM 6043 C CA . THR B 1 398 ? 15.055 -26.266 -29.453 1 94.12 398 THR B CA 1
ATOM 6044 C C . THR B 1 398 ? 15.195 -26.094 -30.953 1 94.12 398 THR B C 1
ATOM 6046 O O . THR B 1 398 ? 15.531 -27.062 -31.656 1 94.12 398 THR B O 1
ATOM 6049 N N . GLN B 1 399 ? 14.961 -24.891 -31.406 1 94.56 399 GLN B N 1
ATOM 6050 C CA . GLN B 1 399 ? 14.992 -24.609 -32.844 1 94.56 399 GLN B CA 1
ATOM 6051 C C . GLN B 1 399 ? 16.375 -24.141 -33.281 1 94.56 399 GLN B C 1
ATOM 6053 O O . GLN B 1 399 ? 16.641 -24.016 -34.469 1 94.56 399 GLN B O 1
ATOM 6058 N N . GLY B 1 400 ? 17.203 -23.828 -32.375 1 95.31 400 GLY B N 1
ATOM 6059 C CA . GLY B 1 400 ? 18.547 -23.359 -32.625 1 95.31 400 GLY B CA 1
ATOM 6060 C C . GLY B 1 400 ? 18.578 -21.969 -33.25 1 95.31 400 GLY B C 1
ATOM 6061 O O . GLY B 1 400 ? 19.484 -21.656 -34.031 1 95.31 400 GLY B O 1
ATOM 6062 N N . ILE B 1 401 ? 17.609 -21.188 -32.938 1 96.25 401 ILE B N 1
ATOM 6063 C CA . ILE B 1 401 ? 17.516 -19.891 -33.594 1 96.25 401 ILE B CA 1
ATOM 6064 C C . ILE B 1 401 ? 17.656 -18.781 -32.531 1 96.25 401 ILE B C 1
ATOM 6066 O O . ILE B 1 401 ? 17.516 -19.031 -31.344 1 96.25 401 ILE B O 1
ATOM 6070 N N . GLY B 1 402 ? 17.922 -17.594 -33.031 1 96.69 402 GLY B N 1
ATOM 6071 C CA . GLY B 1 402 ? 17.953 -16.422 -32.156 1 96.69 402 GLY B CA 1
ATOM 6072 C C . GLY B 1 402 ? 16.578 -15.875 -31.812 1 96.69 402 GLY B C 1
ATOM 6073 O O . GLY B 1 402 ? 15.648 -16.016 -32.594 1 96.69 402 GLY B O 1
ATOM 6074 N N . ALA B 1 403 ? 16.531 -15.258 -30.641 1 97.38 403 ALA B N 1
ATOM 6075 C CA . ALA B 1 403 ? 15.258 -14.648 -30.219 1 97.38 403 ALA B CA 1
ATOM 6076 C C . ALA B 1 403 ? 15.492 -13.492 -29.266 1 97.38 403 ALA B C 1
ATOM 6078 O O . ALA B 1 403 ? 16.484 -13.469 -28.531 1 97.38 403 ALA B O 1
ATOM 6079 N N . ARG B 1 404 ? 14.719 -12.461 -29.344 1 97.94 404 ARG B N 1
ATOM 6080 C CA . ARG B 1 404 ? 14.625 -11.391 -28.359 1 97.94 404 ARG B CA 1
ATOM 6081 C C . ARG B 1 404 ? 13.297 -11.445 -27.609 1 97.94 404 ARG B C 1
ATOM 6083 O O . ARG B 1 404 ? 12.227 -11.359 -28.203 1 97.94 404 ARG B O 1
ATOM 6090 N N . ILE B 1 405 ? 13.359 -11.68 -26.344 1 98.12 405 ILE B N 1
ATOM 6091 C CA . ILE B 1 405 ? 12.18 -11.766 -25.484 1 98.12 405 ILE B CA 1
ATOM 6092 C C . ILE B 1 405 ? 12.062 -10.508 -24.625 1 98.12 405 ILE B C 1
ATOM 6094 O O . ILE B 1 405 ? 12.898 -10.273 -23.75 1 98.12 405 ILE B O 1
ATOM 6098 N N . ARG B 1 406 ? 11 -9.734 -24.828 1 96.81 406 ARG B N 1
ATOM 6099 C CA . ARG B 1 406 ? 10.781 -8.484 -24.109 1 96.81 406 ARG B CA 1
ATOM 6100 C C . ARG B 1 406 ? 10.18 -8.75 -22.734 1 96.81 406 ARG B C 1
ATOM 6102 O O . ARG B 1 406 ? 9.438 -9.727 -22.547 1 96.81 406 ARG B O 1
ATOM 6109 N N . ASP B 1 407 ? 10.492 -7.98 -21.734 1 95.44 407 ASP B N 1
ATOM 6110 C CA . ASP B 1 407 ? 9.945 -7.988 -20.375 1 95.44 407 ASP B CA 1
ATOM 6111 C C . ASP B 1 407 ? 10.242 -9.312 -19.672 1 95.44 407 ASP B C 1
ATOM 6113 O O . ASP B 1 407 ? 9.359 -9.898 -19.047 1 95.44 407 ASP B O 1
ATOM 6117 N N . ALA B 1 408 ? 11.516 -9.688 -19.812 1 95.19 408 ALA B N 1
ATOM 6118 C CA . ALA B 1 408 ? 11.891 -11 -19.297 1 95.19 408 ALA B CA 1
ATOM 6119 C C . ALA B 1 408 ? 12.359 -10.914 -17.844 1 95.19 408 ALA B C 1
ATOM 6121 O O . ALA B 1 408 ? 12.602 -11.938 -17.203 1 95.19 408 ALA B O 1
ATOM 6122 N N . GLU B 1 409 ? 12.359 -9.695 -17.297 1 93.12 409 GLU B N 1
ATOM 6123 C CA . GLU B 1 409 ? 12.797 -9.516 -15.914 1 93.12 409 GLU B CA 1
ATOM 6124 C C . GLU B 1 409 ? 11.828 -10.188 -14.945 1 93.12 409 GLU B C 1
ATOM 6126 O O . GLU B 1 409 ? 12.219 -10.562 -13.836 1 93.12 409 GLU B O 1
ATOM 6131 N N . TRP B 1 410 ? 10.648 -10.484 -15.383 1 93.06 410 TRP B N 1
ATOM 6132 C CA . TRP B 1 410 ? 9.594 -11.039 -14.539 1 93.06 410 TRP B CA 1
ATOM 6133 C C . TRP B 1 410 ? 9.797 -12.531 -14.32 1 93.06 410 TRP B C 1
ATOM 6135 O O . TRP B 1 410 ? 9.156 -13.141 -13.461 1 93.06 410 TRP B O 1
ATOM 6145 N N . VAL B 1 411 ? 10.727 -13.156 -15.031 1 95.38 411 VAL B N 1
ATOM 6146 C CA . VAL B 1 411 ? 11.094 -14.547 -14.82 1 95.38 411 VAL B CA 1
ATOM 6147 C C . VAL B 1 411 ? 11.508 -14.766 -13.367 1 95.38 411 VAL B C 1
ATOM 6149 O O . VAL B 1 411 ? 11.234 -15.812 -12.781 1 95.38 411 VAL B O 1
ATOM 6152 N N . ALA B 1 412 ? 11.992 -13.727 -12.75 1 93.12 412 ALA B N 1
ATOM 6153 C CA . ALA B 1 412 ? 12.484 -13.797 -11.375 1 93.12 412 ALA B CA 1
ATOM 6154 C C . ALA B 1 412 ? 11.336 -14 -10.391 1 93.12 412 ALA B C 1
ATOM 6156 O O . ALA B 1 412 ? 11.547 -14.461 -9.266 1 93.12 412 ALA B O 1
ATOM 6157 N N . THR B 1 413 ? 10.117 -13.711 -10.773 1 92.25 413 THR B N 1
ATOM 6158 C CA . THR B 1 413 ? 8.969 -13.875 -9.883 1 92.25 413 THR B CA 1
ATOM 6159 C C . THR B 1 413 ? 8.734 -15.352 -9.57 1 92.25 413 THR B C 1
ATOM 6161 O O . THR B 1 413 ? 8.18 -15.68 -8.523 1 92.25 413 THR B O 1
ATOM 6164 N N . SER B 1 414 ? 9.305 -16.188 -10.484 1 93.56 414 SER B N 1
ATOM 6165 C CA . SER B 1 414 ? 9.016 -17.594 -10.281 1 93.56 414 SER B CA 1
ATOM 6166 C C . SER B 1 414 ? 10.281 -18.438 -10.336 1 93.56 414 SER B C 1
ATOM 6168 O O . SER B 1 414 ? 10.359 -19.5 -9.711 1 93.56 414 SER B O 1
ATOM 6170 N N . TYR B 1 415 ? 11.258 -17.984 -11.148 1 96.44 415 TYR B N 1
ATOM 6171 C CA . TYR B 1 415 ? 12.461 -18.781 -11.383 1 96.44 415 TYR B CA 1
ATOM 6172 C C . TYR B 1 415 ? 13.688 -17.875 -11.516 1 96.44 415 TYR B C 1
ATOM 6174 O O . TYR B 1 415 ? 14.273 -17.781 -12.594 1 96.44 415 TYR B O 1
ATOM 6182 N N . PRO B 1 416 ? 14.242 -17.297 -10.422 1 93.88 416 PRO B N 1
ATOM 6183 C CA . PRO B 1 416 ? 15.391 -16.375 -10.484 1 93.88 416 PRO B CA 1
ATOM 6184 C C . PRO B 1 416 ? 16.625 -17.031 -11.117 1 93.88 416 PRO B C 1
ATOM 6186 O O . PRO B 1 416 ? 17.422 -16.328 -11.75 1 93.88 416 PRO B O 1
ATOM 6189 N N . GLY B 1 417 ? 16.859 -18.312 -11.078 1 95.12 417 GLY B N 1
ATOM 6190 C CA . GLY B 1 417 ? 18.016 -18.984 -11.617 1 95.12 417 GLY B CA 1
ATOM 6191 C C . GLY B 1 417 ? 17.797 -19.562 -13 1 95.12 417 GLY B C 1
ATOM 6192 O O . GLY B 1 417 ? 18.609 -20.328 -13.5 1 95.12 417 GLY B O 1
ATOM 6193 N N . PHE B 1 418 ? 16.797 -19.047 -13.688 1 97.38 418 PHE B N 1
ATOM 6194 C CA . PHE B 1 418 ? 16.422 -19.641 -14.969 1 97.38 418 PHE B CA 1
ATOM 6195 C C . PHE B 1 418 ? 17.516 -19.406 -16 1 97.38 418 PHE B C 1
ATOM 6197 O O . PHE B 1 418 ? 17.922 -20.344 -16.688 1 97.38 418 PHE B O 1
ATOM 6204 N N . VAL B 1 419 ? 17.969 -18.156 -16.141 1 96.62 419 VAL B N 1
ATOM 6205 C CA . VAL B 1 419 ? 18.922 -17.797 -17.188 1 96.62 419 VAL B CA 1
ATOM 6206 C C . VAL B 1 419 ? 20.203 -18.609 -17 1 96.62 419 VAL B C 1
ATOM 6208 O O . VAL B 1 419 ? 20.766 -19.109 -17.984 1 96.62 419 VAL B O 1
ATOM 6211 N N . ASP B 1 420 ? 20.641 -18.797 -15.781 1 97.06 420 ASP B N 1
ATOM 6212 C CA . ASP B 1 420 ? 21.828 -19.594 -15.508 1 97.06 420 ASP B CA 1
ATOM 6213 C C . ASP B 1 420 ? 21.641 -21.031 -15.961 1 97.06 420 ASP B C 1
ATOM 6215 O O . ASP B 1 420 ? 22.531 -21.609 -16.609 1 97.06 420 ASP B O 1
ATOM 6219 N N . ASP B 1 421 ? 20.531 -21.609 -15.617 1 97.88 421 ASP B N 1
ATOM 6220 C CA . ASP B 1 421 ? 20.25 -22.984 -16.016 1 97.88 421 ASP B CA 1
ATOM 6221 C C . ASP B 1 421 ? 20.109 -23.078 -17.547 1 97.88 421 ASP B C 1
ATOM 6223 O O . ASP B 1 421 ? 20.594 -24.047 -18.141 1 97.88 421 ASP B O 1
ATOM 6227 N N . PHE B 1 422 ? 19.484 -22.109 -18.078 1 97.69 422 PHE B N 1
ATOM 6228 C CA . PHE B 1 422 ? 19.266 -22.062 -19.516 1 97.69 422 PHE B CA 1
ATOM 6229 C C . PHE B 1 422 ? 20.609 -22.031 -20.25 1 97.69 422 PHE B C 1
ATOM 6231 O O . PHE B 1 422 ? 20.812 -22.797 -21.203 1 97.69 422 PHE B O 1
ATOM 6238 N N . VAL B 1 423 ? 21.484 -21.188 -19.797 1 97.69 423 VAL B N 1
ATOM 6239 C CA . VAL B 1 423 ? 22.812 -21.078 -20.391 1 97.69 423 VAL B CA 1
ATOM 6240 C C . VAL B 1 423 ? 23.562 -22.406 -20.219 1 97.69 423 VAL B C 1
ATOM 6242 O O . VAL B 1 423 ? 24.141 -22.922 -21.172 1 97.69 423 VAL B O 1
ATOM 6245 N N . ARG B 1 424 ? 23.484 -22.969 -19.109 1 97.81 424 ARG B N 1
ATOM 6246 C CA . ARG B 1 424 ? 24.234 -24.172 -18.781 1 97.81 424 ARG B CA 1
ATOM 6247 C C . ARG B 1 424 ? 23.688 -25.375 -19.547 1 97.81 424 ARG B C 1
ATOM 6249 O O . ARG B 1 424 ? 24.453 -26.125 -20.172 1 97.81 424 ARG B O 1
ATOM 6256 N N . LEU B 1 425 ? 22.406 -25.562 -19.547 1 98.19 425 LEU B N 1
ATOM 6257 C CA . LEU B 1 425 ? 21.797 -26.781 -20.078 1 98.19 425 LEU B CA 1
ATOM 6258 C C . LEU B 1 425 ? 21.672 -26.719 -21.594 1 98.19 425 LEU B C 1
ATOM 6260 O O . LEU B 1 425 ? 21.703 -27.75 -22.266 1 98.19 425 LEU B O 1
ATOM 6264 N N . CYS B 1 426 ? 21.531 -25.5 -22.141 1 97.75 426 CYS B N 1
ATOM 6265 C CA . CYS B 1 426 ? 21.297 -25.344 -23.562 1 97.75 426 CYS B CA 1
ATOM 6266 C C . CYS B 1 426 ? 22.531 -24.781 -24.266 1 97.75 426 CYS B C 1
ATOM 6268 O O . CYS B 1 426 ? 22.5 -24.531 -25.469 1 97.75 426 CYS B O 1
ATOM 6270 N N . GLU B 1 427 ? 23.594 -24.547 -23.531 1 96.31 427 GLU B N 1
ATOM 6271 C CA . GLU B 1 427 ? 24.781 -23.906 -24.062 1 96.31 427 GLU B CA 1
ATOM 6272 C C . GLU B 1 427 ? 24.438 -22.609 -24.812 1 96.31 427 GLU B C 1
ATOM 6274 O O . GLU B 1 427 ? 24.906 -22.391 -25.938 1 96.31 427 GLU B O 1
ATOM 6279 N N . ALA B 1 428 ? 23.578 -21.875 -24.203 1 93.81 428 ALA B N 1
ATOM 6280 C CA . ALA B 1 428 ? 23.031 -20.672 -24.844 1 93.81 428 ALA B CA 1
ATOM 6281 C C . ALA B 1 428 ? 23.922 -19.469 -24.562 1 93.81 428 ALA B C 1
ATOM 6283 O O . ALA B 1 428 ? 24.5 -19.359 -23.484 1 93.81 428 ALA B O 1
ATOM 6284 N N . VAL B 1 429 ? 24 -18.594 -25.578 1 94.38 429 VAL B N 1
ATOM 6285 C CA . VAL B 1 429 ? 24.594 -17.281 -25.391 1 94.38 429 VAL B CA 1
ATOM 6286 C C . VAL B 1 429 ? 23.484 -16.234 -25.266 1 94.38 429 VAL B C 1
ATOM 6288 O O . VAL B 1 429 ? 22.688 -16.062 -26.188 1 94.38 429 VAL B O 1
ATOM 6291 N N . VAL B 1 430 ? 23.469 -15.586 -24.016 1 94.44 430 VAL B N 1
ATOM 6292 C CA . VAL B 1 430 ? 22.359 -14.68 -23.719 1 94.44 430 VAL B CA 1
ATOM 6293 C C . VAL B 1 430 ? 22.891 -13.32 -23.281 1 94.44 430 VAL B C 1
ATOM 6295 O O . VAL B 1 430 ? 23.969 -13.242 -22.703 1 94.44 430 VAL B O 1
ATOM 6298 N N . ARG B 1 431 ? 22.203 -12.211 -23.641 1 90.62 431 ARG B N 1
ATOM 6299 C CA . ARG B 1 431 ? 22.438 -10.867 -23.125 1 90.62 431 ARG B CA 1
ATOM 6300 C C . ARG B 1 431 ? 21.141 -10.25 -22.609 1 90.62 431 ARG B C 1
ATOM 6302 O O . ARG B 1 431 ? 20.047 -10.562 -23.094 1 90.62 431 ARG B O 1
ATOM 6309 N N . THR B 1 432 ? 21.312 -9.547 -21.469 1 88.31 432 THR B N 1
ATOM 6310 C CA . THR B 1 432 ? 20.172 -8.789 -20.969 1 88.31 432 THR B CA 1
ATOM 6311 C C . THR B 1 432 ? 20.297 -7.312 -21.312 1 88.31 432 THR B C 1
ATOM 6313 O O . THR B 1 432 ? 21.391 -6.75 -21.266 1 88.31 432 THR B O 1
ATOM 6316 N N . GLU B 1 433 ? 19.188 -6.695 -21.797 1 86.5 433 GLU B N 1
ATOM 6317 C CA . GLU B 1 433 ? 19.172 -5.285 -22.172 1 86.5 433 GLU B CA 1
ATOM 6318 C C . GLU B 1 433 ? 18.047 -4.531 -21.484 1 86.5 433 GLU B C 1
ATOM 6320 O O . GLU B 1 433 ? 16.938 -5.047 -21.375 1 86.5 433 GLU B O 1
ATOM 6325 N N . ASP B 1 434 ? 18.375 -3.289 -20.875 1 78.56 434 ASP B N 1
ATOM 6326 C CA . ASP B 1 434 ? 17.391 -2.459 -20.188 1 78.56 434 ASP B CA 1
ATOM 6327 C C . ASP B 1 434 ? 16.578 -1.635 -21.188 1 78.56 434 ASP B C 1
ATOM 6329 O O . ASP B 1 434 ? 17.094 -1.201 -22.219 1 78.56 434 ASP B O 1
#

Radius of gyration: 32.1 Å; Cα contacts (8 Å, |Δi|>4): 2352; chains: 2; bounding box: 58×89×71 Å

Organism: Acidimicrobium ferrooxidans (strain DSM 10331 / JCM 15462 / NBRC 103882 / ICP) (NCBI:txid525909)

Secondary structure (DSSP, 8-state):
-EEEE-TT-----EEE-PPBPHHHHHHHHHHHHHSSEEEEEES----HHHHHHHHHHHHTT-EEEE-TTSPEEEEE--GGG----SS-EE-TT-HHHHHHHHHHHTTSSSEEEEE--TTGGGS--HHHHHHHHHTT-EEEEHHHHTEEEEEEE------EEEE-SS--HHHHHHHHHHHTTSSS-EEEEESS----HHHHHHHHTT--EEEEE-TTS-EEEEE----PPPPSEEEPPB-HHHHHHHHHHHHTSTT-EEEEESB---TTS-HHHHHHHHHT-EEEEETTTEEEEE---PBP-EE-GGGGGGTGGGHHHHHHHHHHSBEEEEE-S-GGGGGSSS-HHHHHHHHHHHTT-EEEEETTEEEEEE-----S-EEEE-TT-HHHHHHHHHHHHHHT--EEEETGGGGGGT-TTHHHHHHHHHT--EEEE-/-EEEE-TT-----EEE-PPBPHHHHHHHHHHHHHSSEEEEEES----HHHHHHHHHHHHTT-EEEE-TTSPEEEEE--GGG----SS-EE-TT-HHHHHHHHHHHTTSSSEEEEE--TTGGGS--HHHHHHHHHTT-EEEEHHHHTEEEEEEE------EEEE-SS--HHHHHHHHHHHTTSSS-EEEEESS----HHHHHHHHTT--EEEEE-TTS-EEEEE----PPPPSEEEPPB-HHHHHHHHHHHHTSTT-EEEEESB---TTS-HHHHHHHHHT-EEEEETTTEEEEE---PBP-EE-GGGGGGTGGGHHHHHHHHHHSBEEEEE-S-GGGGGSSS-HHHHHHHHHHHTT-EEEEETTEEEEEE-----S-EEEE-TT-HHHHHHHHHHHHHHT--EEEESGGGGGGT-TTHHHHHHHHHT--EEEE-

Foldseek 3Di:
DKKWWAFFWAAFADEDAFAFAQLLLLLVLVLQQQAAAKAKEARHGPFPQSVLSNVVSVQQPWDWDADPVRIIIIHHRHLVGTEEGPDASESAQHLLCQLLVLLSQLSYAAKYWYFYDPLQQQFFNCQQVVVQVVQPWDKDAPPRRGGDGMMTHHDAGAADEDEHPADDPSSVNSQQSSQLRHPFKHKYKYQADADCSSVVSQVVQPWDWDWDQDPVRIIMIMGTHDGGHHDHYHYGFHAVLSVLLSLLLQQLAAAHKYKYFRHQPDPLQCLLVVVSVVQPWDWDDDDGGMIMTHYDQGAAEEAEQNSCSSCVSVVLLVVLSQQSHAAKHWYFNALVCCRRSHHCQVLSCQLVVLQPWDWAGDNRIIMTHDPGQGADDGEHECVLPQSSQSSSLSSSSNNSRIYMYPNNVSVSNGGVCSVVSSCVRRVIDMDDDD/DKKWWAFFWAAFADEDAFAFAQLLLLLVLVLQQQAAAKAKEARHGPFPQSVLSNVVSVQQPWDWDADPVRIIIIHHRHLVGTEEGPDASESAQHLLCQLLVLLSQLSYAAKYWYFYDPLQQQFFNCLQVVVQVVQPWDKDAPPRRGGDGMMTHHDAGAADEDEHPADDPSSVNSQQSSQLRHPFKHKYKYQADADCSSVVSQVVQPWDWDWDQDPNRIIMIMGTHDGGHHDHYHYGFHAVLSVLLSQLLQQLAAAHKYKYFRHQPDPLQCLLVVVSVVQPWDWDDDDGGMIMTHYDQGAAEEAEQNSCSSCVSVVLLVVLSQQSHAAKHWYFNQLVCCRRSHHCQVLSCQLVVLQPWDWAGDNRIIMTHDPGQGADDGEHENVLPQSSQSSSLSSSSNNSHIYMYPNNVSVSNGGVCSVVSSCVRRVIDMDDDD

pLDDT: mean 96.8, std 2.51, range [78.56, 98.94]

Sequence (868 aa):
MDLVIRPGAHAPSGVLEPPPDKSISHRALLGALLARGTTIVEGLSRALDVTATLEAIRAFGAVVSERANGTLEIDGPGIEGLVEPEGVIDVGNSGTLARLGLGVATLVPGLVVIDGDASVRRRPMARVIEPLRSLGAVIDARGGARWLPAAVRGARLAGGTIELRVASAQVKSALLLAGLGAASAVSVVEPVATRPHTEELLGLLGLEVDEEELADGRHRVSVVPGTPRPVERIVVARDPSAAAFFVVAAAATPGARLEVRGAYLGPTRTGYLDVLRRMGAEIEVLGRDTVIVRGAALGATTIVADEVPSLIDEVPVLAVAFAAARGTSRIEGAAELRVKESDRIETTARMLEAFGATVETSHDGFVVEGPTSPSGPVLVDSVRDHRIAMSAAVWAATQGIGARIRDAEWVATSYPGFVDDFVRLCEAVVRTEDMDLVIRPGAHAPSGVLEPPPDKSISHRALLGALLARGTTIVEGLSRALDVTATLEAIRAFGAVVSERANGTLEIDGPGIEGLVEPEGVIDVGNSGTLARLGLGVATLVPGLVVIDGDASVRRRPMARVIEPLRSLGAVIDARGGARWLPAAVRGARLAGGTIELRVASAQVKSALLLAGLGAASAVSVVEPVATRPHTEELLGLLGLEVDEEELADGRHRVSVVPGTPRPVERIVVARDPSAAAFFVVAAAATPGARLEVRGAYLGPTRTGYLDVLRRMGAEIEVLGRDTVIVRGAALGATTIVADEVPSLIDEVPVLAVAFAAARGTSRIEGAAELRVKESDRIETTARMLEAFGATVETSHDGFVVEGPTSPSGPVLVDSVRDHRIAMSAAVWAATQGIGARIRDAEWVATSYPGFVDDFVRLCEAVVRTED

Nearest PDB structures (foldseek):
  3rmt-assembly1_B  TM=8.838E-01  e=7.631E-46  Halalkalibacterium halodurans
  5bs5-assembly2_B  TM=8.259E-01  e=5.408E-45  Acinetobacter baumannii ATCC 17978
  2qft-assembly1_A  TM=9.085E-01  e=2.158E-37  Escherichia coli K-12
  2qfu-assembly1_A  TM=9.081E-01  e=2.158E-37  Escherichia coli K-12
  4n3p-assembly3_A-2  TM=7.819E-01  e=1.313E-40  synthetic construct

Solvent-accessible surface area (backbone atoms only — not comparable to full-atom values): 40592 Å² total; per-residue (Å²): 69,28,39,34,37,43,59,64,15,36,45,29,43,53,78,43,67,42,58,32,17,56,72,51,31,44,47,53,52,52,49,31,32,35,5,48,39,61,21,33,41,36,52,65,32,83,15,51,36,38,50,28,44,56,53,44,36,42,44,33,50,26,48,75,44,73,46,96,88,65,34,34,42,28,38,9,43,10,57,90,43,35,36,51,38,74,53,70,40,56,24,45,71,22,59,61,50,49,45,35,42,55,16,49,31,29,55,22,60,48,37,38,39,40,36,50,38,79,54,39,32,71,23,76,37,35,81,47,48,51,59,42,40,75,28,52,40,46,70,50,28,20,78,89,35,30,20,35,35,32,40,25,36,36,42,70,23,56,36,45,76,44,74,42,92,62,61,45,46,52,45,47,38,10,51,48,55,33,15,32,55,17,76,31,45,24,32,39,33,23,61,43,73,45,48,52,61,56,56,53,50,41,43,69,22,72,42,68,66,49,74,44,76,43,95,85,58,29,26,36,42,34,30,55,45,55,78,43,40,51,44,73,65,48,76,42,45,17,17,40,73,69,38,40,43,51,50,39,27,8,25,50,29,65,78,28,43,32,35,37,45,53,24,48,65,54,72,43,52,47,39,56,57,54,53,42,42,72,17,50,22,48,72,45,74,50,87,75,28,28,39,38,36,31,19,18,82,29,38,39,49,74,46,48,46,89,50,30,67,21,28,60,88,45,43,53,34,49,48,51,40,28,27,50,3,49,40,67,16,38,40,38,61,43,44,71,37,51,56,47,73,39,42,43,49,58,50,38,41,51,49,43,37,49,42,64,30,52,63,48,76,56,85,26,26,39,34,26,44,25,58,47,80,61,76,62,70,29,68,36,76,23,71,56,20,34,60,51,33,50,28,53,52,38,48,30,19,55,68,33,29,22,33,40,31,36,40,37,61,39,28,32,45,71,41,66,62,45,66,61,49,45,28,66,30,18,63,39,53,73,47,79,46,124,68,29,40,34,37,43,60,62,15,36,46,29,42,54,78,43,67,43,57,31,18,57,74,52,31,44,48,52,53,52,48,31,30,36,5,49,38,62,22,31,40,36,52,64,31,85,16,50,36,39,50,28,44,55,52,43,38,42,46,34,48,26,46,75,45,72,46,96,87,65,33,33,41,28,36,10,43,10,58,92,43,34,36,51,39,73,52,70,41,58,23,43,71,21,61,61,51,49,45,34,42,56,16,50,32,29,54,21,61,50,38,38,38,40,36,50,37,78,54,37,31,71,23,78,36,33,82,46,47,51,60,43,39,75,28,51,40,47,71,51,28,21,78,89,34,31,19,36,35,33,40,24,36,37,42,70,23,56,35,46,78,46,75,43,92,61,61,46,46,53,46,48,38,10,51,48,55,32,16,32,54,17,73,31,44,25,31,39,34,24,58,43,73,46,48,53,61,57,56,53,49,41,43,69,22,72,41,67,66,48,73,43,76,44,96,86,57,28,25,36,42,32,32,54,46,55,78,42,40,52,42,73,66,48,76,43,45,18,17,40,71,70,38,40,45,51,50,40,28,10,26,49,30,64,79,26,42,31,34,38,45,53,25,49,63,52,73,43,51,46,39,56,56,55,51,41,41,72,18,50,23,48,71,44,73,48,86,76,27,29,39,38,36,30,19,18,82,29,37,40,48,74,45,48,46,89,50,30,67,22,28,60,87,44,44,52,32,48,48,51,41,28,28,50,3,47,40,68,15,37,40,40,62,43,46,69,37,50,56,46,75,39,42,44,49,58,51,38,40,52,49,43,40,48,43,61,31,52,62,48,76,56,84,25,27,38,35,27,44,25,57,48,79,60,76,63,70,29,68,36,77,23,70,56,19,36,58,48,34,49,28,51,52,37,48,29,20,57,68,33,28,20,31,40,31,36,38,37,62,39,30,32,46,73,43,66,62,44,65,61,48,45,30,68,30,18,62,40,53,72,48,78,45,124

InterPro domains:
  IPR001986 Enolpyruvate transferase domain [PF00275] (13-421)
  IPR006264 3-phosphoshikimate 1-carboxyvinyltransferase [MF_00210] (10-428)
  IPR006264 3-phosphoshikimate 1-carboxyvinyltransferase [PIRSF000505] (13-426)
  IPR006264 3-phosphoshikimate 1-carboxyvinyltransferase [TIGR01356] (14-425)
  IPR006264 3-phosphoshikimate 1-carboxyvinyltransferase [cd01556] (13-425)
  IPR013792 RNA 3'-terminal phosphate cyclase/enolpyruvate transferase, alpha/beta [SSF55205] (6-425)
  IPR023193 3-phosphoshikimate 1-carboxyvinyltransferase, conserved site [PS00885] (338-356)
  IPR036968 Enolpyruvate transferase domain superfamily [G3DSA:3.65.10.10] (15-419)
  IPR036968 Enolpyruvate transferase domain superfamily [G3DSA:3.65.10.10] (22-236)